Protein 2UX0 (pdb70)

CATH classification: 3.10.450.50

Solvent-accessible surface area: 41627 Å² total

Organism: Homo sapiens (NCBI:txid9606)

Foldseek 3Di:
DDDPVVVVVVVQVVVVVLVVQLVVCQQQLPLVSNPQQADQQEWEADVVCPRDIDSCNVVCVCCSVPPRNPDPWDKDKDWPDKDKDDDDDFWIKIKTKIWMWTADDVGHIDIWIKIKMWIWGDDPNHIHTRYMYIDGD/DVVVVVVVVVVQVVVVVLVVQLVVCQQQLPLVSNPVAADQQEWEADPVVPRDIDRCSVVCVCCSVPPSHVDPWDKDKDWPDKDKDDDDDFKIKIKTKIWMWTADPVRHIDIDIKIKMWIWGDDPNHIHTRYMYIDD/DVVVVVVVVVVQVVVVVLVVQLVVCQQQLPLVSNPQQADQQEWEADVVVPRDIDRPNVVCVCCSVPPNNVDPWDKDKDWPDKDKDDDDDFKIKIKTKIWMWTADDVGHIDIWIKIKMWIWGDDPNHIHTRYMYIDGD/DVVVVVVVVVQVVVVVLVVQLVVCQQCLPLVSNPQQADQQEWEADVVVPRDIDRCNVVVVCCSVPPRNPDPWDKDKDWPDKDKDDDDDFKIKIKTKIWMWTADPVGHIDIWIKIKMWIWGQDPNHIHTRYMYIDGD/DDVVVVVVVVQVVVVVLVVQLVVCQQQLPLVSNPVQADQQEWEADVVVPRDIDRCNVVCVCCSVPPRNPDPWDKDKDWPDKDKDDDDDFKIKIKTKIWMWTADPVGHIDIDIKIKMWIWGQDPNHIHTRYMYIGD/DVVVVVVVVQVVVVVLVVQLVVCQQQLPLVSNPVQADQQEWEADDVVPRDIDRCNVVCVCCSVPPNNVDPWDKDKDWPDKDKDDDDDFKIKIKTKIWMWTADDVGHIDIDIKIKMWIWGQDPNHIHTRYMYIGD

B-factor: mean 41.95, std 10.53, range [16.11, 105.01]

GO terms:
  GO:0005515 protein binding (F, IPI)
  GO:0014733 regulation of skeletal muscle adaptation (P, TAS)
  GO:0051924 regulation of calcium ion transport (P, TAS)
  GO:0010975 regulation of neuron projection development (P, IMP)
  GO:0005654 nucleoplasm (C, TAS)
  GO:0005789 endoplasmic reticulum membrane (C, TAS)
  GO:0005829 cytosol (C, TAS)
  GO:0030666 endocytic vesicle membrane (C, TAS)
  GO:0106310 protein serine kinase activity (F, TAS)
  GO:0042802 identical protein binding (F, IPI)
  GO:0005954 calcium- and calmodulin-dependent protein kinase complex (C, IDA)
  GO:0060291 long-term synaptic potentiation (P, TAS)
  GO:0042803 protein homodimerization activity (F, IPI)
  GO:0016020 membrane (C, HDA)

Radius of gyration: 37.62 Å; Cα contacts (8 Å, |Δi|>4): 1507; chains: 6; bounding box: 104×115×67 Å

InterPro domains:
  IPR000719 Protein kinase domain [PF00069] (14-272)
  IPR000719 Protein kinase domain [PS50011] (14-272)
  IPR000719 Protein kinase domain [SM00220] (14-272)
  IPR008271 Serine/threonine-protein kinase, active site [PS00108] (132-144)
  IPR011009 Protein kinase-like domain superfamily [SSF56112] (10-273)
  IPR013543 Calcium/calmodulin-dependent protein kinase II, association-domain [PF08332] (426-553)
  IPR017441 Protein kinase, ATP binding site [PS00107] (20-43)
  IPR032710 NTF2-like domain superfamily [SSF54427] (426-550)

Secondary structure (DSSP, 8-state):
---HHHHHHHHHHHHHHHHHHHHHHHHHT-HHHHHHHEEEEEEEE-GGGTT-EEEHHHHHHHHIIIIITT--S-EEEEEEEEEEEE-STTEEEEEEEEEEEEE-TTS-EEEEEEEEEEEEEEETTEEEEEEEEEE--/-HHHHHHHHHHHHHHHHHHHHHHHHHHHT-HHHHHHHEEEEEEEE-GGGTT-EEEHHHHHHHHIIIIITT--S-EEEEEEEEEEEE-STTEEEEEEEEEEEEE-TTS-EEEEEEEEEEEEEEETTEEEEEEEEEE-/-HHHHHHHHHHHHHHHHHHHHHHHHHHHT-HHHHHHHEEEEEEEE-GGGTT-EEEHHHHHHHHIIIIITT--S-EEEEEEEEEEEE-STTEEEEEEEEEEEEE-TTS-EEEEEEEEEEEEEEETTEEEEEEEEEE--/-HHHHHHHHHHHHHHHHHHHHHHHHHHT-HHHHHHHEEEEEEEE-GGGTT-EEEHHHHHHHHIIIIITT--S-EEEEEEEEEEEE-STTEEEEEEEEEEEEE-TTS-EEEEEEEEEEEEEEETTEEEEEEEEEE--/--HHHHHHHHHHHHHHHHHHHHHHHHHT-HHHHHHHEEEEEEEE-GGGTT-EEEHHHHHHHHIIIIITT--S-EEEEEEEEEEEE-STTEEEEEEEEEEEEE-TTS-EEEEEEEEEEEEEEETTEEEEEEEEEE-/--HHHHHHHHHHHHHHHHHHHHHHHHT-HHHHHHHEEEEEEEE-GGGTT-EEEHHHHHHHHIIIIISS----EEEEEEEEEEEE-STTEEEEEEEEEEEEE-TTS-EEEEEEEEEEEEEEETTEEEEEEEEEE-

Structure (mmCIF, N/CA/C/O backbone):
data_2UX0
#
_entry.id   2UX0
#
_cell.length_a   122.954
_cell.length_b   158.363
_cell.length_c   103.941
_cell.angle_alpha   90.00
_cell.angle_beta   90.00
_cell.angle_gamma   90.00
#
_symmetry.space_group_name_H-M   'C 2 2 21'
#
loop_
_entity.id
_entity.type
_entity.pdbx_description
1 polymer 'CALCIUM-CALMODULIN DEPENDENT PROTEIN KINASE (CAM KINASE) II GAMMA'
2 non-polymer GLYCINE
3 water water
#
loop_
_atom_site.group_PDB
_atom_site.id
_atom_site.type_symbol
_atom_site.label_atom_id
_atom_site.label_alt_id
_atom_site.label_comp_id
_atom_site.label_asym_id
_atom_site.label_entity_id
_atom_site.label_seq_id
_atom_site.pdbx_PDB_ins_code
_atom_site.Cartn_x
_atom_site.Cartn_y
_atom_site.Cartn_z
_atom_site.occupancy
_atom_site.B_iso_or_equiv
_atom_site.auth_seq_id
_atom_site.auth_comp_id
_atom_site.auth_asym_id
_atom_site.auth_atom_id
_atom_site.pdbx_PDB_model_num
ATOM 1 N N . SER A 1 1 ? -38.473 -88.230 2.756 1.00 45.20 385 SER A N 1
ATOM 2 C CA . SER A 1 1 ? -37.545 -87.166 2.284 1.00 45.58 385 SER A CA 1
ATOM 3 C C . SER A 1 1 ? -36.369 -87.023 3.254 1.00 48.60 385 SER A C 1
ATOM 4 O O . SER A 1 1 ? -36.183 -87.841 4.163 1.00 49.40 385 SER A O 1
ATOM 6 N N . MET A 1 2 ? -35.578 -85.978 3.038 1.00 47.05 386 MET A N 1
ATOM 7 C CA . MET A 1 2 ? -34.426 -85.656 3.868 1.00 50.46 386 MET A CA 1
ATOM 8 C C . MET A 1 2 ? -34.824 -85.393 5.340 1.00 49.28 386 MET A C 1
ATOM 9 O O . MET A 1 2 ? -35.953 -85.003 5.626 1.00 46.93 386 MET A O 1
ATOM 14 N N . THR A 1 3 ? -33.895 -85.617 6.266 1.00 48.43 387 THR A N 1
ATOM 15 C CA . THR A 1 3 ? -34.110 -85.338 7.696 1.00 45.92 387 THR A CA 1
ATOM 16 C C . THR A 1 3 ? -34.170 -83.839 7.983 1.00 50.65 387 THR A C 1
ATOM 17 O O . THR A 1 3 ? -33.294 -83.104 7.542 1.00 54.15 387 THR A O 1
ATOM 21 N N . GLU A 1 4 ? -35.184 -83.397 8.740 1.00 55.41 388 GLU A N 1
ATOM 22 C CA . GLU A 1 4 ? -35.367 -81.966 9.106 1.00 55.84 388 GLU A CA 1
ATOM 23 C C . GLU A 1 4 ? -34.029 -81.310 9.479 1.00 53.56 388 GLU A C 1
ATOM 24 O O . GLU A 1 4 ? -33.782 -80.128 9.213 1.00 50.93 388 GLU A O 1
ATOM 27 N N . ASP A 1 5 ? -33.180 -82.116 10.097 1.00 54.09 389 ASP A N 1
ATOM 28 C CA . ASP A 1 5 ? -31.836 -81.720 10.499 1.00 55.44 389 ASP A CA 1
ATOM 29 C C . ASP A 1 5 ? -30.871 -81.557 9.324 1.00 53.00 389 ASP A C 1
ATOM 30 O O . ASP A 1 5 ? -30.093 -80.609 9.273 1.00 53.28 389 ASP A O 1
ATOM 35 N N . GLU A 1 6 ? -30.904 -82.506 8.399 1.00 50.69 390 GLU A N 1
ATOM 36 C CA . GLU A 1 6 ? -30.046 -82.452 7.226 1.00 50.93 390 GLU A CA 1
ATOM 37 C C . GLU A 1 6 ? -30.468 -81.323 6.298 1.00 49.65 390 GLU A C 1
ATOM 38 O O . GLU A 1 6 ? -29.611 -80.669 5.704 1.00 50.79 390 GLU A O 1
ATOM 44 N N . ASP A 1 7 ? -31.777 -81.089 6.201 1.00 48.54 391 ASP A N 1
ATOM 45 C CA . ASP A 1 7 ? -32.340 -79.930 5.512 1.00 46.81 391 ASP A CA 1
ATOM 46 C C . ASP A 1 7 ? -31.781 -78.621 6.061 1.00 45.16 391 ASP A C 1
ATOM 47 O O . ASP A 1 7 ? -31.351 -77.754 5.304 1.00 47.06 391 ASP A O 1
ATOM 52 N N . LEU A 1 8 ? -31.786 -78.491 7.382 1.00 40.71 392 LEU A N 1
ATOM 53 C CA . LEU A 1 8 ? -31.301 -77.284 8.038 1.00 39.64 392 LEU A CA 1
ATOM 54 C C . LEU A 1 8 ? -29.811 -77.081 7.765 1.00 41.59 392 LEU A C 1
ATOM 55 O O . LEU A 1 8 ? -29.392 -75.972 7.437 1.00 43.38 392 LEU A O 1
ATOM 60 N N . LYS A 1 9 ? -29.034 -78.164 7.867 1.00 46.04 393 LYS A N 1
ATOM 61 C CA . LYS A 1 9 ? -27.590 -78.159 7.527 1.00 47.76 393 LYS A CA 1
ATOM 62 C C . LYS A 1 9 ? -27.324 -77.596 6.123 1.00 46.41 393 LYS A C 1
ATOM 63 O O . LYS A 1 9 ? -26.459 -76.730 5.955 1.00 47.81 393 LYS A O 1
ATOM 67 N N . VAL A 1 10 ? -28.081 -78.100 5.144 1.00 44.37 394 VAL A N 1
ATOM 68 C CA . VAL A 1 10 ? -28.008 -77.672 3.745 1.00 43.83 394 VAL A CA 1
ATOM 69 C C . VAL A 1 10 ? -28.191 -76.167 3.604 1.00 44.90 394 VAL A C 1
ATOM 70 O O . VAL A 1 10 ? -27.361 -75.489 2.992 1.00 46.83 394 VAL A O 1
ATOM 74 N N . ARG A 1 11 ? -29.286 -75.653 4.161 1.00 44.00 395 ARG A N 1
ATOM 75 C CA . ARG A 1 11 ? -29.604 -74.226 4.080 1.00 44.52 395 ARG A CA 1
ATOM 76 C C . ARG A 1 11 ? -28.510 -73.396 4.683 1.00 42.00 395 ARG A C 1
ATOM 77 O O . ARG A 1 11 ? -28.086 -72.405 4.106 1.00 42.70 395 ARG A O 1
ATOM 85 N N . LYS A 1 12 ? -28.072 -73.795 5.869 1.00 39.72 396 LYS A N 1
ATOM 86 C CA . LYS A 1 12 ? -26.986 -73.114 6.535 1.00 38.71 396 LYS A CA 1
ATOM 87 C C . LYS A 1 12 ? -25.749 -73.061 5.636 1.00 40.32 396 LYS A C 1
ATOM 88 O O . LYS A 1 12 ? -25.127 -72.007 5.505 1.00 44.94 396 LYS A O 1
ATOM 94 N N . GLN A 1 13 ? -25.414 -74.180 4.993 1.00 41.72 397 GLN A N 1
ATOM 95 C CA . GLN A 1 13 ? -24.262 -74.211 4.102 1.00 43.88 397 GLN A CA 1
ATOM 96 C C . GLN A 1 13 ? -24.469 -73.290 2.911 1.00 41.27 397 GLN A C 1
ATOM 97 O O . GLN A 1 13 ? -23.542 -72.648 2.421 1.00 43.87 397 GLN A O 1
ATOM 103 N N . GLU A 1 14 ? -25.701 -73.214 2.458 1.00 39.63 398 GLU A N 1
ATOM 104 C CA . GLU A 1 14 ? -26.051 -72.316 1.360 1.00 42.32 398 GLU A CA 1
ATOM 105 C C . GLU A 1 14 ? -25.659 -70.865 1.664 1.00 40.97 398 GLU A C 1
ATOM 106 O O . GLU A 1 14 ? -25.095 -70.164 0.821 1.00 41.98 398 GLU A O 1
ATOM 112 N N . ILE A 1 15 ? -25.943 -70.439 2.889 1.00 39.59 399 ILE A N 1
ATOM 113 C CA . ILE A 1 15 ? -25.651 -69.073 3.328 1.00 38.05 399 ILE A CA 1
ATOM 114 C C . ILE A 1 15 ? -24.154 -68.836 3.550 1.00 39.75 399 ILE A C 1
ATOM 115 O O . ILE A 1 15 ? -23.658 -67.737 3.330 1.00 41.19 399 ILE A O 1
ATOM 120 N N . ILE A 1 16 ? -23.430 -69.867 3.965 1.00 39.07 400 ILE A N 1
ATOM 121 C CA . ILE A 1 16 ? -21.976 -69.768 4.104 1.00 37.97 400 ILE A CA 1
ATOM 122 C C . ILE A 1 16 ? -21.343 -69.618 2.733 1.00 37.27 400 ILE A C 1
ATOM 123 O O . ILE A 1 16 ? -20.514 -68.732 2.521 1.00 40.20 400 ILE A O 1
ATOM 128 N N . LYS A 1 17 ? -21.753 -70.464 1.795 1.00 34.36 401 LYS A N 1
ATOM 129 C CA . LYS A 1 17 ? -21.188 -70.401 0.453 1.00 36.43 401 LYS A CA 1
ATOM 130 C C . LYS A 1 17 ? -21.344 -68.997 -0.136 1.00 36.11 401 LYS A C 1
ATOM 131 O O . LYS A 1 17 ? -20.380 -68.421 -0.635 1.00 38.56 401 LYS A O 1
ATOM 134 N N . ILE A 1 18 ? -22.545 -68.432 -0.044 1.00 34.33 402 ILE A N 1
ATOM 135 C CA . ILE A 1 18 ? -22.821 -67.130 -0.667 1.00 33.21 402 ILE A CA 1
ATOM 136 C C . ILE A 1 18 ? -22.084 -66.003 0.074 1.00 33.91 402 ILE A C 1
ATOM 137 O O . ILE A 1 18 ? -21.556 -65.080 -0.543 1.00 33.21 402 ILE A O 1
ATOM 142 N N . THR A 1 19 ? -22.004 -66.098 1.396 1.00 37.64 403 THR A N 1
ATOM 143 C CA . THR A 1 19 ? -21.229 -65.127 2.144 1.00 36.26 403 THR A CA 1
ATOM 144 C C . THR A 1 19 ? -19.758 -65.191 1.709 1.00 38.66 403 THR A C 1
ATOM 145 O O . THR A 1 19 ? -19.119 -64.160 1.471 1.00 39.88 403 THR A O 1
ATOM 149 N N . GLU A 1 20 ? -19.223 -66.395 1.580 1.00 38.33 404 GLU A N 1
ATOM 150 C CA . GLU A 1 20 ? -17.851 -66.549 1.127 1.00 40.74 404 GLU A CA 1
ATOM 151 C C . GLU A 1 20 ? -17.623 -65.955 -0.288 1.00 38.64 404 GLU A C 1
ATOM 152 O O . GLU A 1 20 ? -16.566 -65.357 -0.570 1.00 40.55 404 GLU A O 1
ATOM 158 N N . GLN A 1 21 ? -18.599 -66.127 -1.174 1.00 36.91 405 GLN A N 1
ATOM 159 C CA . GLN A 1 21 ? -18.492 -65.604 -2.532 1.00 37.84 405 GLN A CA 1
ATOM 160 C C . GLN A 1 21 ? -18.498 -64.087 -2.526 1.00 37.46 405 GLN A C 1
ATOM 161 O O . GLN A 1 21 ? -17.775 -63.461 -3.301 1.00 40.17 405 GLN A O 1
ATOM 167 N N . LEU A 1 22 ? -19.328 -63.502 -1.658 1.00 36.25 406 LEU A N 1
ATOM 168 C CA . LEU A 1 22 ? -19.383 -62.041 -1.476 1.00 36.43 406 LEU A CA 1
ATOM 169 C C . LEU A 1 22 ? -18.013 -61.525 -1.063 1.00 36.41 406 LEU A C 1
ATOM 170 O O . LEU A 1 22 ? -17.523 -60.560 -1.643 1.00 36.58 406 LEU A O 1
ATOM 175 N N . ILE A 1 23 ? -17.383 -62.203 -0.099 1.00 38.66 407 ILE A N 1
ATOM 176 C CA . ILE A 1 23 ? -16.058 -61.822 0.411 1.00 36.88 407 ILE A CA 1
ATOM 177 C C . ILE A 1 23 ? -14.989 -61.936 -0.687 1.00 35.78 407 ILE A C 1
ATOM 178 O O . ILE A 1 23 ? -14.121 -61.065 -0.822 1.00 38.18 407 ILE A O 1
ATOM 183 N N . GLU A 1 24 ? -15.073 -62.973 -1.514 1.00 35.84 408 GLU A N 1
ATOM 184 C CA . GLU A 1 24 ? -14.147 -63.081 -2.657 1.00 38.32 408 GLU A CA 1
ATOM 185 C C . GLU A 1 24 ? -14.285 -61.932 -3.651 1.00 37.60 408 GLU A C 1
ATOM 186 O O . GLU A 1 24 ? -13.283 -61.432 -4.162 1.00 38.01 408 GLU A O 1
ATOM 192 N N . ALA A 1 25 ? -15.530 -61.541 -3.934 1.00 37.36 409 ALA A N 1
ATOM 193 C CA . ALA A 1 25 ? -15.807 -60.439 -4.852 1.00 35.92 409 ALA A CA 1
ATOM 194 C C . ALA A 1 25 ? -15.248 -59.123 -4.316 1.00 35.60 409 ALA A C 1
ATOM 195 O O . ALA A 1 25 ? -14.698 -58.317 -5.086 1.00 35.56 409 ALA A O 1
ATOM 197 N N . ILE A 1 26 ? -15.378 -58.923 -3.002 1.00 34.91 410 ILE A N 1
ATOM 198 C CA . ILE A 1 26 ? -14.814 -57.749 -2.331 1.00 36.46 410 ILE A CA 1
ATOM 199 C C . ILE A 1 26 ? -13.280 -57.745 -2.416 1.00 38.18 410 ILE A C 1
ATOM 200 O O . ILE A 1 26 ? -12.689 -56.736 -2.797 1.00 40.02 410 ILE A O 1
ATOM 205 N N . ASN A 1 27 ? -12.655 -58.874 -2.082 1.00 35.71 411 ASN A N 1
ATOM 206 C CA . ASN A 1 27 ? -11.196 -58.986 -2.129 1.00 36.94 411 ASN A CA 1
ATOM 207 C C . ASN A 1 27 ? -10.623 -58.790 -3.526 1.00 38.16 411 ASN A C 1
ATOM 208 O O . ASN A 1 27 ? -9.570 -58.168 -3.682 1.00 42.34 411 ASN A O 1
ATOM 213 N N . ASN A 1 28 ? -11.312 -59.327 -4.532 1.00 38.78 412 ASN A N 1
ATOM 214 C CA . ASN A 1 28 ? -10.882 -59.196 -5.929 1.00 38.59 412 ASN A CA 1
ATOM 215 C C . ASN A 1 28 ? -11.244 -57.840 -6.533 1.00 37.29 412 ASN A C 1
ATOM 216 O O . ASN A 1 28 ? -10.771 -57.508 -7.604 1.00 39.02 412 ASN A O 1
ATOM 221 N N . GLY A 1 29 ? -12.076 -57.063 -5.845 1.00 37.18 413 GLY A N 1
ATOM 222 C CA . GLY A 1 29 ? -12.523 -55.776 -6.363 1.00 37.79 413 GLY A CA 1
ATOM 223 C C . GLY A 1 29 ? -13.479 -55.892 -7.537 1.00 37.62 413 GLY A C 1
ATOM 224 O O . GLY A 1 29 ? -13.485 -55.035 -8.432 1.00 37.43 413 GLY A O 1
ATOM 225 N N . ASP A 1 30 ? -14.289 -56.949 -7.516 1.00 38.78 414 ASP A N 1
ATOM 226 C CA . ASP A 1 30 ? -15.282 -57.221 -8.547 1.00 38.57 414 ASP A CA 1
ATOM 227 C C . ASP A 1 30 ? -16.616 -56.593 -8.159 1.00 38.08 414 ASP A C 1
ATOM 228 O O . ASP A 1 30 ? -17.403 -57.182 -7.427 1.00 40.90 414 ASP A O 1
ATOM 233 N N . PHE A 1 31 ? -16.860 -55.385 -8.651 1.00 37.70 415 PHE A N 1
ATOM 234 C CA . PHE A 1 31 ? -18.037 -54.614 -8.270 1.00 37.89 415 PHE A CA 1
ATOM 235 C C . PHE A 1 31 ? -19.313 -55.162 -8.896 1.00 38.21 415 PHE A C 1
ATOM 236 O O . PHE A 1 31 ? -20.408 -55.047 -8.344 1.00 41.62 415 PHE A O 1
ATOM 244 N N . GLU A 1 32 ? -19.161 -55.747 -10.069 1.00 38.14 416 GLU A N 1
ATOM 245 C CA . GLU A 1 32 ? -20.291 -56.289 -10.798 1.00 39.34 416 GLU A CA 1
ATOM 246 C C . GLU A 1 32 ? -20.810 -57.527 -10.080 1.00 37.66 416 GLU A C 1
ATOM 247 O O . GLU A 1 32 ? -22.022 -57.734 -9.960 1.00 38.83 416 GLU A O 1
ATOM 253 N N . ALA A 1 33 ? -19.873 -58.340 -9.596 1.00 35.61 417 ALA A N 1
ATOM 254 C CA . ALA A 1 33 ? -20.199 -59.498 -8.756 1.00 33.60 417 ALA A CA 1
ATOM 255 C C . ALA A 1 33 ? -20.837 -59.021 -7.462 1.00 37.94 417 ALA A C 1
ATOM 256 O O . ALA A 1 33 ? -21.857 -59.565 -7.006 1.00 42.10 417 ALA A O 1
ATOM 258 N N . TYR A 1 34 ? -20.231 -57.986 -6.885 1.00 39.18 418 TYR A N 1
ATOM 259 C CA . TYR A 1 34 ? -20.712 -57.394 -5.654 1.00 38.44 418 TYR A CA 1
ATOM 260 C C . TYR A 1 34 ? -22.168 -56.919 -5.787 1.00 39.59 418 TYR A C 1
ATOM 261 O O . TYR A 1 34 ? -23.015 -57.277 -4.971 1.00 40.69 418 TYR A O 1
ATOM 270 N N . THR A 1 35 ? -22.456 -56.136 -6.833 1.00 38.69 419 THR A N 1
ATOM 271 C CA . THR A 1 35 ? -23.797 -55.576 -7.036 1.00 39.41 419 THR A CA 1
ATOM 272 C C . THR A 1 35 ? -24.834 -56.673 -7.335 1.00 37.36 419 THR A C 1
ATOM 273 O O . THR A 1 35 ? -26.013 -56.533 -7.002 1.00 40.60 419 THR A O 1
ATOM 277 N N . LYS A 1 36 ? -24.379 -57.766 -7.936 1.00 33.15 420 LYS A N 1
ATOM 278 C CA . LYS A 1 36 ? -25.245 -58.908 -8.221 1.00 33.25 420 LYS A CA 1
ATOM 279 C C . LYS A 1 36 ? -25.678 -59.643 -6.924 1.00 34.94 420 LYS A C 1
ATOM 280 O O . LYS A 1 36 ? -26.788 -60.179 -6.846 1.00 40.39 420 LYS A O 1
ATOM 283 N N . ILE A 1 37 ? -24.802 -59.659 -5.923 1.00 34.51 421 ILE A N 1
ATOM 284 C CA . ILE A 1 37 ? -25.044 -60.369 -4.663 1.00 35.13 421 ILE A CA 1
ATOM 285 C C . ILE A 1 37 ? -25.725 -59.474 -3.600 1.00 36.27 421 ILE A C 1
ATOM 286 O O . ILE A 1 37 ? -26.325 -59.967 -2.645 1.00 36.82 421 ILE A O 1
ATOM 291 N N . CYS A 1 38 ? -25.612 -58.159 -3.761 1.00 37.60 422 CYS A N 1
ATOM 292 C CA . CYS A 1 38 ? -26.189 -57.208 -2.800 1.00 38.33 422 CYS A CA 1
ATOM 293 C C . CYS A 1 38 ? -27.507 -56.658 -3.289 1.00 38.90 422 CYS A C 1
ATOM 294 O O . CYS A 1 38 ? -27.660 -56.308 -4.470 1.00 41.73 422 CYS A O 1
ATOM 297 N N . ASP A 1 39 ? -28.448 -56.549 -2.367 1.00 38.96 423 ASP A N 1
ATOM 298 C CA . ASP A 1 39 ? -29.696 -55.882 -2.651 1.00 39.55 423 ASP A CA 1
ATOM 299 C C . ASP A 1 39 ? -29.378 -54.404 -2.925 1.00 37.18 423 ASP A C 1
ATOM 300 O O . ASP A 1 39 ? -28.533 -53.819 -2.273 1.00 38.88 423 ASP A O 1
ATOM 305 N N . PRO A 1 40 ? -30.030 -53.805 -3.913 1.00 35.62 424 PRO A N 1
ATOM 306 C CA . PRO A 1 40 ? -29.798 -52.380 -4.143 1.00 35.11 424 PRO A CA 1
ATOM 307 C C . PRO A 1 40 ? -30.123 -51.478 -2.939 1.00 34.66 424 PRO A C 1
ATOM 308 O O . PRO A 1 40 ? -29.571 -50.376 -2.827 1.00 37.29 424 PRO A O 1
ATOM 312 N N . GLY A 1 41 ? -31.005 -51.937 -2.052 1.00 33.86 425 GLY A N 1
ATOM 313 C CA . GLY A 1 41 ? -31.324 -51.204 -0.826 1.00 31.95 425 GLY A CA 1
ATOM 314 C C . GLY A 1 41 ? -30.497 -51.600 0.394 1.00 34.33 425 GLY A C 1
ATOM 315 O O . GLY A 1 41 ? -30.889 -51.300 1.528 1.00 34.45 425 GLY A O 1
ATOM 316 N N . LEU A 1 42 ? -29.353 -52.259 0.164 1.00 34.49 426 LEU A N 1
ATOM 317 C CA . LEU A 1 42 ? -28.457 -52.667 1.245 1.00 32.49 426 LEU A CA 1
ATOM 318 C C . LEU A 1 42 ? -28.128 -51.477 2.136 1.00 34.90 426 LEU A C 1
ATOM 319 O O . LEU A 1 42 ? -27.743 -50.410 1.639 1.00 38.63 426 LEU A O 1
ATOM 324 N N . THR A 1 43 ? -28.289 -51.677 3.445 1.00 35.61 427 THR A N 1
ATOM 325 C CA . THR A 1 43 ? -27.880 -50.715 4.472 1.00 32.49 427 THR A CA 1
ATOM 326 C C . THR A 1 43 ? -26.682 -51.273 5.229 1.00 33.98 427 THR A C 1
ATOM 327 O O . THR A 1 43 ? -26.508 -52.481 5.358 1.00 38.62 427 THR A O 1
ATOM 331 N N . SER A 1 44 ? -25.855 -50.393 5.754 1.00 36.75 428 SER A N 1
ATOM 332 C CA . SER A 1 44 ? -24.655 -50.837 6.389 1.00 36.03 428 SER A CA 1
ATOM 333 C C . SER A 1 44 ? -24.299 -50.005 7.610 1.00 34.60 428 SER A C 1
ATOM 334 O O . SER A 1 44 ? -24.284 -48.782 7.535 1.00 37.24 428 SER A O 1
ATOM 337 N N . PHE A 1 45 ? -23.996 -50.686 8.720 1.00 32.31 429 PHE A N 1
ATOM 338 C CA . PHE A 1 45 ? -23.184 -50.116 9.818 1.00 34.23 429 PHE A CA 1
ATOM 339 C C . PHE A 1 45 ? -21.747 -50.653 9.686 1.00 35.86 429 PHE A C 1
ATOM 340 O O . PHE A 1 45 ? -21.524 -51.875 9.652 1.00 34.02 429 PHE A O 1
ATOM 348 N N . GLU A 1 46 ? -20.772 -49.744 9.627 1.00 36.05 430 GLU A N 1
ATOM 349 C CA . GLU A 1 46 ? -19.378 -50.144 9.511 1.00 33.70 430 GLU A CA 1
ATOM 350 C C . GLU A 1 46 ? -18.412 -49.037 9.928 1.00 35.07 430 GLU A C 1
ATOM 351 O O . GLU A 1 46 ? -18.718 -47.851 9.798 1.00 40.29 430 GLU A O 1
ATOM 357 N N . PRO A 1 47 ? -17.215 -49.425 10.403 1.00 34.55 431 PRO A N 1
ATOM 358 C CA . PRO A 1 47 ? -16.262 -48.431 10.908 1.00 31.78 431 PRO A CA 1
ATOM 359 C C . PRO A 1 47 ? -16.054 -47.184 10.021 1.00 33.01 431 PRO A C 1
ATOM 360 O O . PRO A 1 47 ? -15.934 -46.060 10.533 1.00 38.40 431 PRO A O 1
ATOM 364 N N . GLU A 1 48 ? -16.014 -47.379 8.711 1.00 33.35 432 GLU A N 1
ATOM 365 C CA . GLU 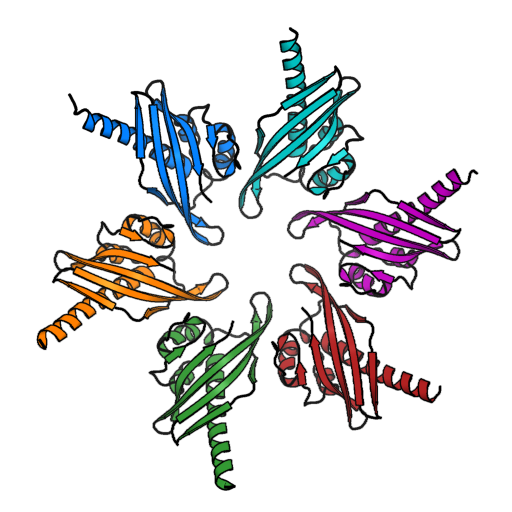A 1 48 ? -15.733 -46.272 7.798 1.00 34.08 432 GLU A CA 1
ATOM 366 C C . GLU A 1 48 ? -16.907 -45.306 7.669 1.00 33.72 432 GLU A C 1
ATOM 367 O O . GLU A 1 48 ? -16.729 -44.197 7.194 1.00 35.19 432 GLU A O 1
ATOM 373 N N . ALA A 1 49 ? -18.093 -45.743 8.099 1.00 35.14 433 ALA A N 1
ATOM 374 C CA . ALA A 1 49 ? -19.295 -44.918 8.090 1.00 33.17 433 ALA A CA 1
ATOM 375 C C . ALA A 1 49 ? -19.437 -44.108 9.393 1.00 34.40 433 ALA A C 1
ATOM 376 O O . ALA A 1 49 ? -20.391 -43.354 9.558 1.00 39.58 433 ALA A O 1
ATOM 378 N N . LEU A 1 50 ? -18.497 -44.261 10.319 1.00 30.75 434 LEU A N 1
ATOM 379 C CA . LEU A 1 50 ? -18.401 -43.374 11.480 1.00 30.98 434 LEU A CA 1
ATOM 380 C C . LEU A 1 50 ? -19.684 -43.310 12.331 1.00 32.35 434 LEU A C 1
ATOM 381 O O . LEU A 1 50 ? -20.090 -42.238 12.804 1.00 35.90 434 LEU A O 1
ATOM 386 N N . GLY A 1 51 ? -20.297 -44.464 12.564 1.00 33.02 435 GLY A N 1
ATOM 387 C CA . GLY A 1 51 ? -21.452 -44.550 13.459 1.00 34.21 435 GLY A CA 1
ATOM 388 C C . GLY A 1 51 ? -22.790 -44.283 12.796 1.00 36.22 435 GLY A C 1
ATOM 389 O O . GLY A 1 51 ? -23.829 -44.329 13.467 1.00 40.51 435 GLY A O 1
ATOM 390 N N . ASN A 1 52 ? -22.755 -43.998 11.488 1.00 34.08 436 ASN A N 1
ATOM 391 C CA . ASN A 1 52 ? -23.949 -43.778 10.686 1.00 31.60 436 ASN A CA 1
ATOM 392 C C . ASN A 1 52 ? -24.354 -45.023 9.908 1.00 33.46 436 ASN A C 1
ATOM 393 O O . ASN A 1 52 ? -23.521 -45.882 9.586 1.00 34.31 436 ASN A O 1
ATOM 398 N N . LEU A 1 53 ? -25.641 -45.098 9.598 1.00 35.07 437 LEU A N 1
ATOM 399 C CA . LEU A 1 53 ? -26.158 -46.109 8.708 1.00 32.11 437 LEU A CA 1
ATOM 400 C C . LEU A 1 53 ? -26.124 -45.526 7.293 1.00 33.20 437 LEU A C 1
ATOM 401 O O . LEU A 1 53 ? -26.678 -44.457 7.046 1.00 37.55 437 LEU A O 1
ATOM 406 N N . VAL A 1 54 ? -25.486 -46.233 6.369 1.00 34.00 438 VAL A N 1
ATOM 407 C CA . VAL A 1 54 ? -25.341 -45.763 5.003 1.00 34.22 438 VAL A CA 1
ATOM 408 C C . VAL A 1 54 ? -26.059 -46.684 4.025 1.00 36.29 438 VAL A C 1
ATOM 409 O O . VAL A 1 54 ? -26.234 -47.868 4.301 1.00 34.86 438 VAL A O 1
ATOM 413 N N . GLU A 1 55 ? -26.502 -46.143 2.892 1.00 43.50 439 GLU A N 1
ATOM 414 C CA . GLU A 1 55 ? -26.922 -47.010 1.790 1.00 49.85 439 GLU A CA 1
ATOM 415 C C . GLU A 1 55 ? -25.635 -47.573 1.165 1.00 50.36 439 GLU A C 1
ATOM 416 O O . GLU A 1 55 ? -24.901 -46.867 0.451 1.00 49.53 439 GLU A O 1
ATOM 422 N N . GLY A 1 56 ? -25.369 -48.844 1.464 1.00 48.02 440 GLY A N 1
ATOM 423 C CA . GLY A 1 56 ? -24.104 -49.492 1.126 1.00 45.69 440 GLY A CA 1
ATOM 424 C C . GLY A 1 56 ? -23.641 -49.490 -0.328 1.00 45.87 440 GLY A C 1
ATOM 425 O O . GLY A 1 56 ? -22.432 -49.570 -0.574 1.00 46.11 440 GLY A O 1
ATOM 426 N N . MET A 1 57 ? -24.563 -49.410 -1.298 1.00 42.10 441 MET A N 1
ATOM 427 C CA . MET A 1 57 ? -24.153 -49.482 -2.712 1.00 41.49 441 MET A CA 1
ATOM 428 C C . MET A 1 57 ? -23.431 -48.215 -3.206 1.00 41.11 441 MET A C 1
ATOM 429 O O . MET A 1 57 ? -22.455 -48.312 -3.966 1.00 44.50 441 MET A O 1
ATOM 434 N N . ASP A 1 58 ? -23.888 -47.043 -2.765 1.00 39.84 442 ASP A N 1
ATOM 435 C CA . ASP A 1 58 ? -23.222 -45.782 -3.106 1.00 40.58 442 ASP A CA 1
ATOM 436 C C . ASP A 1 58 ? -21.912 -45.621 -2.300 1.00 40.69 442 ASP A C 1
ATOM 437 O O . ASP A 1 58 ? -20.867 -45.238 -2.836 1.00 42.16 442 ASP A O 1
ATOM 442 N N . PHE A 1 59 ? -21.989 -45.938 -1.011 1.00 38.52 443 PHE A N 1
ATOM 443 C CA . PHE A 1 59 ? -20.881 -45.744 -0.083 1.00 39.74 443 PHE A CA 1
ATOM 444 C C . PHE A 1 59 ? -19.683 -46.673 -0.379 1.00 39.70 443 PHE A C 1
ATOM 445 O O . PHE A 1 59 ? -18.519 -46.295 -0.188 1.00 37.72 443 PHE A O 1
ATOM 453 N N . HIS A 1 60 ? -19.972 -47.870 -0.871 1.00 39.95 444 HIS A N 1
ATOM 454 C CA . HIS A 1 60 ? -18.925 -48.833 -1.181 1.00 38.97 444 HIS A CA 1
ATOM 455 C C . HIS A 1 60 ? -18.271 -48.603 -2.541 1.00 36.05 444 HIS A C 1
ATOM 456 O O . HIS A 1 60 ? -17.157 -49.068 -2.767 1.00 38.50 444 HIS A O 1
ATOM 463 N N . LYS A 1 61 ? -18.931 -47.878 -3.439 1.00 31.99 445 LYS A N 1
ATOM 464 C CA . LYS A 1 61 ? -18.349 -47.620 -4.758 1.00 32.92 445 LYS A CA 1
ATOM 465 C C . LYS A 1 61 ? -16.910 -47.112 -4.588 1.00 34.87 445 LYS A C 1
ATOM 466 O O . LYS A 1 61 ? -16.012 -47.495 -5.348 1.00 38.68 445 LYS A O 1
ATOM 470 N N . PHE A 1 62 ? -16.699 -46.259 -3.590 1.00 37.08 446 PHE A N 1
ATOM 471 C CA . PHE A 1 62 ? -15.440 -45.537 -3.448 1.00 36.72 446 PHE A CA 1
ATOM 472 C C . PHE A 1 62 ? -14.286 -46.477 -3.211 1.00 36.32 446 PHE A C 1
ATOM 473 O O . PHE A 1 62 ? -13.182 -46.235 -3.680 1.00 36.36 446 PHE A O 1
ATOM 481 N N . TYR A 1 63 ? -14.547 -47.554 -2.486 1.00 37.18 447 TYR A N 1
ATOM 482 C CA . TYR A 1 63 ? -13.490 -48.505 -2.129 1.00 39.61 447 TYR A CA 1
ATOM 483 C C . TYR A 1 63 ? -13.154 -49.432 -3.288 1.00 40.98 447 TYR A C 1
ATOM 484 O O . TYR A 1 63 ? -12.039 -49.938 -3.382 1.00 41.80 447 TYR A O 1
ATOM 493 N N . PHE A 1 64 ? -14.111 -49.633 -4.186 1.00 40.35 448 PHE A N 1
ATOM 494 C CA . PHE A 1 64 ? -13.853 -50.401 -5.399 1.00 39.18 448 PHE A CA 1
ATOM 495 C C . PHE A 1 64 ? -13.088 -49.555 -6.413 1.00 41.52 448 PHE A C 1
ATOM 496 O O . PHE A 1 64 ? -12.098 -50.007 -6.975 1.00 45.68 448 PHE A O 1
ATOM 504 N N . GLU A 1 65 ? -13.540 -48.324 -6.626 1.00 42.99 449 GLU A N 1
ATOM 505 C CA . GLU A 1 65 ? -12.884 -47.406 -7.561 1.00 45.52 449 GLU A CA 1
ATOM 506 C C . GLU A 1 65 ? -11.442 -47.110 -7.160 1.00 42.82 449 GLU A C 1
ATOM 507 O O . GLU A 1 65 ? -10.592 -46.943 -8.019 1.00 44.49 449 GLU A O 1
ATOM 513 N N . ASN A 1 66 ? -11.166 -47.034 -5.865 1.00 44.95 450 ASN A N 1
ATOM 514 C CA . ASN A 1 66 ? -9.909 -46.443 -5.398 1.00 45.93 450 ASN A CA 1
ATOM 515 C C . ASN A 1 66 ? -9.020 -47.343 -4.548 1.00 48.13 450 ASN A C 1
ATOM 516 O O . ASN A 1 66 ? -8.063 -46.872 -3.947 1.00 49.23 450 ASN A O 1
ATOM 521 N N . LEU A 1 67 ? -9.310 -48.630 -4.479 1.00 48.96 451 LEU A N 1
ATOM 522 C CA . LEU A 1 67 ? -8.527 -49.484 -3.590 1.00 48.48 451 LEU A CA 1
ATOM 523 C C . LEU A 1 67 ? -8.553 -50.963 -4.001 1.00 44.97 451 LEU A C 1
ATOM 524 O O . LEU A 1 67 ? -7.529 -51.501 -4.444 1.00 46.44 451 LEU A O 1
ATOM 529 N N . LEU A 1 68 ? -9.726 -51.592 -3.865 1.00 39.41 452 LEU A N 1
ATOM 530 C CA . LEU A 1 68 ? -9.875 -53.065 -3.922 1.00 37.27 452 LEU A CA 1
ATOM 531 C C . LEU A 1 68 ? -9.609 -53.621 -5.324 1.00 40.78 452 LEU A C 1
ATOM 532 O O . LEU A 1 68 ? -8.914 -54.662 -5.486 1.00 42.64 452 LEU A O 1
ATOM 537 N N . SER A 1 69 ? -10.169 -52.946 -6.331 1.00 51.50 453 SER A N 1
ATOM 538 C CA . SER A 1 69 ? -9.821 -53.258 -7.724 1.00 61.16 453 SER A CA 1
ATOM 539 C C . SER A 1 69 ? -8.282 -53.199 -7.920 1.00 64.75 453 SER A C 1
ATOM 540 O O . SER A 1 69 ? -7.636 -54.240 -8.155 1.00 64.84 453 SER A O 1
ATOM 543 N N . LYS A 1 70 ? -7.719 -51.993 -7.745 1.00 67.40 454 LYS A N 1
ATOM 544 C CA . LYS A 1 70 ? -6.331 -51.665 -8.106 1.00 66.96 454 LYS A CA 1
ATOM 545 C C . LYS A 1 70 ? -5.223 -52.391 -7.297 1.00 68.12 454 LYS A C 1
ATOM 546 O O . LYS A 1 70 ? -4.031 -52.163 -7.565 1.00 66.55 454 LYS A O 1
ATOM 548 N N . ASN A 1 71 ? -5.602 -53.266 -6.346 1.00 67.12 455 ASN A N 1
ATOM 549 C CA . ASN A 1 71 ? -4.624 -53.963 -5.458 1.00 66.66 455 ASN A CA 1
ATOM 550 C C . ASN A 1 71 ? -4.012 -55.294 -5.994 1.00 63.38 455 ASN A C 1
ATOM 551 O O . ASN A 1 71 ? -4.718 -56.231 -6.414 1.00 63.21 455 ASN A O 1
ATOM 556 N N . SER A 1 72 ? -2.680 -55.333 -5.965 1.00 58.04 456 SER A N 1
ATOM 557 C CA . SER A 1 72 ? -1.879 -56.516 -6.303 1.00 52.50 456 SER A CA 1
ATOM 558 C C . SER A 1 72 ? -1.475 -57.307 -5.016 1.00 50.30 456 SER A C 1
ATOM 559 O O . SER A 1 72 ? -1.110 -58.496 -5.091 1.00 52.48 456 SER A O 1
ATOM 562 N N . LYS A 1 73 ? -1.591 -56.641 -3.854 1.00 40.23 457 LYS A N 1
ATOM 563 C CA . LYS A 1 73 ? -1.013 -57.089 -2.563 1.00 38.01 457 LYS A CA 1
ATOM 564 C C . LYS A 1 73 ? -1.755 -58.286 -1.982 1.00 35.12 457 LYS A C 1
ATOM 565 O O . LYS A 1 73 ? -2.984 -58.264 -1.937 1.00 40.31 457 LYS A O 1
ATOM 571 N N . PRO A 1 74 ? -1.021 -59.300 -1.470 1.00 37.54 458 PRO A N 1
ATOM 572 C CA . PRO A 1 74 ? -1.710 -60.496 -0.977 1.00 37.33 458 PRO A CA 1
ATOM 573 C C . PRO A 1 74 ? -2.512 -60.245 0.291 1.00 39.42 458 PRO A C 1
ATOM 574 O O . PRO A 1 74 ? -2.132 -59.411 1.127 1.00 39.83 458 PRO A O 1
ATOM 578 N N . ILE A 1 75 ? -3.625 -60.954 0.408 1.00 38.50 459 ILE A N 1
ATOM 579 C CA . ILE A 1 75 ? -4.432 -60.925 1.608 1.00 42.47 459 ILE A CA 1
ATOM 580 C C . ILE A 1 75 ? -5.129 -62.260 1.781 1.00 43.41 459 ILE A C 1
ATOM 581 O O . ILE A 1 75 ? -5.781 -62.761 0.844 1.00 46.18 459 ILE A O 1
ATOM 586 N N . HIS A 1 76 ? -5.004 -62.818 2.987 1.00 41.73 460 HIS A N 1
ATOM 587 C CA . HIS A 1 76 ? -5.662 -64.062 3.352 1.00 38.67 460 HIS A CA 1
ATOM 588 C C . HIS A 1 76 ? -6.769 -63.765 4.358 1.00 37.17 460 HIS A C 1
ATOM 589 O O . HIS A 1 76 ? -6.510 -63.203 5.414 1.00 41.12 460 HIS A O 1
ATOM 596 N N . THR A 1 77 ? -8.001 -64.118 3.995 1.00 34.46 461 THR A N 1
ATOM 597 C CA . THR A 1 77 ? -9.150 -64.012 4.874 1.00 34.09 461 THR A CA 1
ATOM 598 C C . THR A 1 77 ? -9.435 -65.348 5.562 1.00 35.67 461 THR A C 1
ATOM 599 O O . THR A 1 77 ? -9.352 -66.414 4.959 1.00 42.22 461 THR A O 1
ATOM 603 N N . THR A 1 78 ? -9.721 -65.279 6.849 1.00 35.55 462 THR A N 1
ATOM 604 C CA . THR A 1 78 ? -10.119 -66.437 7.619 1.00 32.42 462 THR A CA 1
ATOM 605 C C . THR A 1 78 ? -11.480 -66.119 8.247 1.00 34.32 462 THR A C 1
ATOM 606 O O . THR A 1 78 ? -11.650 -65.069 8.893 1.00 34.88 462 THR A O 1
ATOM 610 N N . ILE A 1 79 ? -12.447 -67.010 8.052 1.00 36.60 463 ILE A N 1
ATOM 611 C CA . ILE A 1 79 ? -13.754 -66.841 8.656 1.00 37.84 463 ILE A CA 1
ATOM 612 C C . ILE A 1 79 ? -13.843 -67.793 9.829 1.00 35.19 463 ILE A C 1
ATOM 613 O O . ILE A 1 79 ? -13.682 -68.981 9.660 1.00 40.06 463 ILE A O 1
ATOM 618 N N . LEU A 1 80 ? -14.024 -67.265 11.027 1.00 34.62 464 LEU A N 1
ATOM 619 C CA . LEU A 1 80 ? -13.982 -68.092 12.238 1.00 33.79 464 LEU A CA 1
ATOM 620 C C . LEU A 1 80 ? -15.361 -68.215 12.836 1.00 35.69 464 LEU A C 1
ATOM 621 O O . LEU A 1 80 ? -16.084 -67.229 12.969 1.00 36.25 464 LEU A O 1
ATOM 626 N N . ASN A 1 81 ? -15.710 -69.441 13.202 1.00 41.11 465 ASN A N 1
ATOM 627 C CA . ASN A 1 81 ? -16.881 -69.722 14.024 1.00 41.82 465 ASN A CA 1
ATOM 628 C C . ASN A 1 81 ? -18.163 -69.097 13.507 1.00 38.34 465 ASN A C 1
ATOM 629 O O . ASN A 1 81 ? -18.860 -68.428 14.251 1.00 39.82 465 ASN A O 1
ATOM 634 N N . PRO A 1 82 ? -18.484 -69.328 12.222 1.00 37.11 466 PRO A N 1
ATOM 635 C CA . PRO A 1 82 ? -19.694 -68.725 11.698 1.00 37.00 466 PRO A CA 1
ATOM 636 C C . PRO A 1 82 ? -20.897 -69.358 12.344 1.00 38.53 466 PRO A C 1
ATOM 637 O O . PRO A 1 82 ? -20.818 -70.489 12.838 1.00 42.84 466 PRO A O 1
ATOM 641 N N . HIS A 1 83 ? -21.979 -68.594 12.409 1.00 38.50 467 HIS A N 1
ATOM 642 C CA . HIS A 1 83 ? -23.229 -69.059 12.974 1.00 36.84 467 HIS A CA 1
ATOM 643 C C . HIS A 1 83 ? -24.307 -68.550 12.019 1.00 34.54 467 HIS A C 1
ATOM 644 O O . HIS A 1 83 ? -24.280 -67.372 11.642 1.00 33.32 467 HIS A O 1
ATOM 651 N N . VAL A 1 84 ? -25.194 -69.456 11.593 1.00 34.46 468 VAL A N 1
ATOM 652 C CA . VAL A 1 84 ? -26.315 -69.117 10.719 1.00 32.86 468 VAL A CA 1
ATOM 653 C C . VAL A 1 84 ? -27.667 -69.392 11.393 1.00 34.23 468 VAL A C 1
ATOM 654 O O . VAL A 1 84 ? -27.930 -70.488 11.930 1.00 33.66 468 VAL A O 1
ATOM 658 N N . HIS A 1 85 ? -28.520 -68.374 11.342 1.00 34.58 469 HIS A N 1
ATOM 659 C CA . HIS A 1 85 ? -29.903 -68.486 11.751 1.00 34.33 469 HIS A CA 1
ATOM 660 C C . HIS A 1 85 ? -30.753 -68.550 10.494 1.00 33.49 469 HIS A C 1
ATOM 661 O O . HIS A 1 85 ? -30.762 -67.591 9.712 1.00 34.32 469 HIS A O 1
ATOM 668 N N . VAL A 1 86 ? -31.458 -69.670 10.298 1.00 32.75 470 VAL A N 1
ATOM 669 C CA . VAL A 1 86 ? -32.397 -69.797 9.200 1.00 31.48 470 VAL A CA 1
ATOM 670 C C . VAL A 1 86 ? -33.755 -69.289 9.664 1.00 34.21 470 VAL A C 1
ATOM 671 O O . VAL A 1 86 ? -34.348 -69.851 10.571 1.00 36.29 470 VAL A O 1
ATOM 675 N N . ILE A 1 87 ? -34.246 -68.225 9.033 1.00 36.60 471 ILE A N 1
ATOM 676 C CA . ILE A 1 87 ? -35.432 -67.511 9.496 1.00 37.99 471 ILE A CA 1
ATOM 677 C C . ILE A 1 87 ? -36.588 -67.687 8.501 1.00 39.24 471 ILE A C 1
ATOM 678 O O . ILE A 1 87 ? -37.237 -66.712 8.082 1.00 43.32 471 ILE A O 1
ATOM 683 N N . GLY A 1 88 ? -36.859 -68.935 8.141 1.00 41.92 472 GLY A N 1
ATOM 684 C CA . GLY A 1 88 ? -37.871 -69.236 7.138 1.00 40.77 472 GLY A CA 1
ATOM 685 C C . GLY A 1 88 ? -37.259 -69.534 5.785 1.00 38.97 472 GLY A C 1
ATOM 686 O O . GLY A 1 88 ? -36.049 -69.389 5.583 1.00 44.56 472 GLY A O 1
ATOM 687 N N . GLU A 1 89 ? -38.120 -69.946 4.856 1.00 32.66 473 GLU A N 1
ATOM 688 C CA . GLU A 1 89 ? -37.684 -70.435 3.541 1.00 31.45 473 GLU A CA 1
ATOM 689 C C . GLU A 1 89 ? -36.772 -69.425 2.818 1.00 30.25 473 GLU A C 1
ATOM 690 O O . GLU A 1 89 ? -35.840 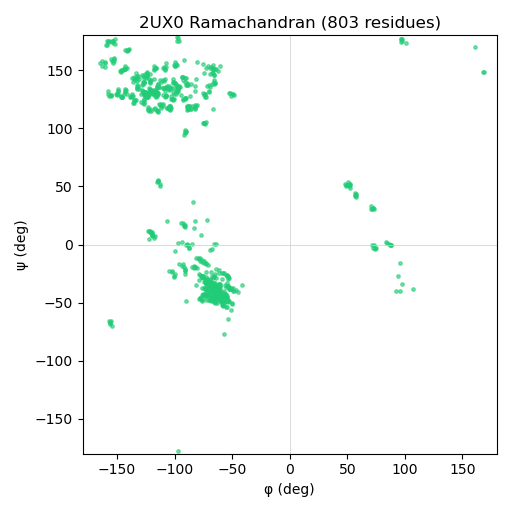-69.832 2.144 1.00 36.02 473 GLU A O 1
ATOM 692 N N . ASP A 1 90 ? -37.024 -68.124 2.983 1.00 32.55 474 ASP A N 1
ATOM 693 C CA . ASP A 1 90 ? -36.386 -67.113 2.126 1.00 35.52 474 ASP A CA 1
ATOM 694 C C . ASP A 1 90 ? -35.547 -66.080 2.889 1.00 34.69 474 ASP A C 1
ATOM 695 O O . ASP A 1 90 ? -35.111 -65.083 2.309 1.00 36.81 474 ASP A O 1
ATOM 700 N N . ALA A 1 91 ? -35.310 -66.324 4.176 1.00 35.16 475 ALA A N 1
ATOM 701 C CA . ALA A 1 91 ? -34.603 -65.383 5.018 1.00 32.61 475 ALA A CA 1
ATOM 702 C C . ALA A 1 91 ? -33.524 -66.114 5.824 1.00 33.59 475 ALA A C 1
ATOM 703 O O . ALA A 1 91 ? -33.712 -67.260 6.267 1.00 38.16 475 ALA A O 1
ATOM 705 N N . ALA A 1 92 ? -32.377 -65.474 5.980 1.00 32.79 476 ALA A N 1
ATOM 706 C CA . ALA A 1 92 ? -31.331 -66.032 6.816 1.00 33.95 476 ALA A CA 1
ATOM 707 C C . ALA A 1 92 ? -30.453 -64.921 7.342 1.00 35.45 476 ALA A C 1
ATOM 708 O O . ALA A 1 92 ? -30.582 -63.741 6.971 1.00 34.87 476 ALA A O 1
ATOM 710 N N . CYS A 1 93 ? -29.528 -65.310 8.202 1.00 41.38 477 CYS A N 1
ATOM 711 C CA . CYS A 1 93 ? -28.684 -64.337 8.843 1.00 40.89 477 CYS A CA 1
ATOM 712 C C . CYS A 1 93 ? -27.425 -65.041 9.295 1.00 38.62 477 CYS A C 1
ATOM 713 O O . CYS A 1 93 ? -27.507 -66.120 9.863 1.00 39.44 477 CYS A O 1
ATOM 716 N N . ILE A 1 94 ? -26.273 -64.451 8.998 1.00 36.35 478 ILE A N 1
ATOM 717 C CA . ILE A 1 94 ? -24.986 -65.029 9.356 1.00 33.58 478 ILE A CA 1
ATOM 718 C C . ILE A 1 94 ? -24.181 -64.068 10.221 1.00 35.73 478 ILE A C 1
ATOM 719 O O . ILE A 1 94 ? -24.119 -62.864 9.946 1.00 37.92 478 ILE A O 1
ATOM 724 N N . ALA A 1 95 ? -23.594 -64.601 11.292 1.00 36.52 479 ALA A N 1
ATOM 725 C CA . ALA A 1 95 ? -22.660 -63.866 12.149 1.00 33.05 479 ALA A CA 1
ATOM 726 C C . ALA A 1 95 ? -21.338 -64.629 12.134 1.00 33.91 479 ALA A C 1
ATOM 727 O O . ALA A 1 95 ? -21.330 -65.843 12.332 1.00 35.72 479 ALA A O 1
ATOM 729 N N . TYR A 1 96 ? -20.233 -63.913 11.918 1.00 36.93 480 TYR A N 1
ATOM 730 C CA . TYR A 1 96 ? -18.904 -64.522 11.802 1.00 35.43 480 TYR A CA 1
ATOM 731 C C . TYR A 1 96 ? -17.802 -63.544 12.191 1.00 34.39 480 TYR A C 1
ATOM 732 O O . TYR A 1 96 ? -18.025 -62.334 12.163 1.00 33.92 480 TYR A O 1
ATOM 741 N N . ILE A 1 97 ? -16.646 -64.095 12.598 1.00 33.76 481 ILE A N 1
ATOM 742 C CA . ILE A 1 97 ? -15.422 -63.311 12.836 1.00 31.49 481 ILE A CA 1
ATOM 743 C C . ILE A 1 97 ? -14.543 -63.433 11.599 1.00 33.47 481 ILE A C 1
ATOM 744 O O . ILE A 1 97 ? -14.325 -64.539 11.080 1.00 34.72 481 ILE A O 1
ATOM 749 N N . ARG A 1 98 ? -14.035 -62.288 11.138 1.00 33.65 482 ARG A N 1
ATOM 750 C CA . ARG A 1 98 ? -13.169 -62.237 9.969 1.00 33.12 482 ARG A CA 1
ATOM 751 C C . ARG A 1 98 ? -11.788 -61.780 10.379 1.00 32.25 482 ARG A C 1
ATOM 752 O O . ARG A 1 98 ? -11.601 -60.666 10.842 1.00 37.06 482 ARG A O 1
ATOM 760 N N . LEU A 1 99 ? -10.827 -62.667 10.225 1.00 30.02 483 LEU A N 1
ATOM 761 C CA . LEU A 1 99 ? -9.438 -62.329 10.395 1.00 31.08 483 LEU A CA 1
ATOM 762 C C . LEU A 1 99 ? -8.866 -62.135 9.005 1.00 32.97 483 LEU A C 1
ATOM 763 O O . LEU A 1 99 ? -9.016 -63.005 8.149 1.00 33.29 483 LEU A O 1
ATOM 768 N N . THR A 1 100 ? -8.185 -61.009 8.804 1.00 33.30 484 THR A N 1
ATOM 769 C CA . THR A 1 100 ? -7.545 -60.678 7.534 1.00 31.36 484 THR A CA 1
ATOM 770 C C . THR A 1 100 ? -6.054 -60.488 7.730 1.00 32.53 484 THR A C 1
ATOM 771 O O . THR A 1 100 ? -5.609 -59.570 8.426 1.00 34.36 484 THR A O 1
ATOM 775 N N . GLN A 1 101 ? -5.282 -61.370 7.124 1.00 31.76 485 GLN A N 1
ATOM 776 C CA . GLN A 1 101 ? -3.856 -61.180 7.079 1.00 34.74 485 GLN A CA 1
ATOM 777 C C . GLN A 1 101 ? -3.572 -60.359 5.825 1.00 36.56 485 GLN A C 1
ATOM 778 O O . GLN A 1 101 ? -4.182 -60.584 4.766 1.00 39.28 485 GLN A O 1
ATOM 784 N N . TYR A 1 102 ? -2.663 -59.399 5.952 1.00 35.79 486 TYR A N 1
ATOM 785 C CA . TYR A 1 102 ? -2.378 -58.462 4.873 1.00 35.34 486 TYR A CA 1
ATOM 786 C C . TYR A 1 102 ? -1.003 -57.868 5.079 1.00 34.62 486 TYR A C 1
ATOM 787 O O . TYR A 1 102 ? -0.396 -58.104 6.118 1.00 35.41 486 TYR A O 1
ATOM 796 N N . ILE A 1 103 ? -0.526 -57.113 4.085 1.00 34.74 487 ILE A N 1
ATOM 797 C CA . ILE A 1 103 ? 0.792 -56.478 4.147 1.00 36.34 487 ILE A CA 1
ATOM 798 C C . ILE A 1 103 ? 0.627 -54.959 4.199 1.00 38.17 487 ILE A C 1
ATOM 799 O O . ILE A 1 103 ? -0.185 -54.391 3.461 1.00 40.00 487 ILE A O 1
ATOM 804 N N . ASP A 1 104 ? 1.386 -54.311 5.080 1.00 40.90 488 ASP A N 1
ATOM 805 C CA . ASP A 1 104 ? 1.183 -52.885 5.353 1.00 43.70 488 ASP A CA 1
ATOM 806 C C . ASP A 1 104 ? 2.139 -51.976 4.576 1.00 46.10 488 ASP A C 1
ATOM 807 O O . ASP A 1 104 ? 3.061 -52.444 3.885 1.00 47.62 488 ASP A O 1
ATOM 812 N N . GLY A 1 105 ? 1.908 -50.671 4.717 1.00 48.90 489 GLY A N 1
ATOM 813 C CA . GLY A 1 105 ? 2.697 -49.638 4.043 1.00 49.71 489 GLY A CA 1
ATOM 814 C C . GLY A 1 105 ? 4.173 -49.757 4.327 1.00 49.73 489 GLY A C 1
ATOM 815 O O . GLY A 1 105 ? 4.972 -49.852 3.395 1.00 50.27 489 GLY A O 1
ATOM 816 N N . GLN A 1 106 ? 4.544 -49.793 5.607 1.00 50.23 490 GLN A N 1
ATOM 817 C CA . GLN A 1 106 ? 5.959 -49.958 5.984 1.00 49.17 490 GLN A CA 1
ATOM 818 C C . GLN A 1 106 ? 6.471 -51.403 5.716 1.00 49.80 490 GLN A C 1
ATOM 819 O O . GLN A 1 106 ? 7.469 -51.830 6.314 1.00 47.72 490 GLN A O 1
ATOM 822 N N . GLY A 1 107 ? 5.787 -52.144 4.826 1.00 49.58 491 GLY A N 1
ATOM 823 C CA . GLY A 1 107 ? 6.252 -53.457 4.335 1.00 47.51 491 GLY A CA 1
ATOM 824 C C . GLY A 1 107 ? 5.670 -54.661 5.071 1.00 47.51 491 GLY A C 1
ATOM 825 O O . GLY A 1 107 ? 5.309 -55.667 4.444 1.00 46.04 491 GLY A O 1
ATOM 826 N N . ARG A 1 108 ? 5.558 -54.526 6.398 1.00 40.23 492 ARG A N 1
ATOM 827 C CA . ARG A 1 108 ? 5.297 -55.626 7.338 1.00 38.30 492 ARG A CA 1
ATOM 828 C C . ARG A 1 108 ? 3.897 -56.270 7.188 1.00 37.03 492 ARG A C 1
ATOM 829 O O . ARG A 1 108 ? 2.953 -55.630 6.697 1.00 40.09 492 ARG A O 1
ATOM 831 N N . PRO A 1 109 ? 3.766 -57.548 7.597 1.00 41.70 493 PRO A N 1
ATOM 832 C CA . PRO A 1 109 ? 2.475 -58.211 7.539 1.00 42.04 493 PRO A CA 1
ATOM 833 C C . PRO A 1 109 ? 1.737 -58.051 8.859 1.00 40.39 493 PRO A C 1
ATOM 834 O O . PRO A 1 109 ? 2.367 -58.055 9.922 1.00 40.18 493 PRO A O 1
ATOM 838 N N . ARG A 1 110 ? 0.415 -57.906 8.784 1.00 38.44 494 ARG A N 1
ATOM 839 C CA . ARG A 1 110 ? -0.416 -57.622 9.949 1.00 37.09 494 ARG A CA 1
ATOM 840 C C . ARG A 1 110 ? -1.723 -58.399 9.865 1.00 33.50 494 ARG A C 1
ATOM 841 O O . ARG A 1 110 ? -2.054 -58.956 8.823 1.00 33.28 494 ARG A O 1
ATOM 846 N N . THR A 1 111 ? -2.450 -58.437 10.979 1.00 30.69 495 THR A N 1
ATOM 847 C CA . THR A 1 111 ? -3.750 -59.070 11.036 1.00 26.78 495 THR A CA 1
ATOM 848 C C . THR A 1 111 ? -4.757 -58.058 11.537 1.00 28.02 495 THR A C 1
ATOM 849 O O . THR A 1 111 ? -4.423 -57.208 12.342 1.00 27.21 495 THR A O 1
ATOM 853 N N . SER A 1 112 ? -5.987 -58.138 11.061 1.00 30.12 496 SER A N 1
ATOM 854 C CA . SER A 1 112 ? -7.061 -57.353 11.649 1.00 33.52 496 SER A CA 1
ATOM 855 C C . SER A 1 112 ? -8.254 -58.256 11.866 1.00 31.51 496 SER A C 1
ATOM 856 O O . SER A 1 112 ? -8.494 -59.159 11.071 1.00 34.11 496 SER A O 1
ATOM 859 N N . GLN A 1 113 ? -8.965 -58.027 12.969 1.00 29.83 497 GLN A N 1
ATOM 860 C CA . GLN A 1 113 ? -10.168 -58.784 13.290 1.00 29.92 497 GLN A CA 1
ATOM 861 C C . GLN A 1 113 ? -11.329 -57.878 13.127 1.00 29.09 497 GLN A C 1
ATOM 862 O O . GLN A 1 113 ? -11.258 -56.703 13.471 1.00 31.27 497 GLN A O 1
ATOM 868 N N . SER A 1 114 ? -12.408 -58.405 12.587 1.00 33.44 498 SER A N 1
ATOM 869 C CA . SER A 1 114 ? -13.662 -57.677 12.626 1.00 36.63 498 SER A CA 1
ATOM 870 C C . SER A 1 114 ? -14.795 -58.695 12.814 1.00 34.32 498 SER A C 1
ATOM 871 O O . SER A 1 114 ? -14.638 -59.876 12.467 1.00 36.14 498 SER A O 1
ATOM 874 N N . GLU A 1 115 ? -15.874 -58.250 13.456 1.00 34.17 499 GLU A N 1
ATOM 875 C CA . GLU A 1 115 ? -17.033 -59.092 13.747 1.00 35.14 499 GLU A CA 1
ATOM 876 C C . GLU A 1 115 ? -18.152 -58.637 12.829 1.00 35.37 499 GLU A C 1
ATOM 877 O O . GLU A 1 115 ? -18.465 -57.450 12.765 1.00 34.36 499 GLU A O 1
ATOM 883 N N . GLU A 1 116 ? -18.738 -59.574 12.094 1.00 35.94 500 GLU A N 1
ATOM 884 C CA . GLU A 1 116 ? -19.611 -59.212 10.993 1.00 36.68 500 GLU A CA 1
ATOM 885 C C . GLU A 1 116 ? -20.920 -59.941 10.959 1.00 35.55 500 GLU A C 1
ATOM 886 O O . GLU A 1 116 ? -20.970 -61.128 11.165 1.00 37.00 500 GLU A O 1
ATOM 892 N N . THR A 1 117 ? -21.981 -59.188 10.705 1.00 34.95 501 THR A N 1
ATOM 893 C CA . THR A 1 117 ? -23.326 -59.721 10.532 1.00 35.21 501 THR A CA 1
ATOM 894 C C . THR A 1 117 ? -23.771 -59.385 9.125 1.00 35.87 501 THR A C 1
ATOM 895 O O . THR A 1 117 ? -23.651 -58.230 8.690 1.00 36.63 501 THR A O 1
ATOM 899 N N . ARG A 1 118 ? -24.299 -60.386 8.423 1.00 34.91 502 ARG A N 1
ATOM 900 C CA . ARG A 1 118 ? -24.965 -60.172 7.130 1.00 33.61 502 ARG A CA 1
ATOM 901 C C . ARG A 1 118 ? -26.348 -60.787 7.178 1.00 32.39 502 ARG A C 1
ATOM 902 O O . ARG A 1 118 ? -26.491 -61.943 7.554 1.00 33.64 502 ARG A O 1
ATOM 910 N N . VAL A 1 119 ? -27.348 -60.011 6.772 1.00 32.95 503 VAL A N 1
ATOM 911 C CA . VAL A 1 119 ? -28.721 -60.482 6.689 1.00 32.77 503 VAL A CA 1
ATOM 912 C C . VAL A 1 119 ? -29.060 -60.725 5.232 1.00 34.51 503 VAL A C 1
ATOM 913 O O . VAL A 1 119 ? -28.760 -59.875 4.388 1.00 32.87 503 VAL A O 1
ATOM 917 N N . TRP A 1 120 ? -29.697 -61.872 4.959 1.00 34.91 504 TRP A N 1
ATOM 918 C CA . TRP A 1 120 ? -29.908 -62.362 3.592 1.00 34.37 504 TRP A CA 1
ATOM 919 C C . TRP A 1 120 ? -31.376 -62.580 3.268 1.00 33.05 504 TRP A C 1
ATOM 920 O O . TRP A 1 120 ? -32.135 -63.065 4.111 1.00 34.53 504 TRP A O 1
ATOM 931 N N . HIS A 1 121 ? -31.752 -62.253 2.032 1.00 33.39 505 HIS A N 1
ATOM 932 C CA . HIS A 1 121 ? -33.120 -62.367 1.553 1.00 34.23 505 HIS A CA 1
ATOM 933 C C . HIS A 1 121 ? -33.095 -62.976 0.167 1.00 35.55 505 HIS A C 1
ATOM 934 O O . HIS A 1 121 ? -32.461 -62.426 -0.720 1.00 38.17 505 HIS A O 1
ATOM 941 N N . ARG A 1 122 ? -33.772 -64.110 -0.026 1.00 38.04 506 ARG A N 1
ATOM 942 C CA . ARG A 1 122 ? -33.847 -64.720 -1.348 1.00 38.33 506 ARG A CA 1
ATOM 943 C C . ARG A 1 122 ? -35.033 -64.142 -2.086 1.00 40.22 506 ARG A C 1
ATOM 944 O O . ARG A 1 122 ? -36.174 -64.274 -1.632 1.00 41.61 506 ARG A O 1
ATOM 952 N N . ARG A 1 123 ? -34.753 -63.492 -3.216 1.00 43.31 507 ARG A N 1
ATOM 953 C CA . ARG A 1 123 ? -35.798 -62.962 -4.108 1.00 44.09 507 ARG A CA 1
ATOM 954 C C . ARG A 1 123 ? -35.581 -63.503 -5.513 1.00 41.16 507 ARG A C 1
ATOM 955 O O . ARG A 1 123 ? -34.489 -63.392 -6.061 1.00 43.87 507 ARG A O 1
ATOM 963 N N . ASP A 1 124 ? -36.620 -64.087 -6.092 1.00 39.74 508 ASP A N 1
ATOM 964 C CA . ASP A 1 124 ? -36.523 -64.694 -7.411 1.00 40.62 508 ASP A CA 1
ATOM 965 C C . ASP A 1 124 ? -35.364 -65.686 -7.485 1.00 40.35 508 ASP A C 1
ATOM 966 O O . ASP A 1 124 ? -34.541 -65.627 -8.402 1.00 43.85 508 ASP A O 1
ATOM 971 N N . GLY A 1 125 ? -35.286 -66.579 -6.503 1.00 39.01 509 GLY A N 1
ATOM 972 C CA . GLY A 1 125 ? -34.291 -67.655 -6.519 1.00 37.31 509 GLY A CA 1
ATOM 973 C C . GLY A 1 125 ? -32.850 -67.269 -6.224 1.00 38.10 509 GLY A C 1
ATOM 974 O O . GLY A 1 125 ? -31.985 -68.149 -6.142 1.00 40.49 509 GLY A O 1
ATOM 975 N N . LYS A 1 126 ? -32.582 -65.975 -6.045 1.00 36.34 510 LYS A N 1
ATOM 976 C CA . LYS A 1 126 ? -31.226 -65.501 -5.782 1.00 36.59 510 LYS A CA 1
ATOM 977 C C . LYS A 1 126 ? -31.091 -64.859 -4.385 1.00 35.80 510 LYS A C 1
ATOM 978 O O . LYS A 1 126 ? -31.879 -63.977 -4.041 1.00 39.91 510 LYS A O 1
ATOM 981 N N . TRP A 1 127 ? -30.114 -65.314 -3.584 1.00 34.43 511 TRP A N 1
ATOM 982 C CA . TRP A 1 127 ? -29.836 -64.729 -2.265 1.00 34.26 511 TRP A CA 1
ATOM 983 C C . TRP A 1 127 ? -29.182 -63.367 -2.390 1.00 35.02 511 TRP A C 1
ATOM 984 O O . TRP A 1 127 ? -28.161 -63.233 -3.034 1.00 37.64 511 TRP A O 1
ATOM 995 N N . LEU A 1 128 ? -29.750 -62.371 -1.728 1.00 35.40 512 LEU A N 1
ATOM 996 C CA . LEU A 1 128 ? -29.224 -61.003 -1.751 1.00 33.88 512 LEU A CA 1
ATOM 997 C C . LEU A 1 128 ? -29.006 -60.484 -0.337 1.00 32.27 512 LEU A C 1
ATOM 998 O O . LEU A 1 128 ? -29.832 -60.710 0.553 1.00 33.69 512 LEU A O 1
ATOM 1003 N N . ASN A 1 129 ? -27.894 -59.787 -0.139 1.00 31.61 513 ASN A N 1
ATOM 1004 C CA . ASN A 1 129 ? -27.532 -59.208 1.153 1.00 30.72 513 ASN A CA 1
ATOM 1005 C C . ASN A 1 129 ? -28.260 -57.873 1.345 1.00 32.28 513 ASN A C 1
ATOM 1006 O O . ASN A 1 129 ? -28.039 -56.922 0.596 1.00 34.68 513 ASN A O 1
ATOM 1011 N N . VAL A 1 130 ? -29.127 -57.800 2.351 1.00 31.09 514 VAL A N 1
ATOM 1012 C CA . VAL A 1 130 ? -29.913 -56.592 2.598 1.00 30.80 514 VAL A CA 1
ATOM 1013 C C . VAL A 1 130 ? -29.360 -55.702 3.698 1.00 32.35 514 VAL A C 1
ATOM 1014 O O . VAL A 1 130 ? -29.639 -54.505 3.729 1.00 35.92 514 VAL A O 1
ATOM 1018 N N . HIS A 1 131 ? -28.611 -56.286 4.628 1.00 34.32 515 HIS A N 1
ATOM 1019 C CA . HIS A 1 131 ? -28.023 -55.511 5.734 1.00 34.47 515 HIS A CA 1
ATOM 1020 C C . HIS A 1 131 ? -26.686 -56.085 6.127 1.00 34.32 515 HIS A C 1
ATOM 1021 O O . HIS A 1 131 ? -26.464 -57.291 6.027 1.00 36.98 515 HIS A O 1
ATOM 1028 N N . TYR A 1 132 ? -25.813 -55.199 6.586 1.00 35.55 516 TYR A N 1
ATOM 1029 C CA . TYR A 1 132 ? -24.462 -55.550 6.958 1.00 34.66 516 TYR A CA 1
ATOM 1030 C C . TYR A 1 132 ? -24.052 -54.714 8.155 1.00 37.74 516 TYR A C 1
ATOM 1031 O O . TYR A 1 132 ? -24.224 -53.488 8.155 1.00 39.50 516 TYR A O 1
ATOM 1040 N N . HIS A 1 133 ? -23.544 -55.387 9.182 1.00 36.34 517 HIS A N 1
ATOM 1041 C CA . HIS A 1 133 ? -23.031 -54.726 10.364 1.00 32.66 517 HIS A CA 1
ATOM 1042 C C . HIS A 1 133 ? -21.619 -55.224 10.589 1.00 33.57 517 HIS A C 1
ATOM 1043 O O . HIS A 1 133 ? -21.377 -56.426 10.695 1.00 35.19 517 HIS A O 1
ATOM 1050 N N . CYS A 1 134 ? -20.683 -54.299 10.666 1.00 35.32 518 CYS A N 1
ATOM 1051 C CA . CYS A 1 134 ? -19.291 -54.646 10.860 1.00 35.41 518 CYS A CA 1
ATOM 1052 C C . CYS A 1 134 ? -18.751 -53.881 12.044 1.00 32.84 518 CYS A C 1
ATOM 1053 O O . CYS A 1 134 ? -18.913 -52.673 12.109 1.00 38.94 518 CYS A O 1
ATOM 1056 N N . SER A 1 135 ? -18.109 -54.568 12.978 1.00 31.27 519 SER A N 1
ATOM 1057 C CA . SER A 1 135 ? -17.441 -53.878 14.076 1.00 34.49 519 SER A CA 1
ATOM 1058 C C . SER A 1 135 ? -15.996 -54.307 14.125 1.00 35.09 519 SER A C 1
ATOM 1059 O O . SER A 1 135 ? -15.697 -55.444 13.810 1.00 37.62 519 SER A O 1
ATOM 1062 N N . GLY A 1 136 ? -15.108 -53.379 14.457 1.00 39.92 520 GLY A N 1
ATOM 1063 C CA . GLY A 1 136 ? -13.686 -53.683 14.603 1.00 47.25 520 GLY A CA 1
ATOM 1064 C C . GLY A 1 136 ? -12.871 -52.399 14.708 1.00 54.96 520 GLY A C 1
ATOM 1065 O O . GLY A 1 136 ? -13.261 -51.366 14.147 1.00 56.63 520 GLY A O 1
ATOM 1066 N N . ALA A 1 137 ? -11.764 -52.433 15.450 1.00 71.88 521 ALA A N 1
ATOM 1067 C CA . ALA A 1 137 ? -10.851 -51.269 15.521 1.00 77.74 521 ALA A CA 1
ATOM 1068 C C . ALA A 1 137 ? -11.557 -49.998 16.051 1.00 80.17 521 ALA A C 1
ATOM 1069 O O . ALA A 1 137 ? -11.075 -49.313 16.969 1.00 75.54 521 ALA A O 1
ATOM 1071 N N . SER B 1 1 ? 13.378 -95.370 39.472 1.00 49.18 385 SER B N 1
ATOM 1072 C CA . SER B 1 1 ? 14.587 -96.243 39.429 1.00 53.44 385 SER B CA 1
ATOM 1073 C C . SER B 1 1 ? 15.665 -95.553 38.601 1.00 54.51 385 SER B C 1
ATOM 1074 O O . SER B 1 1 ? 15.369 -94.570 37.922 1.00 50.06 385 SER B O 1
ATOM 1077 N N . MET B 1 2 ? 16.899 -96.066 38.644 1.00 55.09 386 MET B N 1
ATOM 1078 C CA . MET B 1 2 ? 18.046 -95.368 38.016 1.00 59.96 386 MET B CA 1
ATOM 1079 C C . MET B 1 2 ? 17.949 -95.334 36.489 1.00 61.46 386 MET B C 1
ATOM 1080 O O . MET B 1 2 ? 18.194 -94.293 35.871 1.00 64.13 386 MET B O 1
ATOM 1085 N N . THR B 1 3 ? 17.597 -96.470 35.891 1.00 60.67 387 THR B N 1
ATOM 1086 C CA . THR B 1 3 ? 17.484 -96.576 34.435 1.00 60.64 387 THR B CA 1
ATOM 1087 C C . THR B 1 3 ? 16.111 -96.116 33.908 1.00 57.92 387 THR B C 1
ATOM 1088 O O . THR B 1 3 ? 15.872 -96.164 32.704 1.00 57.85 387 THR B O 1
ATOM 1092 N N . GLU B 1 4 ? 15.224 -95.676 34.805 1.00 53.91 388 GLU B N 1
ATOM 1093 C CA . GLU B 1 4 ? 14.040 -94.880 34.427 1.00 50.27 388 GLU B CA 1
ATOM 1094 C C . GLU B 1 4 ? 14.324 -93.351 34.450 1.00 49.84 388 GLU B C 1
ATOM 1095 O O . GLU B 1 4 ? 13.648 -92.596 33.765 1.00 43.53 388 GLU B O 1
ATOM 1098 N N . ASP B 1 5 ? 15.301 -92.902 35.248 1.00 54.19 389 ASP B N 1
ATOM 1099 C CA . ASP B 1 5 ? 15.694 -91.499 35.271 1.00 55.39 389 ASP B CA 1
ATOM 1100 C C . ASP B 1 5 ? 16.455 -91.139 33.991 1.00 53.01 389 ASP B C 1
ATOM 1101 O O . ASP B 1 5 ? 16.210 -90.086 33.390 1.00 53.21 389 ASP B O 1
ATOM 1106 N N . GLU B 1 6 ? 17.363 -92.019 33.569 1.00 50.83 390 GLU B N 1
ATOM 1107 C CA . GLU B 1 6 ? 18.107 -91.812 32.324 1.00 51.14 390 GLU B CA 1
ATOM 1108 C C . GLU B 1 6 ? 17.175 -91.898 31.114 1.00 49.67 390 GLU B C 1
ATOM 1109 O O . GLU B 1 6 ? 17.320 -91.129 30.154 1.00 50.52 390 GLU B O 1
ATOM 1115 N N . ASP B 1 7 ? 16.226 -92.833 31.178 1.00 48.56 391 ASP B N 1
ATOM 1116 C CA . ASP B 1 7 ? 15.171 -92.949 30.155 1.00 46.79 391 ASP B CA 1
ATOM 1117 C C . ASP B 1 7 ? 14.370 -91.645 30.033 1.00 45.38 391 ASP B C 1
ATOM 1118 O O . ASP B 1 7 ? 14.075 -91.172 28.923 1.00 47.13 391 ASP B O 1
ATOM 1123 N N . LEU B 1 8 ? 14.031 -91.056 31.173 1.00 40.71 392 LEU B N 1
ATOM 1124 C CA . LEU B 1 8 ? 13.272 -89.823 31.170 1.00 39.63 392 LEU B CA 1
ATOM 1125 C C . LEU B 1 8 ? 14.083 -88.681 30.550 1.00 41.60 392 LEU B C 1
ATOM 1126 O O . LEU B 1 8 ? 13.565 -87.929 29.740 1.00 43.37 392 LEU B O 1
ATOM 1131 N N . LYS B 1 9 ? 15.350 -88.568 30.943 1.00 45.98 393 LYS B N 1
ATOM 1132 C CA . LYS B 1 9 ? 16.277 -87.591 30.353 1.00 47.68 393 LYS B CA 1
ATOM 1133 C C . LYS B 1 9 ? 16.271 -87.670 28.830 1.00 46.47 393 LYS B C 1
ATOM 1134 O O . LYS B 1 9 ? 16.136 -86.651 28.150 1.00 47.92 393 LYS B O 1
ATOM 1140 N N . VAL B 1 10 ? 16.445 -88.881 28.303 1.00 44.43 394 VAL B N 1
ATOM 1141 C CA . VAL B 1 10 ? 16.529 -89.077 26.850 1.00 43.95 394 VAL B CA 1
ATOM 1142 C C . VAL B 1 10 ? 15.280 -88.577 26.136 1.00 44.86 394 VAL B C 1
ATOM 1143 O O . VAL B 1 10 ? 15.383 -87.875 25.131 1.00 46.52 394 VAL B O 1
ATOM 1147 N N . ARG B 1 11 ? 14.113 -88.959 26.648 1.00 44.06 395 ARG B N 1
ATOM 1148 C CA . ARG B 1 11 ? 12.858 -88.547 26.042 1.00 44.61 395 ARG B CA 1
ATOM 1149 C C . ARG B 1 11 ? 12.736 -87.024 26.058 1.00 42.08 395 ARG B C 1
ATOM 1150 O O . ARG B 1 11 ? 12.358 -86.397 25.060 1.00 42.33 395 ARG B O 1
ATOM 1158 N N . LYS B 1 12 ? 13.059 -86.427 27.200 1.00 39.95 396 LYS B N 1
ATOM 1159 C CA . LYS B 1 12 ? 13.028 -84.965 27.315 1.00 38.75 396 LYS B CA 1
ATOM 1160 C C . LYS B 1 12 ? 13.949 -84.321 26.289 1.00 40.14 396 LYS B C 1
ATOM 1161 O O . LYS B 1 12 ? 13.587 -83.338 25.666 1.00 45.01 396 LYS B O 1
ATOM 1167 N N . GLN B 1 13 ? 15.126 -84.893 26.094 1.00 41.55 397 GLN B N 1
ATOM 1168 C CA . GLN B 1 13 ? 16.047 -84.401 25.086 1.00 43.81 397 GLN B CA 1
ATOM 1169 C C . GLN B 1 13 ? 15.484 -84.563 23.666 1.00 41.45 397 GLN B C 1
ATOM 1170 O O . GLN B 1 13 ? 15.688 -83.715 22.800 1.00 43.61 397 GLN B O 1
ATOM 1176 N N . GLU B 1 14 ? 14.777 -85.666 23.444 1.00 39.88 398 GLU B N 1
ATOM 1177 C CA . GLU B 1 14 ? 14.151 -85.950 22.164 1.00 42.20 398 GLU B CA 1
ATOM 1178 C C . GLU B 1 14 ? 13.219 -84.810 21.801 1.00 40.77 398 GLU B C 1
ATOM 1179 O O . GLU B 1 14 ? 13.210 -84.347 20.663 1.00 41.97 398 GLU B O 1
ATOM 1185 N N . ILE B 1 15 ? 12.456 -84.344 22.782 1.00 39.48 399 ILE B N 1
ATOM 1186 C CA . ILE B 1 15 ? 11.467 -83.283 22.571 1.00 38.03 399 ILE B CA 1
ATOM 1187 C C . ILE B 1 15 ? 12.115 -81.913 22.370 1.00 39.89 399 ILE B C 1
ATOM 1188 O O . ILE B 1 15 ? 11.595 -81.079 21.610 1.00 41.24 399 ILE B O 1
ATOM 1193 N N . ILE B 1 16 ? 13.249 -81.675 23.026 1.00 38.98 400 ILE B N 1
ATOM 1194 C CA . ILE B 1 16 ? 13.969 -80.420 22.794 1.00 37.83 400 ILE B CA 1
ATOM 1195 C C . ILE B 1 16 ? 14.554 -80.434 21.383 1.00 37.17 400 ILE B C 1
ATOM 1196 O O . ILE B 1 16 ? 14.396 -79.470 20.650 1.00 40.09 400 ILE B O 1
ATOM 1201 N N . LYS B 1 17 ? 15.194 -81.528 20.974 1.00 34.42 401 LYS B N 1
ATOM 1202 C CA . LYS B 1 17 ? 15.782 -81.549 19.640 1.00 36.29 401 LYS B CA 1
ATOM 1203 C C . LYS B 1 17 ? 14.697 -81.233 18.601 1.00 36.15 401 LYS B C 1
ATOM 1204 O O . LYS B 1 17 ? 14.909 -80.366 17.753 1.00 38.72 401 LYS B O 1
ATOM 1208 N N . ILE B 1 18 ? 13.532 -81.883 18.677 1.00 34.20 402 ILE B N 1
ATOM 1209 C CA . ILE B 1 18 ? 12.500 -81.685 17.636 1.00 33.30 402 ILE B CA 1
ATOM 1210 C C . ILE B 1 18 ? 11.933 -80.269 17.684 1.00 33.74 402 ILE B C 1
ATOM 1211 O O . ILE B 1 18 ? 11.707 -79.661 16.640 1.00 33.21 402 ILE B O 1
ATOM 1216 N N . THR B 1 19 ? 11.733 -79.731 18.889 1.00 37.73 403 THR B N 1
ATOM 1217 C CA . THR B 1 19 ? 11.289 -78.327 19.020 1.00 36.41 403 THR B CA 1
ATOM 1218 C C . THR B 1 19 ? 12.312 -77.394 18.368 1.00 38.54 403 THR B C 1
ATOM 1219 O O . THR B 1 19 ? 11.940 -76.500 17.632 1.00 39.67 403 THR B O 1
ATOM 1223 N N . GLU B 1 20 ? 13.597 -77.635 18.611 1.00 38.46 404 GLU B N 1
ATOM 1224 C CA . GLU B 1 20 ? 14.654 -76.831 17.996 1.00 40.88 404 GLU B CA 1
ATOM 1225 C C . GLU B 1 20 ? 14.672 -76.926 16.474 1.00 38.54 404 GLU B C 1
ATOM 1226 O O . GLU B 1 20 ? 14.929 -75.943 15.784 1.00 40.19 404 GLU B O 1
ATOM 1232 N N . GLN B 1 21 ? 14.406 -78.113 15.956 1.00 37.03 405 GLN B N 1
ATOM 1233 C CA . GLN B 1 21 ? 14.352 -78.307 14.512 1.00 37.95 405 GLN B CA 1
ATOM 1234 C C . GLN B 1 21 ? 13.151 -77.580 13.906 1.00 37.44 405 GLN B C 1
ATOM 1235 O O . GLN B 1 21 ? 13.257 -77.009 12.821 1.00 40.12 405 GLN B O 1
ATOM 1241 N N . LEU B 1 22 ? 12.028 -77.578 14.614 1.00 35.98 406 LEU B N 1
ATOM 1242 C CA . LEU B 1 22 ? 10.849 -76.840 14.165 1.00 36.45 406 LEU B CA 1
ATOM 1243 C C . LEU B 1 22 ? 11.163 -75.352 14.036 1.00 36.34 406 LEU B C 1
ATOM 1244 O O . LEU B 1 22 ? 10.765 -74.701 13.079 1.00 36.14 406 LEU B O 1
ATOM 1249 N N . ILE B 1 23 ? 11.880 -74.819 15.015 1.00 38.74 407 ILE B N 1
ATOM 1250 C CA . ILE B 1 23 ? 12.219 -73.391 15.035 1.00 37.10 407 ILE B CA 1
ATOM 1251 C C . ILE B 1 23 ? 13.197 -73.058 13.907 1.00 35.82 407 ILE B C 1
ATOM 1252 O O . ILE B 1 23 ? 13.101 -72.007 13.284 1.00 38.08 407 ILE B O 1
ATOM 1257 N N . GLU B 1 24 ? 14.116 -73.972 13.628 1.00 35.85 408 GLU B N 1
ATOM 1258 C CA . GLU B 1 24 ? 15.036 -73.791 12.522 1.00 38.21 408 GLU B CA 1
ATOM 1259 C C . GLU B 1 24 ? 14.266 -73.712 11.210 1.00 37.58 408 GLU B C 1
ATOM 1260 O O . GLU B 1 24 ? 14.556 -72.852 10.379 1.00 38.23 408 GLU B O 1
ATOM 1266 N N . ALA B 1 25 ? 13.279 -74.597 11.036 1.00 37.48 409 ALA B N 1
ATOM 1267 C CA . ALA B 1 25 ? 12.432 -74.614 9.828 1.00 35.91 409 ALA B CA 1
ATOM 1268 C C . ALA B 1 25 ? 11.671 -73.293 9.674 1.00 35.79 409 ALA B C 1
ATOM 1269 O O . ALA B 1 25 ? 11.552 -72.753 8.568 1.00 36.21 409 ALA B O 1
ATOM 1271 N N . ILE B 1 26 ? 11.160 -72.769 10.783 1.00 35.21 410 ILE B N 1
ATOM 1272 C CA . ILE B 1 26 ? 10.472 -71.484 10.767 1.00 36.33 410 ILE B CA 1
ATOM 1273 C C . ILE B 1 26 ? 11.416 -70.340 10.390 1.00 38.17 410 ILE B C 1
ATOM 1274 O O . ILE B 1 26 ? 11.073 -69.520 9.541 1.00 40.13 410 ILE B O 1
ATOM 1279 N N . ASN B 1 27 ? 12.594 -70.289 11.007 1.00 35.80 411 ASN B N 1
ATOM 1280 C CA . ASN B 1 27 ? 13.565 -69.228 10.719 1.00 36.79 411 ASN B CA 1
ATOM 1281 C C . ASN B 1 27 ? 14.079 -69.262 9.278 1.00 38.22 411 ASN B C 1
ATOM 1282 O O . ASN B 1 27 ? 14.270 -68.207 8.662 1.00 42.23 411 ASN B O 1
ATOM 1287 N N . ASN B 1 28 ? 14.288 -70.466 8.735 1.00 38.92 412 ASN B N 1
ATOM 1288 C CA . ASN B 1 28 ? 14.722 -70.624 7.329 1.00 38.69 412 ASN B CA 1
ATOM 1289 C C . ASN B 1 28 ? 13.599 -70.400 6.307 1.00 37.27 412 ASN B C 1
ATOM 1290 O O . ASN B 1 28 ? 13.870 -70.234 5.124 1.00 38.95 412 ASN B O 1
ATOM 1295 N N . GLY B 1 29 ? 12.349 -70.410 6.767 1.00 37.10 413 GLY B N 1
ATOM 1296 C CA . GLY B 1 29 ? 11.193 -70.331 5.883 1.00 37.57 413 GLY B CA 1
ATOM 1297 C C . GLY B 1 29 ? 10.922 -71.608 5.103 1.00 37.50 413 GLY B C 1
ATOM 1298 O O . GLY B 1 29 ? 10.416 -71.550 3.995 1.00 37.44 413 GLY B O 1
ATOM 1299 N N . ASP B 1 30 ? 11.262 -72.758 5.685 1.00 38.77 414 ASP B N 1
ATOM 1300 C CA . ASP B 1 30 ? 11.091 -74.064 5.052 1.00 38.60 414 ASP B CA 1
ATOM 1301 C C . ASP B 1 30 ? 9.717 -74.622 5.418 1.00 38.20 414 ASP B C 1
ATOM 1302 O O . ASP B 1 30 ? 9.545 -75.215 6.485 1.00 41.25 414 ASP B O 1
ATOM 1307 N N . PHE B 1 31 ? 8.735 -74.414 4.550 1.00 37.53 415 PHE B N 1
ATOM 1308 C CA . PHE B 1 31 ? 7.348 -74.790 4.852 1.00 37.83 415 PHE B CA 1
ATOM 1309 C C . PHE B 1 31 ? 7.148 -76.295 4.738 1.00 38.21 415 PHE B C 1
ATOM 1310 O O . PHE B 1 31 ? 6.286 -76.858 5.409 1.00 41.73 415 PHE B O 1
ATOM 1318 N N . GLU B 1 32 ? 7.943 -76.938 3.885 1.00 38.23 416 GLU B N 1
ATOM 1319 C CA . GLU B 1 32 ? 7.849 -78.387 3.674 1.00 39.28 416 GLU B CA 1
ATOM 1320 C C . GLU B 1 32 ? 8.312 -79.086 4.942 1.00 37.79 416 GLU B C 1
ATOM 1321 O O . GLU B 1 32 ? 7.650 -80.017 5.423 1.00 39.12 416 GLU B O 1
ATOM 1323 N N . ALA B 1 33 ? 9.435 -78.615 5.493 1.00 35.61 417 ALA B N 1
ATOM 1324 C CA . ALA B 1 33 ? 9.920 -79.099 6.782 1.00 33.66 417 ALA B CA 1
ATOM 1325 C C . ALA B 1 33 ? 8.869 -78.827 7.856 1.00 37.79 417 ALA B C 1
ATOM 1326 O O . ALA B 1 33 ? 8.564 -79.684 8.685 1.00 42.03 417 ALA B O 1
ATOM 1328 N N . TYR B 1 34 ? 8.316 -77.621 7.822 1.00 38.99 418 TYR B N 1
ATOM 1329 C CA . TYR B 1 34 ? 7.322 -77.213 8.792 1.00 38.60 418 TYR B CA 1
ATOM 1330 C C . TYR B 1 34 ? 6.138 -78.163 8.769 1.00 39.65 418 TYR B C 1
ATOM 1331 O O . TYR B 1 34 ? 5.759 -78.680 9.827 1.00 40.82 418 TYR B O 1
ATOM 1340 N N . THR B 1 35 ? 5.565 -78.410 7.585 1.00 38.50 419 THR B N 1
ATOM 1341 C CA . THR B 1 35 ? 4.350 -79.247 7.508 1.00 39.41 419 THR B CA 1
ATOM 1342 C C . THR B 1 35 ? 4.646 -80.728 7.863 1.00 37.49 419 THR B C 1
ATOM 1343 O O . THR B 1 35 ? 3.738 -81.468 8.286 1.00 40.53 419 THR B O 1
ATOM 1347 N N . LYS B 1 36 ? 5.904 -81.147 7.705 1.00 33.08 420 LYS B N 1
ATOM 1348 C CA . LYS B 1 36 ? 6.306 -82.516 8.054 1.00 33.03 420 LYS B CA 1
ATOM 1349 C C . LYS B 1 36 ? 6.354 -82.696 9.570 1.00 34.87 420 LYS B C 1
ATOM 1350 O O . LYS B 1 36 ? 6.115 -83.790 10.070 1.00 40.26 420 LYS B O 1
ATOM 1353 N N . ILE B 1 37 ? 6.672 -81.619 10.288 1.00 34.66 421 ILE B N 1
ATOM 1354 C CA . ILE B 1 37 ? 6.823 -81.627 11.748 1.00 35.14 421 ILE B CA 1
ATOM 1355 C C . ILE B 1 37 ? 5.504 -81.295 12.479 1.00 36.26 421 ILE B C 1
ATOM 1356 O O . ILE B 1 37 ? 5.331 -81.653 13.643 1.00 37.18 421 ILE B O 1
ATOM 1361 N N . CYS B 1 38 ? 4.577 -80.623 11.805 1.00 37.46 422 CYS B N 1
ATOM 1362 C CA . CYS B 1 38 ? 3.313 -80.227 12.431 1.00 38.28 422 CYS B CA 1
ATOM 1363 C C . CYS B 1 38 ? 2.192 -81.150 12.017 1.00 38.86 422 CYS B C 1
ATOM 1364 O O . CYS B 1 38 ? 2.130 -81.596 10.872 1.00 41.71 422 CYS B O 1
ATOM 1367 N N . ASP B 1 39 ? 1.314 -81.435 12.968 1.00 39.05 423 ASP B N 1
ATOM 1368 C CA . ASP B 1 39 ? 0.099 -82.190 12.703 1.00 39.57 423 ASP B CA 1
ATOM 1369 C C . ASP B 1 39 ? -0.791 -81.325 11.820 1.00 37.34 423 ASP B C 1
ATOM 1370 O O . ASP B 1 39 ? -0.917 -80.124 12.072 1.00 39.02 423 ASP B O 1
ATOM 1375 N N . PRO B 1 40 ? -1.425 -81.924 10.799 1.00 35.73 424 PRO B N 1
ATOM 1376 C CA . PRO B 1 40 ? -2.327 -81.128 9.959 1.00 35.26 424 PRO B CA 1
ATOM 1377 C C . PRO B 1 40 ? -3.454 -80.463 10.752 1.00 34.56 424 PRO B C 1
ATOM 1378 O O . PRO B 1 40 ? -3.991 -79.453 10.322 1.00 37.38 424 PRO B O 1
ATOM 1382 N N . GLY B 1 41 ? -3.811 -81.024 11.901 1.00 33.86 425 GLY B N 1
ATOM 1383 C CA . GLY B 1 41 ? -4.825 -80.422 12.756 1.00 31.93 425 GLY B CA 1
ATOM 1384 C C . GLY B 1 41 ? -4.285 -79.461 13.801 1.00 34.45 425 GLY B C 1
ATOM 1385 O O . GLY B 1 41 ? -5.003 -79.103 14.743 1.00 34.90 425 GLY B O 1
ATOM 1386 N N . LEU B 1 42 ? -3.034 -79.023 13.645 1.00 34.68 426 LEU B N 1
ATOM 1387 C CA . LEU B 1 42 ? -2.418 -78.088 14.595 1.00 32.53 426 LEU B CA 1
ATOM 1388 C C . LEU B 1 42 ? -3.333 -76.919 14.854 1.00 34.67 426 LEU B C 1
ATOM 1389 O O . LEU B 1 42 ? -3.813 -76.299 13.922 1.00 38.20 426 LEU B O 1
ATOM 1394 N N . THR B 1 43 ? -3.560 -76.632 16.131 1.00 35.47 427 THR B N 1
ATOM 1395 C CA . THR B 1 43 ? -4.248 -75.422 16.561 1.00 32.47 427 THR B CA 1
ATOM 1396 C C . THR B 1 43 ? -3.231 -74.467 17.182 1.00 34.12 427 THR B C 1
ATOM 1397 O O . THR B 1 43 ? -2.177 -74.890 17.663 1.00 38.62 427 THR B O 1
ATOM 1401 N N . SER B 1 44 ? -3.540 -73.178 17.185 1.00 36.95 428 SER B N 1
ATOM 1402 C CA . SER B 1 44 ? -2.598 -72.218 17.695 1.00 35.77 428 SER B CA 1
ATOM 1403 C C . SER B 1 44 ? -3.270 -71.009 18.314 1.00 34.65 428 SER B C 1
ATOM 1404 O O . SER B 1 44 ? -4.182 -70.442 17.720 1.00 37.11 428 SER B O 1
ATOM 1407 N N . PHE B 1 45 ? -2.811 -70.654 19.521 1.00 32.42 429 PHE B N 1
ATOM 1408 C CA . PHE B 1 45 ? -3.027 -69.343 20.123 1.00 34.32 429 PHE B CA 1
ATOM 1409 C C . PHE B 1 45 ? -1.733 -68.575 19.931 1.00 35.73 429 PHE B C 1
ATOM 1410 O O . PHE B 1 45 ? -0.695 -69.026 20.352 1.00 34.09 429 PHE B O 1
ATOM 1418 N N . GLU B 1 46 ? -1.807 -67.394 19.321 1.00 36.11 430 GLU B N 1
ATOM 1419 C CA . GLU B 1 46 ? -0.632 -66.555 19.130 1.00 33.80 430 GLU B CA 1
ATOM 1420 C C . GLU B 1 46 ? -0.998 -65.084 18.867 1.00 35.10 430 GLU B C 1
ATOM 1421 O O . GLU B 1 46 ? -2.088 -64.783 18.389 1.00 40.25 430 GLU B O 1
ATOM 1427 N N . PRO B 1 47 ? -0.062 -64.164 19.144 1.00 34.49 431 PRO B N 1
ATOM 1428 C CA . PRO B 1 47 ? -0.365 -62.736 19.073 1.00 31.66 431 PRO B CA 1
ATOM 1429 C C . PRO B 1 47 ? -0.942 -62.256 17.748 1.00 32.89 431 PRO B C 1
ATOM 1430 O O . PRO B 1 47 ? -1.769 -61.335 17.734 1.00 38.46 431 PRO B O 1
ATOM 1434 N N . GLU B 1 48 ? -0.526 -62.876 16.653 1.00 33.49 432 GLU B N 1
ATOM 1435 C CA . GLU B 1 48 ? -1.014 -62.510 15.322 1.00 33.99 432 GLU B CA 1
ATOM 1436 C C . GLU B 1 48 ? -2.413 -63.018 15.031 1.00 33.71 432 GLU B C 1
ATOM 1437 O O . GLU B 1 48 ? -3.036 -62.591 14.071 1.00 35.47 432 GLU B O 1
ATOM 1443 N N . ALA B 1 49 ? -2.909 -63.932 15.859 1.00 35.47 433 ALA B N 1
ATOM 1444 C CA . ALA B 1 49 ? -4.282 -64.433 15.722 1.00 33.33 433 ALA B CA 1
ATOM 1445 C C . ALA B 1 49 ? -5.281 -63.639 16.599 1.00 34.44 433 ALA B C 1
ATOM 1446 O O . ALA B 1 49 ? -6.483 -63.940 16.630 1.00 39.53 433 ALA B O 1
ATOM 1448 N N . LEU B 1 50 ? -4.800 -62.621 17.304 1.00 30.78 434 LEU B N 1
ATOM 1449 C CA . LEU B 1 50 ? -5.705 -61.648 17.976 1.00 31.18 434 LEU B CA 1
ATOM 1450 C C . LEU B 1 50 ? -6.707 -62.273 18.976 1.00 32.19 434 LEU B C 1
ATOM 1451 O O . LEU B 1 50 ? -7.916 -61.939 18.992 1.00 35.67 434 LEU B O 1
ATOM 1456 N N . GLY B 1 51 ? -6.215 -63.209 19.775 1.00 32.64 435 GLY B N 1
ATOM 1457 C CA . GLY B 1 51 ? -7.022 -63.829 20.818 1.00 34.21 435 GLY B CA 1
ATOM 1458 C C . GLY B 1 51 ? -7.903 -64.977 20.370 1.00 36.22 435 GLY B C 1
ATOM 1459 O O . GLY B 1 51 ? -8.647 -65.536 21.162 1.00 40.83 435 GLY B O 1
ATOM 1460 N N . ASN B 1 52 ? -7.822 -65.322 19.091 1.00 34.39 436 ASN B N 1
ATOM 1461 C CA . ASN B 1 52 ? -8.561 -66.425 18.527 1.00 31.54 436 ASN B CA 1
ATOM 1462 C C . ASN B 1 52 ? -7.662 -67.665 18.429 1.00 33.52 436 ASN B C 1
ATOM 1463 O O . ASN B 1 52 ? -6.432 -67.563 18.365 1.00 34.01 436 ASN B O 1
ATOM 1468 N N . LEU B 1 53 ? -8.304 -68.836 18.432 1.00 35.31 437 LEU B N 1
ATOM 1469 C CA . LEU B 1 53 ? -7.641 -70.112 18.127 1.00 32.18 437 LEU B CA 1
ATOM 1470 C C . LEU B 1 53 ? -7.774 -70.357 16.625 1.00 33.42 437 LEU B C 1
ATOM 1471 O O . LEU B 1 53 ? -8.878 -70.339 16.077 1.00 37.56 437 LEU B O 1
ATOM 1476 N N . VAL B 1 54 ? -6.648 -70.573 15.960 1.00 34.28 438 VAL B N 1
ATOM 1477 C CA . VAL B 1 54 ? -6.635 -70.758 14.516 1.00 34.41 438 VAL B CA 1
ATOM 1478 C C . VAL B 1 54 ? -6.113 -72.149 14.174 1.00 36.27 438 VAL B C 1
ATOM 1479 O O . VAL B 1 54 ? -5.312 -72.713 14.921 1.00 34.67 438 VAL B O 1
ATOM 1483 N N . GLU B 1 55 ? -6.570 -72.704 13.050 1.00 43.66 439 GLU B N 1
ATOM 1484 C CA . GLU B 1 55 ? -5.921 -73.905 12.492 1.00 50.04 439 GLU B CA 1
ATOM 1485 C C . GLU B 1 55 ? -4.592 -73.417 11.920 1.00 50.47 439 GLU B C 1
ATOM 1486 O O . GLU B 1 55 ? -4.566 -72.758 10.852 1.00 49.41 439 GLU B O 1
ATOM 1492 N N . GLY B 1 56 ? -3.510 -73.746 12.645 1.00 48.28 440 GLY B N 1
ATOM 1493 C CA . GLY B 1 56 ? -2.153 -73.257 12.371 1.00 45.62 440 GLY B CA 1
ATOM 1494 C C . GLY B 1 56 ? -1.586 -73.433 10.968 1.00 45.86 440 GLY B C 1
ATOM 1495 O O . GLY B 1 56 ? -0.748 -72.627 10.552 1.00 45.96 440 GLY B O 1
ATOM 1496 N N . MET B 1 57 ? -2.016 -74.463 10.229 1.00 42.02 441 MET B N 1
ATOM 1497 C CA . MET B 1 57 ? -1.391 -74.735 8.927 1.00 41.35 441 MET B CA 1
ATOM 1498 C C . MET B 1 57 ? -1.852 -73.764 7.839 1.00 40.99 441 MET B C 1
ATOM 1499 O O . MET B 1 57 ? -1.048 -73.363 6.997 1.00 44.51 441 MET B O 1
ATOM 1504 N N . ASP B 1 58 ? -3.124 -73.377 7.855 1.00 39.77 442 ASP B N 1
ATOM 1505 C CA . ASP B 1 58 ? -3.622 -72.376 6.905 1.00 40.47 442 ASP B CA 1
ATOM 1506 C C . ASP B 1 58 ? -3.139 -70.971 7.300 1.00 40.68 442 ASP B C 1
ATOM 1507 O O . ASP B 1 58 ? -2.723 -70.174 6.455 1.00 42.27 442 ASP B O 1
ATOM 1512 N N . PHE B 1 59 ? -3.190 -70.678 8.595 1.00 38.36 443 PHE B N 1
ATOM 1513 C CA . PHE B 1 59 ? -2.872 -69.353 9.084 1.00 39.66 443 PHE B CA 1
ATOM 1514 C C . PHE B 1 59 ? -1.378 -69.012 8.949 1.00 39.63 443 PHE B C 1
ATOM 1515 O O . PHE B 1 59 ? -1.007 -67.849 8.773 1.00 37.69 443 PHE B O 1
ATOM 1523 N N . HIS B 1 60 ? -0.524 -70.023 9.042 1.00 40.01 444 HIS B N 1
ATOM 1524 C CA . HIS B 1 60 ? 0.914 -69.802 8.984 1.00 38.94 444 HIS B CA 1
ATOM 1525 C C . HIS B 1 60 ? 1.429 -69.715 7.554 1.00 36.00 444 HIS B C 1
ATOM 1526 O O . HIS B 1 60 ? 2.488 -69.137 7.309 1.00 38.30 444 HIS B O 1
ATOM 1533 N N . LYS B 1 61 ? 0.665 -70.237 6.601 1.00 32.17 445 LYS B N 1
ATOM 1534 C CA . LYS B 1 61 ? 1.063 -70.166 5.189 1.00 32.84 445 LYS B CA 1
ATOM 1535 C C . LYS B 1 61 ? 1.491 -68.740 4.821 1.00 34.75 445 LYS B C 1
ATOM 1536 O O . LYS B 1 61 ? 2.482 -68.538 4.107 1.00 38.56 445 LYS B O 1
ATOM 1540 N N . PHE B 1 62 ? 0.756 -67.755 5.338 1.00 37.05 446 PHE B N 1
ATOM 1541 C CA . PHE B 1 62 ? 0.951 -66.353 4.948 1.00 36.77 446 PHE B CA 1
ATOM 1542 C C . PHE B 1 62 ? 2.334 -65.839 5.304 1.00 36.48 446 PHE B C 1
ATOM 1543 O O . PHE B 1 62 ? 2.937 -65.084 4.544 1.00 36.41 446 PHE B O 1
ATOM 1551 N N . TYR B 1 63 ? 2.833 -66.271 6.452 1.00 37.10 447 TYR B N 1
ATOM 1552 C CA . TYR B 1 63 ? 4.117 -65.813 6.941 1.00 39.57 447 TYR B CA 1
ATOM 1553 C C . TYR B 1 63 ? 5.273 -66.484 6.180 1.00 40.96 447 TYR B C 1
ATOM 1554 O O . TYR B 1 63 ? 6.365 -65.921 6.066 1.00 41.92 447 TYR B O 1
ATOM 1563 N N . PHE B 1 64 ? 5.036 -67.676 5.653 1.00 40.05 448 PHE B N 1
ATOM 1564 C CA . PHE B 1 64 ? 6.047 -68.341 4.851 1.00 39.11 448 PHE B CA 1
ATOM 1565 C C . PHE B 1 64 ? 6.085 -67.749 3.459 1.00 41.59 448 PHE B C 1
ATOM 1566 O O . PHE B 1 64 ? 7.163 -67.443 2.952 1.00 45.77 448 PHE B O 1
ATOM 1574 N N . GLU B 1 65 ? 4.916 -67.565 2.852 1.00 42.88 449 GLU B N 1
ATOM 1575 C CA . GLU B 1 65 ? 4.827 -66.957 1.527 1.00 45.45 449 GLU B CA 1
ATOM 1576 C C . GLU B 1 65 ? 5.381 -65.530 1.462 1.00 42.72 449 GLU B C 1
ATOM 1577 O O . GLU B 1 65 ? 5.959 -65.133 0.467 1.00 44.35 449 GLU B O 1
ATOM 1583 N N . ASN B 1 66 ? 5.203 -64.763 2.525 1.00 45.00 450 ASN B N 1
ATOM 1584 C CA . ASN B 1 66 ? 5.381 -63.319 2.455 1.00 45.81 450 ASN B CA 1
ATOM 1585 C C . ASN B 1 66 ? 6.456 -62.750 3.381 1.00 48.17 450 ASN B C 1
ATOM 1586 O O . ASN B 1 66 ? 6.570 -61.534 3.505 1.00 49.24 450 ASN B O 1
ATOM 1591 N N . LEU B 1 67 ? 7.251 -63.590 4.036 1.00 49.05 451 LEU B N 1
ATOM 1592 C CA . LEU B 1 67 ? 8.198 -63.057 5.004 1.00 48.40 451 LEU B CA 1
ATOM 1593 C C . LEU B 1 67 ? 9.414 -63.958 5.279 1.00 45.00 451 LEU B C 1
ATOM 1594 O O . LEU B 1 67 ? 10.545 -63.602 4.922 1.00 46.38 451 LEU B O 1
ATOM 1599 N N . LEU B 1 68 ? 9.166 -65.120 5.889 1.00 39.27 452 LEU B N 1
ATOM 1600 C CA . LEU B 1 68 ? 10.225 -65.967 6.451 1.00 37.17 452 LEU B CA 1
ATOM 1601 C C . LEU B 1 68 ? 11.130 -66.530 5.346 1.00 40.67 452 LEU B C 1
ATOM 1602 O O . LEU B 1 68 ? 12.370 -66.616 5.496 1.00 42.41 452 LEU B O 1
ATOM 1607 N N . SER B 1 69 ? 10.504 -66.869 4.222 1.00 52.09 453 SER B N 1
ATOM 1608 C CA . SER B 1 69 ? 11.230 -67.251 3.016 1.00 60.33 453 SER B CA 1
ATOM 1609 C C . SER B 1 69 ? 12.210 -66.147 2.553 1.00 64.18 453 SER B C 1
ATOM 1610 O O . SER B 1 69 ? 13.425 -66.244 2.816 1.00 64.64 453 SER B O 1
ATOM 1613 N N . LYS B 1 70 ? 11.670 -65.093 1.921 1.00 66.93 454 LYS B N 1
ATOM 1614 C CA . LYS B 1 70 ? 12.474 -64.070 1.212 1.00 66.95 454 LYS B CA 1
ATOM 1615 C C . LYS B 1 70 ? 13.416 -63.257 2.122 1.00 67.78 454 LYS B C 1
ATOM 1616 O O . LYS B 1 70 ? 14.121 -62.369 1.637 1.00 67.16 454 LYS B O 1
ATOM 1618 N N . ASN B 1 71 ? 13.408 -63.558 3.426 1.00 66.14 455 ASN B N 1
ATOM 1619 C CA . ASN B 1 71 ? 14.388 -63.038 4.390 1.00 65.29 455 ASN B CA 1
ATOM 1620 C C . ASN B 1 71 ? 15.804 -63.616 4.223 1.00 62.47 455 ASN B C 1
ATOM 1621 O O . ASN B 1 71 ? 15.999 -64.841 4.130 1.00 62.14 455 ASN B O 1
ATOM 1626 N N . SER B 1 72 ? 16.780 -62.708 4.191 1.00 57.55 456 SER B N 1
ATOM 1627 C CA . SER B 1 72 ? 18.187 -63.039 4.454 1.00 52.18 456 SER B CA 1
ATOM 1628 C C . SER B 1 72 ? 18.795 -62.229 5.630 1.00 48.98 456 SER B C 1
ATOM 1629 O O . SER B 1 72 ? 19.994 -62.360 5.904 1.00 51.52 456 SER B O 1
ATOM 1632 N N . LYS B 1 73 ? 17.973 -61.417 6.318 1.00 40.10 457 LYS B N 1
ATOM 1633 C CA . LYS B 1 73 ? 18.405 -60.613 7.483 1.00 37.86 457 LYS B CA 1
ATOM 1634 C C . LYS B 1 73 ? 18.694 -61.551 8.654 1.00 35.15 457 LYS B C 1
ATOM 1635 O O . LYS B 1 73 ? 17.920 -62.476 8.918 1.00 40.36 457 LYS B O 1
ATOM 1638 N N . PRO B 1 74 ? 19.809 -61.324 9.356 1.00 37.48 458 PRO B N 1
ATOM 1639 C CA . PRO B 1 74 ? 20.188 -62.256 10.403 1.00 37.27 458 PRO B CA 1
ATOM 1640 C C . PRO B 1 74 ? 19.225 -62.258 11.594 1.00 39.29 458 PRO B C 1
ATOM 1641 O O . PRO B 1 74 ? 18.603 -61.244 11.918 1.00 39.72 458 PRO B O 1
ATOM 1645 N N . ILE B 1 75 ? 19.085 -63.422 12.210 1.00 38.55 459 ILE B N 1
ATOM 1646 C CA . ILE B 1 75 ? 18.310 -63.558 13.431 1.00 42.72 459 ILE B CA 1
ATOM 1647 C C . ILE B 1 75 ? 18.881 -64.712 14.303 1.00 43.22 459 ILE B C 1
ATOM 1648 O O . ILE B 1 75 ? 19.097 -65.825 13.808 1.00 45.90 459 ILE B O 1
ATOM 1653 N N . HIS B 1 76 ? 19.148 -64.421 15.581 1.00 41.52 460 HIS B N 1
ATOM 1654 C CA . HIS B 1 76 ? 19.649 -65.418 16.535 1.00 38.69 460 HIS B CA 1
ATOM 1655 C C . HIS B 1 76 ? 18.570 -65.701 17.572 1.00 37.15 460 HIS B C 1
ATOM 1656 O O . HIS B 1 76 ? 18.132 -64.807 18.286 1.00 41.23 460 HIS B O 1
ATOM 1663 N N . THR B 1 77 ? 18.116 -66.948 17.604 1.00 34.30 461 THR B N 1
ATOM 1664 C CA . THR B 1 77 ? 17.109 -67.401 18.553 1.00 34.08 461 THR B CA 1
ATOM 1665 C C . THR B 1 77 ? 17.789 -68.069 19.750 1.00 35.53 461 THR B C 1
ATOM 1666 O O . THR B 1 77 ? 18.700 -68.857 19.581 1.00 42.15 461 THR B O 1
ATOM 1670 N N . THR B 1 78 ? 17.361 -67.714 20.957 1.00 35.55 462 THR B N 1
ATOM 1671 C CA . THR B 1 78 ? 17.859 -68.318 22.182 1.00 32.23 462 THR B CA 1
ATOM 1672 C C . THR B 1 78 ? 16.648 -68.937 22.888 1.00 34.33 462 THR B C 1
ATOM 1673 O O . THR B 1 78 ? 15.592 -68.312 23.022 1.00 35.06 462 THR B O 1
ATOM 1677 N N . ILE B 1 79 ? 16.779 -70.186 23.303 1.00 36.84 463 ILE B N 1
ATOM 1678 C CA . ILE B 1 79 ? 15.699 -70.849 24.037 1.00 37.83 463 ILE B CA 1
ATOM 1679 C C . ILE B 1 79 ? 16.126 -70.943 25.491 1.00 35.37 463 ILE B C 1
ATOM 1680 O O . ILE B 1 79 ? 17.127 -71.576 25.809 1.00 40.04 463 ILE B O 1
ATOM 1685 N N . LEU B 1 80 ? 15.380 -70.306 26.376 1.00 34.74 464 LEU B N 1
ATOM 1686 C CA . LEU B 1 80 ? 15.794 -70.232 27.773 1.00 33.87 464 LEU B CA 1
ATOM 1687 C C . LEU B 1 80 ? 14.926 -71.149 28.634 1.00 35.85 464 LEU B C 1
ATOM 1688 O O . LEU B 1 80 ? 13.708 -71.215 28.465 1.00 36.08 464 LEU B O 1
ATOM 1693 N N . ASN B 1 81 ? 15.584 -71.867 29.541 1.00 41.24 465 ASN B N 1
ATOM 1694 C CA . ASN B 1 81 ? 14.921 -72.570 30.632 1.00 41.80 465 ASN B CA 1
ATOM 1695 C C . ASN B 1 81 ? 13.781 -73.455 30.179 1.00 38.55 465 ASN B C 1
ATOM 1696 O O . ASN B 1 81 ? 12.674 -73.372 30.708 1.00 40.21 465 ASN B O 1
ATOM 1701 N N . PRO B 1 82 ? 14.051 -74.320 29.193 1.00 37.28 466 PRO B N 1
ATOM 1702 C CA . PRO B 1 82 ? 12.988 -75.186 28.712 1.00 37.12 466 PRO B CA 1
ATOM 1703 C C . PRO B 1 82 ? 12.587 -76.150 29.792 1.00 38.45 466 PRO B C 1
ATOM 1704 O O . PRO B 1 82 ? 13.403 -76.488 30.645 1.00 42.81 466 PRO B O 1
ATOM 1708 N N . HIS B 1 83 ? 11.327 -76.563 29.766 1.00 38.31 467 HIS B N 1
ATOM 1709 C CA . HIS B 1 83 ? 10.813 -77.555 30.681 1.00 36.81 467 HIS B CA 1
ATOM 1710 C C . HIS B 1 83 ? 9.926 -78.516 29.884 1.00 34.55 467 HIS B C 1
ATOM 1711 O O . HIS B 1 83 ? 9.037 -78.083 29.146 1.00 33.57 467 HIS B O 1
ATOM 1718 N N . VAL B 1 84 ? 10.200 -79.808 30.019 1.00 34.44 468 VAL B N 1
ATOM 1719 C CA . VAL B 1 84 ? 9.474 -80.830 29.311 1.00 32.77 468 VAL B CA 1
ATOM 1720 C C . VAL B 1 84 ? 8.716 -81.751 30.287 1.00 34.25 468 VAL B C 1
ATOM 1721 O O . VAL B 1 84 ? 9.270 -82.224 31.303 1.00 33.68 468 VAL B O 1
ATOM 1725 N N . HIS B 1 85 ? 7.436 -81.962 29.977 1.00 34.46 469 HIS B N 1
ATOM 1726 C CA . HIS B 1 85 ? 6.598 -82.916 30.674 1.00 34.20 469 HIS B CA 1
ATOM 1727 C C . HIS B 1 85 ? 6.411 -84.095 29.744 1.00 33.42 469 HIS B C 1
ATOM 1728 O O . HIS B 1 85 ? 5.830 -83.943 28.668 1.00 34.49 469 HIS B O 1
ATOM 1735 N N . VAL B 1 86 ? 6.884 -85.265 30.158 1.00 32.70 470 VAL B N 1
ATOM 1736 C CA . VAL B 1 86 ? 6.643 -86.487 29.429 1.00 31.39 470 VAL B CA 1
ATOM 1737 C C . VAL B 1 86 ? 5.321 -87.052 29.920 1.00 34.16 470 VAL B C 1
ATOM 1738 O O . VAL B 1 86 ? 5.185 -87.345 31.094 1.00 36.05 470 VAL B O 1
ATOM 1742 N N . ILE B 1 87 ? 4.345 -87.194 29.018 1.00 36.74 471 ILE B N 1
ATOM 1743 C CA . ILE B 1 87 ? 2.978 -87.604 29.378 1.00 38.11 471 ILE B CA 1
ATOM 1744 C C . ILE B 1 87 ? 2.656 -88.976 28.767 1.00 39.05 471 ILE B C 1
ATOM 1745 O O . ILE B 1 87 ? 1.673 -89.154 28.052 1.00 43.25 471 ILE B O 1
ATOM 1750 N N . GLY B 1 88 ? 3.503 -89.952 29.052 1.00 41.99 472 GLY B N 1
ATOM 1751 C CA . GLY B 1 88 ? 3.337 -91.292 28.493 1.00 40.71 472 GLY B CA 1
ATOM 1752 C C . GLY B 1 88 ? 4.212 -91.477 27.274 1.00 38.86 472 GLY B C 1
ATOM 1753 O O . GLY B 1 88 ? 4.889 -90.541 26.820 1.00 44.68 472 GLY B O 1
ATOM 1754 N N . GLU B 1 89 ? 4.181 -92.691 26.742 1.00 32.12 473 GLU B N 1
ATOM 1755 C CA . GLU B 1 89 ? 5.069 -93.103 25.661 1.00 31.13 473 GLU B CA 1
ATOM 1756 C C . GLU B 1 89 ? 4.984 -92.201 24.440 1.00 30.37 473 GLU B C 1
ATOM 1757 O O . GLU B 1 89 ? 5.995 -91.969 23.783 1.00 36.35 473 GLU B O 1
ATOM 1763 N N . ASP B 1 90 ? 3.790 -91.683 24.149 1.00 32.63 474 ASP B N 1
ATOM 1764 C CA . ASP B 1 90 ? 3.518 -91.062 22.862 1.00 35.49 474 ASP B CA 1
ATOM 1765 C C . ASP B 1 90 ? 3.136 -89.599 22.949 1.00 34.59 474 ASP B C 1
ATOM 1766 O O . ASP B 1 90 ? 2.769 -88.988 21.950 1.00 36.61 474 ASP B O 1
ATOM 1771 N N . ALA B 1 91 ? 3.228 -89.018 24.133 1.00 35.37 475 ALA B N 1
ATOM 1772 C CA . ALA B 1 91 ? 2.816 -87.631 24.309 1.00 32.66 475 ALA B CA 1
ATOM 1773 C C . ALA B 1 91 ? 3.863 -86.900 25.132 1.00 33.45 475 ALA B C 1
ATOM 1774 O O . ALA B 1 91 ? 4.464 -87.474 26.042 1.00 37.92 475 ALA B O 1
ATOM 1776 N N . ALA B 1 92 ? 4.081 -85.636 24.796 1.00 32.99 476 ALA B N 1
ATOM 1777 C CA . ALA B 1 92 ? 4.940 -84.764 25.597 1.00 33.96 476 ALA B CA 1
ATOM 1778 C C . ALA B 1 92 ? 4.527 -83.321 25.419 1.00 35.18 476 ALA B C 1
ATOM 1779 O O . ALA B 1 92 ? 3.666 -82.980 24.609 1.00 34.65 476 ALA B O 1
ATOM 1781 N N . CYS B 1 93 ? 5.179 -82.463 26.175 1.00 41.17 477 CYS B N 1
ATOM 1782 C CA . CYS B 1 93 ? 4.791 -81.076 26.231 1.00 40.89 477 CYS B CA 1
ATOM 1783 C C . CYS B 1 93 ? 5.984 -80.249 26.643 1.00 38.80 477 CYS B C 1
ATOM 1784 O O . CYS B 1 93 ? 6.631 -80.579 27.650 1.00 39.31 477 CYS B O 1
ATOM 1787 N N . ILE B 1 94 ? 6.293 -79.203 25.873 1.00 36.46 478 ILE B N 1
ATOM 1788 C CA . ILE B 1 94 ? 7.435 -78.338 26.186 1.00 33.63 478 ILE B CA 1
ATOM 1789 C C . ILE B 1 94 ? 6.999 -76.886 26.382 1.00 35.69 478 ILE B C 1
ATOM 1790 O O . ILE B 1 94 ? 6.212 -76.346 25.587 1.00 37.63 478 ILE B O 1
ATOM 1795 N N . ALA B 1 95 ? 7.510 -76.272 27.453 1.00 36.38 479 ALA B N 1
ATOM 1796 C CA . ALA B 1 95 ? 7.314 -74.840 27.750 1.00 32.89 479 ALA B CA 1
ATOM 1797 C C . ALA B 1 95 ? 8.684 -74.187 27.770 1.00 33.66 479 ALA B C 1
ATOM 1798 O O . ALA B 1 95 ? 9.619 -74.705 28.383 1.00 35.78 479 ALA B O 1
ATOM 1800 N N . TYR B 1 96 ? 8.831 -73.068 27.083 1.00 36.79 480 TYR B N 1
ATOM 1801 C CA . TYR B 1 96 ? 10.137 -72.398 26.975 1.00 35.26 480 TYR B CA 1
ATOM 1802 C C . TYR B 1 96 ? 9.987 -70.907 26.710 1.00 34.34 480 TYR B C 1
ATOM 1803 O O . TYR B 1 96 ? 8.929 -70.449 26.243 1.00 34.41 480 TYR B O 1
ATOM 1812 N N . ILE B 1 97 ? 11.029 -70.153 27.039 1.00 33.65 481 ILE B N 1
ATOM 1813 C CA . ILE B 1 97 ? 11.132 -68.744 26.662 1.00 31.44 481 ILE B CA 1
ATOM 1814 C C . ILE B 1 97 ? 12.001 -68.637 25.410 1.00 33.25 481 ILE B C 1
ATOM 1815 O O . ILE B 1 97 ? 13.057 -69.277 25.303 1.00 35.01 481 ILE B O 1
ATOM 1820 N N . ARG B 1 98 ? 11.543 -67.831 24.462 1.00 33.48 482 ARG B N 1
ATOM 1821 C CA . ARG B 1 98 ? 12.260 -67.589 23.238 1.00 32.94 482 ARG B CA 1
ATOM 1822 C C . ARG B 1 98 ? 12.671 -66.142 23.174 1.00 32.39 482 ARG B C 1
ATOM 1823 O O . ARG B 1 98 ? 11.816 -65.256 23.137 1.00 36.88 482 ARG B O 1
ATOM 1831 N N . LEU B 1 99 ? 13.985 -65.909 23.190 1.00 30.24 483 LEU B N 1
ATOM 1832 C CA . LEU B 1 99 ? 14.546 -64.604 22.891 1.00 31.32 483 LEU B CA 1
ATOM 1833 C C . LEU B 1 99 ? 14.984 -64.618 21.455 1.00 33.11 483 LEU B C 1
ATOM 1834 O O . LEU B 1 99 ? 15.688 -65.551 21.038 1.00 33.44 483 LEU B O 1
ATOM 1839 N N . THR B 1 100 ? 14.609 -63.575 20.716 1.00 33.07 484 THR B N 1
ATOM 1840 C CA . THR B 1 100 ? 14.997 -63.444 19.319 1.00 31.23 484 THR B CA 1
ATOM 1841 C C . THR B 1 100 ? 15.721 -62.139 19.112 1.00 32.65 484 THR B C 1
ATOM 1842 O O . THR B 1 100 ? 15.145 -61.062 19.292 1.00 34.49 484 THR B O 1
ATOM 1846 N N . GLN B 1 101 ? 16.989 -62.234 18.734 1.00 31.88 485 GLN B N 1
ATOM 1847 C CA . GLN B 1 101 ? 17.733 -61.067 18.310 1.00 34.70 485 GLN B CA 1
ATOM 1848 C C . GLN B 1 101 ? 17.526 -60.927 16.815 1.00 36.51 485 GLN B C 1
ATOM 1849 O O . GLN B 1 101 ? 17.542 -61.918 16.093 1.00 39.20 485 GLN B O 1
ATOM 1855 N N . TYR B 1 102 ? 17.317 -59.699 16.357 1.00 35.76 486 TYR B N 1
ATOM 1856 C CA . TYR B 1 102 ? 17.036 -59.439 14.951 1.00 35.18 486 TYR B CA 1
ATOM 1857 C C . TYR B 1 102 ? 17.395 -58.004 14.638 1.00 34.70 486 TYR B C 1
ATOM 1858 O O . TYR B 1 102 ? 17.746 -57.244 15.543 1.00 35.56 486 TYR B O 1
ATOM 1867 N N . ILE B 1 103 ? 17.295 -57.645 13.358 1.00 34.79 487 ILE B N 1
ATOM 1868 C CA . ILE B 1 103 ? 17.604 -56.294 12.885 1.00 36.29 487 ILE B CA 1
ATOM 1869 C C . ILE B 1 103 ? 16.325 -55.646 12.348 1.00 38.18 487 ILE B C 1
ATOM 1870 O O . ILE B 1 103 ? 15.555 -56.290 11.627 1.00 40.01 487 ILE B O 1
ATOM 1875 N N . ASP B 1 104 ? 16.099 -54.383 12.723 1.00 41.03 488 ASP B N 1
ATOM 1876 C CA . ASP B 1 104 ? 14.822 -53.697 12.479 1.00 43.78 488 ASP B CA 1
ATOM 1877 C C . ASP B 1 104 ? 14.856 -52.826 11.219 1.00 46.20 488 ASP B C 1
ATOM 1878 O O . ASP B 1 104 ? 15.912 -52.703 10.566 1.00 47.50 488 ASP B O 1
ATOM 1883 N N . GLY B 1 105 ? 13.699 -52.216 10.917 1.00 49.14 489 GLY B N 1
ATOM 1884 C CA . GLY B 1 105 ? 13.533 -51.303 9.779 1.00 51.10 489 GLY B CA 1
ATOM 1885 C C . GLY B 1 105 ? 14.482 -50.111 9.769 1.00 50.55 489 GLY B C 1
ATOM 1886 O O . GLY B 1 105 ? 15.047 -49.769 8.727 1.00 48.85 489 GLY B O 1
ATOM 1887 N N . GLN B 1 106 ? 14.667 -49.491 10.935 1.00 50.55 490 GLN B N 1
ATOM 1888 C CA . GLN B 1 106 ? 15.609 -48.379 11.082 1.00 49.67 490 GLN B CA 1
ATOM 1889 C C . GLN B 1 106 ? 17.081 -48.826 10.950 1.00 49.19 490 GLN B C 1
ATOM 1890 O O . GLN B 1 106 ? 17.981 -47.981 10.963 1.00 48.69 490 GLN B O 1
ATOM 1892 N N . GLY B 1 107 ? 17.317 -50.140 10.831 1.00 48.22 491 GLY B N 1
ATOM 1893 C CA . GLY B 1 107 ? 18.671 -50.709 10.749 1.00 46.92 491 GLY B CA 1
ATOM 1894 C C . GLY B 1 107 ? 19.215 -51.189 12.097 1.00 46.59 491 GLY B C 1
ATOM 1895 O O . GLY B 1 107 ? 20.207 -51.939 12.150 1.00 44.30 491 GLY B O 1
ATOM 1896 N N . ARG B 1 108 ? 18.570 -50.751 13.186 1.00 40.16 492 ARG B N 1
ATOM 1897 C CA . ARG B 1 108 ? 18.996 -51.104 14.555 1.00 38.35 492 ARG B CA 1
ATOM 1898 C C . ARG B 1 108 ? 18.685 -52.569 14.942 1.00 36.85 492 ARG B C 1
ATOM 1899 O O . ARG B 1 108 ? 17.745 -53.162 14.409 1.00 39.94 492 ARG B O 1
ATOM 1902 N N . PRO B 1 109 ? 19.491 -53.161 15.862 1.00 41.77 493 PRO B N 1
ATOM 1903 C CA . PRO B 1 109 ? 19.225 -54.521 16.354 1.00 42.15 493 PRO B CA 1
ATOM 1904 C C . PRO B 1 109 ? 18.376 -54.513 17.634 1.00 40.41 493 PRO B C 1
ATOM 1905 O O . PRO B 1 109 ? 18.542 -53.648 18.501 1.00 40.00 493 PRO B O 1
ATOM 1909 N N . ARG B 1 110 ? 17.464 -55.469 17.741 1.00 38.34 494 ARG B N 1
ATOM 1910 C CA . ARG B 1 110 ? 16.500 -55.478 18.824 1.00 37.09 494 ARG B CA 1
ATOM 1911 C C . ARG B 1 110 ? 16.303 -56.895 19.316 1.00 33.53 494 ARG B C 1
ATOM 1912 O O . ARG B 1 110 ? 16.747 -57.847 18.678 1.00 33.38 494 ARG B O 1
ATOM 1917 N N . THR B 1 111 ? 15.658 -57.025 20.464 1.00 30.55 495 THR B N 1
ATOM 1918 C CA . THR B 1 111 ? 15.353 -58.325 21.018 1.00 26.80 495 THR B CA 1
ATOM 1919 C C . THR B 1 111 ? 13.842 -58.412 21.247 1.00 28.18 495 THR B C 1
ATOM 1920 O O . THR B 1 111 ? 13.186 -57.411 21.534 1.00 27.26 495 THR B O 1
ATOM 1924 N N . SER B 1 112 ? 13.275 -59.600 21.125 1.00 30.07 496 SER B N 1
ATOM 1925 C CA . SER B 1 112 ? 11.901 -59.796 21.567 1.00 33.49 496 SER B CA 1
ATOM 1926 C C . SER B 1 112 ? 11.846 -61.058 22.372 1.00 31.61 496 SER B C 1
ATOM 1927 O O . SER B 1 112 ? 12.601 -62.005 22.099 1.00 34.24 496 SER B O 1
ATOM 1930 N N . GLN B 1 113 ? 10.953 -61.069 23.368 1.00 30.01 497 GLN B N 1
ATOM 1931 C CA . GLN B 1 113 ? 10.759 -62.243 24.224 1.00 30.00 497 GLN B CA 1
ATOM 1932 C C . GLN B 1 113 ? 9.396 -62.761 23.981 1.00 29.08 497 GLN B C 1
ATOM 1933 O O . GLN B 1 113 ? 8.449 -61.981 23.837 1.00 30.92 497 GLN B O 1
ATOM 1939 N N . SER B 1 114 ? 9.277 -64.083 23.905 1.00 33.57 498 SER B N 1
ATOM 1940 C CA . SER B 1 114 ? 7.953 -64.704 23.897 1.00 36.47 498 SER B CA 1
ATOM 1941 C C . SER B 1 114 ? 8.019 -66.007 24.680 1.00 34.18 498 SER B C 1
ATOM 1942 O O . SER B 1 114 ? 9.062 -66.627 24.797 1.00 35.89 498 SER B O 1
ATOM 1945 N N . GLU B 1 115 ? 6.883 -66.354 25.267 1.00 34.37 499 GLU B N 1
ATOM 1946 C CA . GLU B 1 115 ? 6.743 -67.515 26.079 1.00 34.96 499 GLU B CA 1
ATOM 1947 C C . GLU B 1 115 ? 5.936 -68.492 25.273 1.00 35.45 499 GLU B C 1
ATOM 1948 O O . GLU B 1 115 ? 4.873 -68.157 24.777 1.00 34.59 499 GLU B O 1
ATOM 1954 N N . GLU B 1 116 ? 6.441 -69.710 25.131 1.00 36.16 500 GLU B N 1
ATOM 1955 C CA . GLU B 1 116 ? 5.861 -70.649 24.178 1.00 36.80 500 GLU B CA 1
ATOM 1956 C C . GLU B 1 116 ? 5.635 -72.027 24.738 1.00 35.72 500 GLU B C 1
ATOM 1957 O O . GLU B 1 116 ? 6.474 -72.555 25.461 1.00 37.14 500 GLU B O 1
ATOM 1963 N N . THR B 1 117 ? 4.469 -72.580 24.405 1.00 35.04 501 THR B N 1
ATOM 1964 C CA . THR B 1 117 ? 4.084 -73.948 24.756 1.00 35.13 501 THR B CA 1
ATOM 1965 C C . THR B 1 117 ? 3.889 -74.713 23.440 1.00 35.94 501 THR B C 1
ATOM 1966 O O . THR B 1 117 ? 3.197 -74.232 22.529 1.00 36.78 501 THR B O 1
ATOM 1970 N N . ARG B 1 118 ? 4.500 -75.890 23.337 1.00 34.54 502 ARG B N 1
ATOM 1971 C CA . ARG B 1 118 ? 4.204 -76.790 22.238 1.00 33.72 502 ARG B CA 1
ATOM 1972 C C . ARG B 1 118 ? 3.857 -78.162 22.779 1.00 32.54 502 ARG B C 1
ATOM 1973 O O . ARG B 1 118 ? 4.573 -78.689 23.628 1.00 33.64 502 ARG B O 1
ATOM 1981 N N . VAL B 1 119 ? 2.740 -78.712 22.294 1.00 33.01 503 VAL B N 1
ATOM 1982 C CA . VAL B 1 119 ? 2.283 -80.037 22.682 1.00 32.60 503 VAL B CA 1
ATOM 1983 C C . VAL B 1 119 ? 2.571 -81.004 21.538 1.00 34.35 503 VAL B C 1
ATOM 1984 O O . VAL B 1 119 ? 2.293 -80.714 20.363 1.00 32.76 503 VAL B O 1
ATOM 1988 N N . TRP B 1 120 ? 3.126 -82.157 21.903 1.00 34.70 504 TRP B N 1
ATOM 1989 C CA . TRP B 1 120 ? 3.667 -83.128 20.942 1.00 34.47 504 TRP B CA 1
ATOM 1990 C C . TRP B 1 120 ? 3.015 -84.497 21.038 1.00 32.83 504 TRP B C 1
ATOM 1991 O O . TRP B 1 120 ? 2.772 -85.006 22.125 1.00 34.15 504 TRP B O 1
ATOM 2002 N N . HIS B 1 121 ? 2.783 -85.100 19.880 1.00 33.41 505 HIS B N 1
ATOM 2003 C CA . HIS B 1 121 ? 2.166 -86.415 19.771 1.00 34.34 505 HIS B CA 1
ATOM 2004 C C . HIS B 1 121 ? 2.952 -87.238 18.765 1.00 35.44 505 HIS B C 1
ATOM 2005 O O . HIS B 1 121 ? 3.151 -86.806 17.632 1.00 38.16 505 HIS B O 1
ATOM 2012 N N . ARG B 1 122 ? 3.419 -88.409 19.182 1.00 37.83 506 ARG B N 1
ATOM 2013 C CA . ARG B 1 122 ? 4.107 -89.320 18.267 1.00 38.39 506 ARG B CA 1
ATOM 2014 C C . ARG B 1 122 ? 3.108 -90.229 17.582 1.00 40.21 506 ARG B C 1
ATOM 2015 O O . ARG B 1 122 ? 2.440 -91.024 18.238 1.00 41.64 506 ARG B O 1
ATOM 2023 N N . ARG B 1 123 ? 3.014 -90.111 16.263 1.00 43.33 507 ARG B N 1
ATOM 2024 C CA . ARG B 1 123 ? 2.141 -90.958 15.464 1.00 43.73 507 ARG B CA 1
ATOM 2025 C C . ARG B 1 123 ? 3.009 -91.622 14.410 1.00 41.13 507 ARG B C 1
ATOM 2026 O O . ARG B 1 123 ? 3.735 -90.950 13.687 1.00 43.81 507 ARG B O 1
ATOM 2028 N N . ASP B 1 124 ? 2.946 -92.947 14.335 1.00 39.94 508 ASP B N 1
ATOM 2029 C CA . ASP B 1 124 ? 3.771 -93.718 13.401 1.00 40.82 508 ASP B CA 1
ATOM 2030 C C . ASP B 1 124 ? 5.256 -93.337 13.529 1.00 40.51 508 ASP B C 1
ATOM 2031 O O . ASP B 1 124 ? 5.908 -92.999 12.540 1.00 44.08 508 ASP B O 1
ATOM 2036 N N . GLY B 1 125 ? 5.779 -93.356 14.753 1.00 38.96 509 GLY B N 1
ATOM 2037 C CA . GLY B 1 125 ? 7.207 -93.153 14.977 1.00 37.14 509 GLY B CA 1
ATOM 2038 C C . GLY B 1 125 ? 7.731 -91.739 14.748 1.00 38.19 509 GLY B C 1
ATOM 2039 O O . GLY B 1 125 ? 8.928 -91.496 14.946 1.00 40.64 509 GLY B O 1
ATOM 2040 N N . LYS B 1 126 ? 6.866 -90.800 14.353 1.00 36.53 510 LYS B N 1
ATOM 2041 C CA . LYS B 1 126 ? 7.286 -89.409 14.156 1.00 36.71 510 LYS B CA 1
ATOM 2042 C C . LYS B 1 126 ? 6.547 -88.464 15.122 1.00 35.82 510 LYS B C 1
ATOM 2043 O O . LYS B 1 126 ? 5.320 -88.535 15.252 1.00 39.74 510 LYS B O 1
ATOM 2046 N N . TRP B 1 127 ? 7.310 -87.603 15.807 1.00 34.49 511 TRP B N 1
ATOM 2047 C CA . TRP B 1 127 ? 6.747 -86.584 16.698 1.00 34.36 511 TRP B CA 1
ATOM 2048 C C . TRP B 1 127 ? 6.136 -85.445 15.882 1.00 35.23 511 TRP B C 1
ATOM 2049 O O . TRP B 1 127 ? 6.806 -84.868 15.014 1.00 37.85 511 TRP B O 1
ATOM 2060 N N . LEU B 1 128 ? 4.883 -85.108 16.185 1.00 35.29 512 LEU B N 1
ATOM 2061 C CA . LEU B 1 128 ? 4.169 -84.026 15.496 1.00 33.99 512 LEU B CA 1
ATOM 2062 C C . LEU B 1 128 ? 3.606 -83.015 16.507 1.00 32.40 512 LEU B C 1
ATOM 2063 O O . LEU B 1 128 ? 3.093 -83.404 17.557 1.00 33.65 512 LEU B O 1
ATOM 2068 N N . ASN B 1 129 ? 3.698 -81.728 16.168 1.00 31.62 513 ASN B N 1
ATOM 2069 C CA . ASN B 1 129 ? 3.188 -80.639 17.012 1.00 31.01 513 ASN B CA 1
ATOM 2070 C C . ASN B 1 129 ? 1.679 -80.502 16.774 1.00 32.47 513 ASN B C 1
ATOM 2071 O O . ASN B 1 129 ? 1.232 -80.270 15.643 1.00 34.70 513 ASN B O 1
ATOM 2076 N N . VAL B 1 130 ? 0.896 -80.695 17.829 1.00 31.08 514 VAL B N 1
ATOM 2077 C CA . VAL B 1 130 ? -0.554 -80.641 17.704 1.00 30.75 514 VAL B CA 1
ATOM 2078 C C . VAL B 1 130 ? -1.124 -79.318 18.181 1.00 32.44 514 VAL B C 1
ATOM 2079 O O . VAL B 1 130 ? -2.160 -78.863 17.685 1.00 36.44 514 VAL B O 1
ATOM 2083 N N . HIS B 1 131 ? -0.436 -78.679 19.117 1.00 33.95 515 HIS B N 1
ATOM 2084 C CA . HIS B 1 131 ? -0.889 -77.418 19.655 1.00 34.36 515 HIS B CA 1
ATOM 2085 C C . HIS B 1 131 ? 0.291 -76.483 19.934 1.00 34.27 515 HIS B C 1
ATOM 2086 O O . HIS B 1 131 ? 1.398 -76.911 20.224 1.00 36.47 515 HIS B O 1
ATOM 2093 N N . TYR B 1 132 ? 0.004 -75.189 19.857 1.00 35.75 516 TYR B N 1
ATOM 2094 C CA . TYR B 1 132 ? 0.992 -74.144 20.044 1.00 34.69 516 TYR B CA 1
ATOM 2095 C C . TYR B 1 132 ? 0.338 -72.921 20.703 1.00 37.62 516 TYR B C 1
ATOM 2096 O O . TYR B 1 132 ? -0.701 -72.446 20.266 1.00 39.48 516 TYR B O 1
ATOM 2105 N N . HIS B 1 133 ? 0.928 -72.460 21.792 1.00 36.11 517 HIS B N 1
ATOM 2106 C CA . HIS B 1 133 ? 0.453 -71.319 22.468 1.00 32.30 517 HIS B CA 1
ATOM 2107 C C . HIS B 1 133 ? 1.650 -70.411 22.649 1.00 33.71 517 HIS B C 1
ATOM 2108 O O . HIS B 1 133 ? 2.662 -70.803 23.239 1.00 35.34 517 HIS B O 1
ATOM 2115 N N . CYS B 1 134 ? 1.526 -69.197 22.142 1.00 35.14 518 CYS B N 1
ATOM 2116 C CA . CYS B 1 134 ? 2.586 -68.213 22.221 1.00 35.43 518 CYS B CA 1
ATOM 2117 C C . CYS B 1 134 ? 2.054 -66.897 22.789 1.00 32.86 518 CYS B C 1
ATOM 2118 O O . CYS B 1 134 ? 1.002 -66.418 22.403 1.00 38.77 518 CYS B O 1
ATOM 2121 N N . SER B 1 135 ? 2.781 -66.339 23.738 1.00 31.38 519 SER B N 1
ATOM 2122 C CA . SER B 1 135 ? 2.434 -65.055 24.292 1.00 34.35 519 SER B CA 1
ATOM 2123 C C . SER B 1 135 ? 3.643 -64.156 24.247 1.00 35.08 519 SER B C 1
ATOM 2124 O O . SER B 1 135 ? 4.769 -64.632 24.350 1.00 37.48 519 SER B O 1
ATOM 2127 N N . GLY B 1 136 ? 3.396 -62.865 24.034 1.00 40.12 520 GLY B N 1
ATOM 2128 C CA . GLY B 1 136 ? 4.452 -61.852 24.011 1.00 47.10 520 GLY B CA 1
ATOM 2129 C C . GLY B 1 136 ? 4.036 -60.539 23.367 1.00 54.55 520 GLY B C 1
ATOM 2130 O O . GLY B 1 136 ? 3.089 -60.481 22.578 1.00 56.50 520 GLY B O 1
ATOM 2131 N N . SER C 1 1 ? 49.079 -51.232 56.592 1.00 70.83 385 SER C N 1
ATOM 2132 C CA . SER C 1 1 ? 50.462 -50.659 56.547 1.00 73.45 385 SER C CA 1
ATOM 2133 C C . SER C 1 1 ? 50.640 -49.730 55.340 1.00 70.95 385 SER C C 1
ATOM 2134 O O . SER C 1 1 ? 49.700 -49.521 54.573 1.00 66.97 385 SER C O 1
ATOM 2137 N N . MET C 1 2 ? 51.838 -49.158 55.195 1.00 70.60 386 MET C N 1
ATOM 2138 C CA . MET C 1 2 ? 52.178 -48.375 54.005 1.00 68.20 386 MET C CA 1
ATOM 2139 C C . MET C 1 2 ? 52.210 -49.293 52.771 1.00 67.13 386 MET C C 1
ATOM 2140 O O . MET C 1 2 ? 51.586 -48.988 51.751 1.00 64.31 386 MET C O 1
ATOM 2142 N N . THR C 1 3 ? 52.912 -50.423 52.888 1.00 67.97 387 THR C N 1
ATOM 2143 C CA . THR C 1 3 ? 53.048 -51.398 51.793 1.00 65.77 387 THR C CA 1
ATOM 2144 C C . THR C 1 3 ? 51.720 -52.057 51.402 1.00 65.46 387 THR C C 1
ATOM 2145 O O . THR C 1 3 ? 51.492 -52.352 50.228 1.00 67.25 387 THR C O 1
ATOM 2149 N N . GLU C 1 4 ? 50.839 -52.258 52.377 1.00 64.54 388 GLU C N 1
ATOM 2150 C CA . GLU C 1 4 ? 49.550 -52.927 52.147 1.00 63.53 388 GLU C CA 1
ATOM 2151 C C . GLU C 1 4 ? 48.522 -52.085 51.381 1.00 58.08 388 GLU C C 1
ATOM 2152 O O . GLU C 1 4 ? 47.849 -52.575 50.463 1.00 51.45 388 GLU C O 1
ATOM 2158 N N . ASP C 1 5 ? 48.365 -50.840 51.815 1.00 54.18 389 ASP C N 1
ATOM 2159 C CA . ASP C 1 5 ? 47.483 -49.873 51.158 1.00 55.44 389 ASP C CA 1
ATOM 2160 C C . ASP C 1 5 ? 47.867 -49.736 49.702 1.00 52.99 389 ASP C C 1
ATOM 2161 O O . ASP C 1 5 ? 47.009 -49.644 48.813 1.00 53.09 389 ASP C O 1
ATOM 2166 N N . GLU C 1 6 ? 49.179 -49.674 49.482 1.00 50.77 390 GLU C N 1
ATOM 2167 C CA . GLU C 1 6 ? 49.744 -49.524 48.143 1.00 50.98 390 GLU C CA 1
ATOM 2168 C C . GLU C 1 6 ? 49.475 -50.770 47.298 1.00 49.77 390 GLU C C 1
ATOM 2169 O O . GLU C 1 6 ? 49.169 -50.683 46.103 1.00 50.78 390 GLU C O 1
ATOM 2175 N N . ASP C 1 7 ? 49.591 -51.927 47.934 1.00 48.62 391 ASP C N 1
ATOM 2176 C CA . ASP C 1 7 ? 49.239 -53.191 47.299 1.00 46.76 391 ASP C CA 1
ATOM 2177 C C . ASP C 1 7 ? 47.792 -53.202 46.827 1.00 45.18 391 ASP C C 1
ATOM 2178 O O . ASP C 1 7 ? 47.502 -53.624 45.716 1.00 47.08 391 ASP C O 1
ATOM 2183 N N . LEU C 1 8 ? 46.893 -52.726 47.679 1.00 40.76 392 LEU C N 1
ATOM 2184 C CA . LEU C 1 8 ? 45.468 -52.705 47.375 1.00 39.61 392 LEU C CA 1
ATOM 2185 C C . LEU C 1 8 ? 45.187 -51.760 46.204 1.00 41.61 392 LEU C C 1
ATOM 2186 O O . LEU C 1 8 ? 44.426 -52.105 45.299 1.00 43.40 392 LEU C O 1
ATOM 2191 N N . LYS C 1 9 ? 45.819 -50.582 46.231 1.00 45.96 393 LYS C N 1
ATOM 2192 C CA . LYS C 1 9 ? 45.753 -49.599 45.141 1.00 47.54 393 LYS C CA 1
ATOM 2193 C C . LYS C 1 9 ? 46.140 -50.221 43.802 1.00 46.37 393 LYS C C 1
ATOM 2194 O O . LYS C 1 9 ? 45.434 -50.040 42.813 1.00 47.98 393 LYS C O 1
ATOM 2198 N N . VAL C 1 10 ? 47.250 -50.954 43.776 1.00 44.17 394 VAL C N 1
ATOM 2199 C CA . VAL C 1 10 ? 47.724 -51.600 42.550 1.00 43.67 394 VAL C CA 1
ATOM 2200 C C . VAL C 1 10 ? 46.728 -52.622 42.001 1.00 44.90 394 VAL C C 1
ATOM 2201 O O . VAL C 1 10 ? 46.441 -52.615 40.805 1.00 46.70 394 VAL C O 1
ATOM 2205 N N . ARG C 1 11 ? 46.195 -53.495 42.858 1.00 44.10 395 ARG C N 1
ATOM 2206 C CA . ARG C 1 11 ? 45.223 -54.489 42.396 1.00 44.59 395 ARG C CA 1
ATOM 2207 C C . ARG C 1 11 ? 43.966 -53.807 41.868 1.00 42.05 395 ARG C C 1
ATOM 2208 O O . ARG C 1 11 ? 43.439 -54.182 40.828 1.00 42.40 395 ARG C O 1
ATOM 2216 N N . LYS C 1 12 ? 43.488 -52.802 42.587 1.00 39.75 396 LYS C N 1
ATOM 2217 C CA . LYS C 1 12 ? 42.351 -52.043 42.120 1.00 38.73 396 LYS C CA 1
ATOM 2218 C C . LYS C 1 12 ? 42.613 -51.486 40.729 1.00 40.14 396 LYS C C 1
ATOM 2219 O O . LYS C 1 12 ? 41.757 -51.594 39.859 1.00 45.04 396 LYS C O 1
ATOM 2225 N N . GLN C 1 13 ? 43.797 -50.922 40.504 1.00 41.56 397 GLN C N 1
ATOM 2226 C CA . GLN C 1 13 ? 44.128 -50.364 39.182 1.00 43.86 397 GLN C CA 1
ATOM 2227 C C . GLN C 1 13 ? 44.223 -51.463 38.107 1.00 41.46 397 GLN C C 1
ATOM 2228 O O . GLN C 1 13 ? 43.861 -51.256 36.943 1.00 43.68 397 GLN C O 1
ATOM 2234 N N . GLU C 1 14 ? 44.676 -52.639 38.515 1.00 39.74 398 GLU C N 1
ATOM 2235 C CA . GLU C 1 14 ? 44.717 -53.806 37.628 1.00 42.21 398 GLU C CA 1
ATOM 2236 C C . GLU C 1 14 ? 43.332 -54.103 37.048 1.00 40.75 398 GLU C C 1
ATOM 2237 O O . GLU C 1 14 ? 43.190 -54.397 35.864 1.00 41.67 398 GLU C O 1
ATOM 2243 N N . ILE C 1 15 ? 42.320 -54.018 37.907 1.00 39.50 399 ILE C N 1
ATOM 2244 C CA . ILE C 1 15 ? 40.937 -54.330 37.541 1.00 38.08 399 ILE C CA 1
ATOM 2245 C C . ILE C 1 15 ? 40.324 -53.230 36.679 1.00 39.99 399 ILE C C 1
ATOM 2246 O O . ILE C 1 15 ? 39.463 -53.508 35.831 1.00 41.20 399 ILE C O 1
ATOM 2251 N N . ILE C 1 16 ? 40.736 -51.981 36.910 1.00 39.20 400 ILE C N 1
ATOM 2252 C CA . ILE C 1 16 ? 40.255 -50.879 36.077 1.00 38.06 400 ILE C CA 1
ATOM 2253 C C . ILE C 1 16 ? 40.865 -51.023 34.683 1.00 37.25 400 ILE C C 1
ATOM 2254 O O . ILE C 1 16 ? 40.146 -50.961 33.687 1.00 40.21 400 ILE C O 1
ATOM 2259 N N . LYS C 1 17 ? 42.171 -51.248 34.605 1.00 34.39 401 LYS C N 1
ATOM 2260 C CA . LYS C 1 17 ? 42.805 -51.382 33.299 1.00 36.29 401 LYS C CA 1
ATOM 2261 C C . LYS C 1 17 ? 42.099 -52.453 32.470 1.00 36.14 401 LYS C C 1
ATOM 2262 O O . LYS C 1 17 ? 41.735 -52.184 31.329 1.00 38.87 401 LYS C O 1
ATOM 2265 N N . ILE C 1 18 ? 41.856 -53.638 33.034 1.00 34.09 402 ILE C N 1
ATOM 2266 C CA . ILE C 1 18 ? 41.301 -54.727 32.226 1.00 33.15 402 ILE C CA 1
ATOM 2267 C C . ILE C 1 18 ? 39.835 -54.478 31.854 1.00 33.86 402 ILE C C 1
ATOM 2268 O O . ILE C 1 18 ? 39.402 -54.832 30.758 1.00 33.35 402 ILE C O 1
ATOM 2273 N N . THR C 1 19 ? 39.078 -53.871 32.757 1.00 37.59 403 THR C N 1
ATOM 2274 C CA . THR C 1 19 ? 37.719 -53.451 32.451 1.00 36.18 403 THR C CA 1
ATOM 2275 C C . THR C 1 19 ? 37.748 -52.475 31.268 1.00 38.55 403 THR C C 1
ATOM 2276 O O . THR C 1 19 ? 36.951 -52.611 30.345 1.00 39.60 403 THR C O 1
ATOM 2280 N N . GLU C 1 20 ? 38.686 -51.516 31.291 1.00 38.62 404 GLU C N 1
ATOM 2281 C CA . GLU C 1 20 ? 38.838 -50.530 30.206 1.00 40.71 404 GLU C CA 1
ATOM 2282 C C . GLU C 1 20 ? 39.201 -51.191 28.876 1.00 38.56 404 GLU C C 1
ATOM 2283 O O . GLU C 1 20 ? 38.730 -50.781 27.816 1.00 40.25 404 GLU C O 1
ATOM 2289 N N . GLN C 1 21 ? 40.043 -52.213 28.934 1.00 37.16 405 GLN C N 1
ATOM 2290 C CA . GLN C 1 21 ? 40.421 -52.944 27.734 1.00 37.67 405 GLN C CA 1
ATOM 2291 C C . GLN C 1 21 ? 39.235 -53.697 27.179 1.00 37.31 405 GLN C C 1
ATOM 2292 O O . GLN C 1 21 ? 39.062 -53.745 25.970 1.00 40.08 405 GLN C O 1
ATOM 2298 N N . LEU C 1 22 ? 38.426 -54.290 28.060 1.00 36.04 406 LEU C N 1
ATOM 2299 C CA . LEU C 1 22 ? 37.219 -55.022 27.637 1.00 36.52 406 LEU C CA 1
ATOM 2300 C C . LEU C 1 22 ? 36.285 -54.095 26.880 1.00 36.38 406 LEU C C 1
ATOM 2301 O O . LEU C 1 22 ? 35.747 -54.457 25.841 1.00 36.22 406 LEU C O 1
ATOM 2306 N N . ILE C 1 23 ? 36.137 -52.883 27.404 1.00 38.77 407 ILE C N 1
ATOM 2307 C CA . ILE C 1 23 ? 35.290 -51.864 26.805 1.00 37.18 407 ILE C CA 1
ATOM 2308 C C . ILE C 1 23 ? 35.843 -51.422 25.444 1.00 35.86 407 ILE C C 1
ATOM 2309 O O . ILE C 1 23 ? 35.057 -51.186 24.521 1.00 38.38 407 ILE C O 1
ATOM 2314 N N . GLU C 1 24 ? 37.164 -51.315 25.316 1.00 35.51 408 GLU C N 1
ATOM 2315 C CA . GLU C 1 24 ? 37.778 -50.993 24.018 1.00 38.31 408 GLU C CA 1
ATOM 2316 C C . GLU C 1 24 ? 37.451 -52.064 22.985 1.00 37.65 408 GLU C C 1
ATOM 2317 O O . GLU C 1 24 ? 37.113 -51.756 21.835 1.00 38.05 408 GLU C O 1
ATOM 2323 N N . ALA C 1 25 ? 37.572 -53.326 23.404 1.00 37.50 409 ALA C N 1
ATOM 2324 C CA . ALA C 1 25 ? 37.309 -54.476 22.528 1.00 35.97 409 ALA C CA 1
ATOM 2325 C C . ALA C 1 25 ? 35.874 -54.479 22.018 1.00 35.59 409 ALA C C 1
ATOM 2326 O O . ALA C 1 25 ? 35.606 -54.785 20.863 1.00 35.66 409 ALA C O 1
ATOM 2328 N N . ILE C 1 26 ? 34.951 -54.144 22.905 1.00 35.11 410 ILE C N 1
ATOM 2329 C CA . ILE C 1 26 ? 33.552 -54.038 22.546 1.00 36.37 410 ILE C CA 1
ATOM 2330 C C . ILE C 1 26 ? 33.340 -52.886 21.524 1.00 38.22 410 ILE C C 1
ATOM 2331 O O . ILE C 1 26 ? 32.742 -53.089 20.466 1.00 40.17 410 ILE C O 1
ATOM 2336 N N . ASN C 1 27 ? 33.867 -51.702 21.828 1.00 35.85 411 ASN C N 1
ATOM 2337 C CA . ASN C 1 27 ? 33.740 -50.535 20.956 1.00 36.92 411 ASN C CA 1
ATOM 2338 C C . ASN C 1 27 ? 34.311 -50.764 19.563 1.00 38.21 411 ASN C C 1
ATOM 2339 O O . ASN C 1 27 ? 33.733 -50.333 18.555 1.00 42.22 411 ASN C O 1
ATOM 2344 N N . ASN C 1 28 ? 35.462 -51.424 19.516 1.00 38.72 412 ASN C N 1
ATOM 2345 C CA . ASN C 1 28 ? 36.115 -51.747 18.254 1.00 38.54 412 ASN C CA 1
ATOM 2346 C C . ASN C 1 28 ? 35.500 -52.942 17.527 1.00 37.17 412 ASN C C 1
ATOM 2347 O O . ASN C 1 28 ? 35.818 -53.185 16.374 1.00 39.05 412 ASN C O 1
ATOM 2352 N N . GLY C 1 29 ? 34.627 -53.686 18.197 1.00 37.24 413 GLY C N 1
ATOM 2353 C CA . GLY C 1 29 ? 34.037 -54.897 17.622 1.00 37.64 413 GLY C CA 1
ATOM 2354 C C . GLY C 1 29 ? 35.020 -56.053 17.477 1.00 37.56 413 GLY C C 1
ATOM 2355 O O . GLY C 1 29 ? 34.878 -56.880 16.586 1.00 37.50 413 GLY C O 1
ATOM 2356 N N . ASP C 1 30 ? 36.009 -56.117 18.367 1.00 38.81 414 ASP C N 1
ATOM 2357 C CA . ASP C 1 30 ? 37.011 -57.178 18.353 1.00 38.63 414 ASP C CA 1
ATOM 2358 C C . ASP C 1 30 ? 36.520 -58.331 19.212 1.00 38.15 414 ASP C C 1
ATOM 2359 O O . ASP C 1 30 ? 36.654 -58.314 20.436 1.00 40.72 414 ASP C O 1
ATOM 2364 N N . PHE C 1 31 ? 35.939 -59.329 18.556 1.00 37.66 415 PHE C N 1
ATOM 2365 C CA . PHE C 1 31 ? 35.324 -60.447 19.261 1.00 37.84 415 PHE C CA 1
ATOM 2366 C C . PHE C 1 31 ? 36.365 -61.413 19.797 1.00 38.24 415 PHE C C 1
ATOM 2367 O O . PHE C 1 31 ? 36.146 -62.078 20.806 1.00 41.69 415 PHE C O 1
ATOM 2375 N N . GLU C 1 32 ? 37.507 -61.485 19.133 1.00 38.22 416 GLU C N 1
ATOM 2376 C CA . GLU C 1 32 ? 38.559 -62.386 19.587 1.00 39.35 416 GLU C CA 1
ATOM 2377 C C . GLU C 1 32 ? 39.160 -61.859 20.874 1.00 37.59 416 GLU C C 1
ATOM 2378 O O . GLU C 1 32 ? 39.403 -62.624 21.806 1.00 38.77 416 GLU C O 1
ATOM 2384 N N . ALA C 1 33 ? 39.387 -60.547 20.917 1.00 35.58 417 ALA C N 1
ATOM 2385 C CA . ALA C 1 33 ? 39.843 -59.885 22.127 1.00 33.54 417 ALA C CA 1
ATOM 2386 C C . ALA C 1 33 ? 38.792 -60.095 23.211 1.00 37.75 417 ALA C C 1
ATOM 2387 O O . ALA C 1 33 ? 39.125 -60.425 24.346 1.00 41.93 417 ALA C O 1
ATOM 2389 N N . TYR C 1 34 ? 37.525 -59.925 22.842 1.00 38.96 418 TYR C N 1
ATOM 2390 C CA . TYR C 1 34 ? 36.423 -60.087 23.782 1.00 38.44 418 TYR C CA 1
ATOM 2391 C C . TYR C 1 34 ? 36.409 -61.480 24.383 1.00 39.52 418 TYR C C 1
ATOM 2392 O O . TYR C 1 34 ? 36.298 -61.629 25.598 1.00 40.62 418 TYR C O 1
ATOM 2401 N N . THR C 1 35 ? 36.506 -62.504 23.538 1.00 38.49 419 THR C N 1
ATOM 2402 C CA . THR C 1 35 ? 36.435 -63.889 24.031 1.00 39.40 419 THR C CA 1
ATOM 2403 C C . THR C 1 35 ? 37.657 -64.251 24.895 1.00 37.43 419 THR C C 1
ATOM 2404 O O . THR C 1 35 ? 37.571 -65.119 25.781 1.00 40.58 419 THR C O 1
ATOM 2408 N N . LYS C 1 36 ? 38.784 -63.582 24.644 1.00 33.31 420 LYS C N 1
ATOM 2409 C CA . LYS C 1 36 ? 40.000 -63.817 25.426 1.00 33.20 420 LYS C CA 1
ATOM 2410 C C . LYS C 1 36 ? 39.874 -63.238 26.843 1.00 35.02 420 LYS C C 1
ATOM 2411 O O . LYS C 1 36 ? 40.473 -63.771 27.792 1.00 40.45 420 LYS C O 1
ATOM 2414 N N . ILE C 1 37 ? 39.095 -62.165 26.989 1.00 34.52 421 ILE C N 1
ATOM 2415 C CA . ILE C 1 37 ? 38.923 -61.516 28.297 1.00 35.08 421 ILE C CA 1
ATOM 2416 C C . ILE C 1 37 ? 37.708 -62.032 29.080 1.00 36.24 421 ILE C C 1
ATOM 2417 O O . ILE C 1 37 ? 37.590 -61.797 30.273 1.00 37.01 421 ILE C O 1
ATOM 2422 N N . CYS C 1 38 ? 36.787 -62.700 28.404 1.00 37.49 422 CYS C N 1
ATOM 2423 C CA . CYS C 1 38 ? 35.598 -63.221 29.054 1.00 38.10 422 CYS C CA 1
ATOM 2424 C C . CYS C 1 38 ? 35.724 -64.684 29.317 1.00 38.82 422 CYS C C 1
ATOM 2425 O O . CYS C 1 38 ? 36.218 -65.439 28.474 1.00 41.64 422 CYS C O 1
ATOM 2428 N N . ASP C 1 39 ? 35.244 -65.094 30.481 1.00 38.97 423 ASP C N 1
ATOM 2429 C CA . ASP C 1 39 ? 35.140 -66.503 30.777 1.00 39.39 423 ASP C CA 1
ATOM 2430 C C . ASP C 1 39 ? 34.104 -67.110 29.836 1.00 37.20 423 ASP C C 1
ATOM 2431 O O . ASP C 1 39 ? 33.080 -66.497 29.584 1.00 39.03 423 ASP C O 1
ATOM 2436 N N . PRO C 1 40 ? 34.354 -68.319 29.313 1.00 35.84 424 PRO C N 1
ATOM 2437 C CA . PRO C 1 40 ? 33.361 -68.923 28.428 1.00 35.10 424 PRO C CA 1
ATOM 2438 C C . PRO C 1 40 ? 32.039 -69.160 29.107 1.00 34.44 424 PRO C C 1
ATOM 2439 O O . PRO C 1 40 ? 31.032 -69.264 28.427 1.00 37.39 424 PRO C O 1
ATOM 2443 N N . GLY C 1 41 ? 32.025 -69.243 30.434 1.00 33.95 425 GLY C N 1
ATOM 2444 C CA . GLY C 1 41 ? 30.764 -69.368 31.187 1.00 32.06 425 GLY C CA 1
ATOM 2445 C C . GLY C 1 41 ? 30.146 -68.052 31.644 1.00 34.31 425 GLY C C 1
ATOM 2446 O O . GLY C 1 41 ? 29.272 -68.058 32.519 1.00 34.42 425 GLY C O 1
ATOM 2447 N N . LEU C 1 42 ? 30.596 -66.933 31.059 1.00 34.59 426 LEU C N 1
ATOM 2448 C CA . LEU C 1 42 ? 30.069 -65.602 31.391 1.00 32.46 426 LEU C CA 1
ATOM 2449 C C . LEU C 1 42 ? 28.561 -65.626 31.376 1.00 34.81 426 LEU C C 1
ATOM 2450 O O . LEU C 1 42 ? 27.974 -66.089 30.389 1.00 38.49 426 LEU C O 1
ATOM 2455 N N . THR C 1 43 ? 27.947 -65.141 32.464 1.00 35.40 427 THR C N 1
ATOM 2456 C CA . THR C 1 43 ? 26.500 -64.886 32.515 1.00 32.63 427 THR C CA 1
ATOM 2457 C C . THR C 1 43 ? 26.246 -63.372 32.498 1.00 34.02 427 THR C C 1
ATOM 2458 O O . THR C 1 43 ? 27.089 -62.588 32.934 1.00 38.50 427 THR C O 1
ATOM 2462 N N . SER C 1 44 ? 25.087 -62.964 31.995 1.00 36.90 428 SER C N 1
ATOM 2463 C CA . SER C 1 44 ? 24.791 -61.543 31.856 1.00 36.03 428 SER C CA 1
ATOM 2464 C C . SER C 1 44 ? 23.337 -61.194 32.141 1.00 34.62 428 SER C C 1
ATOM 2465 O O . SER C 1 44 ? 22.436 -61.870 31.649 1.00 37.11 428 SER C O 1
ATOM 2468 N N . PHE C 1 45 ? 23.132 -60.165 32.966 1.00 32.06 429 PHE C N 1
ATOM 2469 C CA . PHE C 1 45 ? 21.873 -59.424 33.011 1.00 34.11 429 PHE C CA 1
ATOM 2470 C C . PHE C 1 45 ? 22.104 -58.099 32.265 1.00 35.85 429 PHE C C 1
ATOM 2471 O O . PHE C 1 45 ? 23.006 -57.333 32.597 1.00 34.07 429 PHE C O 1
ATOM 2479 N N . GLU C 1 46 ? 21.268 -57.816 31.274 1.00 35.98 430 GLU C N 1
ATOM 2480 C CA . GLU C 1 46 ? 21.393 -56.589 30.524 1.00 33.69 430 GLU C CA 1
ATOM 2481 C C . GLU C 1 46 ? 20.077 -56.256 29.798 1.00 35.32 430 GLU C C 1
ATOM 2482 O O . GLU C 1 46 ? 19.266 -57.160 29.522 1.00 40.44 430 GLU C O 1
ATOM 2488 N N . PRO C 1 47 ? 19.857 -54.958 29.485 1.00 34.29 431 PRO C N 1
ATOM 2489 C CA . PRO C 1 47 ? 18.595 -54.531 28.885 1.00 31.62 431 PRO C CA 1
ATOM 2490 C C . PRO C 1 47 ? 18.157 -55.343 27.654 1.00 33.12 431 PRO C C 1
ATOM 2491 O O . PRO C 1 47 ? 16.956 -55.600 27.477 1.00 38.50 431 PRO C O 1
ATOM 2495 N N . GLU C 1 48 ? 19.104 -55.747 26.814 1.00 33.44 432 GLU C N 1
ATOM 2496 C CA . GLU C 1 48 ? 18.751 -56.463 25.579 1.00 34.14 432 GLU C CA 1
ATOM 2497 C C . GLU C 1 48 ? 18.328 -57.896 25.833 1.00 33.87 432 GLU C C 1
ATOM 2498 O O . GLU C 1 48 ? 17.718 -58.513 24.958 1.00 35.46 432 GLU C O 1
ATOM 2504 N N . ALA C 1 49 ? 18.635 -58.412 27.029 1.00 35.31 433 ALA C N 1
ATOM 2505 C CA . ALA C 1 49 ? 18.200 -59.755 27.448 1.00 33.22 433 ALA C CA 1
ATOM 2506 C C . ALA C 1 49 ? 16.805 -59.736 28.095 1.00 34.30 433 ALA C C 1
ATOM 2507 O O . ALA C 1 49 ? 16.274 -60.785 28.433 1.00 39.86 433 ALA C O 1
ATOM 2509 N N . LEU C 1 50 ? 16.200 -58.558 28.246 1.00 30.62 434 LEU C N 1
ATOM 2510 C CA . LEU C 1 50 ? 14.767 -58.447 28.633 1.00 31.13 434 LEU C CA 1
ATOM 2511 C C . LEU C 1 50 ? 14.396 -59.129 29.973 1.00 32.15 434 LEU C C 1
ATOM 2512 O O . LEU C 1 50 ? 13.378 -59.816 30.085 1.00 35.93 434 LEU C O 1
ATOM 2517 N N . GLY C 1 51 ? 15.248 -58.939 30.972 1.00 33.19 435 GLY C N 1
ATOM 2518 C CA . GLY C 1 51 ? 15.016 -59.464 32.320 1.00 34.44 435 GLY C CA 1
ATOM 2519 C C . GLY C 1 51 ? 15.519 -60.878 32.562 1.00 36.25 435 GLY C C 1
ATOM 2520 O O . GLY C 1 51 ? 15.352 -61.418 33.659 1.00 40.90 435 GLY C O 1
ATOM 2521 N N . ASN C 1 52 ? 16.103 -61.486 31.536 1.00 34.04 436 ASN C N 1
ATOM 2522 C CA . ASN C 1 52 ? 16.625 -62.837 31.621 1.00 31.90 436 ASN C CA 1
ATOM 2523 C C . ASN C 1 52 ? 18.117 -62.844 31.834 1.00 33.45 436 ASN C C 1
ATOM 2524 O O . ASN C 1 52 ? 18.807 -61.909 31.441 1.00 34.17 436 ASN C O 1
ATOM 2529 N N . LEU C 1 53 ? 18.601 -63.918 32.452 1.00 35.35 437 LEU C N 1
ATOM 2530 C CA . LEU C 1 53 ? 20.038 -64.179 32.566 1.00 32.31 437 LEU C CA 1
ATOM 2531 C C . LEU C 1 53 ? 20.403 -64.997 31.346 1.00 33.20 437 LEU C C 1
ATOM 2532 O O . LEU C 1 53 ? 19.792 -66.023 31.091 1.00 37.46 437 LEU C O 1
ATOM 2537 N N . VAL C 1 54 ? 21.392 -64.533 30.597 1.00 34.10 438 VAL C N 1
ATOM 2538 C CA . VAL C 1 54 ? 21.832 -65.208 29.393 1.00 34.17 438 VAL C CA 1
ATOM 2539 C C . VAL C 1 54 ? 23.283 -65.649 29.537 1.00 36.36 438 VAL C C 1
ATOM 2540 O O . VAL C 1 54 ? 24.058 -65.050 30.302 1.00 34.90 438 VAL C O 1
ATOM 2544 N N . GLU C 1 55 ? 23.647 -66.707 28.813 1.00 43.50 439 GLU C N 1
ATOM 2545 C CA . GLU C 1 55 ? 25.054 -67.042 28.621 1.00 49.81 439 GLU C CA 1
ATOM 2546 C C . GLU C 1 55 ? 25.627 -66.022 27.623 1.00 50.30 439 GLU C C 1
ATOM 2547 O O . GLU C 1 55 ? 25.360 -66.093 26.410 1.00 49.47 439 GLU C O 1
ATOM 2553 N N . GLY C 1 56 ? 26.401 -65.076 28.159 1.00 48.08 440 GLY C N 1
ATOM 2554 C CA . GLY C 1 56 ? 26.914 -63.926 27.404 1.00 45.64 440 GLY C CA 1
ATOM 2555 C C . GLY C 1 56 ? 27.689 -64.172 26.110 1.00 45.77 440 GLY C C 1
ATOM 2556 O O . GLY C 1 56 ? 27.660 -63.324 25.207 1.00 45.90 440 GLY C O 1
ATOM 2557 N N . MET C 1 57 ? 28.381 -65.307 25.989 1.00 41.92 441 MET C N 1
ATOM 2558 C CA . MET C 1 57 ? 29.208 -65.511 24.790 1.00 41.31 441 MET C CA 1
ATOM 2559 C C . MET C 1 57 ? 28.384 -65.767 23.555 1.00 40.83 441 MET C C 1
ATOM 2560 O O . MET C 1 57 ? 28.724 -65.266 22.510 1.00 44.53 441 MET C O 1
ATOM 2565 N N . ASP C 1 58 ? 27.306 -66.536 23.674 1.00 39.91 442 ASP C N 1
ATOM 2566 C CA . ASP C 1 58 ? 26.405 -66.796 22.551 1.00 40.47 442 ASP C CA 1
ATOM 2567 C C . ASP C 1 58 ? 25.555 -65.554 22.237 1.00 40.62 442 ASP C C 1
ATOM 2568 O O . ASP C 1 58 ? 25.347 -65.184 21.076 1.00 42.33 442 ASP C O 1
ATOM 2573 N N . PHE C 1 59 ? 25.050 -64.921 23.287 1.00 38.50 443 PHE C N 1
ATOM 2574 C CA . PHE C 1 59 ? 24.118 -63.802 23.146 1.00 39.70 443 PHE C CA 1
ATOM 2575 C C . PHE C 1 59 ? 24.801 -62.576 22.546 1.00 39.54 443 PHE C C 1
ATOM 2576 O O . PHE C 1 59 ? 24.181 -61.797 21.820 1.00 37.78 443 PHE C O 1
ATOM 2584 N N . HIS C 1 60 ? 26.078 -62.403 22.854 1.00 39.79 444 HIS C N 1
ATOM 2585 C CA . HIS C 1 60 ? 26.812 -61.227 22.389 1.00 39.00 444 HIS C CA 1
ATOM 2586 C C . HIS C 1 60 ? 27.357 -61.361 20.977 1.00 36.12 444 HIS C C 1
ATOM 2587 O O . HIS C 1 60 ? 27.650 -60.356 20.336 1.00 38.31 444 HIS C O 1
ATOM 2594 N N . LYS C 1 61 ? 27.455 -62.589 20.473 1.00 32.09 445 LYS C N 1
ATOM 2595 C CA . LYS C 1 61 ? 27.934 -62.805 19.103 1.00 32.82 445 LYS C CA 1
ATOM 2596 C C . LYS C 1 61 ? 27.148 -61.940 18.111 1.00 34.80 445 LYS C C 1
ATOM 2597 O O . LYS C 1 61 ? 27.720 -61.387 17.172 1.00 38.53 445 LYS C O 1
ATOM 2601 N N . PHE C 1 62 ? 25.845 -61.798 18.349 1.00 37.00 446 PHE C N 1
ATOM 2602 C CA . PHE C 1 62 ? 24.966 -61.110 17.424 1.00 36.67 446 PHE C CA 1
ATOM 2603 C C . PHE C 1 62 ? 25.346 -59.663 17.247 1.00 36.37 446 PHE C C 1
ATOM 2604 O O . PHE C 1 62 ? 25.284 -59.130 16.144 1.00 36.48 446 PHE C O 1
ATOM 2612 N N . TYR C 1 63 ? 25.747 -59.029 18.337 1.00 37.04 447 TYR C N 1
ATOM 2613 C CA . TYR C 1 63 ? 26.057 -57.602 18.312 1.00 39.75 447 TYR C CA 1
ATOM 2614 C C . TYR C 1 63 ? 27.405 -57.353 17.639 1.00 40.98 447 TYR C C 1
ATOM 2615 O O . TYR C 1 63 ? 27.624 -56.296 17.049 1.00 41.86 447 TYR C O 1
ATOM 2624 N N . PHE C 1 64 ? 28.287 -58.343 17.698 1.00 40.28 448 PHE C N 1
ATOM 2625 C CA . PHE C 1 64 ? 29.574 -58.251 17.028 1.00 39.27 448 PHE C CA 1
ATOM 2626 C C . PHE C 1 64 ? 29.431 -58.502 15.534 1.00 41.54 448 PHE C C 1
ATOM 2627 O O . PHE C 1 64 ? 29.971 -57.753 14.734 1.00 45.73 448 PHE C O 1
ATOM 2635 N N . GLU C 1 65 ? 28.692 -59.541 15.162 1.00 42.93 449 GLU C N 1
ATOM 2636 C CA . GLU C 1 65 ? 28.450 -59.845 13.750 1.00 45.35 449 GLU C CA 1
ATOM 2637 C C . GLU C 1 65 ? 27.684 -58.735 13.015 1.00 42.81 449 GLU C C 1
ATOM 2638 O O . GLU C 1 65 ? 27.963 -58.467 11.855 1.00 44.48 449 GLU C O 1
ATOM 2644 N N . ASN C 1 66 ? 26.761 -58.063 13.699 1.00 45.17 450 ASN C N 1
ATOM 2645 C CA . ASN C 1 66 ? 25.771 -57.219 13.035 1.00 45.84 450 ASN C CA 1
ATOM 2646 C C . ASN C 1 66 ? 25.783 -55.740 13.421 1.00 48.11 450 ASN C C 1
ATOM 2647 O O . ASN C 1 66 ? 24.867 -55.007 13.045 1.00 49.22 450 ASN C O 1
ATOM 2652 N N . LEU C 1 67 ? 26.796 -55.276 14.147 1.00 48.93 451 LEU C N 1
ATOM 2653 C CA . LEU C 1 67 ? 26.781 -53.878 14.591 1.00 48.40 451 LEU C CA 1
ATOM 2654 C C . LEU C 1 67 ? 28.159 -53.312 14.918 1.00 44.89 451 LEU C C 1
ATOM 2655 O O . LEU C 1 67 ? 28.636 -52.393 14.251 1.00 46.31 451 LEU C O 1
ATOM 2660 N N . LEU C 1 68 ? 28.776 -53.854 15.967 1.00 39.33 452 LEU C N 1
ATOM 2661 C CA . LEU C 1 68 ? 29.984 -53.261 16.561 1.00 37.29 452 LEU C CA 1
ATOM 2662 C C . LEU C 1 68 ? 31.162 -53.253 15.590 1.00 40.66 452 LEU C C 1
ATOM 2663 O O . LEU C 1 68 ? 31.909 -52.269 15.528 1.00 42.51 452 LEU C O 1
ATOM 2668 N N . SER C 1 69 ? 31.331 -54.337 14.832 1.00 51.29 453 SER C N 1
ATOM 2669 C CA . SER C 1 69 ? 32.401 -54.411 13.814 1.00 61.03 453 SER C CA 1
ATOM 2670 C C . SER C 1 69 ? 32.128 -53.541 12.5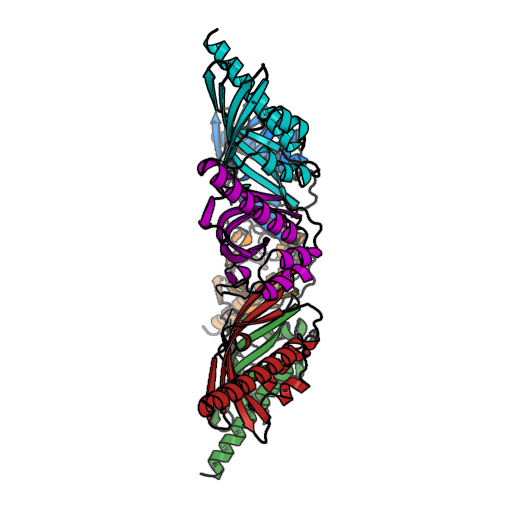61 1.00 63.82 453 SER C C 1
ATOM 2671 O O . SER C 1 69 ? 33.044 -52.883 12.056 1.00 63.52 453 SER C O 1
ATOM 2674 N N . LYS C 1 70 ? 30.870 -53.543 12.092 1.00 67.37 454 LYS C N 1
ATOM 2675 C CA . LYS C 1 70 ? 30.400 -52.727 10.942 1.00 66.89 454 LYS C CA 1
ATOM 2676 C C . LYS C 1 70 ? 30.581 -51.190 11.125 1.00 67.85 454 LYS C C 1
ATOM 2677 O O . LYS C 1 70 ? 30.786 -50.440 10.147 1.00 67.16 454 LYS C O 1
ATOM 2679 N N . ASN C 1 71 ? 30.528 -50.762 12.389 1.00 66.61 455 ASN C N 1
ATOM 2680 C CA . ASN C 1 71 ? 30.471 -49.349 12.815 1.00 65.89 455 ASN C CA 1
ATOM 2681 C C . ASN C 1 71 ? 31.743 -48.486 12.528 1.00 62.68 455 ASN C C 1
ATOM 2682 O O . ASN C 1 71 ? 32.841 -48.760 13.045 1.00 62.39 455 ASN C O 1
ATOM 2687 N N . SER C 1 72 ? 31.565 -47.463 11.678 1.00 57.99 456 SER C N 1
ATOM 2688 C CA . SER C 1 72 ? 32.561 -46.394 11.454 1.00 52.39 456 SER C CA 1
ATOM 2689 C C . SER C 1 72 ? 32.236 -45.089 12.239 1.00 49.77 456 SER C C 1
ATOM 2690 O O . SER C 1 72 ? 33.030 -44.144 12.221 1.00 53.03 456 SER C O 1
ATOM 2692 N N . LYS C 1 73 ? 31.080 -45.046 12.914 1.00 40.15 457 LYS C N 1
ATOM 2693 C CA . LYS C 1 73 ? 30.564 -43.822 13.582 1.00 37.87 457 LYS C CA 1
ATOM 2694 C C . LYS C 1 73 ? 31.214 -43.608 14.955 1.00 35.20 457 LYS C C 1
ATOM 2695 O O . LYS C 1 73 ? 31.449 -44.573 15.687 1.00 40.28 457 LYS C O 1
ATOM 2698 N N . PRO C 1 74 ? 31.484 -42.338 15.318 1.00 37.59 458 PRO C N 1
ATOM 2699 C CA . PRO C 1 74 ? 32.299 -42.069 16.504 1.00 37.37 458 PRO C CA 1
ATOM 2700 C C . PRO C 1 74 ? 31.511 -42.323 17.773 1.00 39.45 458 PRO C C 1
ATOM 2701 O O . PRO C 1 74 ? 30.278 -42.148 17.793 1.00 39.65 458 PRO C O 1
ATOM 2705 N N . ILE C 1 75 ? 32.221 -42.759 18.810 1.00 38.59 459 ILE C N 1
ATOM 2706 C CA . ILE C 1 75 ? 31.626 -42.916 20.121 1.00 42.63 459 ILE C CA 1
ATOM 2707 C C . ILE C 1 75 ? 32.694 -42.677 21.181 1.00 43.33 459 ILE C C 1
ATOM 2708 O O . ILE C 1 75 ? 33.812 -43.211 21.083 1.00 46.16 459 ILE C O 1
ATOM 2713 N N . HIS C 1 76 ? 32.351 -41.853 22.172 1.00 41.55 460 HIS C N 1
ATOM 2714 C CA . HIS C 1 76 ? 33.226 -41.585 23.300 1.00 38.67 460 HIS C CA 1
ATOM 2715 C C . HIS C 1 76 ? 32.589 -42.149 24.553 1.00 37.42 460 HIS C C 1
ATOM 2716 O O . HIS C 1 76 ? 31.470 -41.758 24.905 1.00 41.22 460 HIS C O 1
ATOM 2723 N N . THR C 1 77 ? 33.300 -43.072 25.205 1.00 34.55 461 THR C N 1
ATOM 2724 C CA . THR C 1 77 ? 32.873 -43.641 26.462 1.00 33.96 461 THR C CA 1
ATOM 2725 C C . THR C 1 77 ? 33.570 -42.952 27.615 1.00 35.48 461 THR C C 1
ATOM 2726 O O . THR C 1 77 ? 34.764 -42.690 27.549 1.00 42.14 461 THR C O 1
ATOM 2730 N N . THR C 1 78 ? 32.805 -42.663 28.665 1.00 35.59 462 THR C N 1
ATOM 2731 C CA . THR C 1 78 ? 33.311 -42.063 29.891 1.00 32.22 462 THR C CA 1
ATOM 2732 C C . THR C 1 78 ? 32.931 -42.995 31.026 1.00 34.11 462 THR C C 1
ATOM 2733 O O . THR C 1 78 ? 31.783 -43.385 31.139 1.00 34.98 462 THR C O 1
ATOM 2737 N N . ILE C 1 79 ? 33.900 -43.360 31.854 1.00 36.65 463 ILE C N 1
ATOM 2738 C CA . ILE C 1 79 ? 33.647 -44.214 32.999 1.00 37.87 463 ILE C CA 1
ATOM 2739 C C . ILE C 1 79 ? 33.683 -43.336 34.225 1.00 35.20 463 ILE C C 1
ATOM 2740 O O . ILE C 1 79 ? 34.710 -42.729 34.507 1.00 39.94 463 ILE C O 1
ATOM 2745 N N . LEU C 1 80 ? 32.566 -43.262 34.948 1.00 34.63 464 LEU C N 1
ATOM 2746 C CA . LEU C 1 80 ? 32.456 -42.359 36.088 1.00 33.52 464 LEU C CA 1
ATOM 2747 C C . LEU C 1 80 ? 32.460 -43.121 37.387 1.00 35.73 464 LEU C C 1
ATOM 2748 O O . LEU C 1 80 ? 31.755 -44.127 37.529 1.00 36.11 464 LEU C O 1
ATOM 2753 N N . ASN C 1 81 ? 33.252 -42.624 38.340 1.00 41.18 465 ASN C N 1
ATOM 2754 C CA . ASN C 1 81 ? 33.183 -43.060 39.736 1.00 41.88 465 ASN C CA 1
ATOM 2755 C C . ASN C 1 81 ? 33.274 -44.569 39.894 1.00 38.54 465 ASN C C 1
ATOM 2756 O O . ASN C 1 81 ? 32.409 -45.184 40.537 1.00 39.85 465 ASN C O 1
ATOM 2761 N N . PRO C 1 82 ? 34.309 -45.179 39.299 1.00 37.24 466 PRO C N 1
ATOM 2762 C CA . PRO C 1 82 ? 34.457 -46.616 39.466 1.00 37.08 466 PRO C CA 1
ATOM 2763 C C . PRO C 1 82 ? 34.771 -46.957 40.911 1.00 38.47 466 PRO C C 1
ATOM 2764 O O . PRO C 1 82 ? 35.344 -46.131 41.628 1.00 42.55 466 PRO C O 1
ATOM 2768 N N . HIS C 1 83 ? 34.336 -48.146 41.328 1.00 38.36 467 HIS C N 1
ATOM 2769 C CA . HIS C 1 83 ? 34.586 -48.656 42.655 1.00 36.62 467 HIS C CA 1
ATOM 2770 C C . HIS C 1 83 ? 34.938 -50.115 42.468 1.00 34.31 467 HIS C C 1
ATOM 2771 O O . HIS C 1 83 ? 34.200 -50.848 41.811 1.00 33.12 467 HIS C O 1
ATOM 2778 N N . VAL C 1 84 ? 36.081 -50.512 43.040 1.00 34.71 468 VAL C N 1
ATOM 2779 C CA . VAL C 1 84 ? 36.575 -51.894 42.993 1.00 32.95 468 VAL C CA 1
ATOM 2780 C C . VAL C 1 84 ? 36.604 -52.527 44.397 1.00 34.11 468 VAL C C 1
ATOM 2781 O O . VAL C 1 84 ? 37.119 -51.936 45.351 1.00 33.99 468 VAL C O 1
ATOM 2785 N N . HIS C 1 85 ? 36.020 -53.717 44.500 1.00 34.40 469 HIS C N 1
ATOM 2786 C CA . HIS C 1 85 ? 36.109 -54.546 45.679 1.00 34.22 469 HIS C CA 1
ATOM 2787 C C . HIS C 1 85 ? 37.096 -55.650 45.335 1.00 33.30 469 HIS C C 1
ATOM 2788 O O . HIS C 1 85 ? 36.880 -56.415 44.389 1.00 34.14 469 HIS C O 1
ATOM 2795 N N . VAL C 1 86 ? 38.186 -55.708 46.094 1.00 32.73 470 VAL C N 1
ATOM 2796 C CA . VAL C 1 86 ? 39.166 -56.781 45.979 1.00 31.77 470 VAL C CA 1
ATOM 2797 C C . VAL C 1 86 ? 38.715 -57.882 46.920 1.00 34.08 470 VAL C C 1
ATOM 2798 O O . VAL C 1 86 ? 38.607 -57.653 48.114 1.00 36.13 470 VAL C O 1
ATOM 2802 N N . ILE C 1 87 ? 38.420 -59.057 46.372 1.00 36.50 471 ILE C N 1
ATOM 2803 C CA . ILE C 1 87 ? 37.805 -60.152 47.131 1.00 38.20 471 ILE C CA 1
ATOM 2804 C C . ILE C 1 87 ? 38.772 -61.345 47.221 1.00 39.30 471 ILE C C 1
ATOM 2805 O O . ILE C 1 87 ? 38.418 -62.479 46.878 1.00 43.54 471 ILE C O 1
ATOM 2810 N N . GLY C 1 88 ? 39.990 -61.080 47.691 1.00 41.89 472 GLY C N 1
ATOM 2811 C CA . GLY C 1 88 ? 41.043 -62.090 47.748 1.00 40.87 472 GLY C CA 1
ATOM 2812 C C . GLY C 1 88 ? 41.973 -62.021 46.544 1.00 39.00 472 GLY C C 1
ATOM 2813 O O . GLY C 1 88 ? 41.746 -61.239 45.599 1.00 44.63 472 GLY C O 1
ATOM 2814 N N . GLU C 1 89 ? 42.996 -62.870 46.574 1.00 32.07 473 GLU C N 1
ATOM 2815 C CA . GLU C 1 89 ? 44.047 -62.869 45.561 1.00 31.26 473 GLU C CA 1
ATOM 2816 C C . GLU C 1 89 ? 43.527 -62.962 44.125 1.00 30.38 473 GLU C C 1
ATOM 2817 O O . GLU C 1 89 ? 44.069 -62.299 43.225 1.00 36.35 473 GLU C O 1
ATOM 2823 N N . ASP C 1 90 ? 42.470 -63.753 43.921 1.00 32.68 474 ASP C N 1
ATOM 2824 C CA . ASP C 1 90 ? 42.042 -64.165 42.570 1.00 35.58 474 ASP C CA 1
ATOM 2825 C C . ASP C 1 90 ? 40.661 -63.691 42.170 1.00 34.54 474 ASP C C 1
ATOM 2826 O O . ASP C 1 90 ? 40.139 -64.095 41.133 1.00 36.71 474 ASP C O 1
ATOM 2831 N N . ALA C 1 91 ? 40.043 -62.852 42.979 1.00 35.35 475 ALA C N 1
ATOM 2832 C CA . ALA C 1 91 ? 38.677 -62.408 42.676 1.00 32.61 475 ALA C CA 1
ATOM 2833 C C . ALA C 1 91 ? 38.552 -60.917 42.937 1.00 33.36 475 ALA C C 1
ATOM 2834 O O . ALA C 1 91 ? 39.172 -60.371 43.854 1.00 38.13 475 ALA C O 1
ATOM 2836 N N . ALA C 1 92 ? 37.785 -60.256 42.090 1.00 32.98 476 ALA C N 1
ATOM 2837 C CA . ALA C 1 92 ? 37.522 -58.828 42.242 1.00 34.07 476 ALA C CA 1
ATOM 2838 C C . ALA C 1 92 ? 36.195 -58.501 41.614 1.00 35.15 476 ALA C C 1
ATOM 2839 O O . ALA C 1 92 ? 35.589 -59.324 40.934 1.00 34.47 476 ALA C O 1
ATOM 2841 N N . CYS C 1 93 ? 35.784 -57.265 41.805 1.00 41.06 477 CYS C N 1
ATOM 2842 C CA . CYS C 1 93 ? 34.480 -56.834 41.372 1.00 40.77 477 CYS C CA 1
ATOM 2843 C C . CYS C 1 93 ? 34.494 -55.329 41.140 1.00 38.65 477 CYS C C 1
ATOM 2844 O O . CYS C 1 93 ? 34.938 -54.568 42.004 1.00 39.22 477 CYS C O 1
ATOM 2847 N N . ILE C 1 94 ? 34.025 -54.897 39.972 1.00 36.56 478 ILE C N 1
ATOM 2848 C CA . ILE C 1 94 ? 33.980 -53.470 39.648 1.00 33.66 478 ILE C CA 1
ATOM 2849 C C . ILE C 1 94 ? 32.552 -53.001 39.335 1.00 35.94 478 ILE C C 1
ATOM 2850 O O . ILE C 1 94 ? 31.811 -53.662 38.584 1.00 37.70 478 ILE C O 1
ATOM 2855 N N . ALA C 1 95 ? 32.177 -51.871 39.947 1.00 36.64 479 ALA C N 1
ATOM 2856 C CA . ALA C 1 95 ? 30.917 -51.172 39.660 1.00 32.96 479 ALA C CA 1
ATOM 2857 C C . ALA C 1 95 ? 31.275 -49.781 39.143 1.00 33.80 479 ALA C C 1
ATOM 2858 O O . ALA C 1 95 ? 32.088 -49.085 39.740 1.00 35.52 479 ALA C O 1
ATOM 2860 N N . TYR C 1 96 ? 30.650 -49.376 38.044 1.00 36.84 480 TYR C N 1
ATOM 2861 C CA . TYR C 1 96 ? 30.924 -48.090 37.436 1.00 35.22 480 TYR C CA 1
ATOM 2862 C C . TYR C 1 96 ? 29.717 -47.586 36.676 1.00 34.43 480 TYR C C 1
ATOM 2863 O O . TYR C 1 96 ? 28.825 -48.354 36.368 1.00 34.18 480 TYR C O 1
ATOM 2872 N N . ILE C 1 97 ? 29.691 -46.279 36.415 1.00 33.90 481 ILE C N 1
ATOM 2873 C CA . ILE C 1 97 ? 28.713 -45.671 35.526 1.00 31.35 481 ILE C CA 1
ATOM 2874 C C . ILE C 1 97 ? 29.395 -45.415 34.195 1.00 33.23 481 ILE C C 1
ATOM 2875 O O . ILE C 1 97 ? 30.522 -44.903 34.154 1.00 34.92 481 ILE C O 1
ATOM 2880 N N . ARG C 1 98 ? 28.699 -45.775 33.115 1.00 33.42 482 ARG C N 1
ATOM 2881 C CA . ARG C 1 98 ? 29.174 -45.574 31.759 1.00 33.23 482 ARG C CA 1
ATOM 2882 C C . ARG C 1 98 ? 28.299 -44.570 31.022 1.00 32.36 482 ARG C C 1
ATOM 2883 O O . ARG C 1 98 ? 27.127 -44.831 30.746 1.00 37.01 482 ARG C O 1
ATOM 2891 N N . LEU C 1 99 ? 28.890 -43.435 30.686 1.00 29.94 483 LEU C N 1
ATOM 2892 C CA . LEU C 1 99 ? 28.278 -42.501 29.764 1.00 31.17 483 LEU C CA 1
ATOM 2893 C C . LEU C 1 99 ? 28.863 -42.756 28.381 1.00 33.09 483 LEU C C 1
ATOM 2894 O O . LEU C 1 99 ? 30.095 -42.843 28.215 1.00 33.62 483 LEU C O 1
ATOM 2899 N N . THR C 1 100 ? 27.982 -42.847 27.395 1.00 32.84 484 THR C N 1
ATOM 2900 C CA . THR C 1 100 ? 28.377 -43.064 26.026 1.00 31.29 484 THR C CA 1
ATOM 2901 C C . THR C 1 100 ? 27.840 -41.932 25.150 1.00 32.81 484 THR C C 1
ATOM 2902 O O . THR C 1 100 ? 26.621 -41.769 24.995 1.00 34.43 484 THR C O 1
ATOM 2906 N N . GLN C 1 101 ? 28.747 -41.140 24.588 1.00 31.93 485 GLN C N 1
ATOM 2907 C CA . GLN C 1 101 ? 28.345 -40.156 23.619 1.00 34.62 485 GLN C CA 1
ATOM 2908 C C . GLN C 1 101 ? 28.436 -40.836 22.283 1.00 36.46 485 GLN C C 1
ATOM 2909 O O . GLN C 1 101 ? 29.371 -41.609 22.050 1.00 39.53 485 GLN C O 1
ATOM 2915 N N . TYR C 1 102 ? 27.461 -40.571 21.422 1.00 35.59 486 TYR C N 1
ATOM 2916 C CA . TYR C 1 102 ? 27.346 -41.244 20.132 1.00 35.19 486 TYR C CA 1
ATOM 2917 C C . TYR C 1 102 ? 26.488 -40.422 19.193 1.00 34.72 486 TYR C C 1
ATOM 2918 O O . TYR C 1 102 ? 25.886 -39.437 19.618 1.00 35.48 486 TYR C O 1
ATOM 2927 N N . ILE C 1 103 ? 26.428 -40.823 17.925 1.00 34.69 487 ILE C N 1
ATOM 2928 C CA . ILE C 1 103 ? 25.621 -40.096 16.951 1.00 36.13 487 ILE C CA 1
ATOM 2929 C C . ILE C 1 103 ? 24.485 -40.974 16.482 1.00 38.09 487 ILE C C 1
ATOM 2930 O O . ILE C 1 103 ? 24.665 -42.174 16.252 1.00 40.04 487 ILE C O 1
ATOM 2935 N N . ASP C 1 104 ? 23.313 -40.361 16.359 1.00 40.85 488 ASP C N 1
ATOM 2936 C CA . ASP C 1 104 ? 22.063 -41.078 16.137 1.00 43.69 488 ASP C CA 1
ATOM 2937 C C . ASP C 1 104 ? 21.650 -41.140 14.659 1.00 46.11 488 ASP C C 1
ATOM 2938 O O . ASP C 1 104 ? 22.340 -40.602 13.772 1.00 47.50 488 ASP C O 1
ATOM 2943 N N . GLY C 1 105 ? 20.481 -41.750 14.438 1.00 48.66 489 GLY C N 1
ATOM 2944 C CA . GLY C 1 105 ? 19.926 -41.994 13.110 1.00 50.28 489 GLY C CA 1
ATOM 2945 C C . GLY C 1 105 ? 19.527 -40.746 12.346 1.00 50.67 489 GLY C C 1
ATOM 2946 O O . GLY C 1 105 ? 19.798 -40.648 11.149 1.00 49.77 489 GLY C O 1
ATOM 2947 N N . GLN C 1 106 ? 18.881 -39.798 13.026 1.00 50.45 490 GLN C N 1
ATOM 2948 C CA . GLN C 1 106 ? 18.551 -38.509 12.415 1.00 48.82 490 GLN C CA 1
ATOM 2949 C C . GLN C 1 106 ? 19.748 -37.537 12.468 1.00 48.97 490 GLN C C 1
ATOM 2950 O O . GLN C 1 106 ? 19.561 -36.321 12.369 1.00 48.21 490 GLN C O 1
ATOM 2952 N N . GLY C 1 107 ? 20.965 -38.073 12.643 1.00 47.97 491 GLY C N 1
ATOM 2953 C CA . GLY C 1 107 ? 22.204 -37.294 12.516 1.00 46.42 491 GLY C CA 1
ATOM 2954 C C . GLY C 1 107 ? 22.752 -36.716 13.811 1.00 46.32 491 GLY C C 1
ATOM 2955 O O . GLY C 1 107 ? 23.959 -36.512 13.945 1.00 47.27 491 GLY C O 1
ATOM 2956 N N . ARG C 1 108 ? 21.868 -36.478 14.773 1.00 40.05 492 ARG C N 1
ATOM 2957 C CA . ARG C 1 108 ? 22.207 -35.760 16.015 1.00 38.21 492 ARG C CA 1
ATOM 2958 C C . ARG C 1 108 ? 23.026 -36.597 17.045 1.00 36.95 492 ARG C C 1
ATOM 2959 O O . ARG C 1 108 ? 22.975 -37.842 17.038 1.00 40.03 492 ARG C O 1
ATOM 2962 N N . PRO C 1 109 ? 23.797 -35.913 17.924 1.00 41.65 493 PRO C N 1
ATOM 2963 C CA . PRO C 1 109 ? 24.601 -36.589 18.931 1.00 42.09 493 PRO C CA 1
ATOM 2964 C C . PRO C 1 109 ? 23.826 -36.701 20.232 1.00 40.37 493 PRO C C 1
ATOM 2965 O O . PRO C 1 109 ? 23.056 -35.804 20.582 1.00 39.91 493 PRO C O 1
ATOM 2969 N N . ARG C 1 110 ? 24.024 -37.807 20.933 1.00 38.39 494 ARG C N 1
ATOM 2970 C CA . ARG C 1 110 ? 23.254 -38.100 22.132 1.00 37.12 494 ARG C CA 1
ATOM 2971 C C . ARG C 1 110 ? 24.139 -38.782 23.157 1.00 33.50 494 ARG C C 1
ATOM 2972 O O . ARG C 1 110 ? 25.252 -39.196 22.836 1.00 33.50 494 ARG C O 1
ATOM 2980 N N . THR C 1 111 ? 23.636 -38.875 24.389 1.00 30.65 495 THR C N 1
ATOM 2981 C CA . THR C 1 111 ? 24.331 -39.527 25.499 1.00 26.64 495 THR C CA 1
ATOM 2982 C C . THR C 1 111 ? 23.436 -40.645 26.019 1.00 28.18 495 THR C C 1
ATOM 2983 O O . THR C 1 111 ? 22.212 -40.526 25.994 1.00 27.02 495 THR C O 1
ATOM 2987 N N . SER C 1 112 ? 24.034 -41.731 26.498 1.00 30.20 496 SER C N 1
ATOM 2988 C CA . SER C 1 112 ? 23.270 -42.713 27.243 1.00 33.33 496 SER C CA 1
ATOM 2989 C C . SER C 1 112 ? 24.040 -43.090 28.493 1.00 31.52 496 SER C C 1
ATOM 2990 O O . SER C 1 112 ? 25.271 -43.169 28.486 1.00 34.47 496 SER C O 1
ATOM 2993 N N . GLN C 1 113 ? 23.315 -43.310 29.573 1.00 29.56 497 GLN C N 1
ATOM 2994 C CA . GLN C 1 113 ? 23.934 -43.712 30.812 1.00 30.13 497 GLN C CA 1
ATOM 2995 C C . GLN C 1 113 ? 23.589 -45.150 31.041 1.00 29.39 497 GLN C C 1
ATOM 2996 O O . GLN C 1 113 ? 22.462 -45.581 30.744 1.00 30.74 497 GLN C O 1
ATOM 3002 N N . SER C 1 114 ? 24.551 -45.899 31.572 1.00 33.25 498 SER C N 1
ATOM 3003 C CA . SER C 1 114 ? 24.224 -47.203 32.102 1.00 36.38 498 SER C CA 1
ATOM 3004 C C . SER C 1 114 ? 25.084 -47.462 33.324 1.00 34.31 498 SER C C 1
ATOM 3005 O O . SER C 1 114 ? 26.165 -46.891 33.452 1.00 36.19 498 SER C O 1
ATOM 3008 N N . GLU C 1 115 ? 24.557 -48.264 34.242 1.00 34.08 499 GLU C N 1
ATOM 3009 C CA . GLU C 1 115 ? 25.251 -48.633 35.459 1.00 35.10 499 GLU C CA 1
ATOM 3010 C C . GLU C 1 115 ? 25.676 -50.092 35.324 1.00 35.65 499 GLU C C 1
ATOM 3011 O O . GLU C 1 115 ? 24.844 -50.974 35.011 1.00 34.47 499 GLU C O 1
ATOM 3017 N N . GLU C 1 116 ? 26.957 -50.347 35.565 1.00 35.58 500 GLU C N 1
ATOM 3018 C CA . GLU C 1 116 ? 27.542 -51.627 35.208 1.00 36.74 500 GLU C CA 1
ATOM 3019 C C . GLU C 1 116 ? 28.341 -52.288 36.323 1.00 35.63 500 GLU C C 1
ATOM 3020 O O . GLU C 1 116 ? 29.142 -51.647 36.992 1.00 37.20 500 GLU C O 1
ATOM 3026 N N . THR C 1 117 ? 28.094 -53.577 36.514 1.00 34.71 501 THR C N 1
ATOM 3027 C CA . THR C 1 117 ? 28.861 -54.408 37.419 1.00 34.95 501 THR C CA 1
ATOM 3028 C C . THR C 1 117 ? 29.575 -55.487 36.606 1.00 35.83 501 THR C C 1
ATOM 3029 O O . THR C 1 117 ? 28.944 -56.150 35.774 1.00 37.04 501 THR C O 1
ATOM 3033 N N . ARG C 1 118 ? 30.874 -55.673 36.831 1.00 34.61 502 ARG C N 1
ATOM 3034 C CA . ARG C 1 118 ? 31.586 -56.807 36.252 1.00 33.24 502 ARG C CA 1
ATOM 3035 C C . ARG C 1 118 ? 32.310 -57.541 37.356 1.00 32.51 502 ARG C C 1
ATOM 3036 O O . ARG C 1 118 ? 32.988 -56.925 38.189 1.00 33.85 502 ARG C O 1
ATOM 3044 N N . VAL C 1 119 ? 32.167 -58.860 37.377 1.00 32.92 503 VAL C N 1
ATOM 3045 C CA . VAL C 1 119 ? 32.862 -59.689 38.359 1.00 32.56 503 VAL C CA 1
ATOM 3046 C C . VAL C 1 119 ? 34.019 -60.407 37.654 1.00 34.46 503 VAL C C 1
ATOM 3047 O O . VAL C 1 119 ? 33.871 -60.927 36.537 1.00 32.89 503 VAL C O 1
ATOM 3051 N N . TRP C 1 120 ? 35.164 -60.430 38.325 1.00 34.77 504 TRP C N 1
ATOM 3052 C CA . TRP C 1 120 ? 36.420 -60.903 37.743 1.00 34.51 504 TRP C CA 1
ATOM 3053 C C . TRP C 1 120 ? 37.039 -62.070 38.515 1.00 33.02 504 TRP C C 1
ATOM 3054 O O . TRP C 1 120 ? 37.041 -62.102 39.745 1.00 34.08 504 TRP C O 1
ATOM 3065 N N . HIS C 1 121 ? 37.593 -63.006 37.760 1.00 33.36 505 HIS C N 1
ATOM 3066 C CA . HIS C 1 121 ? 38.239 -64.178 38.312 1.00 34.37 505 HIS C CA 1
ATOM 3067 C C . HIS C 1 121 ? 39.553 -64.408 37.581 1.00 35.32 505 HIS C C 1
ATOM 3068 O O . HIS C 1 121 ? 39.584 -64.548 36.366 1.00 38.09 505 HIS C O 1
ATOM 3075 N N . ARG C 1 122 ? 40.647 -64.427 38.318 1.00 37.80 506 ARG C N 1
ATOM 3076 C CA . ARG C 1 122 ? 41.935 -64.730 37.721 1.00 38.39 506 ARG C CA 1
ATOM 3077 C C . ARG C 1 122 ? 42.127 -66.230 37.673 1.00 40.17 506 ARG C C 1
ATOM 3078 O O . ARG C 1 122 ? 42.141 -66.884 38.710 1.00 41.48 506 ARG C O 1
ATOM 3086 N N . ARG C 1 123 ? 42.280 -66.761 36.463 1.00 43.34 507 ARG C N 1
ATOM 3087 C CA . ARG C 1 123 ? 42.601 -68.164 36.251 1.00 43.86 507 ARG C CA 1
ATOM 3088 C C . ARG C 1 123 ? 43.862 -68.263 35.399 1.00 41.14 507 ARG C C 1
ATOM 3089 O O . ARG C 1 123 ? 43.941 -67.658 34.330 1.00 43.71 507 ARG C O 1
ATOM 3097 N N . ASP C 1 124 ? 44.843 -69.027 35.874 1.00 39.84 508 ASP C N 1
ATOM 3098 C CA . ASP C 1 124 ? 46.113 -69.186 35.172 1.00 40.69 508 ASP C CA 1
ATOM 3099 C C . ASP C 1 124 ? 46.695 -67.835 34.758 1.00 40.40 508 ASP C C 1
ATOM 3100 O O . ASP C 1 124 ? 47.041 -67.625 33.594 1.00 43.86 508 ASP C O 1
ATOM 3105 N N . GLY C 1 125 ? 46.770 -66.919 35.728 1.00 39.07 509 GLY C N 1
ATOM 3106 C CA . GLY C 1 125 ? 47.424 -65.624 35.544 1.00 37.22 509 GLY C CA 1
ATOM 3107 C C . GLY C 1 125 ? 46.671 -64.593 34.730 1.00 38.14 509 GLY C C 1
ATOM 3108 O O . GLY C 1 125 ? 47.153 -63.464 34.593 1.00 40.45 509 GLY C O 1
ATOM 3109 N N . LYS C 1 126 ? 45.498 -64.964 34.201 1.00 36.52 510 LYS C N 1
ATOM 3110 C CA . LYS C 1 126 ? 44.707 -64.064 33.367 1.00 36.65 510 LYS C CA 1
ATOM 3111 C C . LYS C 1 126 ? 43.370 -63.721 34.024 1.00 35.64 510 LYS C C 1
ATOM 3112 O O . LYS C 1 126 ? 42.626 -64.612 34.405 1.00 39.62 510 LYS C O 1
ATOM 3115 N N . TRP C 1 127 ? 43.057 -62.431 34.139 1.00 34.48 511 TRP C N 1
ATOM 3116 C CA . TRP C 1 127 ? 41.736 -62.007 34.636 1.00 34.36 511 TRP C CA 1
ATOM 3117 C C . TRP C 1 127 ? 40.645 -62.225 33.584 1.00 35.20 511 TRP C C 1
ATOM 3118 O O . TRP C 1 127 ? 40.774 -61.801 32.422 1.00 37.65 511 TRP C O 1
ATOM 3129 N N . LEU C 1 128 ? 39.569 -62.878 34.003 1.00 35.15 512 LEU C N 1
ATOM 3130 C CA . LEU C 1 128 ? 38.441 -63.170 33.121 1.00 33.80 512 LEU C CA 1
ATOM 3131 C C . LEU C 1 128 ? 37.131 -62.670 33.732 1.00 32.23 512 LEU C C 1
ATOM 3132 O O . LEU C 1 128 ? 36.905 -62.793 34.927 1.00 33.45 512 LEU C O 1
ATOM 3137 N N . ASN C 1 129 ? 36.268 -62.109 32.895 1.00 31.55 513 ASN C N 1
ATOM 3138 C CA . ASN C 1 129 ? 34.976 -61.629 33.331 1.00 30.85 513 ASN C CA 1
ATOM 3139 C C . ASN C 1 129 ? 34.020 -62.800 33.374 1.00 32.43 513 ASN C C 1
ATOM 3140 O O . ASN C 1 129 ? 33.790 -63.448 32.341 1.00 34.74 513 ASN C O 1
ATOM 3145 N N . VAL C 1 130 ? 33.477 -63.071 34.565 1.00 31.12 514 VAL C N 1
ATOM 3146 C CA . VAL C 1 130 ? 32.565 -64.207 34.758 1.00 30.92 514 VAL C CA 1
ATOM 3147 C C . VAL C 1 130 ? 31.099 -63.804 34.877 1.00 32.46 514 VAL C C 1
ATOM 3148 O O . VAL C 1 130 ? 30.224 -64.623 34.621 1.00 36.30 514 VAL C O 1
ATOM 3152 N N . HIS C 1 131 ? 30.832 -62.556 35.262 1.00 34.24 515 HIS C N 1
ATOM 3153 C CA . HIS C 1 131 ? 29.467 -62.043 35.348 1.00 34.29 515 HIS C CA 1
ATOM 3154 C C . HIS C 1 131 ? 29.414 -60.575 34.987 1.00 34.31 515 HIS C C 1
ATOM 3155 O O . HIS C 1 131 ? 30.368 -59.838 35.219 1.00 36.99 515 HIS C O 1
ATOM 3162 N N . TYR C 1 132 ? 28.272 -60.166 34.449 1.00 35.76 516 TYR C N 1
ATOM 3163 C CA . TYR C 1 132 ? 28.033 -58.802 34.003 1.00 34.77 516 TYR C CA 1
ATOM 3164 C C . TYR C 1 132 ? 26.571 -58.427 34.240 1.00 37.59 516 TYR C C 1
ATOM 3165 O O . TYR C 1 132 ? 25.667 -59.142 33.825 1.00 39.30 516 TYR C O 1
ATOM 3174 N N . HIS C 1 133 ? 26.357 -57.310 34.925 1.00 36.28 517 HIS C N 1
ATOM 3175 C CA . HIS C 1 133 ? 25.021 -56.788 35.169 1.00 32.49 517 HIS C CA 1
ATOM 3176 C C . HIS C 1 133 ? 25.045 -55.355 34.677 1.00 33.75 517 HIS C C 1
ATOM 3177 O O . HIS C 1 133 ? 25.845 -54.541 35.129 1.00 34.88 517 HIS C O 1
ATOM 3184 N N . CYS C 1 134 ? 24.147 -55.063 33.748 1.00 35.47 518 CYS C N 1
ATOM 3185 C CA . CYS C 1 134 ? 24.029 -53.751 33.173 1.00 35.32 518 CYS C CA 1
ATOM 3186 C C . CYS C 1 134 ? 22.609 -53.261 33.328 1.00 32.58 518 CYS C C 1
ATOM 3187 O O . CYS C 1 134 ? 21.703 -53.971 32.958 1.00 39.06 518 CYS C O 1
ATOM 3190 N N . SER C 1 135 ? 22.409 -52.063 33.870 1.00 30.94 519 SER C N 1
ATOM 3191 C CA . SER C 1 135 ? 21.076 -51.479 33.925 1.00 34.20 519 SER C CA 1
ATOM 3192 C C . SER C 1 135 ? 21.104 -50.118 33.246 1.00 35.25 519 SER C C 1
ATOM 3193 O O . SER C 1 135 ? 22.133 -49.454 33.272 1.00 37.98 519 SER C O 1
ATOM 3196 N N . GLY C 1 136 ? 20.014 -49.744 32.573 1.00 40.01 520 GLY C N 1
ATOM 3197 C CA . GLY C 1 136 ? 19.907 -48.441 31.919 1.00 47.09 520 GLY C CA 1
ATOM 3198 C C . GLY C 1 136 ? 18.709 -48.396 30.991 1.00 54.95 520 GLY C C 1
ATOM 3199 O O . GLY C 1 136 ? 18.306 -49.436 30.442 1.00 56.57 520 GLY C O 1
ATOM 3200 N N . ALA C 1 137 ? 18.118 -47.203 30.848 1.00 73.35 521 ALA C N 1
ATOM 3201 C CA . ALA C 1 137 ? 16.936 -46.975 29.985 1.00 80.09 521 ALA C CA 1
ATOM 3202 C C . ALA C 1 137 ? 16.760 -48.014 28.847 1.00 84.91 521 ALA C C 1
ATOM 3203 O O . ALA C 1 137 ? 15.865 -48.877 28.886 1.00 86.20 521 ALA C O 1
ATOM 3205 N N . MET D 1 2 ? 31.279 5.053 44.977 1.00 63.12 386 MET D N 1
ATOM 3206 C CA . MET D 1 2 ? 31.093 5.754 43.666 1.00 64.61 386 MET D CA 1
ATOM 3207 C C . MET D 1 2 ? 32.216 5.358 42.720 1.00 63.83 386 MET D C 1
ATOM 3208 O O . MET D 1 2 ? 31.967 4.828 41.635 1.00 64.67 386 MET D O 1
ATOM 3210 N N . THR D 1 3 ? 33.451 5.619 43.132 1.00 61.20 387 THR D N 1
ATOM 3211 C CA . THR D 1 3 ? 34.596 5.020 42.469 1.00 60.06 387 THR D CA 1
ATOM 3212 C C . THR D 1 3 ? 34.723 3.572 42.967 1.00 59.76 387 THR D C 1
ATOM 3213 O O . THR D 1 3 ? 35.172 2.700 42.225 1.00 60.10 387 THR D O 1
ATOM 3217 N N . GLU D 1 4 ? 34.314 3.331 44.218 1.00 57.30 388 GLU D N 1
ATOM 3218 C CA . GLU D 1 4 ? 34.115 1.971 44.753 1.00 53.70 388 GLU D CA 1
ATOM 3219 C C . GLU D 1 4 ? 33.115 1.213 43.871 1.00 54.06 388 GLU D C 1
ATOM 3220 O O . GLU D 1 4 ? 33.269 0.033 43.568 1.00 52.04 388 GLU D O 1
ATOM 3223 N N . ASP D 1 5 ? 32.097 1.949 43.464 1.00 54.16 389 ASP D N 1
ATOM 3224 C CA . ASP D 1 5 ? 31.002 1.482 42.618 1.00 55.42 389 ASP D CA 1
ATOM 3225 C C . ASP D 1 5 ? 31.411 1.318 41.145 1.00 52.98 389 ASP D C 1
ATOM 3226 O O . ASP D 1 5 ? 31.025 0.355 40.488 1.00 53.22 389 ASP D O 1
ATOM 3231 N N . GLU D 1 6 ? 32.171 2.275 40.628 1.00 50.71 390 GLU D N 1
ATOM 3232 C CA . GLU D 1 6 ? 32.629 2.235 39.244 1.00 50.80 390 GLU D CA 1
ATOM 3233 C C . GLU D 1 6 ? 33.592 1.080 39.038 1.00 49.65 390 GLU D C 1
ATOM 3234 O O . GLU D 1 6 ? 33.559 0.420 38.006 1.00 50.72 390 GLU D O 1
ATOM 3236 N N . ASP D 1 7 ? 34.447 0.849 40.032 1.00 48.58 391 ASP D N 1
ATOM 3237 C CA . ASP D 1 7 ? 35.335 -0.317 40.086 1.00 46.78 391 ASP D CA 1
ATOM 3238 C C . ASP D 1 7 ? 34.543 -1.616 39.921 1.00 45.29 391 ASP D C 1
ATOM 3239 O O . ASP D 1 7 ? 34.893 -2.496 39.124 1.00 47.05 391 ASP D O 1
ATOM 3244 N N . LEU D 1 8 ? 33.472 -1.734 40.696 1.00 40.70 392 LEU D N 1
ATOM 3245 C CA . LEU D 1 8 ? 32.675 -2.946 40.689 1.00 39.66 392 LEU D CA 1
ATOM 3246 C C . LEU D 1 8 ? 32.024 -3.137 39.318 1.00 41.72 392 LEU D C 1
ATOM 3247 O O . LEU D 1 8 ? 32.028 -4.245 38.772 1.00 43.40 392 LEU D O 1
ATOM 3252 N N . LYS D 1 9 ? 31.478 -2.051 38.768 1.00 45.91 393 LYS D N 1
ATOM 3253 C CA . LYS D 1 9 ? 30.869 -2.077 37.438 1.00 47.54 393 LYS D CA 1
ATOM 3254 C C . LYS D 1 9 ? 31.855 -2.615 36.390 1.00 46.46 393 LYS D C 1
ATOM 3255 O O . LYS D 1 9 ? 31.496 -3.492 35.603 1.00 47.92 393 LYS D O 1
ATOM 3258 N N . VAL D 1 10 ? 33.096 -2.118 36.417 1.00 44.36 394 VAL D N 1
ATOM 3259 C CA . VAL D 1 10 ? 34.150 -2.541 35.481 1.00 43.80 394 VAL D CA 1
ATOM 3260 C C . VAL D 1 10 ? 34.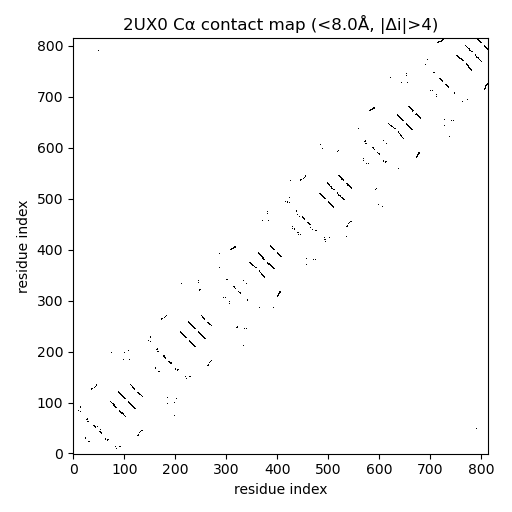446 -4.038 35.570 1.00 44.90 394 VAL D C 1
ATOM 3261 O O . VAL D 1 10 ? 34.507 -4.711 34.537 1.00 46.75 394 VAL D O 1
ATOM 3265 N N . ARG D 1 11 ? 34.633 -4.554 36.790 1.00 44.17 395 ARG D N 1
ATOM 3266 C CA . ARG D 1 11 ? 34.909 -5.985 36.991 1.00 44.62 395 ARG D CA 1
ATOM 3267 C C . ARG D 1 11 ? 33.772 -6.791 36.460 1.00 41.84 395 ARG D C 1
ATOM 3268 O O . ARG D 1 11 ? 33.985 -7.762 35.771 1.00 42.38 395 ARG D O 1
ATOM 3276 N N . LYS D 1 12 ? 32.558 -6.384 36.795 1.00 39.67 396 LYS D N 1
ATOM 3277 C CA . LYS D 1 12 ? 31.374 -7.086 36.321 1.00 38.85 396 LYS D CA 1
ATOM 3278 C C . LYS D 1 12 ? 31.328 -7.128 34.798 1.00 40.14 396 LYS D C 1
ATOM 3279 O O . LYS D 1 12 ? 31.017 -8.156 34.212 1.00 44.88 396 LYS D O 1
ATOM 3285 N N . GLN D 1 13 ? 31.659 -6.025 34.149 1.00 41.53 397 GLN D N 1
ATOM 3286 C CA . GLN D 1 13 ? 31.701 -6.032 32.683 1.00 43.87 397 GLN D CA 1
ATOM 3287 C C . GLN D 1 13 ? 32.809 -6.956 32.161 1.00 41.32 397 GLN D C 1
ATOM 3288 O O . GLN D 1 13 ? 32.663 -7.596 31.122 1.00 43.59 397 GLN D O 1
ATOM 3294 N N . GLU D 1 14 ? 33.909 -7.021 32.892 1.00 39.58 398 GLU D N 1
ATOM 3295 C CA . GLU D 1 14 ? 35.023 -7.894 32.536 1.00 42.14 398 GLU D CA 1
ATOM 3296 C C . GLU D 1 14 ? 34.536 -9.337 32.374 1.00 40.86 398 GLU D C 1
ATOM 3297 O O . GLU D 1 14 ? 34.870 -10.009 31.399 1.00 41.84 398 GLU D O 1
ATOM 3303 N N . ILE D 1 15 ? 33.718 -9.783 33.329 1.00 39.53 399 ILE D N 1
ATOM 3304 C CA . ILE D 1 15 ? 33.211 -11.149 33.376 1.00 37.97 399 ILE D CA 1
ATOM 3305 C C . ILE D 1 15 ? 32.132 -11.411 32.318 1.00 39.91 399 ILE D C 1
ATOM 3306 O O . ILE D 1 15 ? 31.994 -12.534 31.823 1.00 41.19 399 ILE D O 1
ATOM 3311 N N . ILE D 1 16 ? 31.354 -10.386 31.987 1.00 39.14 400 ILE D N 1
ATOM 3312 C CA . ILE D 1 16 ? 30.378 -10.511 30.922 1.00 37.90 400 ILE D CA 1
ATOM 3313 C C . ILE D 1 16 ? 31.125 -10.644 29.605 1.00 37.16 400 ILE D C 1
ATOM 3314 O O . ILE D 1 16 ? 30.849 -11.552 28.841 1.00 40.28 400 ILE D O 1
ATOM 3319 N N . LYS D 1 17 ? 32.099 -9.780 29.347 1.00 34.41 401 LYS D N 1
ATOM 3320 C CA . LYS D 1 17 ? 32.822 -9.871 28.069 1.00 36.43 401 LYS D CA 1
ATOM 3321 C C . LYS D 1 17 ? 33.400 -11.273 27.873 1.00 36.25 401 LYS D C 1
ATOM 3322 O O . LYS D 1 17 ? 33.226 -11.853 26.799 1.00 38.67 401 LYS D O 1
ATOM 3325 N N . ILE D 1 18 ? 34.047 -11.827 28.904 1.00 34.26 402 ILE D N 1
ATOM 3326 C CA . ILE D 1 18 ? 34.720 -13.117 28.754 1.00 33.25 402 ILE D CA 1
ATOM 3327 C C . ILE D 1 18 ? 33.714 -14.255 28.598 1.00 33.87 402 ILE D C 1
ATOM 3328 O O . ILE D 1 18 ? 33.927 -15.177 27.806 1.00 33.37 402 ILE D O 1
ATOM 3333 N N . THR D 1 19 ? 32.608 -14.182 29.328 1.00 37.63 403 THR D N 1
ATOM 3334 C CA . THR D 1 19 ? 31.536 -15.161 29.164 1.00 36.25 403 THR D CA 1
ATOM 3335 C C . THR D 1 19 ? 31.008 -15.132 27.726 1.00 38.53 403 THR D C 1
ATOM 3336 O O . THR D 1 19 ? 30.823 -16.176 27.111 1.00 39.60 403 THR D O 1
ATOM 3340 N N . GLU D 1 20 ? 30.804 -13.932 27.186 1.00 38.61 404 GLU D N 1
ATOM 3341 C CA . GLU D 1 20 ? 30.335 -13.778 25.804 1.00 40.84 404 GLU D CA 1
ATOM 3342 C C . GLU D 1 20 ? 31.331 -14.341 24.802 1.00 38.45 404 GLU D C 1
ATOM 3343 O O . GLU D 1 20 ? 30.942 -14.930 23.800 1.00 40.09 404 GLU D O 1
ATOM 3349 N N . GLN D 1 21 ? 32.615 -14.143 25.072 1.00 37.01 405 GLN D N 1
ATOM 3350 C CA . GLN D 1 21 ? 33.657 -14.658 24.198 1.00 37.86 405 GLN D CA 1
ATOM 3351 C C . GLN D 1 21 ? 33.659 -16.175 24.216 1.00 37.42 405 GLN D C 1
ATOM 3352 O O . GLN D 1 21 ? 33.835 -16.800 23.167 1.00 39.99 405 GLN D O 1
ATOM 3358 N N . LEU D 1 22 ? 33.462 -16.756 25.402 1.00 35.96 406 LEU D N 1
ATOM 3359 C CA . LEU D 1 22 ? 33.386 -18.203 25.533 1.00 36.34 406 LEU D CA 1
ATOM 3360 C C . LEU D 1 22 ? 32.255 -18.759 24.670 1.00 36.45 406 LEU D C 1
ATOM 3361 O O . LEU D 1 22 ? 32.441 -19.739 23.945 1.00 36.23 406 LEU D O 1
ATOM 3366 N N . ILE D 1 23 ? 31.096 -18.106 24.735 1.00 38.86 407 ILE D N 1
ATOM 3367 C CA . ILE D 1 23 ? 29.917 -18.520 23.979 1.00 36.90 407 ILE D CA 1
ATOM 3368 C C . ILE D 1 23 ? 30.162 -18.395 22.468 1.00 35.75 407 ILE D C 1
ATOM 3369 O O . ILE D 1 23 ? 29.753 -19.261 21.711 1.00 38.06 407 ILE D O 1
ATOM 3374 N N . GLU D 1 24 ? 30.855 -17.341 22.039 1.00 35.92 408 GLU D N 1
ATOM 3375 C CA . GLU D 1 24 ? 31.224 -17.192 20.624 1.00 38.19 408 GLU D CA 1
ATOM 3376 C C . GLU D 1 24 ? 32.104 -18.365 20.188 1.00 37.49 408 GLU D C 1
ATOM 3377 O O . GLU D 1 24 ? 31.894 -18.920 19.110 1.00 38.05 408 GLU D O 1
ATOM 3379 N N . ALA D 1 25 ? 33.071 -18.743 21.032 1.00 37.36 409 ALA D N 1
ATOM 3380 C CA . ALA D 1 25 ? 33.982 -19.868 20.747 1.00 35.97 409 ALA D CA 1
ATOM 3381 C C . ALA D 1 25 ? 33.213 -21.191 20.595 1.00 35.77 409 ALA D C 1
ATOM 3382 O O . ALA D 1 25 ? 33.531 -22.010 19.727 1.00 36.08 409 ALA D O 1
ATOM 3384 N N . ILE D 1 26 ? 32.213 -21.400 21.444 1.00 35.07 410 ILE D N 1
ATOM 3385 C CA . ILE D 1 26 ? 31.372 -22.589 21.351 1.00 36.28 410 ILE D CA 1
ATOM 3386 C C . ILE D 1 26 ? 30.540 -22.595 20.063 1.00 38.24 410 ILE D C 1
ATOM 3387 O O . ILE D 1 26 ? 30.489 -23.609 19.365 1.00 40.08 410 ILE D O 1
ATOM 3392 N N . ASN D 1 27 ? 29.895 -21.469 19.749 1.00 36.01 411 ASN D N 1
ATOM 3393 C CA . ASN D 1 27 ? 29.076 -21.363 18.530 1.00 36.90 411 ASN D CA 1
ATOM 3394 C C . ASN D 1 27 ? 29.869 -21.556 17.242 1.00 38.29 411 ASN D C 1
ATOM 3395 O O . ASN D 1 27 ? 29.369 -22.191 16.301 1.00 42.30 411 ASN D O 1
ATOM 3400 N N . ASN D 1 28 ? 31.089 -21.003 17.201 1.00 38.88 412 ASN D N 1
ATOM 3401 C CA . ASN D 1 28 ? 31.973 -21.140 16.029 1.00 38.74 412 ASN D CA 1
ATOM 3402 C C . ASN D 1 28 ? 32.664 -22.512 15.954 1.00 37.34 412 ASN D C 1
ATOM 3403 O O . ASN D 1 28 ? 33.239 -22.874 14.918 1.00 39.05 412 ASN D O 1
ATOM 3408 N N . GLY D 1 29 ? 32.616 -23.263 17.049 1.00 37.12 413 GLY D N 1
ATOM 3409 C CA . GLY D 1 29 ? 33.312 -24.539 17.131 1.00 37.70 413 GLY D CA 1
ATOM 3410 C C . GLY D 1 29 ? 34.823 -24.411 17.234 1.00 37.52 413 GLY D C 1
ATOM 3411 O O . GLY D 1 29 ? 35.548 -25.286 16.759 1.00 37.44 413 GLY D O 1
ATOM 3412 N N . ASP D 1 30 ? 35.296 -23.336 17.870 1.00 38.69 414 ASP D N 1
ATOM 3413 C CA . ASP D 1 30 ? 36.737 -23.117 18.069 1.00 38.64 414 ASP D CA 1
ATOM 3414 C C . ASP D 1 30 ? 37.160 -23.733 19.397 1.00 38.14 414 ASP D C 1
ATOM 3415 O O . ASP D 1 30 ? 36.976 -23.131 20.464 1.00 40.92 414 ASP D O 1
ATOM 3420 N N . PHE D 1 31 ? 37.721 -24.935 19.326 1.00 37.54 415 PHE D N 1
ATOM 3421 C CA . PHE D 1 31 ? 38.092 -25.688 20.523 1.00 37.84 415 PHE D CA 1
ATOM 3422 C C . PHE D 1 31 ? 39.361 -25.147 21.171 1.00 38.23 415 PHE D C 1
ATOM 3423 O O . PHE D 1 31 ? 39.581 -25.272 22.377 1.00 41.54 415 PHE D O 1
ATOM 3431 N N . GLU D 1 32 ? 40.204 -24.563 20.338 1.00 38.19 416 GLU D N 1
ATOM 3432 C CA . GLU D 1 32 ? 41.466 -23.991 20.764 1.00 39.28 416 GLU D CA 1
ATOM 3433 C C . GLU D 1 32 ? 41.175 -22.788 21.654 1.00 37.61 416 GLU D C 1
ATOM 3434 O O . GLU D 1 32 ? 41.750 -22.642 22.738 1.00 38.83 416 GLU D O 1
ATOM 3440 N N . ALA D 1 33 ? 40.269 -21.936 21.176 1.00 35.52 417 ALA D N 1
ATOM 3441 C CA . ALA D 1 33 ? 39.791 -20.781 21.927 1.00 33.54 417 ALA D CA 1
ATOM 3442 C C . ALA D 1 33 ? 39.083 -21.250 23.203 1.00 37.89 417 ALA D C 1
ATOM 3443 O O . ALA D 1 33 ? 39.275 -20.675 24.286 1.00 42.00 417 ALA D O 1
ATOM 3445 N N . TYR D 1 34 ? 38.277 -22.305 23.064 1.00 39.04 418 TYR D N 1
ATOM 3446 C CA . TYR D 1 34 ? 37.570 -22.888 24.190 1.00 38.59 418 TYR D CA 1
ATOM 3447 C C . TYR D 1 34 ? 38.542 -23.344 25.279 1.00 39.65 418 TYR D C 1
ATOM 3448 O O . TYR D 1 34 ? 38.390 -22.964 26.444 1.00 40.93 418 TYR D O 1
ATOM 3457 N N . THR D 1 35 ? 39.548 -24.131 24.899 1.00 38.56 419 THR D N 1
ATOM 3458 C CA . THR D 1 35 ? 40.496 -24.677 25.872 1.00 39.39 419 THR D CA 1
ATOM 3459 C C . THR D 1 35 ? 41.339 -23.582 26.534 1.00 37.39 419 THR D C 1
ATOM 3460 O O . THR D 1 35 ? 41.800 -23.751 27.672 1.00 40.61 419 THR D O 1
ATOM 3464 N N . LYS D 1 36 ? 41.537 -22.472 25.819 1.00 33.22 420 LYS D N 1
ATOM 3465 C CA . LYS D 1 36 ? 42.274 -21.309 26.350 1.00 33.20 420 LYS D CA 1
ATOM 3466 C C . LYS D 1 36 ? 41.472 -20.575 27.443 1.00 35.07 420 LYS D C 1
ATOM 3467 O O . LYS D 1 36 ? 42.069 -19.983 28.351 1.00 40.50 420 LYS D O 1
ATOM 3473 N N . ILE D 1 37 ? 40.141 -20.592 27.331 1.00 34.46 421 ILE D N 1
ATOM 3474 C CA . ILE D 1 37 ? 39.252 -19.888 28.268 1.00 35.06 421 ILE D CA 1
ATOM 3475 C C . ILE D 1 37 ? 38.804 -20.763 29.429 1.00 36.29 421 ILE D C 1
ATOM 3476 O O . ILE D 1 37 ? 38.332 -20.257 30.448 1.00 36.96 421 ILE D O 1
ATOM 3481 N N . CYS D 1 38 ? 38.906 -22.076 29.261 1.00 37.50 422 CYS D N 1
ATOM 3482 C CA . CYS D 1 38 ? 38.478 -23.005 30.290 1.00 38.19 422 CYS D CA 1
ATOM 3483 C C . CYS D 1 38 ? 39.653 -23.537 31.064 1.00 38.85 422 CYS D C 1
ATOM 3484 O O . CYS D 1 38 ? 40.685 -23.896 30.490 1.00 41.58 422 CYS D O 1
ATOM 3487 N N . ASP D 1 39 ? 39.467 -23.640 32.371 1.00 39.02 423 ASP D N 1
ATOM 3488 C CA . ASP D 1 39 ? 40.429 -24.309 33.209 1.00 39.54 423 ASP D CA 1
ATOM 3489 C C . ASP D 1 39 ? 40.450 -25.777 32.794 1.00 37.32 423 ASP D C 1
ATOM 3490 O O . ASP D 1 39 ? 39.402 -26.351 32.523 1.00 38.90 423 ASP D O 1
ATOM 3495 N N . PRO D 1 40 ? 41.642 -26.386 32.725 1.00 35.81 424 PRO D N 1
ATOM 3496 C CA . PRO D 1 40 ? 41.732 -27.827 32.456 1.00 35.41 424 PRO D CA 1
ATOM 3497 C C . PRO D 1 40 ? 40.931 -28.722 33.402 1.00 34.59 424 PRO D C 1
ATOM 3498 O O . PRO D 1 40 ? 40.545 -29.818 32.998 1.00 37.08 424 PRO D O 1
ATOM 3502 N N . GLY D 1 41 ? 40.715 -28.256 34.637 1.00 33.93 425 GLY D N 1
ATOM 3503 C CA . GLY D 1 41 ? 39.914 -28.973 35.632 1.00 32.06 425 GLY D CA 1
ATOM 3504 C C . GLY D 1 41 ? 38.435 -28.622 35.659 1.00 34.34 425 GLY D C 1
ATOM 3505 O O . GLY D 1 41 ? 37.740 -28.932 36.630 1.00 34.65 425 GLY D O 1
ATOM 3506 N N . LEU D 1 42 ? 37.952 -27.983 34.595 1.00 34.57 426 LEU D N 1
ATOM 3507 C CA . LEU D 1 42 ? 36.559 -27.593 34.484 1.00 32.32 426 LEU D CA 1
ATOM 3508 C C . LEU D 1 42 ? 35.649 -28.772 34.792 1.00 34.74 426 LEU D C 1
ATOM 3509 O O . LEU D 1 42 ? 35.824 -29.848 34.243 1.00 38.29 426 LEU D O 1
ATOM 3514 N N . THR D 1 43 ? 34.694 -28.550 35.686 1.00 35.49 427 THR D N 1
ATOM 3515 C CA . THR D 1 43 ? 33.618 -29.493 35.959 1.00 32.65 427 THR D CA 1
ATOM 3516 C C . THR D 1 43 ? 32.296 -28.953 35.412 1.00 33.90 427 THR D C 1
ATOM 3517 O O . THR D 1 43 ? 32.086 -27.750 35.343 1.00 38.38 427 THR D O 1
ATOM 3521 N N . SER D 1 44 ? 31.393 -29.851 35.043 1.00 36.84 428 SER D N 1
ATOM 3522 C CA . SER D 1 44 ? 30.128 -29.444 34.426 1.00 36.30 428 SER D CA 1
ATOM 3523 C C . SER D 1 44 ? 28.917 -30.278 34.867 1.00 34.61 428 SER D C 1
ATOM 3524 O O . SER D 1 44 ? 28.954 -31.507 34.821 1.00 37.03 428 SER D O 1
ATOM 3527 N N . PHE D 1 45 ? 27.860 -29.587 35.279 1.00 32.19 429 PHE D N 1
ATOM 3528 C CA . PHE D 1 45 ? 26.524 -30.154 35.325 1.00 34.18 429 PHE D CA 1
ATOM 3529 C C . PHE D 1 45 ? 25.774 -29.627 34.095 1.00 35.77 429 PHE D C 1
ATOM 3530 O O . PHE D 1 45 ? 25.680 -28.409 33.902 1.00 34.31 429 PHE D O 1
ATOM 3538 N N . GLU D 1 46 ? 25.233 -30.521 33.273 1.00 35.65 430 GLU D N 1
ATOM 3539 C CA . GLU D 1 46 ? 24.507 -30.097 32.090 1.00 33.78 430 GLU D CA 1
ATOM 3540 C C . GLU D 1 46 ? 23.632 -31.222 31.542 1.00 35.24 430 GLU D C 1
ATOM 3541 O O . GLU D 1 46 ? 23.901 -32.407 31.785 1.00 40.27 430 GLU D O 1
ATOM 3547 N N . PRO D 1 47 ? 22.598 -30.860 30.768 1.00 34.34 431 PRO D N 1
ATOM 3548 C CA . PRO D 1 47 ? 21.570 -31.838 30.350 1.00 31.62 431 PRO D CA 1
ATOM 3549 C C . PRO D 1 47 ? 22.115 -33.068 29.644 1.00 33.06 431 PRO D C 1
ATOM 3550 O O . PRO D 1 47 ? 21.609 -34.176 29.841 1.00 38.46 431 PRO D O 1
ATOM 3554 N N . GLU D 1 48 ? 23.150 -32.869 28.842 1.00 33.56 432 GLU D N 1
ATOM 3555 C CA . GLU D 1 48 ? 23.778 -33.960 28.108 1.00 34.15 432 GLU D CA 1
ATOM 3556 C C . GLU D 1 48 ? 24.582 -34.927 28.997 1.00 33.76 432 GLU D C 1
ATOM 3557 O O . GLU D 1 48 ? 24.881 -36.053 28.579 1.00 35.55 432 GLU D O 1
ATOM 3563 N N . ALA D 1 49 ? 24.927 -34.492 30.211 1.00 35.20 433 ALA D N 1
ATOM 3564 C CA . ALA D 1 49 ? 25.652 -35.336 31.177 1.00 33.26 433 ALA D CA 1
ATOM 3565 C C . ALA D 1 49 ? 24.694 -36.142 32.050 1.00 34.33 433 ALA D C 1
ATOM 3566 O O . ALA D 1 49 ? 25.134 -36.910 32.902 1.00 39.71 433 ALA D O 1
ATOM 3568 N N . LEU D 1 50 ? 23.393 -35.994 31.833 1.00 30.53 434 LEU D N 1
ATOM 3569 C CA . LEU D 1 50 ? 22.411 -36.906 32.441 1.00 31.17 434 LEU D CA 1
ATOM 3570 C C . LEU D 1 50 ? 22.470 -36.984 33.982 1.00 32.30 434 LEU D C 1
ATOM 3571 O O . LEU D 1 50 ? 22.353 -38.066 34.582 1.00 35.54 434 LEU D O 1
ATOM 3576 N N . GLY D 1 51 ? 22.632 -35.824 34.613 1.00 33.07 435 GLY D N 1
ATOM 3577 C CA . GLY D 1 51 ? 22.600 -35.731 36.075 1.00 34.41 435 GLY D CA 1
ATOM 3578 C C . GLY D 1 51 ? 23.935 -35.992 36.749 1.00 36.24 435 GLY D C 1
ATOM 3579 O O . GLY D 1 51 ? 24.041 -35.964 37.984 1.00 40.84 435 GLY D O 1
ATOM 3580 N N . ASN D 1 52 ? 24.950 -36.259 35.942 1.00 33.83 436 ASN D N 1
ATOM 3581 C CA . ASN D 1 52 ? 26.292 -36.484 36.445 1.00 31.64 436 ASN D CA 1
ATOM 3582 C C . ASN D 1 52 ? 27.168 -35.247 36.294 1.00 33.36 436 ASN D C 1
ATOM 3583 O O . ASN D 1 52 ? 26.932 -34.394 35.432 1.00 34.25 436 ASN D O 1
ATOM 3588 N N . LEU D 1 53 ? 28.173 -35.154 37.156 1.00 35.28 437 LEU D N 1
ATOM 3589 C CA . LEU D 1 53 ? 29.201 -34.123 37.063 1.00 32.07 437 LEU D CA 1
ATOM 3590 C C . LEU D 1 53 ? 30.298 -34.716 36.227 1.00 33.15 437 LEU D C 1
ATOM 3591 O O . LEU D 1 53 ? 30.805 -35.791 36.535 1.00 37.37 437 LEU D O 1
ATOM 3596 N N . VAL D 1 54 ? 30.669 -34.011 35.170 1.00 34.32 438 VAL D N 1
ATOM 3597 C CA . VAL D 1 54 ? 31.687 -34.489 34.239 1.00 34.32 438 VAL D CA 1
ATOM 3598 C C . VAL D 1 54 ? 32.882 -33.550 34.252 1.00 36.32 438 VAL D C 1
ATOM 3599 O O . VAL D 1 54 ? 32.731 -32.369 34.549 1.00 34.79 438 VAL D O 1
ATOM 3603 N N . GLU D 1 55 ? 34.072 -34.074 33.950 1.00 43.71 439 GLU D N 1
ATOM 3604 C CA . GLU D 1 55 ? 35.204 -33.196 33.631 1.00 49.89 439 GLU D CA 1
ATOM 3605 C C . GLU D 1 55 ? 34.957 -32.671 32.217 1.00 50.24 439 GLU D C 1
ATOM 3606 O O . GLU D 1 55 ? 35.109 -33.403 31.229 1.00 49.42 439 GLU D O 1
ATOM 3612 N N . GLY D 1 56 ? 34.546 -31.400 32.158 1.00 48.15 440 GLY D N 1
ATOM 3613 C CA . GLY D 1 56 ? 34.079 -30.740 30.934 1.00 45.60 440 GLY D CA 1
ATOM 3614 C C . GLY D 1 56 ? 34.985 -30.746 29.700 1.00 45.88 440 GLY D C 1
ATOM 3615 O O . GLY D 1 56 ? 34.468 -30.645 28.582 1.00 46.11 440 GLY D O 1
ATOM 3616 N N . MET D 1 57 ? 36.314 -30.851 29.871 1.00 42.10 441 MET D N 1
ATOM 3617 C CA . MET D 1 57 ? 37.236 -30.785 28.726 1.00 41.40 441 MET D CA 1
ATOM 3618 C C . MET D 1 57 ? 37.230 -32.050 27.871 1.00 40.79 441 MET D C 1
ATOM 3619 O O . MET D 1 57 ? 37.360 -31.977 26.651 1.00 44.37 441 MET D O 1
ATOM 3624 N N . ASP D 1 58 ? 37.107 -33.203 28.507 1.00 39.64 442 ASP D N 1
ATOM 3625 C CA . ASP D 1 58 ? 36.982 -34.471 27.781 1.00 40.58 442 ASP D CA 1
ATOM 3626 C C . ASP D 1 58 ? 35.568 -34.650 27.197 1.00 40.61 442 ASP D C 1
ATOM 3627 O O . ASP D 1 58 ? 35.379 -35.077 26.058 1.00 42.28 442 ASP D O 1
ATOM 3632 N N . PHE D 1 59 ? 34.573 -34.322 27.999 1.00 38.40 443 PHE D N 1
ATOM 3633 C CA . PHE D 1 59 ? 33.178 -34.530 27.616 1.00 39.93 443 PHE D CA 1
ATOM 3634 C C . PHE D 1 59 ? 32.731 -33.598 26.467 1.00 39.66 443 PHE D C 1
ATOM 3635 O O . PHE D 1 59 ? 31.891 -33.965 25.635 1.00 37.70 443 PHE D O 1
ATOM 3643 N N . HIS D 1 60 ? 33.299 -32.400 26.426 1.00 39.77 444 HIS D N 1
ATOM 3644 C CA . HIS D 1 60 ? 32.918 -31.429 25.426 1.00 38.89 444 HIS D CA 1
ATOM 3645 C C . HIS D 1 60 ? 33.630 -31.652 24.088 1.00 36.02 444 HIS D C 1
ATOM 3646 O O . HIS D 1 60 ? 33.145 -31.192 23.062 1.00 38.33 444 HIS D O 1
ATOM 3653 N N . LYS D 1 61 ? 34.748 -32.381 24.080 1.00 32.10 445 LYS D N 1
ATOM 3654 C CA . LYS D 1 61 ? 35.473 -32.646 22.824 1.00 32.81 445 LYS D CA 1
ATOM 3655 C C . LYS D 1 61 ? 34.513 -33.196 21.762 1.00 34.72 445 LYS D C 1
ATOM 3656 O O . LYS D 1 61 ? 34.601 -32.830 20.597 1.00 38.61 445 LYS D O 1
ATOM 3658 N N . PHE D 1 62 ? 33.580 -34.047 22.177 1.00 37.01 446 PHE D N 1
ATOM 3659 C CA . PHE D 1 62 ? 32.708 -34.754 21.247 1.00 36.67 446 PHE D CA 1
ATOM 3660 C C . PHE D 1 62 ? 31.834 -33.806 20.433 1.00 36.37 446 PHE D C 1
ATOM 3661 O O . PHE D 1 62 ? 31.580 -34.036 19.256 1.00 36.28 446 PHE D O 1
ATOM 3669 N N . TYR D 1 63 ? 31.382 -32.736 21.069 1.00 37.11 447 TYR D N 1
ATOM 3670 C CA . TYR D 1 63 ? 30.461 -31.799 20.437 1.00 39.52 447 TYR D CA 1
ATOM 3671 C C . TYR D 1 63 ? 31.191 -30.885 19.477 1.00 41.00 447 TYR D C 1
ATOM 3672 O O . TYR D 1 63 ? 30.609 -30.392 18.514 1.00 41.97 447 TYR D O 1
ATOM 3681 N N . PHE D 1 64 ? 32.477 -30.673 19.729 1.00 40.40 448 PHE D N 1
ATOM 3682 C CA . PHE D 1 64 ? 33.308 -29.902 18.824 1.00 39.15 448 PHE D CA 1
ATOM 3683 C C . PHE D 1 64 ? 33.668 -30.750 17.611 1.00 41.53 448 PHE D C 1
ATOM 3684 O O . PHE D 1 64 ? 33.525 -30.299 16.481 1.00 45.88 448 PHE D O 1
ATOM 3692 N N . GLU D 1 65 ? 34.127 -31.977 17.844 1.00 42.91 449 GLU D N 1
ATOM 3693 C CA . GLU D 1 65 ? 34.507 -32.889 16.755 1.00 45.51 449 GLU D CA 1
ATOM 3694 C C . GLU D 1 65 ? 33.350 -33.205 15.812 1.00 42.84 449 GLU D C 1
ATOM 3695 O O . GLU D 1 65 ? 33.552 -33.373 14.616 1.00 44.33 449 GLU D O 1
ATOM 3701 N N . ASN D 1 66 ? 32.138 -33.280 16.350 1.00 45.12 450 ASN D N 1
ATOM 3702 C CA . ASN D 1 66 ? 31.031 -33.889 15.617 1.00 45.93 450 ASN D CA 1
ATOM 3703 C C . ASN D 1 66 ? 29.799 -32.993 15.421 1.00 48.08 450 ASN D C 1
ATOM 3704 O O . ASN D 1 66 ? 28.753 -33.474 14.987 1.00 49.13 450 ASN D O 1
ATOM 3709 N N . LEU D 1 67 ? 29.904 -31.700 15.709 1.00 49.00 451 LEU D N 1
ATOM 3710 C CA . LEU D 1 67 ? 28.718 -30.840 15.623 1.00 48.44 451 LEU D CA 1
ATOM 3711 C C . LEU D 1 67 ? 29.048 -29.369 15.368 1.00 45.02 451 LEU D C 1
ATOM 3712 O O . LEU D 1 67 ? 28.807 -28.856 14.264 1.00 46.50 451 LEU D O 1
ATOM 3717 N N . LEU D 1 68 ? 29.619 -28.716 16.380 1.00 39.32 452 LEU D N 1
ATOM 3718 C CA . LEU D 1 68 ? 29.776 -27.254 16.405 1.00 37.13 452 LEU D CA 1
ATOM 3719 C C . LEU D 1 68 ? 30.712 -26.736 15.309 1.00 40.64 452 LEU D C 1
ATOM 3720 O O . LEU D 1 68 ? 30.426 -25.708 14.675 1.00 42.54 452 LEU D O 1
ATOM 3725 N N . SER D 1 69 ? 31.817 -27.453 15.085 1.00 51.45 453 SER D N 1
ATOM 3726 C CA . SER D 1 69 ? 32.757 -27.136 13.996 1.00 60.34 453 SER D CA 1
ATOM 3727 C C . SER D 1 69 ? 32.181 -27.500 12.615 1.00 64.12 453 SER D C 1
ATOM 3728 O O . SER D 1 69 ? 32.595 -26.930 11.597 1.00 64.48 453 SER D O 1
ATOM 3731 N N . LYS D 1 70 ? 31.233 -28.443 12.594 1.00 67.40 454 LYS D N 1
ATOM 3732 C CA . LYS D 1 70 ? 30.615 -28.935 11.352 1.00 67.57 454 LYS D CA 1
ATOM 3733 C C . LYS D 1 70 ? 29.635 -27.930 10.692 1.00 67.81 454 LYS D C 1
ATOM 3734 O O . LYS D 1 70 ? 29.482 -27.929 9.457 1.00 66.12 454 LYS D O 1
ATOM 3736 N N . ASN D 1 71 ? 29.016 -27.057 11.500 1.00 67.15 455 ASN D N 1
ATOM 3737 C CA . ASN D 1 71 ? 27.797 -26.321 11.078 1.00 66.48 455 ASN D CA 1
ATOM 3738 C C . ASN D 1 71 ? 27.972 -24.889 10.471 1.00 63.03 455 ASN D C 1
ATOM 3739 O O . ASN D 1 71 ? 28.658 -24.006 11.026 1.00 62.56 455 ASN D O 1
ATOM 3744 N N . SER D 1 72 ? 27.358 -24.712 9.299 1.00 57.14 456 SER D N 1
ATOM 3745 C CA . SER D 1 72 ? 27.112 -23.405 8.715 1.00 51.38 456 SER D CA 1
ATOM 3746 C C . SER D 1 72 ? 25.612 -23.028 8.813 1.00 49.22 456 SER D C 1
ATOM 3747 O O . SER D 1 72 ? 25.153 -22.175 8.038 1.00 52.27 456 SER D O 1
ATOM 3749 N N . LYS D 1 73 ? 24.850 -23.673 9.724 1.00 40.14 457 LYS D N 1
ATOM 3750 C CA . LYS D 1 73 ? 23.441 -23.294 10.008 1.00 37.83 457 LYS D CA 1
ATOM 3751 C C . LYS D 1 73 ? 23.380 -22.123 10.990 1.00 35.17 457 LYS D C 1
ATOM 3752 O O . LYS D 1 73 ? 24.039 -22.170 12.026 1.00 40.40 457 LYS D O 1
ATOM 3756 N N . PRO D 1 74 ? 22.577 -21.081 10.687 1.00 37.49 458 PRO D N 1
ATOM 3757 C CA . PRO D 1 74 ? 22.587 -19.884 11.540 1.00 37.32 458 PRO D CA 1
ATOM 3758 C C . PRO D 1 74 ? 22.038 -20.120 12.943 1.00 39.28 458 PRO D C 1
ATOM 3759 O O . PRO D 1 74 ? 21.168 -20.981 13.141 1.00 39.64 458 PRO D O 1
ATOM 3763 N N . ILE D 1 75 ? 22.591 -19.382 13.903 1.00 38.49 459 ILE D N 1
ATOM 3764 C CA . ILE D 1 75 ? 22.116 -19.397 15.274 1.00 42.51 459 ILE D CA 1
ATOM 3765 C C . ILE D 1 75 ? 22.382 -18.044 15.942 1.00 43.14 459 ILE D C 1
ATOM 3766 O O . ILE D 1 75 ? 23.499 -17.523 15.881 1.00 45.92 459 ILE D O 1
ATOM 3771 N N . HIS D 1 76 ? 21.345 -17.478 16.563 1.00 41.47 460 HIS D N 1
ATOM 3772 C CA . HIS D 1 76 ? 21.462 -16.230 17.319 1.00 38.57 460 HIS D CA 1
ATOM 3773 C C . HIS D 1 76 ? 21.272 -16.517 18.797 1.00 37.19 460 HIS D C 1
ATOM 3774 O O . HIS D 1 76 ? 20.224 -17.006 19.217 1.00 41.22 460 HIS D O 1
ATOM 3781 N N . THR D 1 77 ? 22.298 -16.211 19.582 1.00 34.37 461 THR D N 1
ATOM 3782 C CA . THR D 1 77 ? 22.247 -16.349 21.026 1.00 33.97 461 THR D CA 1
ATOM 3783 C C . THR D 1 77 ? 21.906 -15.003 21.665 1.00 35.52 461 THR D C 1
ATOM 3784 O O . THR D 1 77 ? 22.449 -13.972 21.277 1.00 42.11 461 THR D O 1
ATOM 3788 N N . THR D 1 78 ? 20.989 -15.022 22.633 1.00 35.56 462 THR D N 1
ATOM 3789 C CA . THR D 1 78 ? 20.652 -13.841 23.409 1.00 32.26 462 THR D CA 1
ATOM 3790 C C . THR D 1 78 ? 20.882 -14.148 24.879 1.00 34.17 462 THR D C 1
ATOM 3791 O O . THR D 1 78 ? 20.452 -15.176 25.383 1.00 35.03 462 THR D O 1
ATOM 3795 N N . ILE D 1 79 ? 21.594 -13.261 25.556 1.00 36.61 463 ILE D N 1
ATOM 3796 C CA . ILE D 1 79 ? 21.875 -13.426 26.971 1.00 37.75 463 ILE D CA 1
ATOM 3797 C C . ILE D 1 79 ? 20.981 -12.468 27.716 1.00 35.22 463 ILE D C 1
ATOM 3798 O O . ILE D 1 79 ? 21.092 -11.262 27.525 1.00 39.93 463 ILE D O 1
ATOM 3803 N N . LEU D 1 80 ? 20.090 -13.003 28.549 1.00 34.54 464 LEU D N 1
ATOM 3804 C CA . LEU D 1 80 ? 19.099 -12.189 29.228 1.00 33.61 464 LEU D CA 1
ATOM 3805 C C . LEU D 1 80 ? 19.423 -12.080 30.696 1.00 35.75 464 LEU D C 1
ATOM 3806 O O . LEU D 1 80 ? 19.752 -13.074 31.353 1.00 36.31 464 LEU D O 1
ATOM 3811 N N . ASN D 1 81 ? 19.321 -10.855 31.197 1.00 41.07 465 ASN D N 1
ATOM 3812 C CA . ASN D 1 81 ? 19.330 -10.581 32.640 1.00 42.06 465 ASN D CA 1
ATOM 3813 C C . ASN D 1 81 ? 20.515 -11.206 33.372 1.00 38.49 465 ASN D C 1
ATOM 3814 O O . ASN D 1 81 ? 20.349 -11.879 34.391 1.00 39.63 465 ASN D O 1
ATOM 3819 N N . PRO D 1 82 ? 21.727 -10.962 32.855 1.00 37.24 466 PRO D N 1
ATOM 3820 C CA . PRO D 1 82 ? 22.879 -11.522 33.539 1.00 37.22 466 PRO D CA 1
ATOM 3821 C C . PRO D 1 82 ? 23.020 -10.896 34.909 1.00 38.43 466 PRO D C 1
ATOM 3822 O O . PRO D 1 82 ? 22.605 -9.744 35.116 1.00 42.62 466 PRO D O 1
ATOM 3826 N N . HIS D 1 83 ? 23.586 -11.664 35.832 1.00 38.33 467 HIS D N 1
ATOM 3827 C CA . HIS D 1 83 ? 23.914 -11.178 37.169 1.00 36.82 467 HIS D CA 1
ATOM 3828 C C . HIS D 1 83 ? 25.314 -11.692 37.518 1.00 34.44 467 HIS D C 1
ATOM 3829 O O . HIS D 1 83 ? 25.595 -12.888 37.365 1.00 33.50 467 HIS D O 1
ATOM 3836 N N . VAL D 1 84 ? 26.195 -10.777 37.923 1.00 34.45 468 VAL D N 1
ATOM 3837 C CA . VAL D 1 84 ? 27.562 -11.118 38.278 1.00 32.75 468 VAL D CA 1
ATOM 3838 C C . VAL D 1 84 ? 27.816 -10.858 39.761 1.00 34.02 468 VAL D C 1
ATOM 3839 O O . VAL D 1 84 ? 27.491 -9.783 40.288 1.00 33.85 468 VAL D O 1
ATOM 3843 N N . HIS D 1 85 ? 28.379 -11.860 40.425 1.00 34.36 469 HIS D N 1
ATOM 3844 C CA . HIS D 1 85 ? 28.877 -11.734 41.790 1.00 34.49 469 HIS D CA 1
ATOM 3845 C C . HIS D 1 85 ? 30.395 -11.621 41.729 1.00 33.36 469 HIS D C 1
ATOM 3846 O O . HIS D 1 85 ? 31.059 -12.560 41.284 1.00 34.26 469 HIS D O 1
ATOM 3853 N N . VAL D 1 86 ? 30.942 -10.499 42.181 1.00 32.48 470 VAL D N 1
ATOM 3854 C CA . VAL D 1 86 ? 32.386 -10.380 42.316 1.00 31.64 470 VAL D CA 1
ATOM 3855 C C . VAL D 1 86 ? 32.781 -10.900 43.697 1.00 34.12 470 VAL D C 1
ATOM 3856 O O . VAL D 1 86 ? 32.352 -10.358 44.708 1.00 35.99 470 VAL D O 1
ATOM 3860 N N . ILE D 1 87 ? 33.602 -11.946 43.725 1.00 36.51 471 ILE D N 1
ATOM 3861 C CA . ILE D 1 87 ? 33.948 -12.639 44.961 1.00 38.10 471 ILE D CA 1
ATOM 3862 C C . ILE D 1 87 ? 35.428 -12.471 45.268 1.00 39.03 471 ILE D C 1
ATOM 3863 O O . ILE D 1 87 ? 36.151 -13.445 45.461 1.00 43.21 471 ILE D O 1
ATOM 3868 N N . GLY D 1 88 ? 35.872 -11.225 45.319 1.00 41.82 472 GLY D N 1
ATOM 3869 C CA . GLY D 1 88 ? 37.275 -10.916 45.567 1.00 40.68 472 GLY D CA 1
ATOM 3870 C C . GLY D 1 88 ? 38.018 -10.675 44.274 1.00 38.85 472 GLY D C 1
ATOM 3871 O O . GLY D 1 88 ? 37.467 -10.882 43.182 1.00 44.51 472 GLY D O 1
ATOM 3872 N N . GLU D 1 89 ? 39.282 -10.263 44.412 1.00 32.36 473 GLU D N 1
ATOM 3873 C CA . GLU D 1 89 ? 40.099 -9.803 43.284 1.00 31.29 473 GLU D CA 1
ATOM 3874 C C . GLU D 1 89 ? 40.150 -10.824 42.138 1.00 30.41 473 GLU D C 1
ATOM 3875 O O . GLU D 1 89 ? 40.138 -10.437 40.969 1.00 36.26 473 GLU D O 1
ATOM 3877 N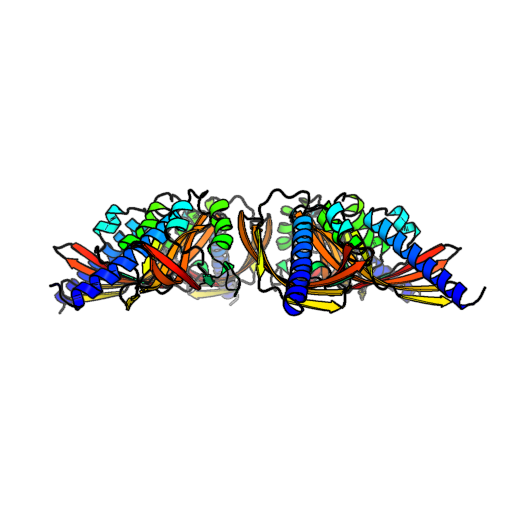 N . ASP D 1 90 ? 40.154 -12.115 42.467 1.00 32.65 474 ASP D N 1
ATOM 3878 C CA . ASP D 1 90 ? 40.490 -13.155 41.486 1.00 35.59 474 ASP D CA 1
ATOM 3879 C C . ASP D 1 90 ? 39.372 -14.173 41.227 1.00 34.56 474 ASP D C 1
ATOM 3880 O O . ASP D 1 90 ? 39.576 -15.162 40.519 1.00 36.56 474 ASP D O 1
ATOM 3885 N N . ALA D 1 91 ? 38.186 -13.921 41.772 1.00 35.31 475 ALA D N 1
ATOM 3886 C CA . ALA D 1 91 ? 37.070 -14.858 41.638 1.00 32.49 475 ALA D CA 1
ATOM 3887 C C . ALA D 1 91 ? 35.811 -14.101 41.284 1.00 33.51 475 ALA D C 1
ATOM 3888 O O . ALA D 1 91 ? 35.592 -12.986 41.773 1.00 38.14 475 ALA D O 1
ATOM 3890 N N . ALA D 1 92 ? 34.992 -14.704 40.429 1.00 32.99 476 ALA D N 1
ATOM 3891 C CA . ALA D 1 92 ? 33.702 -14.134 40.078 1.00 33.85 476 ALA D CA 1
ATOM 3892 C C . ALA D 1 92 ? 32.776 -15.233 39.666 1.00 35.29 476 ALA D C 1
ATOM 3893 O O . ALA D 1 92 ? 33.170 -16.391 39.553 1.00 34.81 476 ALA D O 1
ATOM 3895 N N . CYS D 1 93 ? 31.535 -14.851 39.420 1.00 41.27 477 CYS D N 1
ATOM 3896 C CA . CYS D 1 93 ? 30.486 -15.806 39.164 1.00 40.94 477 CYS D CA 1
ATOM 3897 C C . CYS D 1 93 ? 29.355 -15.141 38.377 1.00 38.69 477 CYS D C 1
ATOM 3898 O O . CYS D 1 93 ? 28.859 -14.092 38.786 1.00 39.16 477 CYS D O 1
ATOM 3901 N N . ILE D 1 94 ? 28.955 -15.748 37.255 1.00 36.53 478 ILE D N 1
ATOM 3902 C CA . ILE D 1 94 ? 27.897 -15.176 36.417 1.00 33.75 478 ILE D CA 1
ATOM 3903 C C . ILE D 1 94 ? 26.749 -16.160 36.269 1.00 35.74 478 ILE D C 1
ATOM 3904 O O . ILE D 1 94 ? 26.967 -17.349 36.033 1.00 37.58 478 ILE D O 1
ATOM 3909 N N . ALA D 1 95 ? 25.534 -15.643 36.456 1.00 36.33 479 ALA D N 1
ATOM 3910 C CA . ALA D 1 95 ? 24.301 -16.383 36.217 1.00 33.07 479 ALA D CA 1
ATOM 3911 C C . ALA D 1 95 ? 23.510 -15.629 35.158 1.00 33.79 479 ALA D C 1
ATOM 3912 O O . ALA D 1 95 ? 23.375 -14.408 35.247 1.00 35.40 479 ALA D O 1
ATOM 3914 N N . TYR D 1 96 ? 23.026 -16.350 34.142 1.00 36.93 480 TYR D N 1
ATOM 3915 C CA . TYR D 1 96 ? 22.303 -15.736 33.011 1.00 35.34 480 TYR D CA 1
ATOM 3916 C C . TYR D 1 96 ? 21.363 -16.735 32.355 1.00 34.47 480 TYR D C 1
ATOM 3917 O O . TYR D 1 96 ? 21.511 -17.950 32.532 1.00 33.98 480 TYR D O 1
ATOM 3926 N N . ILE D 1 97 ? 20.382 -16.197 31.631 1.00 33.81 481 ILE D N 1
ATOM 3927 C CA . ILE D 1 97 ? 19.506 -16.999 30.780 1.00 31.55 481 ILE D CA 1
ATOM 3928 C C . ILE D 1 97 ? 20.022 -16.901 29.365 1.00 33.28 481 ILE D C 1
ATOM 3929 O O . ILE D 1 97 ? 20.402 -15.825 28.921 1.00 34.97 481 ILE D O 1
ATOM 3934 N N . ARG D 1 98 ? 20.044 -18.026 28.669 1.00 33.27 482 ARG D N 1
ATOM 3935 C CA . ARG D 1 98 ? 20.473 -18.064 27.292 1.00 33.11 482 ARG D CA 1
ATOM 3936 C C . ARG D 1 98 ? 19.311 -18.498 26.426 1.00 32.35 482 ARG D C 1
ATOM 3937 O O . ARG D 1 98 ? 18.774 -19.600 26.588 1.00 37.13 482 ARG D O 1
ATOM 3945 N N . LEU D 1 99 ? 18.896 -17.615 25.531 1.00 30.03 483 LEU D N 1
ATOM 3946 C CA . LEU D 1 99 ? 17.946 -17.965 24.489 1.00 31.15 483 LEU D CA 1
ATOM 3947 C C . LEU D 1 99 ? 18.734 -18.177 23.220 1.00 32.95 483 LEU D C 1
ATOM 3948 O O . LEU D 1 99 ? 19.544 -17.327 22.856 1.00 33.18 483 LEU D O 1
ATOM 3953 N N . THR D 1 100 ? 18.478 -19.297 22.543 1.00 33.22 484 THR D N 1
ATOM 3954 C CA . THR D 1 100 ? 19.137 -19.601 21.283 1.00 31.27 484 THR D CA 1
ATOM 3955 C C . THR D 1 100 ? 18.105 -19.821 20.212 1.00 32.62 484 THR D C 1
ATOM 3956 O O . THR D 1 100 ? 17.286 -20.739 20.298 1.00 34.56 484 THR D O 1
ATOM 3960 N N . GLN D 1 101 ? 18.158 -18.966 19.200 1.00 31.92 485 GLN D N 1
ATOM 3961 C CA . GLN D 1 101 ? 17.353 -19.117 18.021 1.00 34.51 485 GLN D CA 1
ATOM 3962 C C . GLN D 1 101 ? 18.189 -19.948 17.076 1.00 36.32 485 GLN D C 1
ATOM 3963 O O . GLN D 1 101 ? 19.388 -19.753 17.000 1.00 39.15 485 GLN D O 1
ATOM 3969 N N . TYR D 1 102 ? 17.569 -20.910 16.404 1.00 35.64 486 TYR D N 1
ATOM 3970 C CA . TYR D 1 102 ? 18.291 -21.834 15.533 1.00 35.19 486 TYR D CA 1
ATOM 3971 C C . TYR D 1 102 ? 17.312 -22.432 14.533 1.00 34.71 486 TYR D C 1
ATOM 3972 O O . TYR D 1 102 ? 16.109 -22.157 14.608 1.00 35.61 486 TYR D O 1
ATOM 3981 N N . ILE D 1 103 ? 17.831 -23.222 13.594 1.00 34.67 487 ILE D N 1
ATOM 3982 C CA . ILE D 1 103 ? 17.018 -23.865 12.559 1.00 36.30 487 ILE D CA 1
ATOM 3983 C C . ILE D 1 103 ? 17.064 -25.382 12.725 1.00 38.12 487 ILE D C 1
ATOM 3984 O O . ILE D 1 103 ? 18.141 -25.954 12.931 1.00 39.94 487 ILE D O 1
ATOM 3989 N N . ASP D 1 104 ? 15.900 -26.024 12.632 1.00 40.94 488 ASP D N 1
ATOM 3990 C CA . ASP D 1 104 ? 15.771 -27.447 12.965 1.00 43.80 488 ASP D CA 1
ATOM 3991 C C . ASP D 1 104 ? 15.864 -28.324 11.705 1.00 46.19 488 ASP D C 1
ATOM 3992 O O . ASP D 1 104 ? 15.921 -27.814 10.578 1.00 47.47 488 ASP D O 1
ATOM 3997 N N . GLY D 1 105 ? 15.868 -29.640 11.913 1.00 50.39 489 GLY D N 1
ATOM 3998 C CA . GLY D 1 105 ? 15.912 -30.617 10.818 1.00 50.60 489 GLY D CA 1
ATOM 3999 C C . GLY D 1 105 ? 14.726 -30.554 9.876 1.00 50.21 489 GLY D C 1
ATOM 4000 O O . GLY D 1 105 ? 14.888 -30.683 8.666 1.00 50.07 489 GLY D O 1
ATOM 4001 N N . GLN D 1 106 ? 13.532 -30.333 10.422 1.00 50.17 490 GLN D N 1
ATOM 4002 C CA . GLN D 1 106 ? 12.321 -30.244 9.604 1.00 48.68 490 GLN D CA 1
ATOM 4003 C C . GLN D 1 106 ? 12.350 -28.976 8.719 1.00 48.04 490 GLN D C 1
ATOM 4004 O O . GLN D 1 106 ? 11.450 -28.776 7.915 1.00 47.41 490 GLN D O 1
ATOM 4007 N N . GLY D 1 107 ? 13.388 -28.140 8.876 1.00 47.85 491 GLY D N 1
ATOM 4008 C CA . GLY D 1 107 ? 13.526 -26.852 8.170 1.00 46.14 491 GLY D CA 1
ATOM 4009 C C . GLY D 1 107 ? 13.293 -25.648 9.085 1.00 45.93 491 GLY D C 1
ATOM 4010 O O . GLY D 1 107 ? 13.997 -24.637 8.994 1.00 44.54 491 GLY D O 1
ATOM 4011 N N . ARG D 1 108 ? 12.326 -25.792 9.998 1.00 40.10 492 ARG D N 1
ATOM 4012 C CA . ARG D 1 108 ? 11.721 -24.668 10.754 1.00 38.28 492 ARG D CA 1
ATOM 4013 C C . ARG D 1 108 ? 12.671 -24.049 11.811 1.00 36.95 492 ARG D C 1
ATOM 4014 O O . ARG D 1 108 ? 13.604 -24.716 12.280 1.00 40.06 492 ARG D O 1
ATOM 4018 N N . PRO D 1 109 ? 12.470 -22.749 12.147 1.00 41.81 493 PRO D N 1
ATOM 4019 C CA . PRO D 1 109 ? 13.249 -22.102 13.221 1.00 42.13 493 PRO D CA 1
ATOM 4020 C C . PRO D 1 109 ? 12.590 -22.228 14.602 1.00 40.37 493 PRO D C 1
ATOM 4021 O O . PRO D 1 109 ? 11.363 -22.168 14.731 1.00 39.92 493 PRO D O 1
ATOM 4025 N N . ARG D 1 110 ? 13.418 -22.405 15.620 1.00 38.27 494 ARG D N 1
ATOM 4026 C CA . ARG D 1 110 ? 12.935 -22.691 16.949 1.00 36.98 494 ARG D CA 1
ATOM 4027 C C . ARG D 1 110 ? 13.767 -21.927 17.954 1.00 33.38 494 ARG D C 1
ATOM 4028 O O . ARG D 1 110 ? 14.791 -21.360 17.596 1.00 33.43 494 ARG D O 1
ATOM 4036 N N . THR D 1 111 ? 13.304 -21.879 19.200 1.00 30.67 495 THR D N 1
ATOM 4037 C CA . THR D 1 111 ? 14.032 -21.215 20.297 1.00 26.80 495 THR D CA 1
ATOM 4038 C C . THR D 1 111 ? 14.258 -22.214 21.426 1.00 28.05 495 THR D C 1
ATOM 4039 O O . THR D 1 111 ? 13.423 -23.084 21.651 1.00 27.25 495 THR D O 1
ATOM 4043 N N . SER D 1 112 ? 15.387 -22.116 22.119 1.00 30.00 496 SER D N 1
ATOM 4044 C CA . SER D 1 112 ? 15.595 -22.916 23.320 1.00 33.62 496 SER D CA 1
ATOM 4045 C C . SER D 1 112 ? 16.080 -21.995 24.439 1.00 31.58 496 SER D C 1
ATOM 4046 O O . SER D 1 112 ? 16.815 -21.049 24.190 1.00 34.02 496 SER D O 1
ATOM 4049 N N . GLN D 1 113 ? 15.628 -22.255 25.659 1.00 29.87 497 GLN D N 1
ATOM 4050 C CA . GLN D 1 113 ? 16.086 -21.494 26.813 1.00 29.96 497 GLN D CA 1
ATOM 4051 C C . GLN D 1 113 ? 16.877 -22.408 27.667 1.00 29.06 497 GLN D C 1
ATOM 4052 O O . GLN D 1 113 ? 16.529 -23.574 27.854 1.00 30.70 497 GLN D O 1
ATOM 4058 N N . SER D 1 114 ? 17.940 -21.864 28.227 1.00 33.51 498 SER D N 1
ATOM 4059 C CA . SER D 1 114 ? 18.655 -22.554 29.289 1.00 36.46 498 SER D CA 1
ATOM 4060 C C . SER D 1 114 ? 19.121 -21.536 30.290 1.00 34.07 498 SER D C 1
ATOM 4061 O O . SER D 1 114 ? 19.294 -20.375 29.961 1.00 36.17 498 SER D O 1
ATOM 4064 N N . GLU D 1 115 ? 19.278 -21.988 31.522 1.00 34.26 499 GLU D N 1
ATOM 4065 C CA . GLU D 1 115 ? 19.717 -21.160 32.627 1.00 34.93 499 GLU D CA 1
ATOM 4066 C C . GLU D 1 115 ? 21.125 -21.624 32.970 1.00 35.61 499 GLU D C 1
ATOM 4067 O O . GLU D 1 115 ? 21.381 -22.826 33.170 1.00 34.46 499 GLU D O 1
ATOM 4073 N N . GLU D 1 116 ? 22.045 -20.673 33.039 1.00 35.91 500 GLU D N 1
ATOM 4074 C CA . GLU D 1 116 ? 23.442 -21.016 33.072 1.00 36.89 500 GLU D CA 1
ATOM 4075 C C . GLU D 1 116 ? 24.219 -20.292 34.149 1.00 35.64 500 GLU D C 1
ATOM 4076 O O . GLU D 1 116 ? 24.072 -19.094 34.324 1.00 37.09 500 GLU D O 1
ATOM 4082 N N . THR D 1 117 ? 25.040 -21.055 34.862 1.00 34.80 501 THR D N 1
ATOM 4083 C CA . THR D 1 117 ? 25.983 -20.520 35.842 1.00 35.26 501 THR D CA 1
ATOM 4084 C C . THR D 1 117 ? 27.399 -20.841 35.393 1.00 35.73 501 THR D C 1
ATOM 4085 O O . THR D 1 117 ? 27.686 -21.977 35.045 1.00 36.95 501 THR D O 1
ATOM 4089 N N . ARG D 1 118 ? 28.268 -19.841 35.372 1.00 34.69 502 ARG D N 1
ATOM 4090 C CA . ARG D 1 118 ? 29.691 -20.055 35.135 1.00 33.56 502 ARG D CA 1
ATOM 4091 C C . ARG D 1 118 ? 30.471 -19.423 36.282 1.00 32.42 502 ARG D C 1
ATOM 4092 O O . ARG D 1 118 ? 30.217 -18.278 36.650 1.00 33.49 502 ARG D O 1
ATOM 4100 N N . VAL D 1 119 ? 31.407 -20.184 36.840 1.00 32.97 503 VAL D N 1
ATOM 4101 C CA . VAL D 1 119 ? 32.285 -19.708 37.897 1.00 32.61 503 VAL D CA 1
ATOM 4102 C C . VAL D 1 119 ? 33.683 -19.462 37.318 1.00 34.36 503 VAL D C 1
ATOM 4103 O O . VAL D 1 119 ? 34.220 -20.294 36.570 1.00 32.68 503 VAL D O 1
ATOM 4107 N N . TRP D 1 120 ? 34.256 -18.316 37.675 1.00 34.69 504 TRP D N 1
ATOM 4108 C CA . TRP D 1 120 ? 35.484 -17.819 37.052 1.00 34.49 504 TRP D CA 1
ATOM 4109 C C . TRP D 1 120 ? 36.611 -17.639 38.061 1.00 32.89 504 TRP D C 1
ATOM 4110 O O . TRP D 1 120 ? 36.396 -17.184 39.182 1.00 34.21 504 TRP D O 1
ATOM 4121 N N . HIS D 1 121 ? 37.819 -17.974 37.635 1.00 33.39 505 HIS D N 1
ATOM 4122 C CA . HIS D 1 121 ? 39.014 -17.818 38.457 1.00 34.36 505 HIS D CA 1
ATOM 4123 C C . HIS D 1 121 ? 40.097 -17.197 37.595 1.00 35.49 505 HIS D C 1
ATOM 4124 O O . HIS D 1 121 ? 40.412 -17.731 36.532 1.00 38.18 505 HIS D O 1
ATOM 4131 N N . ARG D 1 122 ? 40.650 -16.068 38.036 1.00 37.87 506 ARG D N 1
ATOM 4132 C CA . ARG D 1 122 ? 41.776 -15.441 37.341 1.00 38.33 506 ARG D CA 1
ATOM 4133 C C . ARG D 1 122 ? 43.088 -16.055 37.831 1.00 40.18 506 ARG D C 1
ATOM 4134 O O . ARG D 1 122 ? 43.417 -15.942 39.015 1.00 41.58 506 ARG D O 1
ATOM 4142 N N . ARG D 1 123 ? 43.819 -16.710 36.923 1.00 43.26 507 ARG D N 1
ATOM 4143 C CA . ARG D 1 123 ? 45.148 -17.280 37.221 1.00 43.97 507 ARG D CA 1
ATOM 4144 C C . ARG D 1 123 ? 46.156 -16.698 36.239 1.00 41.11 507 ARG D C 1
ATOM 4145 O O . ARG D 1 123 ? 45.938 -16.754 35.028 1.00 43.64 507 ARG D O 1
ATOM 4148 N N . ASP D 1 124 ? 47.241 -16.129 36.759 1.00 39.79 508 ASP D N 1
ATOM 4149 C CA . ASP D 1 124 ? 48.261 -15.458 35.921 1.00 40.75 508 ASP D CA 1
ATOM 4150 C C . ASP D 1 124 ? 47.625 -14.475 34.918 1.00 40.46 508 ASP D C 1
ATOM 4151 O O . ASP D 1 124 ? 47.882 -14.533 33.712 1.00 43.92 508 ASP D O 1
ATOM 4156 N N . GLY D 1 125 ? 46.769 -13.591 35.428 1.00 38.99 509 GLY D N 1
ATOM 4157 C CA . GLY D 1 125 ? 46.180 -12.522 34.619 1.00 37.17 509 GLY D CA 1
ATOM 4158 C C . GLY D 1 125 ? 45.115 -12.929 33.608 1.00 38.14 509 GLY D C 1
ATOM 4159 O O . GLY D 1 125 ? 44.571 -12.073 32.909 1.00 40.45 509 GLY D O 1
ATOM 4160 N N . LYS D 1 126 ? 44.799 -14.220 33.524 1.00 36.58 510 LYS D N 1
ATOM 4161 C CA . LYS D 1 126 ? 43.787 -14.693 32.587 1.00 36.66 510 LYS D CA 1
ATOM 4162 C C . LYS D 1 126 ? 42.585 -15.320 33.328 1.00 35.81 510 LYS D C 1
ATOM 4163 O O . LYS D 1 126 ? 42.763 -16.187 34.190 1.00 39.83 510 LYS D O 1
ATOM 4166 N N . TRP D 1 127 ? 41.368 -14.867 33.005 1.00 34.42 511 TRP D N 1
ATOM 4167 C CA . TRP D 1 127 ? 40.141 -15.453 33.574 1.00 34.42 511 TRP D CA 1
ATOM 4168 C C . TRP D 1 127 ? 39.847 -16.824 32.954 1.00 35.26 511 TRP D C 1
ATOM 4169 O O . TRP D 1 127 ? 39.819 -16.969 31.724 1.00 37.81 511 TRP D O 1
ATOM 4180 N N . LEU D 1 128 ? 39.612 -17.817 33.808 1.00 35.28 512 LEU D N 1
ATOM 4181 C CA . LEU D 1 128 ? 39.341 -19.178 33.365 1.00 33.88 512 LEU D CA 1
ATOM 4182 C C . LEU D 1 128 ? 38.058 -19.678 33.998 1.00 32.40 512 LEU D C 1
ATOM 4183 O O . LEU D 1 128 ? 37.789 -19.419 35.172 1.00 33.74 512 LEU D O 1
ATOM 4188 N N . ASN D 1 129 ? 37.268 -20.398 33.211 1.00 31.70 513 ASN D N 1
ATOM 4189 C CA . ASN D 1 129 ? 36.025 -20.998 33.689 1.00 30.98 513 ASN D CA 1
ATOM 4190 C C . ASN D 1 129 ? 36.326 -22.341 34.379 1.00 32.29 513 ASN D C 1
ATOM 4191 O O . ASN D 1 129 ? 36.860 -23.269 33.766 1.00 34.57 513 ASN D O 1
ATOM 4196 N N . VAL D 1 130 ? 36.007 -22.424 35.666 1.00 31.16 514 VAL D N 1
ATOM 4197 C CA . VAL D 1 130 ? 36.318 -23.626 36.454 1.00 31.07 514 VAL D CA 1
ATOM 4198 C C . VAL D 1 130 ? 35.099 -24.535 36.689 1.00 32.42 514 VAL D C 1
ATOM 4199 O O . VAL D 1 130 ? 35.252 -25.738 36.939 1.00 35.82 514 VAL D O 1
ATOM 4203 N N . HIS D 1 131 ? 33.903 -23.956 36.618 1.00 34.10 515 HIS D N 1
ATOM 4204 C CA . HIS D 1 131 ? 32.680 -24.722 36.792 1.00 34.18 515 HIS D CA 1
ATOM 4205 C C . HIS D 1 131 ? 31.549 -24.150 35.948 1.00 34.38 515 HIS D C 1
ATOM 4206 O O . HIS D 1 131 ? 31.506 -22.944 35.671 1.00 36.90 515 HIS D O 1
ATOM 4213 N N . TYR D 1 132 ? 30.653 -25.037 35.527 1.00 35.55 516 TYR D N 1
ATOM 4214 C CA . TYR D 1 132 ? 29.556 -24.695 34.639 1.00 34.53 516 TYR D CA 1
ATOM 4215 C C . TYR D 1 132 ? 28.351 -25.534 35.000 1.00 37.60 516 TYR D C 1
ATOM 4216 O O . TYR D 1 132 ? 28.444 -26.764 35.077 1.00 39.51 516 TYR D O 1
ATOM 4225 N N . HIS D 1 133 ? 27.229 -24.867 35.225 1.00 36.16 517 HIS D N 1
ATOM 4226 C CA . HIS D 1 133 ? 25.986 -25.535 35.524 1.00 32.45 517 HIS D CA 1
ATOM 4227 C C . HIS D 1 133 ? 24.960 -25.002 34.548 1.00 33.62 517 HIS D C 1
ATOM 4228 O O . HIS D 1 133 ? 24.706 -23.795 34.486 1.00 34.89 517 HIS D O 1
ATOM 4235 N N . CYS D 1 134 ? 24.376 -25.917 33.787 1.00 35.42 518 CYS D N 1
ATOM 4236 C CA . CYS D 1 134 ? 23.381 -25.583 32.791 1.00 35.45 518 CYS D CA 1
ATOM 4237 C C . CYS D 1 134 ? 22.126 -26.377 33.055 1.00 32.61 518 CYS D C 1
ATOM 4238 O O . CYS D 1 134 ? 22.209 -27.580 33.259 1.00 38.76 518 CYS D O 1
ATOM 4241 N N . SER D 1 135 ? 20.975 -25.709 33.070 1.00 31.18 519 SER D N 1
ATOM 4242 C CA . SER D 1 135 ? 19.697 -26.416 33.183 1.00 34.42 519 SER D CA 1
ATOM 4243 C C . SER D 1 135 ? 18.791 -25.976 32.040 1.00 34.95 519 SER D C 1
ATOM 4244 O O . SER D 1 135 ? 18.859 -24.841 31.616 1.00 37.24 519 SER D O 1
ATOM 4247 N N . GLY D 1 136 ? 17.997 -26.907 31.511 1.00 40.13 520 GLY D N 1
ATOM 4248 C CA . GLY D 1 136 ? 17.012 -26.603 30.453 1.00 47.26 520 GLY D CA 1
ATOM 4249 C C . GLY D 1 136 ? 16.544 -27.835 29.686 1.00 54.86 520 GLY D C 1
ATOM 4250 O O . GLY D 1 136 ? 17.137 -28.903 29.809 1.00 56.45 520 GLY D O 1
ATOM 4251 N N . ALA D 1 137 ? 15.505 -27.667 28.856 1.00 74.54 521 ALA D N 1
ATOM 4252 C CA . ALA D 1 137 ? 14.892 -28.765 28.057 1.00 77.47 521 ALA D CA 1
ATOM 4253 C C . ALA D 1 137 ? 14.201 -29.818 28.941 1.00 78.45 521 ALA D C 1
ATOM 4254 O O . ALA D 1 137 ? 13.441 -29.486 29.860 1.00 76.92 521 ALA D O 1
ATOM 4256 N N . MET E 1 2 ? -15.531 19.707 14.008 1.00 66.70 386 MET E N 1
ATOM 4257 C CA . MET E 1 2 ? -15.320 18.240 14.222 1.00 67.75 386 MET E CA 1
ATOM 4258 C C . MET E 1 2 ? -15.741 17.809 15.630 1.00 65.20 386 MET E C 1
ATOM 4259 O O . MET E 1 2 ? -15.167 18.273 16.613 1.00 67.07 386 MET E O 1
ATOM 4264 N N . THR E 1 3 ? -16.725 16.915 15.734 1.00 61.54 387 THR E N 1
ATOM 4265 C CA . THR E 1 3 ? -17.096 16.366 17.038 1.00 56.13 387 THR E CA 1
ATOM 4266 C C . THR E 1 3 ? -15.968 15.487 17.503 1.00 55.69 387 THR E C 1
ATOM 4267 O O . THR E 1 3 ? -15.240 14.923 16.686 1.00 52.42 387 THR E O 1
ATOM 4271 N N . GLU E 1 4 ? -15.835 15.382 18.822 1.00 58.12 388 GLU E N 1
ATOM 4272 C CA . GLU E 1 4 ? -14.881 14.467 19.448 1.00 58.47 388 GLU E CA 1
ATOM 4273 C C . GLU E 1 4 ? -15.195 13.007 19.152 1.00 52.38 388 GLU E C 1
ATOM 4274 O O . GLU E 1 4 ? -14.313 12.166 19.259 1.00 45.91 388 GLU E O 1
ATOM 4280 N N . ASP E 1 5 ? -16.442 12.698 18.785 1.00 54.23 389 ASP E N 1
ATOM 4281 C CA . ASP E 1 5 ? -16.765 11.333 18.401 1.00 55.46 389 ASP E CA 1
ATOM 4282 C C . ASP E 1 5 ? -16.109 10.979 17.061 1.00 53.02 389 ASP E C 1
ATOM 4283 O O . ASP E 1 5 ? -15.476 9.929 16.941 1.00 53.17 389 ASP E O 1
ATOM 4288 N N . GLU E 1 6 ? -16.251 11.871 16.074 1.00 50.76 390 GLU E N 1
ATOM 4289 C CA . GLU E 1 6 ? -15.632 11.701 14.742 1.00 50.99 390 GLU E CA 1
ATOM 4290 C C . GLU E 1 6 ? -14.104 11.782 14.832 1.00 49.79 390 GLU E C 1
ATOM 4291 O O . GLU E 1 6 ? -13.384 11.018 14.173 1.00 50.61 390 GLU E O 1
ATOM 4297 N N . ASP E 1 7 ? -13.624 12.724 15.645 1.00 48.66 391 ASP E N 1
ATOM 4298 C CA . ASP E 1 7 ? -12.200 12.848 15.959 1.00 46.75 391 ASP E CA 1
ATOM 4299 C C . ASP E 1 7 ? -11.652 11.528 16.501 1.00 45.31 391 ASP E C 1
ATOM 4300 O O . ASP E 1 7 ? -10.585 11.061 16.076 1.00 47.16 391 ASP E O 1
ATOM 4305 N N . LEU E 1 8 ? -12.372 10.934 17.454 1.00 40.87 392 LEU E N 1
ATOM 4306 C CA . LEU E 1 8 ? -11.902 9.702 18.096 1.00 39.66 392 LEU E CA 1
ATOM 4307 C C . LEU E 1 8 ? -11.869 8.564 17.066 1.00 41.65 392 LEU E C 1
ATOM 4308 O O . LEU E 1 8 ? -10.896 7.820 17.017 1.00 43.45 392 LEU E O 1
ATOM 4313 N N . LYS E 1 9 ? -12.917 8.461 16.240 1.00 45.96 393 LYS E N 1
ATOM 4314 C CA . LYS E 1 9 ? -12.990 7.463 15.162 1.00 47.66 393 LYS E CA 1
ATOM 4315 C C . LYS E 1 9 ? -11.769 7.564 14.232 1.00 46.51 393 LYS E C 1
ATOM 4316 O O . LYS E 1 9 ? -11.169 6.541 13.902 1.00 47.99 393 LYS E O 1
ATOM 4319 N N . VAL E 1 10 ? -11.408 8.788 13.823 1.00 44.46 394 VAL E N 1
ATOM 4320 C CA . VAL E 1 10 ? -10.246 9.024 12.940 1.00 43.81 394 VAL E CA 1
ATOM 4321 C C . VAL E 1 10 ? -8.940 8.541 13.542 1.00 44.90 394 VAL E C 1
ATOM 4322 O O . VAL E 1 10 ? -8.162 7.865 12.872 1.00 46.67 394 VAL E O 1
ATOM 4326 N N . ARG E 1 11 ? -8.690 8.913 14.795 1.00 44.18 395 ARG E N 1
ATOM 4327 C CA . ARG E 1 11 ? -7.477 8.483 15.484 1.00 44.77 395 ARG E CA 1
ATOM 4328 C C . ARG E 1 11 ? -7.448 6.967 15.554 1.00 42.03 395 ARG E C 1
ATOM 4329 O O . ARG E 1 11 ? -6.429 6.349 15.272 1.00 42.51 395 ARG E O 1
ATOM 4337 N N . LYS E 1 12 ? -8.570 6.373 15.939 1.00 39.72 396 LYS E N 1
ATOM 4338 C CA . LYS E 1 12 ? -8.659 4.927 16.028 1.00 38.76 396 LYS E CA 1
ATOM 4339 C C . LYS E 1 12 ? -8.304 4.302 14.687 1.00 40.19 396 LYS E C 1
ATOM 4340 O O . LYS E 1 12 ? -7.534 3.345 14.644 1.00 45.11 396 LYS E O 1
ATOM 4346 N N . GLN E 1 13 ? -8.826 4.853 13.597 1.00 41.53 397 GLN E N 1
ATOM 4347 C CA . GLN E 1 13 ? -8.509 4.332 12.268 1.00 43.79 397 GLN E CA 1
ATOM 4348 C C . GLN E 1 13 ? -7.021 4.506 11.926 1.00 41.42 397 GLN E C 1
ATOM 43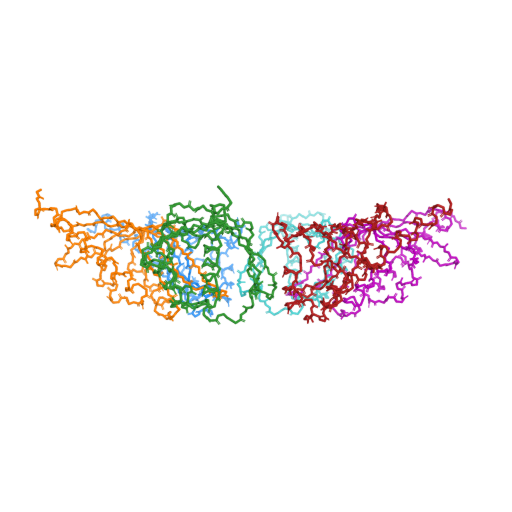49 O O . GLN E 1 13 ? -6.409 3.652 11.268 1.00 43.65 397 GLN E O 1
ATOM 4355 N N . GLU E 1 14 ? -6.447 5.610 12.389 1.00 39.76 398 GLU E N 1
ATOM 4356 C CA . GLU E 1 14 ? -5.024 5.901 12.198 1.00 42.17 398 GLU E CA 1
ATOM 4357 C C . GLU E 1 14 ? -4.160 4.746 12.722 1.00 40.86 398 GLU E C 1
ATOM 4358 O O . GLU E 1 14 ? -3.209 4.319 12.058 1.00 41.62 398 GLU E O 1
ATOM 4364 N N . ILE E 1 15 ? -4.525 4.243 13.910 1.00 39.71 399 ILE E N 1
ATOM 4365 C CA . ILE E 1 15 ? -3.798 3.151 14.587 1.00 38.07 399 ILE E CA 1
ATOM 4366 C C . ILE E 1 15 ? -4.019 1.809 13.902 1.00 39.81 399 ILE E C 1
ATOM 4367 O O . ILE E 1 15 ? -3.120 0.958 13.886 1.00 41.16 399 ILE E O 1
ATOM 4372 N N . ILE E 1 16 ? -5.221 1.600 13.374 1.00 38.89 400 ILE E N 1
ATOM 4373 C CA . ILE E 1 16 ? -5.507 0.380 12.644 1.00 37.94 400 ILE E CA 1
ATOM 4374 C C . ILE E 1 16 ? -4.667 0.359 11.377 1.00 37.15 400 ILE E C 1
ATOM 4375 O O . ILE E 1 16 ? -4.005 -0.634 11.087 1.00 40.09 400 ILE E O 1
ATOM 4380 N N . LYS E 1 17 ? -4.665 1.456 10.633 1.00 34.35 401 LYS E N 1
ATOM 4381 C CA . LYS E 1 17 ? -3.903 1.472 9.383 1.00 36.31 401 LYS E CA 1
ATOM 4382 C C . LYS E 1 17 ? -2.423 1.146 9.655 1.00 36.16 401 LYS E C 1
ATOM 4383 O O . LYS E 1 17 ? -1.852 0.278 8.994 1.00 38.48 401 LYS E O 1
ATOM 4386 N N . ILE E 1 18 ? -1.812 1.791 10.654 1.00 34.37 402 ILE E N 1
ATOM 4387 C CA . ILE E 1 18 ? -0.381 1.577 10.881 1.00 33.19 402 ILE E CA 1
ATOM 4388 C C . ILE E 1 18 ? -0.089 0.178 11.416 1.00 33.86 402 ILE E C 1
ATOM 4389 O O . ILE E 1 18 ? 0.924 -0.420 11.041 1.00 33.43 402 ILE E O 1
ATOM 4394 N N . THR E 1 19 ? -0.971 -0.354 12.263 1.00 37.61 403 THR E N 1
ATOM 4395 C CA . THR E 1 19 ? -0.851 -1.750 12.709 1.00 36.23 403 THR E CA 1
ATOM 4396 C C . THR E 1 19 ? -0.902 -2.696 11.496 1.00 38.50 403 THR E C 1
ATOM 4397 O O . THR E 1 19 ? -0.074 -3.591 11.368 1.00 39.61 403 THR E O 1
ATOM 4401 N N . GLU E 1 20 ? -1.835 -2.455 10.578 1.00 38.54 404 GLU E N 1
ATOM 4402 C CA . GLU E 1 20 ? -1.935 -3.263 9.360 1.00 40.76 404 GLU E CA 1
ATOM 4403 C C . GLU E 1 20 ? -0.682 -3.164 8.491 1.00 38.51 404 GLU E C 1
ATOM 4404 O O . GLU E 1 20 ? -0.239 -4.161 7.920 1.00 40.34 404 GLU E O 1
ATOM 4410 N N . GLN E 1 21 ? -0.105 -1.973 8.393 1.00 36.95 405 GLN E N 1
ATOM 4411 C CA . GLN E 1 21 ? 1.113 -1.799 7.596 1.00 37.81 405 GLN E CA 1
ATOM 4412 C C . GLN E 1 21 ? 2.265 -2.539 8.223 1.00 37.36 405 GLN E C 1
ATOM 4413 O O . GLN E 1 21 ? 3.072 -3.130 7.521 1.00 39.98 405 GLN E O 1
ATOM 4419 N N . LEU E 1 22 ? 2.338 -2.504 9.548 1.00 35.98 406 LEU E N 1
ATOM 4420 C CA . LEU E 1 22 ? 3.374 -3.233 10.252 1.00 36.46 406 LEU E CA 1
ATOM 4421 C C . LEU E 1 22 ? 3.298 -4.713 9.898 1.00 36.48 406 LEU E C 1
ATOM 4422 O O . LEU E 1 22 ? 4.319 -5.334 9.616 1.00 36.12 406 LEU E O 1
ATOM 4427 N N . ILE E 1 23 ? 2.076 -5.254 9.904 1.00 38.68 407 ILE E N 1
ATOM 4428 C CA . ILE E 1 23 ? 1.843 -6.674 9.648 1.00 36.84 407 ILE E CA 1
ATOM 4429 C C . ILE E 1 23 ? 2.211 -7.005 8.203 1.00 35.87 407 ILE E C 1
ATOM 4430 O O . ILE E 1 23 ? 2.762 -8.072 7.924 1.00 38.08 407 ILE E O 1
ATOM 4435 N N . GLU E 1 24 ? 1.938 -6.081 7.289 1.00 35.90 408 GLU E N 1
ATOM 4436 C CA . GLU E 1 24 ? 2.342 -6.257 5.897 1.00 38.25 408 GLU E CA 1
ATOM 4437 C C . GLU E 1 24 ? 3.856 -6.350 5.780 1.00 37.56 408 GLU E C 1
ATOM 4438 O O . GLU E 1 24 ? 4.367 -7.215 5.062 1.00 38.27 408 GLU E O 1
ATOM 4444 N N . ALA E 1 25 ? 4.566 -5.467 6.482 1.00 37.32 409 ALA E N 1
ATOM 4445 C CA . ALA E 1 25 ? 6.039 -5.452 6.452 1.00 35.90 409 ALA E CA 1
ATOM 4446 C C . ALA E 1 25 ? 6.626 -6.758 6.988 1.00 35.58 409 ALA E C 1
ATOM 4447 O O . ALA E 1 25 ? 7.623 -7.251 6.464 1.00 35.79 409 ALA E O 1
ATOM 4449 N N . ILE E 1 26 ? 6.004 -7.305 8.036 1.00 35.25 410 ILE E N 1
ATOM 4450 C CA . ILE E 1 26 ? 6.394 -8.612 8.604 1.00 36.31 410 ILE E CA 1
ATOM 4451 C C . ILE E 1 26 ? 6.183 -9.748 7.574 1.00 38.29 410 ILE E C 1
ATOM 4452 O O . ILE E 1 26 ? 7.095 -10.550 7.317 1.00 40.04 410 ILE E O 1
ATOM 4457 N N . ASN E 1 27 ? 4.984 -9.798 6.984 1.00 36.02 411 ASN E N 1
ATOM 4458 C CA . ASN E 1 27 ? 4.632 -10.834 6.011 1.00 36.82 411 ASN E CA 1
ATOM 4459 C C . ASN E 1 27 ? 5.543 -10.801 4.787 1.00 38.29 411 ASN E C 1
ATOM 4460 O O . ASN E 1 27 ? 5.933 -11.857 4.272 1.00 42.30 411 ASN E O 1
ATOM 4465 N N . ASN E 1 28 ? 5.873 -9.599 4.311 1.00 38.73 412 ASN E N 1
ATOM 4466 C CA . ASN E 1 28 ? 6.756 -9.464 3.141 1.00 38.60 412 ASN E CA 1
ATOM 4467 C C . ASN E 1 28 ? 8.224 -9.644 3.478 1.00 37.29 412 ASN E C 1
ATOM 4468 O O . ASN E 1 28 ? 9.036 -9.785 2.576 1.00 38.93 412 ASN E O 1
ATOM 4473 N N . GLY E 1 29 ? 8.558 -9.636 4.769 1.00 37.16 413 GLY E N 1
ATOM 4474 C CA . GLY E 1 29 ? 9.941 -9.713 5.213 1.00 37.65 413 GLY E CA 1
ATOM 4475 C C . GLY E 1 29 ? 10.733 -8.433 4.968 1.00 37.61 413 GLY E C 1
ATOM 4476 O O . GLY E 1 29 ? 11.944 -8.488 4.751 1.00 37.62 413 GLY E O 1
ATOM 4477 N N . ASP E 1 30 ? 10.057 -7.286 5.023 1.00 38.70 414 ASP E N 1
ATOM 4478 C CA . ASP E 1 30 ? 10.689 -5.990 4.818 1.00 38.57 414 ASP E CA 1
ATOM 4479 C C . ASP E 1 30 ? 11.160 -5.450 6.157 1.00 38.17 414 ASP E C 1
ATOM 4480 O O . ASP E 1 30 ? 10.374 -4.866 6.916 1.00 41.05 414 ASP E O 1
ATOM 4485 N N . PHE E 1 31 ? 12.439 -5.656 6.450 1.00 37.65 415 PHE E N 1
ATOM 4486 C CA . PHE E 1 31 ? 12.994 -5.288 7.749 1.00 37.91 415 PHE E CA 1
ATOM 4487 C C . PHE E 1 31 ? 13.227 -3.780 7.860 1.00 38.30 415 PHE E C 1
ATOM 4488 O O . PHE E 1 31 ? 13.180 -3.217 8.961 1.00 41.65 415 PHE E O 1
ATOM 4496 N N . GLU E 1 32 ? 13.469 -3.133 6.721 1.00 38.20 416 GLU E N 1
ATOM 4497 C CA . GLU E 1 32 ? 13.697 -1.696 6.692 1.00 39.21 416 GLU E CA 1
ATOM 4498 C C . GLU E 1 32 ? 12.394 -0.970 7.013 1.00 37.63 416 GLU E C 1
ATOM 4499 O O . GLU E 1 32 ? 12.391 -0.001 7.776 1.00 38.88 416 GLU E O 1
ATOM 4502 N N . ALA E 1 33 ? 11.295 -1.462 6.440 1.00 35.54 417 ALA E N 1
ATOM 4503 C CA . ALA E 1 33 ? 9.950 -0.977 6.749 1.00 33.63 417 ALA E CA 1
ATOM 4504 C C . ALA E 1 33 ? 9.632 -1.244 8.209 1.00 37.80 417 ALA E C 1
ATOM 4505 O O . ALA E 1 33 ? 9.074 -0.387 8.905 1.00 41.91 417 ALA E O 1
ATOM 4507 N N . TYR E 1 34 ? 10.001 -2.441 8.659 1.00 39.11 418 TYR E N 1
ATOM 4508 C CA . TYR E 1 34 ? 9.815 -2.852 10.042 1.00 38.56 418 TYR E CA 1
ATOM 4509 C C . TYR E 1 34 ? 10.515 -1.915 11.013 1.00 39.48 418 TYR E C 1
ATOM 4510 O O . TYR E 1 34 ? 9.880 -1.401 11.932 1.00 40.83 418 TYR E O 1
ATOM 4519 N N . THR E 1 35 ? 11.805 -1.673 10.798 1.00 38.42 419 THR E N 1
ATOM 4520 C CA . THR E 1 35 ? 12.581 -0.816 11.707 1.00 39.38 419 THR E CA 1
ATOM 4521 C C . THR E 1 35 ? 12.074 0.637 11.716 1.00 37.33 419 THR E C 1
ATOM 4522 O O . THR E 1 35 ? 12.218 1.353 12.718 1.00 40.45 419 THR E O 1
ATOM 4526 N N . LYS E 1 36 ? 11.498 1.063 10.592 1.00 33.22 420 LYS E N 1
ATOM 4527 C CA . LYS E 1 36 ? 10.947 2.422 10.427 1.00 33.17 420 LYS E CA 1
ATOM 4528 C C . LYS E 1 36 ? 9.690 2.613 11.305 1.00 35.12 420 LYS E C 1
ATOM 4529 O O . LYS E 1 36 ? 9.430 3.717 11.815 1.00 40.38 420 LYS E O 1
ATOM 4532 N N . ILE E 1 37 ? 8.919 1.529 11.470 1.00 34.83 421 ILE E N 1
ATOM 4533 C CA . ILE E 1 37 ? 7.638 1.547 12.218 1.00 35.22 421 ILE E CA 1
ATOM 4534 C C . ILE E 1 37 ? 7.827 1.226 13.701 1.00 36.29 421 ILE E C 1
ATOM 4535 O O . ILE E 1 37 ? 6.975 1.570 14.523 1.00 37.07 421 ILE E O 1
ATOM 4540 N N . CYS E 1 38 ? 8.925 0.560 14.036 1.00 37.22 422 CYS E N 1
ATOM 4541 C CA . CYS E 1 38 ? 9.162 0.151 15.408 1.00 38.28 422 CYS E CA 1
ATOM 4542 C C . CYS E 1 38 ? 10.129 1.085 16.091 1.00 38.80 422 CYS E C 1
ATOM 4543 O O . CYS E 1 38 ? 11.119 1.508 15.507 1.00 41.65 422 CYS E O 1
ATOM 4546 N N . ASP E 1 39 ? 9.839 1.390 17.343 1.00 39.02 423 ASP E N 1
ATOM 4547 C CA . ASP E 1 39 ? 10.758 2.141 18.167 1.00 39.48 423 ASP E CA 1
ATOM 4548 C C . ASP E 1 39 ? 11.992 1.277 18.388 1.00 37.17 423 ASP E C 1
ATOM 4549 O O . ASP E 1 39 ? 11.863 0.076 18.557 1.00 38.93 423 ASP E O 1
ATOM 4554 N N . PRO E 1 40 ? 13.191 1.878 18.394 1.00 35.75 424 PRO E N 1
ATOM 4555 C CA . PRO E 1 40 ? 14.401 1.080 18.618 1.00 35.14 424 PRO E CA 1
ATOM 4556 C C . PRO E 1 40 ? 14.416 0.399 19.984 1.00 34.61 424 PRO E C 1
ATOM 4557 O O . PRO E 1 40 ? 15.095 -0.609 20.148 1.00 37.36 424 PRO E O 1
ATOM 4561 N N . GLY E 1 41 ? 13.676 0.951 20.950 1.00 33.94 425 GLY E N 1
ATOM 4562 C CA . GLY E 1 41 ? 13.532 0.354 22.279 1.00 32.01 425 GLY E CA 1
ATOM 4563 C C . GLY E 1 41 ? 12.362 -0.604 22.454 1.00 34.31 425 GLY E C 1
ATOM 4564 O O . GLY E 1 41 ? 11.993 -0.931 23.590 1.00 34.66 425 GLY E O 1
ATOM 4565 N N . LEU E 1 42 ? 11.798 -1.077 21.337 1.00 34.63 426 LEU E N 1
ATOM 4566 C CA . LEU E 1 42 ? 10.666 -2.022 21.354 1.00 32.49 426 LEU E CA 1
ATOM 4567 C C . LEU E 1 42 ? 10.974 -3.201 22.257 1.00 34.82 426 LEU E C 1
ATOM 4568 O O . LEU E 1 42 ? 12.026 -3.827 22.125 1.00 38.21 426 LEU E O 1
ATOM 4573 N N . THR E 1 43 ? 10.051 -3.472 23.181 1.00 35.57 427 THR E N 1
ATOM 4574 C CA . THR E 1 43 ? 10.102 -4.654 24.022 1.00 32.55 427 THR E CA 1
ATOM 4575 C C . THR E 1 43 ? 9.004 -5.611 23.572 1.00 33.99 427 THR E C 1
ATOM 4576 O O . THR E 1 43 ? 7.971 -5.172 23.083 1.00 38.51 427 THR E O 1
ATOM 4580 N N . SER E 1 44 ? 9.221 -6.915 23.740 1.00 36.87 428 SER E N 1
ATOM 4581 C CA . SER E 1 44 ? 8.240 -7.905 23.306 1.00 35.90 428 SER E CA 1
ATOM 4582 C C . SER E 1 44 ? 8.110 -9.092 24.237 1.00 34.61 428 SER E C 1
ATOM 4583 O O . SER E 1 44 ? 9.112 -9.682 24.647 1.00 37.16 428 SER E O 1
ATOM 4586 N N . PHE E 1 45 ? 6.855 -9.439 24.537 1.00 32.54 429 PHE E N 1
ATOM 4587 C CA . PHE E 1 45 ? 6.477 -10.761 25.039 1.00 34.22 429 PHE E CA 1
ATOM 4588 C C . PHE E 1 45 ? 5.873 -11.536 23.869 1.00 35.67 429 PHE E C 1
ATOM 4589 O O . PHE E 1 45 ? 4.935 -11.065 23.233 1.00 34.20 429 PHE E O 1
ATOM 4597 N N . GLU E 1 46 ? 6.403 -12.720 23.587 1.00 35.78 430 GLU E N 1
ATOM 4598 C CA . GLU E 1 46 ? 5.883 -13.538 22.509 1.00 33.52 430 GLU E CA 1
ATOM 4599 C C . GLU E 1 46 ? 6.362 -14.984 22.646 1.00 35.24 430 GLU E C 1
ATOM 4600 O O . GLU E 1 46 ? 7.430 -15.224 23.252 1.00 40.50 430 GLU E O 1
ATOM 4606 N N . PRO E 1 47 ? 5.582 -15.954 22.104 1.00 34.34 431 PRO E N 1
ATOM 4607 C CA . PRO E 1 47 ? 5.849 -17.386 22.265 1.00 31.54 431 PRO E CA 1
ATOM 4608 C C . PRO E 1 47 ? 7.263 -17.831 21.979 1.00 32.88 431 PRO E C 1
ATOM 4609 O O . PRO E 1 47 ? 7.787 -18.698 22.678 1.00 38.29 431 PRO E O 1
ATOM 4613 N N . GLU E 1 48 ? 7.883 -17.228 20.972 1.00 33.40 432 GLU E N 1
ATOM 4614 C CA . GLU E 1 48 ? 9.247 -17.583 20.604 1.00 34.25 432 GLU E CA 1
ATOM 4615 C C . GLU E 1 48 ? 10.297 -17.087 21.612 1.00 33.93 432 GLU E C 1
ATOM 4616 O O . GLU E 1 48 ? 11.438 -17.583 21.615 1.00 35.69 432 GLU E O 1
ATOM 4622 N N . ALA E 1 49 ? 9.905 -16.144 22.472 1.00 35.02 433 ALA E N 1
ATOM 4623 C CA . ALA E 1 49 ? 10.792 -15.624 23.498 1.00 33.15 433 ALA E CA 1
ATOM 4624 C C . ALA E 1 49 ? 10.669 -16.436 24.806 1.00 34.37 433 ALA E C 1
ATOM 4625 O O . ALA E 1 49 ? 11.363 -16.135 25.785 1.00 39.67 433 ALA E O 1
ATOM 4627 N N . LEU E 1 50 ? 9.804 -17.461 24.821 1.00 30.72 434 LEU E N 1
ATOM 4628 C CA . LEU E 1 50 ? 9.754 -18.462 25.917 1.00 31.09 434 LEU E CA 1
ATOM 4629 C C . LEU E 1 50 ? 9.514 -17.881 27.331 1.00 32.24 434 LEU E C 1
ATOM 4630 O O . LEU E 1 50 ? 10.133 -18.307 28.337 1.00 35.50 434 LEU E O 1
ATOM 4635 N N . GLY E 1 51 ? 8.617 -16.904 27.404 1.00 33.00 435 GLY E N 1
ATOM 4636 C CA . GLY E 1 51 ? 8.246 -16.303 28.688 1.00 34.27 435 GLY E CA 1
ATOM 4637 C C . GLY E 1 51 ? 9.107 -15.144 29.144 1.00 36.14 435 GLY E C 1
ATOM 4638 O O . GLY E 1 51 ? 8.857 -14.574 30.208 1.00 40.83 435 GLY E O 1
ATOM 4639 N N . ASN E 1 52 ? 10.108 -14.792 28.347 1.00 33.84 436 ASN E N 1
ATOM 4640 C CA . ASN E 1 52 ? 10.974 -13.683 28.649 1.00 31.50 436 ASN E CA 1
ATOM 4641 C C . ASN E 1 52 ? 10.562 -12.450 27.849 1.00 33.53 436 ASN E C 1
ATOM 4642 O O . ASN E 1 52 ? 9.904 -12.561 26.809 1.00 34.18 436 ASN E O 1
ATOM 4647 N N . LEU E 1 53 ? 10.941 -11.281 28.366 1.00 35.16 437 LEU E N 1
ATOM 4648 C CA . LEU E 1 53 ? 10.800 -10.001 27.667 1.00 32.08 437 LEU E CA 1
ATOM 4649 C C . LEU E 1 53 ? 12.094 -9.742 26.930 1.00 33.27 437 LEU E C 1
ATOM 4650 O O . LEU E 1 53 ? 13.171 -9.734 27.542 1.00 37.67 437 LEU E O 1
ATOM 4655 N N . VAL E 1 54 ? 11.989 -9.528 25.625 1.00 34.18 438 VAL E N 1
ATOM 4656 C CA . VAL E 1 54 ? 13.151 -9.338 24.770 1.00 34.27 438 VAL E CA 1
ATOM 4657 C C . VAL E 1 54 ? 13.151 -7.945 24.160 1.00 36.26 438 VAL E C 1
ATOM 4658 O O . VAL E 1 54 ? 12.098 -7.335 24.004 1.00 34.76 438 VAL E O 1
ATOM 4662 N N . GLU E 1 55 ? 14.339 -7.424 23.866 1.00 43.60 439 GLU E N 1
ATOM 4663 C CA . GLU E 1 55 ? 14.450 -6.225 23.038 1.00 49.94 439 GLU E CA 1
ATOM 4664 C C . GLU E 1 55 ? 14.142 -6.684 21.596 1.00 50.41 439 GLU E C 1
ATOM 4665 O O . GLU E 1 55 ? 14.995 -7.307 20.943 1.00 49.56 439 GLU E O 1
ATOM 4671 N N . GLY E 1 56 ? 12.918 -6.371 21.133 1.00 48.15 440 GLY E N 1
ATOM 4672 C CA . GLY E 1 56 ? 12.358 -6.865 19.864 1.00 45.61 440 GLY E CA 1
ATOM 4673 C C . GLY E 1 56 ? 13.170 -6.663 18.588 1.00 45.91 440 GLY E C 1
ATOM 4674 O O . GLY E 1 56 ? 13.029 -7.470 17.658 1.00 46.14 440 GLY E O 1
ATOM 4675 N N . MET E 1 57 ? 14.009 -5.617 18.521 1.00 41.89 441 MET E N 1
ATOM 4676 C CA . MET E 1 57 ? 14.757 -5.312 17.281 1.00 41.42 441 MET E CA 1
ATOM 4677 C C . MET E 1 57 ? 15.903 -6.284 17.005 1.00 40.81 441 MET E C 1
ATOM 4678 O O . MET E 1 57 ? 16.147 -6.632 15.858 1.00 44.25 441 MET E O 1
ATOM 4683 N N . ASP E 1 58 ? 16.604 -6.704 18.055 1.00 39.82 442 ASP E N 1
ATOM 4684 C CA . ASP E 1 58 ? 17.662 -7.723 17.940 1.00 40.63 442 ASP E CA 1
ATOM 4685 C C . ASP E 1 58 ? 17.040 -9.128 17.730 1.00 40.63 442 ASP E C 1
ATOM 4686 O O . ASP E 1 58 ? 17.462 -9.907 16.858 1.00 42.11 442 ASP E O 1
ATOM 4691 N N . PHE E 1 59 ? 16.020 -9.428 18.525 1.00 38.43 443 PHE E N 1
ATOM 4692 C CA . PHE E 1 59 ? 15.421 -10.765 18.548 1.00 39.81 443 PHE E CA 1
ATOM 4693 C C . PHE E 1 59 ? 14.659 -11.098 17.257 1.00 39.80 443 PHE E C 1
ATOM 4694 O O . PHE E 1 59 ? 14.553 -12.274 16.873 1.00 37.78 443 PHE E O 1
ATOM 4702 N N . HIS E 1 60 ? 14.116 -10.067 16.609 1.00 39.79 444 HIS E N 1
ATOM 4703 C CA . HIS E 1 60 ? 13.352 -10.255 15.402 1.00 38.73 444 HIS E CA 1
ATOM 4704 C C . HIS E 1 60 ? 14.232 -10.327 14.152 1.00 36.24 444 HIS E C 1
ATOM 4705 O O . HIS E 1 60 ? 13.791 -10.852 13.124 1.00 38.68 444 HIS E O 1
ATOM 4712 N N . LYS E 1 61 ? 15.473 -9.833 14.220 1.00 32.12 445 LYS E N 1
ATOM 4713 C CA . LYS E 1 61 ? 16.357 -9.881 13.048 1.00 32.88 445 LYS E CA 1
ATOM 4714 C C . LYS E 1 61 ? 16.436 -11.316 12.508 1.00 34.82 445 LYS E C 1
ATOM 4715 O O . LYS E 1 61 ? 16.478 -11.521 11.299 1.00 38.47 445 LYS E O 1
ATOM 4717 N N . PHE E 1 62 ? 16.418 -12.301 13.408 1.00 37.05 446 PHE E N 1
ATOM 4718 C CA . PHE E 1 62 ? 16.610 -13.702 13.026 1.00 36.74 446 PHE E CA 1
ATOM 4719 C C . PHE E 1 62 ? 15.527 -14.211 12.091 1.00 36.34 446 PHE E C 1
ATOM 4720 O O . PHE E 1 62 ? 15.793 -14.970 11.174 1.00 36.38 446 PHE E O 1
ATOM 4728 N N . TYR E 1 63 ? 14.303 -13.779 12.341 1.00 37.14 447 TYR E N 1
ATOM 4729 C CA . TYR E 1 63 ? 13.134 -14.243 11.587 1.00 39.75 447 TYR E CA 1
ATOM 4730 C C . TYR E 1 63 ? 13.069 -13.612 10.205 1.00 40.93 447 TYR E C 1
ATOM 4731 O O . TYR E 1 63 ? 12.533 -14.206 9.273 1.00 41.78 447 TYR E O 1
ATOM 4740 N N . PHE E 1 64 ? 13.631 -12.414 10.079 1.00 40.36 448 PHE E N 1
ATOM 4741 C CA . PHE E 1 64 ? 13.712 -11.750 8.787 1.00 39.21 448 PHE E CA 1
ATOM 4742 C C . PHE E 1 64 ? 14.855 -12.336 7.950 1.00 41.54 448 PHE E C 1
ATOM 4743 O O . PHE E 1 64 ? 14.643 -12.659 6.788 1.00 45.65 448 PHE E O 1
ATOM 4751 N N . GLU E 1 65 ? 16.042 -12.497 8.544 1.00 42.99 449 GLU E N 1
ATOM 4752 C CA . GLU E 1 65 ? 17.204 -13.075 7.838 1.00 45.49 449 GLU E CA 1
ATOM 4753 C C . GLU E 1 65 ? 16.943 -14.511 7.374 1.00 42.84 449 GLU E C 1
ATOM 4754 O O . GLU E 1 65 ? 17.415 -14.901 6.314 1.00 44.29 449 GLU E O 1
ATOM 4760 N N . ASN E 1 66 ? 16.175 -15.280 8.149 1.00 45.03 450 ASN E N 1
ATOM 4761 C CA . ASN E 1 66 ? 16.095 -16.727 7.955 1.00 45.81 450 ASN E CA 1
ATOM 4762 C C . ASN E 1 66 ? 14.728 -17.307 7.632 1.00 48.05 450 ASN E C 1
ATOM 4763 O O . ASN E 1 66 ? 14.564 -18.525 7.619 1.00 49.06 450 ASN E O 1
ATOM 4768 N N . LEU E 1 67 ? 13.741 -16.470 7.357 1.00 48.84 451 LEU E N 1
ATOM 4769 C CA . LEU E 1 67 ? 12.413 -17.008 7.140 1.00 48.37 451 LEU E CA 1
ATOM 4770 C C . LEU E 1 67 ? 11.521 -16.097 6.300 1.00 45.01 451 LEU E C 1
ATOM 4771 O O . LEU E 1 67 ? 11.184 -16.442 5.155 1.00 46.46 451 LEU E O 1
ATOM 4776 N N . LEU E 1 68 ? 11.166 -14.936 6.859 1.00 39.28 452 LEU E N 1
ATOM 4777 C CA . LEU E 1 68 ? 10.121 -14.076 6.289 1.00 37.28 452 LEU E CA 1
ATOM 4778 C C . LEU E 1 68 ? 10.478 -13.487 4.906 1.00 40.64 452 LEU E C 1
ATOM 4779 O O . LEU E 1 68 ? 9.618 -13.460 4.020 1.00 42.56 452 LEU E O 1
ATOM 4784 N N . SER E 1 69 ? 11.705 -13.008 4.702 1.00 50.54 453 SER E N 1
ATOM 4785 C CA . SER E 1 69 ? 12.088 -12.556 3.355 1.00 59.56 453 SER E CA 1
ATOM 4786 C C . SER E 1 69 ? 12.227 -13.756 2.406 1.00 63.58 453 SER E C 1
ATOM 4787 O O . SER E 1 69 ? 11.853 -13.661 1.237 1.00 63.66 453 SER E O 1
ATOM 4790 N N . LYS E 1 70 ? 12.715 -14.885 2.933 1.00 66.62 454 LYS E N 1
ATOM 4791 C CA . LYS E 1 70 ? 12.977 -16.100 2.142 1.00 67.18 454 LYS E CA 1
ATOM 4792 C C . LYS E 1 70 ? 11.709 -16.749 1.542 1.00 67.22 454 LYS E C 1
ATOM 4793 O O . LYS E 1 70 ? 11.788 -17.433 0.512 1.00 66.73 454 LYS E O 1
ATOM 4795 N N . ASN E 1 71 ? 10.550 -16.522 2.162 1.00 65.67 455 ASN E N 1
ATOM 4796 C CA . ASN E 1 71 ? 9.319 -17.216 1.756 1.00 65.38 455 ASN E CA 1
ATOM 4797 C C . ASN E 1 71 ? 8.570 -16.533 0.607 1.00 62.58 455 ASN E C 1
ATOM 4798 O O . ASN E 1 71 ? 8.468 -15.301 0.542 1.00 62.18 455 ASN E O 1
ATOM 4803 N N . SER E 1 72 ? 8.088 -17.363 -0.315 1.00 58.16 456 SER E N 1
ATOM 4804 C CA . SER E 1 72 ? 7.073 -16.966 -1.291 1.00 53.22 456 SER E CA 1
ATOM 4805 C C . SER E 1 72 ? 5.790 -17.825 -1.155 1.00 49.36 456 SER E C 1
ATOM 4806 O O . SER E 1 72 ? 4.890 -17.733 -2.004 1.00 51.83 456 SER E O 1
ATOM 4809 N N . LYS E 1 73 ? 5.711 -18.653 -0.100 1.00 40.02 457 LYS E N 1
ATOM 4810 C CA . LYS E 1 73 ? 4.510 -19.463 0.170 1.00 37.67 457 LYS E CA 1
ATOM 4811 C C . LYS E 1 73 ? 3.377 -18.529 0.616 1.00 35.27 457 LYS E C 1
ATOM 4812 O O . LYS E 1 73 ? 3.612 -17.598 1.409 1.00 40.33 457 LYS E O 1
ATOM 4818 N N . PRO E 1 74 ? 2.148 -18.758 0.102 1.00 37.53 458 PRO E N 1
ATOM 4819 C CA . PRO E 1 74 ? 1.047 -17.840 0.428 1.00 37.29 458 PRO E CA 1
ATOM 4820 C C . PRO E 1 74 ? 0.641 -17.834 1.903 1.00 39.28 458 PRO E C 1
ATOM 4821 O O . PRO E 1 74 ? 0.713 -18.860 2.594 1.00 39.67 458 PRO E O 1
ATOM 4825 N N . ILE E 1 75 ? 0.239 -16.662 2.375 1.00 38.39 459 ILE E N 1
ATOM 4826 C CA . ILE E 1 75 ? -0.316 -16.527 3.702 1.00 42.64 459 ILE E CA 1
ATOM 4827 C C . ILE E 1 75 ? -1.341 -15.369 3.725 1.00 43.29 459 ILE E C 1
ATOM 4828 O O . ILE E 1 75 ? -1.050 -14.264 3.243 1.00 45.92 459 ILE E O 1
ATOM 4833 N N . HIS E 1 76 ? -2.538 -15.646 4.262 1.00 41.59 460 HIS E N 1
ATOM 4834 C CA . HIS E 1 76 ? -3.580 -14.635 4.432 1.00 38.67 460 HIS E CA 1
ATOM 4835 C C . HIS E 1 76 ? -3.777 -14.370 5.909 1.00 37.21 460 HIS E C 1
ATOM 4836 O O . HIS E 1 76 ? -4.090 -15.282 6.671 1.00 41.04 460 HIS E O 1
ATOM 4843 N N . THR E 1 77 ? -3.571 -13.116 6.298 1.00 34.34 461 THR E N 1
ATOM 4844 C CA . THR E 1 77 ? -3.809 -12.665 7.662 1.00 34.03 461 THR E CA 1
ATOM 4845 C C . THR E 1 77 ? -5.184 -12.020 7.792 1.00 35.69 461 THR E C 1
ATOM 4846 O O . THR E 1 77 ? -5.587 -11.231 6.935 1.00 42.17 461 THR E O 1
ATOM 4850 N N . THR E 1 78 ? -5.904 -12.376 8.852 1.00 35.49 462 THR E N 1
ATOM 4851 C CA . THR E 1 78 ? -7.191 -11.780 9.160 1.00 32.14 462 THR E CA 1
ATOM 4852 C C . THR E 1 78 ? -7.083 -11.157 10.540 1.00 34.27 462 THR E C 1
ATOM 4853 O O . THR E 1 78 ? -6.619 -11.789 11.480 1.00 34.97 462 THR E O 1
ATOM 4857 N N . ILE E 1 79 ? -7.511 -9.913 10.667 1.00 36.80 463 ILE E N 1
ATOM 4858 C CA . ILE E 1 79 ? -7.517 -9.249 11.953 1.00 37.79 463 ILE E CA 1
ATOM 4859 C C . ILE E 1 79 ? -8.946 -9.194 12.431 1.00 35.10 463 ILE E C 1
ATOM 4860 O O . ILE E 1 79 ? -9.781 -8.615 11.785 1.00 39.97 463 ILE E O 1
ATOM 4865 N N . LEU E 1 80 ? -9.229 -9.801 13.565 1.00 34.57 464 LEU E N 1
ATOM 4866 C CA . LEU E 1 80 ? -10.590 -9.893 14.047 1.00 33.59 464 LEU E CA 1
ATOM 4867 C C . LEU E 1 80 ? -10.791 -9.028 15.259 1.00 35.67 464 LEU E C 1
ATOM 4868 O O . LEU E 1 80 ? -9.968 -9.020 16.184 1.00 36.03 464 LEU E O 1
ATOM 4873 N N . ASN E 1 81 ? -11.905 -8.299 15.241 1.00 41.10 465 ASN E N 1
ATOM 4874 C CA . ASN E 1 81 ? -12.421 -7.579 16.409 1.00 41.94 465 ASN E CA 1
ATOM 4875 C C . ASN E 1 81 ? -11.379 -6.704 17.113 1.00 38.42 465 ASN E C 1
ATOM 4876 O O . ASN E 1 81 ? -11.176 -6.798 18.325 1.00 39.54 465 ASN E O 1
ATOM 4881 N N . PRO E 1 82 ? -10.732 -5.824 16.331 1.00 37.28 466 PRO E N 1
ATOM 4882 C CA . PRO E 1 82 ? -9.725 -4.958 16.921 1.00 37.18 466 PRO E CA 1
ATOM 4883 C C . PRO E 1 82 ? -10.386 -3.970 17.888 1.00 38.38 466 PRO E C 1
ATOM 4884 O O . PRO E 1 82 ? -11.570 -3.646 17.753 1.00 42.52 466 PRO E O 1
ATOM 4888 N N . HIS E 1 83 ? -9.627 -3.542 18.878 1.00 38.08 467 HIS E N 1
ATOM 4889 C CA . HIS E 1 83 ? -10.092 -2.560 19.821 1.00 36.73 467 HIS E CA 1
ATOM 4890 C C . HIS E 1 83 ? -8.930 -1.607 20.046 1.00 34.31 467 HIS E C 1
ATOM 4891 O O . HIS E 1 83 ? -7.844 -2.046 20.358 1.00 33.27 467 HIS E O 1
ATOM 4898 N N . VAL E 1 84 ? -9.177 -0.307 19.868 1.00 34.53 468 VAL E N 1
ATOM 4899 C CA . VAL E 1 84 ? -8.161 0.732 20.058 1.00 32.86 468 VAL E CA 1
ATOM 4900 C C . VAL E 1 84 ? -8.534 1.661 21.231 1.00 34.14 468 VAL E C 1
ATOM 4901 O O . VAL E 1 84 ? -9.682 2.140 21.349 1.00 33.89 468 VAL E O 1
ATOM 4905 N N . HIS E 1 85 ? -7.559 1.844 22.120 1.00 34.52 469 HIS E N 1
ATOM 4906 C CA . HIS E 1 85 ? -7.636 2.765 23.241 1.00 34.35 469 HIS E CA 1
ATOM 4907 C C . HIS E 1 85 ? -6.786 3.968 22.854 1.00 33.42 469 HIS E C 1
ATOM 4908 O O . HIS E 1 85 ? -5.571 3.830 22.668 1.00 34.05 469 HIS E O 1
ATOM 4915 N N . VAL E 1 86 ? -7.412 5.135 22.719 1.00 32.64 470 VAL E N 1
ATOM 4916 C CA . VAL E 1 86 ? -6.656 6.362 22.500 1.00 31.61 470 VAL E CA 1
ATOM 4917 C C . VAL E 1 86 ? -6.309 6.972 23.852 1.00 34.20 470 VAL E C 1
ATOM 4918 O O . VAL E 1 86 ? -7.203 7.325 24.613 1.00 36.27 470 VAL E O 1
ATOM 4922 N N . ILE E 1 87 ? -5.016 7.102 24.138 1.00 36.54 471 ILE E N 1
ATOM 4923 C CA . ILE E 1 87 ? -4.545 7.513 25.464 1.00 38.03 471 ILE E CA 1
ATOM 4924 C C . ILE E 1 87 ? -3.857 8.879 25.395 1.00 38.96 471 ILE E C 1
ATOM 4925 O O . ILE E 1 87 ? -2.713 9.052 25.793 1.00 43.12 471 ILE E O 1
ATOM 4930 N N . GLY E 1 88 ? -4.578 9.856 24.877 1.00 41.84 472 GLY E N 1
ATOM 4931 C CA . GLY E 1 88 ? -4.038 11.203 24.699 1.00 40.70 472 GLY E CA 1
ATOM 4932 C C . GLY E 1 88 ? -3.520 11.407 23.287 1.00 38.99 472 GLY E C 1
ATOM 4933 O O . GLY E 1 88 ? -3.511 10.473 22.467 1.00 44.76 472 GLY E O 1
ATOM 4934 N N . GLU E 1 89 ? -3.063 12.627 23.015 1.00 32.25 473 GLU E N 1
ATOM 4935 C CA . GLU E 1 89 ? -2.668 13.052 21.660 1.00 31.28 473 GLU E CA 1
ATOM 4936 C C . GLU E 1 89 ? -1.652 12.117 20.989 1.00 30.22 473 GLU E C 1
ATOM 4937 O O . GLU E 1 89 ? -1.740 11.850 19.787 1.00 36.07 473 GLU E O 1
ATOM 4943 N N . ASP E 1 90 ? -0.708 11.606 21.778 1.00 32.69 474 ASP E N 1
ATOM 4944 C CA . ASP E 1 90 ? 0.501 10.961 21.237 1.00 35.58 474 ASP E CA 1
ATOM 4945 C C . ASP E 1 90 ? 0.676 9.491 21.651 1.00 34.56 474 ASP E C 1
ATOM 4946 O O . ASP E 1 90 ? 1.723 8.893 21.405 1.00 36.45 474 ASP E O 1
ATOM 4951 N N . ALA E 1 91 ? -0.350 8.904 22.260 1.00 35.36 475 ALA E N 1
ATOM 4952 C CA . ALA E 1 91 ? -0.275 7.522 22.735 1.00 32.62 475 ALA E CA 1
ATOM 4953 C C . ALA E 1 91 ? -1.554 6.762 22.387 1.00 33.43 475 ALA E C 1
ATOM 4954 O O . ALA E 1 91 ? -2.663 7.305 22.458 1.00 38.03 475 ALA E O 1
ATOM 4956 N N . ALA E 1 92 ? -1.384 5.510 21.983 1.00 32.95 476 ALA E N 1
ATOM 4957 C CA . ALA E 1 92 ? -2.505 4.643 21.671 1.00 33.88 476 ALA E CA 1
ATOM 4958 C C . ALA E 1 92 ? -2.131 3.196 21.921 1.00 35.20 476 ALA E C 1
ATOM 4959 O O . ALA E 1 92 ? -0.972 2.856 22.182 1.00 34.64 476 ALA E O 1
ATOM 4961 N N . CYS E 1 93 ? -3.135 2.339 21.820 1.00 41.29 477 CYS E N 1
ATOM 4962 C CA . CYS E 1 93 ? -2.972 0.942 22.147 1.00 40.83 477 CYS E CA 1
ATOM 4963 C C . CYS E 1 93 ? -4.003 0.123 21.408 1.00 38.70 477 CYS E C 1
ATOM 4964 O O . CYS E 1 93 ? -5.198 0.431 21.482 1.00 39.30 477 CYS E O 1
ATOM 4967 N N . ILE E 1 94 ? -3.550 -0.913 20.701 1.00 36.63 478 ILE E N 1
ATOM 4968 C CA . ILE E 1 94 ? -4.459 -1.775 19.936 1.00 33.64 478 ILE E CA 1
ATOM 4969 C C . ILE E 1 94 ? -4.358 -3.221 20.404 1.00 35.63 478 ILE E C 1
ATOM 4970 O O . ILE E 1 94 ? -3.256 -3.749 20.600 1.00 37.56 478 ILE E O 1
ATOM 4975 N N . ALA E 1 95 ? -5.525 -3.831 20.615 1.00 36.54 479 ALA E N 1
ATOM 4976 C CA . ALA E 1 95 ? -5.662 -5.274 20.920 1.00 33.26 479 ALA E CA 1
ATOM 4977 C C . ALA E 1 95 ? -6.505 -5.917 19.817 1.00 33.86 479 ALA E C 1
ATOM 4978 O O . ALA E 1 95 ? -7.589 -5.421 19.479 1.00 35.30 479 ALA E O 1
ATOM 4980 N N . TYR E 1 96 ? -6.005 -7.013 19.258 1.00 36.79 480 TYR E N 1
ATOM 4981 C CA . TYR E 1 96 ? -6.682 -7.677 18.159 1.00 35.13 480 TYR E CA 1
ATOM 4982 C C . TYR E 1 96 ? -6.352 -9.165 18.144 1.00 34.42 480 TYR E C 1
ATOM 4983 O O . TYR E 1 96 ? -5.334 -9.586 18.726 1.00 34.14 480 TYR E O 1
ATOM 4992 N N . ILE E 1 97 ? -7.233 -9.943 17.502 1.00 33.68 481 ILE E N 1
ATOM 4993 C CA . ILE E 1 97 ? -7.001 -11.354 17.214 1.00 31.26 481 ILE E CA 1
ATOM 4994 C C . ILE E 1 97 ? -6.483 -11.478 15.773 1.00 33.31 481 ILE E C 1
ATOM 4995 O O . ILE E 1 97 ? -7.009 -10.851 14.851 1.00 34.86 481 ILE E O 1
ATOM 5000 N N . ARG E 1 98 ? -5.436 -12.280 15.596 1.00 33.40 482 ARG E N 1
ATOM 5001 C CA . ARG E 1 98 ? -4.843 -12.513 14.302 1.00 33.18 482 ARG E CA 1
ATOM 5002 C C . ARG E 1 98 ? -5.021 -13.976 13.922 1.00 32.58 482 ARG E C 1
ATOM 5003 O O . ARG E 1 98 ? -4.479 -14.871 14.587 1.00 37.04 482 ARG E O 1
ATOM 5011 N N . LEU E 1 99 ? -5.798 -14.212 12.864 1.00 30.10 483 LEU E N 1
ATOM 5012 C CA . LEU E 1 99 ? -5.859 -15.519 12.239 1.00 31.17 483 LEU E CA 1
ATOM 5013 C C . LEU E 1 99 ? -4.929 -15.473 11.029 1.00 33.14 483 LEU E C 1
ATOM 5014 O O . LEU E 1 99 ? -5.006 -14.536 10.206 1.00 33.34 483 LEU E O 1
ATOM 5019 N N . THR E 1 100 ? -4.075 -16.492 10.916 1.00 33.04 484 THR E N 1
ATOM 5020 C CA . THR E 1 100 ? -3.174 -16.608 9.794 1.00 31.07 484 THR E CA 1
ATOM 5021 C C . THR E 1 100 ? -3.403 -17.932 9.105 1.00 32.61 484 THR E C 1
ATOM 5022 O O . THR E 1 100 ? -3.213 -18.992 9.703 1.00 34.49 484 THR E O 1
ATOM 5026 N N . GLN E 1 101 ? -3.849 -17.858 7.854 1.00 31.88 485 GLN E N 1
ATOM 5027 C CA . GLN E 1 101 ? -3.948 -19.023 7.000 1.00 34.71 485 GLN E CA 1
ATOM 5028 C C . GLN E 1 101 ? -2.615 -19.160 6.281 1.00 36.53 485 GLN E C 1
ATOM 5029 O O . GLN E 1 101 ? -2.037 -18.164 5.857 1.00 39.31 485 GLN E O 1
ATOM 5035 N N . TYR E 1 102 ? -2.106 -20.383 6.183 1.00 35.67 486 TYR E N 1
ATOM 5036 C CA . TYR E 1 102 ? -0.798 -20.617 5.586 1.00 35.05 486 TYR E CA 1
ATOM 5037 C C . TYR E 1 102 ? -0.729 -22.061 5.132 1.00 34.75 486 TYR E C 1
ATOM 5038 O O . TYR E 1 102 ? -1.669 -22.841 5.367 1.00 35.57 486 TYR E O 1
ATOM 5047 N N . ILE E 1 103 ? 0.378 -22.408 4.474 1.00 34.74 487 ILE E N 1
ATOM 5048 C CA . ILE E 1 103 ? 0.608 -23.768 3.979 1.00 36.30 487 ILE E CA 1
ATOM 5049 C C . ILE E 1 103 ? 1.770 -24.401 4.740 1.00 38.15 487 ILE E C 1
ATOM 5050 O O . ILE E 1 103 ? 2.805 -23.754 4.946 1.00 39.89 487 ILE E O 1
ATOM 5055 N N . ASP E 1 104 ? 1.598 -25.661 5.154 1.00 41.06 488 ASP E N 1
ATOM 5056 C CA . ASP E 1 104 ? 2.586 -26.318 6.019 1.00 43.70 488 ASP E CA 1
ATOM 5057 C C . ASP E 1 104 ? 3.621 -27.084 5.185 1.00 46.07 488 ASP E C 1
ATOM 5058 O O . ASP E 1 104 ? 3.408 -27.360 3.995 1.00 47.44 488 ASP E O 1
ATOM 5063 N N . GLY E 1 105 ? 4.778 -27.341 5.788 1.00 49.19 489 GLY E N 1
ATOM 5064 C CA . GLY E 1 105 ? 5.898 -28.007 5.099 1.00 51.02 489 GLY E CA 1
ATOM 5065 C C . GLY E 1 105 ? 5.475 -29.215 4.285 1.00 50.13 489 GLY E C 1
ATOM 5066 O O . GLY E 1 105 ? 5.944 -29.399 3.170 1.00 49.52 489 GLY E O 1
ATOM 5067 N N . GLN E 1 106 ? 4.566 -30.016 4.850 1.00 50.55 490 GLN E N 1
ATOM 5068 C CA . GLN E 1 106 ? 3.995 -31.186 4.183 1.00 49.25 490 GLN E CA 1
ATOM 5069 C C . GLN E 1 106 ? 2.914 -30.835 3.138 1.00 49.12 490 GLN E C 1
ATOM 5070 O O . GLN E 1 106 ? 2.248 -31.737 2.622 1.00 48.89 490 GLN E O 1
ATOM 5072 N N . GLY E 1 107 ? 2.731 -29.547 2.828 1.00 48.20 491 GLY E N 1
ATOM 5073 C CA . GLY E 1 107 ? 1.785 -29.119 1.787 1.00 46.25 491 GLY E CA 1
ATOM 5074 C C . GLY E 1 107 ? 0.399 -28.657 2.241 1.00 45.98 491 GLY E C 1
ATOM 5075 O O . GLY E 1 107 ? -0.166 -27.756 1.612 1.00 44.77 491 GLY E O 1
ATOM 5076 N N . ARG E 1 108 ? -0.151 -29.252 3.318 1.00 40.10 492 ARG E N 1
ATOM 5077 C CA . ARG E 1 108 ? -1.517 -28.946 3.799 1.00 38.28 492 ARG E CA 1
ATOM 5078 C C . ARG E 1 108 ? -1.677 -27.476 4.231 1.00 36.82 492 ARG E C 1
ATOM 5079 O O . ARG E 1 108 ? -0.715 -26.874 4.692 1.00 39.94 492 ARG E O 1
ATOM 5083 N N . PRO E 1 109 ? -2.891 -26.895 4.082 1.00 41.69 493 PRO E N 1
ATOM 5084 C CA . PRO E 1 109 ? -3.156 -25.561 4.624 1.00 42.12 493 PRO E CA 1
ATOM 5085 C C . PRO E 1 109 ? -3.710 -25.611 6.038 1.00 40.36 493 PRO E C 1
ATOM 5086 O O . PRO E 1 109 ? -4.508 -26.497 6.366 1.00 39.94 493 PRO E O 1
ATOM 5090 N N . ARG E 1 110 ? -3.294 -24.646 6.851 1.00 38.24 494 ARG E N 1
ATOM 5091 C CA . ARG E 1 110 ? -3.610 -24.640 8.263 1.00 37.06 494 ARG E CA 1
ATOM 5092 C C . ARG E 1 110 ? -3.891 -23.213 8.699 1.00 33.45 494 ARG E C 1
ATOM 5093 O O . ARG E 1 110 ? -3.641 -22.276 7.946 1.00 33.14 494 ARG E O 1
ATOM 5097 N N . THR E 1 111 ? -4.462 -23.066 9.893 1.00 30.79 495 THR E N 1
ATOM 5098 C CA . THR E 1 111 ? -4.751 -21.760 10.469 1.00 26.72 495 THR E CA 1
ATOM 5099 C C . THR E 1 111 ? -4.116 -21.688 11.834 1.00 28.04 495 THR E C 1
ATOM 5100 O O . THR E 1 111 ? -4.000 -22.695 12.507 1.00 27.05 495 THR E O 1
ATOM 5104 N N . SER E 1 112 ? -3.670 -20.500 12.233 1.00 30.27 496 SER E N 1
ATOM 5105 C CA . SER E 1 112 ? -3.226 -20.296 13.604 1.00 33.48 496 SER E CA 1
ATOM 5106 C C . SER E 1 112 ? -3.855 -19.010 14.130 1.00 31.62 496 SER E C 1
ATOM 5107 O O . SER E 1 112 ? -4.060 -18.051 13.379 1.00 34.29 496 SER E O 1
ATOM 5110 N N . GLN E 1 113 ? -4.179 -19.018 15.418 1.00 29.81 497 GLN E N 1
ATOM 5111 C CA . GLN E 1 113 ? -4.740 -17.854 16.074 1.00 30.12 497 GLN E CA 1
ATOM 5112 C C . GLN E 1 113 ? -3.711 -17.346 17.047 1.00 29.13 497 GLN E C 1
ATOM 5113 O O . GLN E 1 113 ? -3.036 -18.118 17.726 1.00 30.54 497 GLN E O 1
ATOM 5119 N N . SER E 1 114 ? -3.593 -16.034 17.120 1.00 33.44 498 SER E N 1
ATOM 5120 C CA . SER E 1 114 ? -2.834 -15.428 18.195 1.00 36.30 498 SER E CA 1
ATOM 5121 C C . SER E 1 114 ? -3.524 -14.131 18.618 1.00 34.31 498 SER E C 1
ATOM 5122 O O . SER E 1 114 ? -4.233 -13.491 17.827 1.00 36.29 498 SER E O 1
ATOM 5125 N N . GLU E 1 115 ? -3.358 -13.789 19.888 1.00 34.24 499 GLU E N 1
ATOM 5126 C CA . GLU E 1 115 ? -3.971 -12.607 20.468 1.00 35.34 499 GLU E CA 1
ATOM 5127 C C . GLU E 1 115 ? -2.865 -11.588 20.687 1.00 35.62 499 GLU E C 1
ATOM 5128 O O . GLU E 1 115 ? -1.846 -11.902 21.311 1.00 34.33 499 GLU E O 1
ATOM 5134 N N . GLU E 1 116 ? -3.061 -10.371 20.176 1.00 35.86 500 GLU E N 1
ATOM 5135 C CA . GLU E 1 116 ? -1.946 -9.437 20.096 1.00 36.91 500 GLU E CA 1
ATOM 5136 C C . GLU E 1 116 ? -2.280 -8.060 20.633 1.00 35.94 500 GLU E C 1
ATOM 5137 O O . GLU E 1 116 ? -3.361 -7.511 20.351 1.00 37.31 500 GLU E O 1
ATOM 5143 N N . THR E 1 117 ? -1.333 -7.529 21.412 1.00 34.87 501 THR E N 1
ATOM 5144 C CA . THR E 1 117 ? -1.369 -6.151 21.892 1.00 35.22 501 THR E CA 1
ATOM 5145 C C . THR E 1 117 ? -0.177 -5.392 21.330 1.00 35.85 501 THR E C 1
ATOM 5146 O O . THR E 1 117 ? 0.947 -5.904 21.353 1.00 36.96 501 THR E O 1
ATOM 5150 N N . ARG E 1 118 ? -0.431 -4.195 20.799 1.00 34.89 502 ARG E N 1
ATOM 5151 C CA . ARG E 1 118 ? 0.625 -3.287 20.384 1.00 33.48 502 ARG E CA 1
ATOM 5152 C C . ARG E 1 118 ? 0.376 -1.924 20.978 1.00 32.24 502 ARG E C 1
ATOM 5153 O O . ARG E 1 118 ? -0.713 -1.383 20.875 1.00 33.45 502 ARG E O 1
ATOM 5161 N N . VAL E 1 119 ? 1.409 -1.384 21.606 1.00 32.88 503 VAL E N 1
ATOM 5162 C CA . VAL E 1 119 ? 1.369 -0.059 22.191 1.00 32.70 503 VAL E CA 1
ATOM 5163 C C . VAL E 1 119 ? 2.125 0.892 21.276 1.00 34.39 503 VAL E C 1
ATOM 5164 O O . VAL E 1 119 ? 3.228 0.579 20.808 1.00 32.45 503 VAL E O 1
ATOM 5168 N N . TRP E 1 120 ? 1.513 2.058 21.045 1.00 34.96 504 TRP E N 1
ATOM 5169 C CA . TRP E 1 120 ? 1.970 3.023 20.041 1.00 34.47 504 TRP E CA 1
ATOM 5170 C C . TRP E 1 120 ? 2.294 4.398 20.625 1.00 32.99 504 TRP E C 1
ATOM 5171 O O . TRP E 1 120 ? 1.570 4.903 21.485 1.00 34.24 504 TRP E O 1
ATOM 5182 N N . HIS E 1 121 ? 3.381 4.995 20.140 1.00 33.38 505 HIS E N 1
ATOM 5183 C CA . HIS E 1 121 ? 3.826 6.316 20.581 1.00 34.41 505 HIS E CA 1
ATOM 5184 C C . HIS E 1 121 ? 4.160 7.143 19.344 1.00 35.57 505 HIS E C 1
ATOM 5185 O O . HIS E 1 121 ? 4.975 6.726 18.523 1.00 38.26 505 HIS E O 1
ATOM 5192 N N . ARG E 1 122 ? 3.534 8.309 19.214 1.00 37.77 506 ARG E N 1
ATOM 5193 C CA . ARG E 1 122 ? 3.856 9.218 18.134 1.00 38.24 506 ARG E CA 1
ATOM 5194 C C . ARG E 1 122 ? 4.981 10.161 18.546 1.00 40.23 506 ARG E C 1
ATOM 5195 O O . ARG E 1 122 ? 4.817 10.964 19.467 1.00 41.53 506 ARG E O 1
ATOM 5203 N N . ARG E 1 123 ? 6.123 10.048 17.868 1.00 43.41 507 ARG E N 1
ATOM 5204 C CA . ARG E 1 123 ? 7.270 10.917 18.109 1.00 43.90 507 ARG E CA 1
ATOM 5205 C C . ARG E 1 123 ? 7.620 11.569 16.791 1.00 41.15 507 ARG E C 1
ATOM 5206 O O . ARG E 1 123 ? 7.765 10.893 15.771 1.00 43.73 507 ARG E O 1
ATOM 5214 N N . ASP E 1 124 ? 7.763 12.884 16.812 1.00 39.78 508 ASP E N 1
ATOM 5215 C CA . ASP E 1 124 ? 8.076 13.626 15.601 1.00 40.73 508 ASP E CA 1
ATOM 5216 C C . ASP E 1 124 ? 7.139 13.232 14.461 1.00 40.40 508 ASP E C 1
ATOM 5217 O O . ASP E 1 124 ? 7.587 12.883 13.368 1.00 43.87 508 ASP E O 1
ATOM 5222 N N . GLY E 1 125 ? 5.838 13.257 14.727 1.00 39.06 509 GLY E N 1
ATOM 5223 C CA . GLY E 1 125 ? 4.841 13.046 13.677 1.00 37.22 509 GLY E CA 1
ATOM 5224 C C . GLY E 1 125 ? 4.704 11.623 13.138 1.00 38.12 509 GLY E C 1
ATOM 5225 O O . GLY E 1 125 ? 3.836 11.361 12.307 1.00 40.45 509 GLY E O 1
ATOM 5226 N N . LYS E 1 126 ? 5.527 10.690 13.609 1.00 36.59 510 LYS E N 1
ATOM 5227 C CA . LYS E 1 126 ? 5.423 9.303 13.146 1.00 36.61 510 LYS E CA 1
ATOM 5228 C C . LYS E 1 126 ? 5.053 8.364 14.303 1.00 35.75 510 LYS E C 1
ATOM 5229 O O . LYS E 1 126 ? 5.652 8.437 15.378 1.00 39.79 510 LYS E O 1
ATOM 5232 N N . TRP E 1 127 ? 4.048 7.507 14.078 1.00 34.49 511 TRP E N 1
ATOM 5233 C CA . TRP E 1 127 ? 3.651 6.467 15.049 1.00 34.48 511 TRP E CA 1
ATOM 5234 C C . TRP E 1 127 ? 4.657 5.313 15.093 1.00 35.12 511 TRP E C 1
ATOM 5235 O O . TRP E 1 127 ? 4.982 4.729 14.060 1.00 37.68 511 TRP E O 1
ATOM 5246 N N . LEU E 1 128 ? 5.130 4.988 16.294 1.00 35.25 512 LEU E N 1
ATOM 5247 C CA . LEU E 1 128 ? 6.142 3.956 16.480 1.00 33.92 512 LEU E CA 1
ATOM 5248 C C . LEU E 1 128 ? 5.670 2.966 17.532 1.00 32.30 512 LEU E C 1
ATOM 5249 O O . LEU E 1 128 ? 5.109 3.372 18.546 1.00 33.63 512 LEU E O 1
ATOM 5254 N N . ASN E 1 129 ? 5.886 1.674 17.267 1.00 31.64 513 ASN E N 1
ATOM 5255 C CA . ASN E 1 129 ? 5.482 0.594 18.166 1.00 30.90 513 ASN E CA 1
ATOM 5256 C C . ASN E 1 129 ? 6.528 0.410 19.261 1.00 32.30 513 ASN E C 1
ATOM 5257 O O . ASN E 1 129 ? 7.677 0.080 18.966 1.00 34.81 513 ASN E O 1
ATOM 5262 N N . VAL E 1 130 ? 6.144 0.628 20.517 1.00 30.97 514 VAL E N 1
ATOM 5263 C CA . VAL E 1 130 ? 7.105 0.534 21.633 1.00 30.91 514 VAL E CA 1
ATOM 5264 C C . VAL E 1 130 ? 7.004 -0.766 22.432 1.00 32.21 514 VAL E C 1
ATOM 5265 O O . VAL E 1 130 ? 7.953 -1.171 23.077 1.00 35.91 514 VAL E O 1
ATOM 5269 N N . HIS E 1 131 ? 5.854 -1.418 22.385 1.00 34.14 515 HIS E N 1
ATOM 5270 C CA . HIS E 1 131 ? 5.669 -2.690 23.079 1.00 34.22 515 HIS E CA 1
ATOM 5271 C C . HIS E 1 131 ? 4.757 -3.608 22.288 1.00 34.41 515 HIS E C 1
ATOM 5272 O O . HIS E 1 131 ? 3.865 -3.149 21.552 1.00 36.90 515 HIS E O 1
ATOM 5279 N N . TYR E 1 132 ? 4.994 -4.907 22.445 1.00 35.61 516 TYR E N 1
ATOM 5280 C CA . TYR E 1 132 ? 4.237 -5.919 21.736 1.00 34.67 516 TYR E CA 1
ATOM 5281 C C . TYR E 1 132 ? 4.100 -7.148 22.610 1.00 37.64 516 TYR E C 1
ATOM 5282 O O . TYR E 1 132 ? 5.089 -7.647 23.143 1.00 39.15 516 TYR E O 1
ATOM 5291 N N . HIS E 1 133 ? 2.853 -7.601 22.767 1.00 36.50 517 HIS E N 1
ATOM 5292 C CA . HIS E 1 133 ? 2.527 -8.788 23.553 1.00 32.55 517 HIS E CA 1
ATOM 5293 C C . HIS E 1 133 ? 1.715 -9.702 22.645 1.00 33.70 517 HIS E C 1
ATOM 5294 O O . HIS E 1 133 ? 0.661 -9.318 22.113 1.00 34.85 517 HIS E O 1
ATOM 5301 N N . CYS E 1 134 ? 2.236 -10.905 22.446 1.00 35.32 518 CYS E N 1
ATOM 5302 C CA . CYS E 1 134 ? 1.587 -11.879 21.614 1.00 35.38 518 CYS E CA 1
ATOM 5303 C C . CYS E 1 134 ? 1.405 -13.175 22.398 1.00 32.88 518 CYS E C 1
ATOM 5304 O O . CYS E 1 134 ? 2.336 -13.656 23.040 1.00 39.12 518 CYS E O 1
ATOM 5307 N N . SER E 1 135 ? 0.200 -13.725 22.377 1.00 31.22 519 SER E N 1
ATOM 5308 C CA . SER E 1 135 ? -0.033 -15.033 22.970 1.00 34.42 519 SER E CA 1
ATOM 5309 C C . SER E 1 135 ? -0.704 -15.952 21.956 1.00 35.24 519 SER E C 1
ATOM 5310 O O . SER E 1 135 ? -1.492 -15.509 21.133 1.00 37.48 519 SER E O 1
ATOM 5313 N N . GLY E 1 136 ? -0.355 -17.232 22.001 1.00 40.16 520 GLY E N 1
ATOM 5314 C CA . GLY E 1 136 ? -0.927 -18.213 21.075 1.00 47.11 520 GLY E CA 1
ATOM 5315 C C . GLY E 1 136 ? -0.215 -19.550 21.089 1.00 54.52 520 GLY E C 1
ATOM 5316 O O . GLY E 1 136 ? 0.964 -19.632 21.452 1.00 56.57 520 GLY E O 1
ATOM 5317 N N . THR F 1 3 ? -52.062 -30.026 -1.134 1.00 61.87 387 THR F N 1
ATOM 5318 C CA . THR F 1 3 ? -51.457 -28.849 -1.827 1.00 60.05 387 THR F CA 1
ATOM 5319 C C . THR F 1 3 ? -50.735 -27.903 -0.871 1.00 61.73 387 THR F C 1
ATOM 5320 O O . THR F 1 3 ? -49.995 -27.029 -1.315 1.00 62.75 387 THR F O 1
ATOM 5324 N N . GLU F 1 4 ? -50.969 -28.071 0.431 1.00 61.75 388 GLU F N 1
ATOM 5325 C CA . GLU F 1 4 ? -50.305 -27.278 1.473 1.00 57.77 388 GLU F CA 1
ATOM 5326 C C . GLU F 1 4 ? -49.032 -28.032 1.854 1.00 56.90 388 GLU F C 1
ATOM 5327 O O . GLU F 1 4 ? -47.942 -27.463 1.927 1.00 56.94 388 GLU F O 1
ATOM 5333 N N . ASP F 1 5 ? -49.210 -29.329 2.093 1.00 54.23 389 ASP F N 1
ATOM 5334 C CA . ASP F 1 5 ? -48.139 -30.291 2.401 1.00 55.55 389 ASP F CA 1
ATOM 5335 C C . ASP F 1 5 ? -47.183 -30.472 1.212 1.00 53.13 389 ASP F C 1
ATOM 5336 O O . ASP F 1 5 ? -45.957 -30.559 1.398 1.00 53.26 389 ASP F O 1
ATOM 5341 N N . GLU F 1 6 ? -47.762 -30.561 0.005 1.00 50.80 390 GLU F N 1
ATOM 5342 C CA . GLU F 1 6 ? -46.998 -30.719 -1.243 1.00 50.85 390 GLU F CA 1
ATOM 5343 C C . GLU F 1 6 ? -46.164 -29.465 -1.535 1.00 49.71 390 GLU F C 1
ATOM 5344 O O . GLU F 1 6 ? -45.032 -29.556 -2.020 1.00 50.74 390 GLU F O 1
ATOM 5346 N N . ASP F 1 7 ? -46.736 -28.301 -1.233 1.00 48.61 391 ASP F N 1
ATOM 5347 C CA . ASP F 1 7 ? -46.022 -27.014 -1.270 1.00 46.76 391 ASP F CA 1
ATOM 5348 C C . ASP F 1 7 ? -44.758 -27.043 -0.396 1.00 45.35 391 ASP F C 1
ATOM 5349 O O . ASP F 1 7 ? -43.657 -26.641 -0.815 1.00 47.02 391 ASP F O 1
ATOM 5354 N N . LEU F 1 8 ? -44.932 -27.513 0.836 1.00 40.84 392 LEU F N 1
ATOM 5355 C CA . LEU F 1 8 ? -43.840 -27.545 1.799 1.00 39.61 392 LEU F CA 1
ATOM 5356 C C . LEU F 1 8 ? -42.735 -28.477 1.300 1.00 41.71 392 LEU F C 1
ATOM 5357 O O . LEU F 1 8 ? -41.548 -28.124 1.348 1.00 43.59 392 LEU F O 1
ATOM 5362 N N . LYS F 1 9 ? -43.137 -29.661 0.825 1.00 46.03 393 LYS F N 1
ATOM 5363 C CA . LYS F 1 9 ? -42.218 -30.652 0.232 1.00 47.71 393 LYS F CA 1
ATOM 5364 C C . LYS F 1 9 ? -41.329 -30.013 -0.838 1.00 46.58 393 LYS F C 1
ATOM 5365 O O . LYS F 1 9 ? -40.098 -30.170 -0.806 1.00 47.96 393 LYS F O 1
ATOM 5369 N N . VAL F 1 10 ? -41.963 -29.290 -1.769 1.00 44.43 394 VAL F N 1
ATOM 5370 C CA . VAL F 1 10 ? -41.252 -28.641 -2.881 1.00 43.83 394 VAL F CA 1
ATOM 5371 C C . VAL F 1 10 ? -40.204 -27.644 -2.406 1.00 44.89 394 VAL F C 1
ATOM 5372 O O . VAL F 1 10 ? -39.060 -27.675 -2.871 1.00 46.52 394 VAL F O 1
ATOM 5376 N N . ARG F 1 11 ? -40.597 -26.750 -1.498 1.00 44.15 395 ARG F N 1
ATOM 5377 C CA . ARG F 1 11 ? -39.656 -25.740 -1.000 1.00 44.66 395 ARG F CA 1
ATOM 5378 C C . ARG F 1 11 ? -38.497 -26.438 -0.300 1.00 42.03 395 ARG F C 1
ATOM 5379 O O . ARG F 1 11 ? -37.335 -26.086 -0.506 1.00 42.38 395 ARG F O 1
ATOM 5383 N N . LYS F 1 12 ? -38.814 -27.445 0.506 1.00 39.81 396 LYS F N 1
ATOM 5384 C CA . LYS F 1 12 ? -37.788 -28.217 1.172 1.00 38.75 396 LYS F CA 1
ATOM 5385 C C . LYS F 1 12 ? -36.815 -28.814 0.157 1.00 40.26 396 LYS F C 1
ATOM 5386 O O . LYS F 1 12 ? -35.596 -28.710 0.333 1.00 45.09 396 LYS F O 1
ATOM 5392 N N . GLN F 1 13 ? -37.328 -29.396 -0.922 1.00 41.54 397 GLN F N 1
ATOM 5393 C CA . GLN F 1 13 ? -36.430 -29.958 -1.939 1.00 43.84 397 GLN F CA 1
ATOM 5394 C C . GLN F 1 13 ? -35.623 -28.849 -2.631 1.00 41.49 397 GLN F C 1
ATOM 5395 O O . GLN F 1 13 ? -34.459 -29.056 -2.997 1.00 43.71 397 GLN F O 1
ATOM 5398 N N . GLU F 1 14 ? -36.226 -27.672 -2.775 1.00 39.76 398 GLU F N 1
ATOM 5399 C CA . GLU F 1 14 ? -35.529 -26.532 -3.361 1.00 42.15 398 GLU F CA 1
ATOM 5400 C C . GLU F 1 14 ? -34.244 -26.217 -2.581 1.00 40.88 398 GLU F C 1
ATOM 5401 O O . GLU F 1 14 ? -33.192 -25.964 -3.179 1.00 41.96 398 GLU F O 1
ATOM 5407 N N . ILE F 1 15 ? -34.332 -26.265 -1.250 1.00 39.58 399 ILE F N 1
ATOM 5408 C CA . ILE F 1 15 ? -33.200 -25.959 -0.362 1.00 37.97 399 ILE F CA 1
ATOM 5409 C C . ILE F 1 15 ? -32.151 -27.071 -0.383 1.00 39.88 399 ILE F C 1
ATOM 5410 O O . ILE F 1 15 ? -30.942 -26.803 -0.237 1.00 41.13 399 ILE F O 1
ATOM 5415 N N . ILE F 1 16 ? -32.600 -28.315 -0.552 1.00 38.94 400 ILE F N 1
ATOM 5416 C CA . ILE F 1 16 ? -31.654 -29.418 -0.647 1.00 37.94 400 ILE F CA 1
ATOM 5417 C C . ILE F 1 16 ? -30.882 -29.285 -1.954 1.00 37.33 400 ILE F C 1
ATOM 5418 O O . ILE F 1 16 ? -29.647 -29.381 -1.943 1.00 40.09 400 ILE F O 1
ATOM 5423 N N . LYS F 1 17 ? -31.585 -29.031 -3.062 1.00 34.37 401 LYS F N 1
ATOM 5424 C CA . LYS F 1 17 ? -30.893 -28.936 -4.345 1.00 36.36 401 LYS F CA 1
ATOM 5425 C C . LYS F 1 17 ? -29.807 -27.868 -4.271 1.00 36.10 401 LYS F C 1
ATOM 5426 O O . LYS F 1 17 ? -28.669 -28.127 -4.647 1.00 38.54 401 LYS F O 1
ATOM 5429 N N . ILE F 1 18 ? -30.133 -26.684 -3.762 1.00 34.06 402 ILE F N 1
ATOM 5430 C CA . ILE F 1 18 ? -29.139 -25.608 -3.784 1.00 33.20 402 ILE F CA 1
ATOM 5431 C C . ILE F 1 18 ? -27.980 -25.879 -2.810 1.00 33.99 402 ILE F C 1
ATOM 5432 O O . ILE F 1 18 ? -26.824 -25.543 -3.102 1.00 33.39 402 ILE F O 1
ATOM 5437 N N . THR F 1 19 ? -28.277 -26.484 -1.660 1.00 37.72 403 THR F N 1
ATOM 5438 C CA . THR F 1 19 ? -27.208 -26.900 -0.751 1.00 36.25 403 THR F CA 1
ATOM 5439 C C . THR F 1 19 ? -26.280 -27.876 -1.464 1.00 38.46 403 THR F C 1
ATOM 5440 O O . THR F 1 19 ? -25.063 -27.764 -1.364 1.00 39.66 403 THR F O 1
ATOM 5444 N N . GLU F 1 20 ? -26.865 -28.825 -2.190 1.00 38.51 404 GLU F N 1
ATOM 5445 C CA . GLU F 1 20 ? -26.094 -29.809 -2.962 1.00 40.91 404 GLU F CA 1
ATOM 5446 C C . GLU F 1 20 ? -25.217 -29.159 -4.044 1.00 38.61 404 GLU F C 1
ATOM 5447 O O . GLU F 1 20 ? -24.074 -29.580 -4.290 1.00 40.35 404 GLU F O 1
ATOM 5453 N N . GLN F 1 21 ? -25.752 -28.134 -4.690 1.00 37.01 405 GLN F N 1
ATOM 5454 C CA . GLN F 1 21 ? -24.995 -27.415 -5.711 1.00 37.77 405 GLN F CA 1
ATOM 5455 C C . GLN F 1 21 ? -23.826 -26.668 -5.097 1.00 37.47 405 GLN F C 1
ATOM 5456 O O . GLN F 1 21 ? -22.735 -26.628 -5.676 1.00 40.12 405 GLN F O 1
ATOM 5462 N N . LEU F 1 22 ? -24.065 -26.079 -3.923 1.00 36.04 406 LEU F N 1
ATOM 5463 C CA . LEU F 1 22 ? -23.025 -25.376 -3.177 1.00 36.47 406 LEU F CA 1
ATOM 5464 C C . LEU F 1 22 ? -21.857 -26.320 -2.904 1.00 36.38 406 LEU F C 1
ATOM 5465 O O . LEU F 1 22 ? -20.693 -25.979 -3.137 1.00 36.07 406 LEU F O 1
ATOM 5470 N N . ILE F 1 23 ? -22.186 -27.520 -2.437 1.00 38.74 407 ILE F N 1
ATOM 5471 C CA . ILE F 1 23 ? -21.173 -28.513 -2.091 1.00 36.92 407 ILE F CA 1
ATOM 5472 C C . ILE F 1 23 ? -20.432 -28.946 -3.335 1.00 35.76 407 ILE F C 1
ATOM 5473 O O . ILE F 1 23 ? -19.224 -29.118 -3.273 1.00 38.25 407 ILE F O 1
ATOM 5478 N N . GLU F 1 24 ? -21.132 -29.092 -4.466 1.00 35.93 408 GLU F N 1
ATOM 5479 C CA . GLU F 1 24 ? -20.476 -29.428 -5.748 1.00 38.09 408 GLU F CA 1
ATOM 5480 C C . GLU F 1 24 ? -19.457 -28.355 -6.122 1.00 37.56 408 GLU F C 1
ATOM 5481 O O . GLU F 1 24 ? -18.332 -28.674 -6.518 1.00 38.10 408 GLU F O 1
ATOM 5483 N N . ALA F 1 25 ? -19.851 -27.088 -5.966 1.00 37.31 409 ALA F N 1
ATOM 5484 C CA . ALA F 1 25 ? -18.977 -25.948 -6.266 1.00 35.92 409 ALA F CA 1
ATOM 5485 C C . ALA F 1 25 ? -17.698 -25.986 -5.421 1.00 35.62 409 ALA F C 1
ATOM 5486 O O . ALA F 1 25 ? -16.594 -25.738 -5.916 1.00 35.85 409 ALA F O 1
ATOM 5488 N N . ILE F 1 26 ? -17.860 -26.301 -4.144 1.00 35.08 410 ILE F N 1
ATOM 5489 C CA . ILE F 1 26 ? -16.729 -26.402 -3.224 1.00 36.40 410 ILE F CA 1
ATOM 5490 C C . ILE F 1 26 ? -15.788 -27.548 -3.650 1.00 38.15 410 ILE F C 1
ATOM 5491 O O . ILE F 1 26 ? -14.570 -27.375 -3.759 1.00 39.82 410 ILE F O 1
ATOM 5496 N N . ASN F 1 27 ? -16.370 -28.709 -3.907 1.00 35.89 411 ASN F N 1
ATOM 5497 C CA . ASN F 1 27 ? -15.597 -29.878 -4.293 1.00 37.03 411 ASN F CA 1
ATOM 5498 C C . ASN F 1 27 ? -14.829 -29.672 -5.593 1.00 38.23 411 ASN F C 1
ATOM 5499 O O . ASN F 1 27 ? -13.699 -30.150 -5.743 1.00 42.33 411 ASN F O 1
ATOM 5504 N N . ASN F 1 28 ? -15.447 -28.984 -6.542 1.00 38.80 412 ASN F N 1
ATOM 5505 C CA . ASN F 1 28 ? -14.793 -28.704 -7.820 1.00 38.60 412 ASN F CA 1
ATOM 5506 C C . ASN F 1 28 ? -13.836 -27.518 -7.747 1.00 37.31 412 ASN F C 1
ATOM 5507 O O . ASN F 1 28 ? -13.064 -27.292 -8.676 1.00 39.06 412 ASN F O 1
ATOM 5512 N N . GLY F 1 29 ? -13.887 -26.761 -6.651 1.00 37.19 413 GLY F N 1
ATOM 5513 C CA . GLY F 1 29 ? -13.058 -25.558 -6.502 1.00 37.79 413 GLY F CA 1
ATOM 5514 C C . GLY F 1 29 ? -13.499 -24.397 -7.380 1.00 37.66 413 GLY F C 1
ATOM 5515 O O . GLY F 1 29 ? -12.670 -23.587 -7.803 1.00 37.44 413 GLY F O 1
ATOM 5516 N N . ASP F 1 30 ? -14.804 -24.326 -7.648 1.00 38.74 414 ASP F N 1
ATOM 5517 C CA . ASP F 1 30 ? -15.390 -23.287 -8.488 1.00 38.67 414 ASP F CA 1
ATOM 5518 C C . ASP F 1 30 ? -15.764 -22.125 -7.587 1.00 38.13 414 ASP F C 1
ATOM 5519 O O . ASP F 1 30 ? -16.823 -22.142 -6.963 1.00 40.93 414 ASP F O 1
ATOM 5524 N N . PHE F 1 31 ? -14.892 -21.125 -7.508 1.00 37.55 415 PHE F N 1
ATOM 5525 C CA . PHE F 1 31 ? -15.109 -19.995 -6.595 1.00 37.86 415 PHE F CA 1
ATOM 5526 C C . PHE F 1 31 ? -16.148 -19.011 -7.124 1.00 38.26 415 PHE F C 1
ATOM 5527 O O . PHE F 1 31 ? -16.813 -18.315 -6.352 1.00 41.55 415 PHE F O 1
ATOM 5535 N N . GLU F 1 32 ? -16.286 -18.963 -8.442 1.00 38.24 416 GLU F N 1
ATOM 5536 C CA . GLU F 1 32 ? -17.240 -18.074 -9.081 1.00 39.31 416 GLU F CA 1
ATOM 5537 C C . GLU F 1 32 ? -18.658 -18.596 -8.819 1.00 37.56 416 GLU F C 1
ATOM 5538 O O . GLU F 1 32 ? -19.559 -17.827 -8.468 1.00 38.75 416 GLU F O 1
ATOM 5544 N N . ALA F 1 33 ? -18.829 -19.910 -8.951 1.00 35.52 417 ALA F N 1
ATOM 5545 C CA . ALA F 1 33 ? -20.083 -20.572 -8.595 1.00 33.63 417 ALA F CA 1
ATOM 5546 C C . ALA F 1 33 ? -20.359 -20.359 -7.129 1.00 37.76 417 ALA F C 1
ATOM 5547 O O . ALA F 1 33 ? -21.487 -20.055 -6.746 1.00 42.02 417 ALA F O 1
ATOM 5549 N N . TYR F 1 34 ? -19.315 -20.517 -6.317 1.00 39.12 418 TYR F N 1
ATOM 5550 C CA . TYR F 1 34 ? -19.410 -20.337 -4.871 1.00 38.53 418 TYR F CA 1
ATOM 5551 C C . TYR F 1 34 ? -19.890 -18.929 -4.531 1.00 39.58 418 TYR F C 1
ATOM 5552 O O . TYR F 1 34 ? -20.864 -18.774 -3.795 1.00 40.83 418 TYR F O 1
ATOM 5561 N N . THR F 1 35 ? -19.240 -17.905 -5.086 1.00 38.62 419 THR F N 1
ATOM 5562 C CA . THR F 1 35 ? -19.602 -16.521 -4.755 1.00 39.39 419 THR F CA 1
ATOM 5563 C C . THR F 1 35 ? -21.016 -16.166 -5.248 1.00 37.40 419 THR F C 1
ATOM 5564 O O . THR F 1 35 ? -21.684 -15.310 -4.657 1.00 40.64 419 THR F O 1
ATOM 5568 N N . LYS F 1 36 ? -21.474 -16.827 -6.311 1.00 33.20 420 LYS F N 1
ATOM 5569 C CA . LYS F 1 36 ? -22.827 -16.591 -6.835 1.00 33.13 420 LYS F CA 1
ATOM 5570 C C . LYS F 1 36 ? -23.917 -17.169 -5.893 1.00 34.91 420 LYS F C 1
ATOM 5571 O O . LYS F 1 36 ? -25.022 -16.629 -5.815 1.00 40.27 420 LYS F O 1
ATOM 5574 N N . ILE F 1 37 ? -23.593 -18.238 -5.162 1.00 34.60 421 ILE F N 1
ATOM 5575 C CA . ILE F 1 37 ? -24.553 -18.891 -4.246 1.00 35.10 421 ILE F CA 1
ATOM 5576 C C . ILE F 1 37 ? -24.462 -18.372 -2.799 1.00 36.29 421 ILE F C 1
ATOM 5577 O O . ILE F 1 37 ? -25.381 -18.564 -1.999 1.00 36.97 421 ILE F O 1
ATOM 5582 N N . CYS F 1 38 ? -23.353 -17.725 -2.464 1.00 37.48 422 CYS F N 1
ATOM 5583 C CA . CYS F 1 38 ? -23.158 -17.187 -1.133 1.00 38.20 422 CYS F CA 1
ATOM 5584 C C . CYS F 1 38 ? -23.444 -15.698 -1.087 1.00 38.96 422 CYS F C 1
ATOM 5585 O O . CYS F 1 38 ? -23.043 -14.944 -1.985 1.00 41.61 422 CYS F O 1
ATOM 5588 N N . ASP F 1 39 ? -24.115 -15.275 -0.019 1.00 39.11 423 ASP F N 1
ATOM 5589 C CA . ASP F 1 39 ? -24.304 -13.859 0.238 1.00 39.46 423 ASP F CA 1
ATOM 5590 C C . ASP F 1 39 ? -22.931 -13.251 0.526 1.00 37.33 423 ASP F C 1
ATOM 5591 O O . ASP F 1 39 ? -22.101 -13.872 1.205 1.00 39.12 423 ASP F O 1
ATOM 5596 N N . PRO F 1 40 ? -22.659 -12.061 -0.020 1.00 35.78 424 PRO F N 1
ATOM 5597 C CA . PRO F 1 40 ? -21.383 -11.397 0.275 1.00 35.23 424 PRO F CA 1
ATOM 5598 C C . PRO F 1 40 ? -21.113 -11.158 1.768 1.00 34.57 424 PRO F C 1
ATOM 5599 O O . PRO F 1 40 ? -19.957 -11.036 2.153 1.00 37.34 424 PRO F O 1
ATOM 5603 N N . GLY F 1 41 ? -22.163 -11.091 2.587 1.00 33.97 425 GLY F N 1
ATOM 5604 C CA . GLY F 1 41 ? -22.026 -10.961 4.045 1.00 31.95 425 GLY F CA 1
ATOM 5605 C C . GLY F 1 41 ? -22.058 -12.270 4.826 1.00 34.29 425 GLY F C 1
ATOM 5606 O O . GLY F 1 41 ? -22.281 -12.258 6.045 1.00 34.54 425 GLY F O 1
ATOM 5607 N N . LEU F 1 42 ? -21.830 -13.392 4.134 1.00 34.48 426 LEU F N 1
ATOM 5608 C CA . LEU F 1 42 ? -21.826 -14.712 4.757 1.00 32.31 426 LEU F CA 1
ATOM 5609 C C . LEU F 1 42 ? -20.884 -14.717 5.955 1.00 34.80 426 LEU F C 1
ATOM 5610 O O . LEU F 1 42 ? -19.732 -14.278 5.862 1.00 38.49 426 LEU F O 1
ATOM 5615 N N . THR F 1 43 ? -21.394 -15.205 7.081 1.00 35.53 427 THR F N 1
ATOM 5616 C CA . THR F 1 43 ? -20.603 -15.433 8.279 1.00 32.44 427 THR F CA 1
ATOM 5617 C C . THR F 1 43 ? -20.449 -16.933 8.466 1.00 33.96 427 THR F C 1
ATOM 5618 O O . THR F 1 43 ? -21.310 -17.699 8.052 1.00 38.52 427 THR F O 1
ATOM 5622 N N . SER F 1 44 ? -19.365 -17.352 9.110 1.00 36.91 428 SER F N 1
ATOM 5623 C CA . SER F 1 44 ? -19.102 -18.762 9.301 1.00 35.90 428 SER F CA 1
ATOM 5624 C C . SER F 1 44 ? -18.481 -19.078 10.648 1.00 34.52 428 SER F C 1
ATOM 5625 O O . SER F 1 44 ? -17.532 -18.411 11.077 1.00 37.06 428 SER F O 1
ATOM 5628 N N . PHE F 1 45 ? -19.029 -20.110 11.294 1.00 32.43 429 PHE F N 1
ATOM 5629 C CA . PHE F 1 45 ? -18.344 -20.853 12.348 1.00 34.23 429 PHE F CA 1
ATOM 5630 C C . PHE F 1 45 ? -17.882 -22.153 11.722 1.00 35.77 429 PHE F C 1
ATOM 5631 O O . PHE F 1 45 ? -18.696 -22.857 11.109 1.00 34.21 429 PHE F O 1
ATOM 5639 N N . GLU F 1 46 ? -16.592 -22.464 11.867 1.00 35.87 430 GLU F N 1
ATOM 5640 C CA . GLU F 1 46 ? -16.040 -23.707 11.346 1.00 33.81 430 GLU F CA 1
ATOM 5641 C C . GLU F 1 46 ? -14.667 -24.020 11.940 1.00 35.21 430 GLU F C 1
ATOM 5642 O O . GLU F 1 46 ? -13.947 -23.112 12.395 1.00 40.14 430 GLU F O 1
ATOM 5648 N N . PRO F 1 47 ? -14.300 -25.307 11.933 1.00 34.29 431 PRO F N 1
ATOM 5649 C CA . PRO F 1 47 ? -13.079 -25.783 12.587 1.00 31.68 431 PRO F CA 1
ATOM 5650 C C . PRO F 1 47 ? -11.795 -25.017 12.224 1.00 33.05 431 PRO F C 1
ATOM 5651 O O . PRO F 1 47 ? -10.937 -24.790 13.087 1.00 38.46 431 PRO F O 1
ATOM 5655 N N . GLU F 1 48 ? -11.668 -24.626 10.962 1.00 33.32 432 GLU F N 1
ATOM 5656 C CA . GLU F 1 48 ? -10.481 -23.912 10.513 1.00 34.10 432 GLU F CA 1
ATOM 5657 C C . GLU F 1 48 ? -10.446 -22.470 10.982 1.00 33.76 432 GLU F C 1
ATOM 5658 O O . GLU F 1 48 ? -9.399 -21.840 10.890 1.00 35.57 432 GLU F O 1
ATOM 5664 N N . ALA F 1 49 ? -11.580 -21.950 11.461 1.00 35.14 433 ALA F N 1
ATOM 5665 C CA . ALA F 1 49 ? -11.666 -20.598 12.024 1.00 33.27 433 ALA F CA 1
ATOM 5666 C C . ALA F 1 49 ? -11.338 -20.578 13.544 1.00 34.41 433 ALA F C 1
ATOM 5667 O O . ALA F 1 49 ? -11.332 -19.512 14.170 1.00 39.51 433 ALA F O 1
ATOM 5669 N N . LEU F 1 50 ? -11.086 -21.745 14.135 1.00 30.51 434 LEU F N 1
ATOM 5670 C CA . LEU F 1 50 ? -10.588 -21.813 15.510 1.00 31.09 434 LEU F CA 1
ATOM 5671 C C . LEU F 1 50 ? -11.480 -21.101 16.553 1.00 32.24 434 LEU F C 1
ATOM 5672 O O . LEU F 1 50 ? -10.984 -20.376 17.452 1.00 35.76 434 LEU F O 1
ATOM 5677 N N . GLY F 1 51 ? -12.786 -21.324 16.440 1.00 32.85 435 GLY F N 1
ATOM 5678 C CA . GLY F 1 51 ? -13.736 -20.825 17.424 1.00 34.36 435 GLY F CA 1
ATOM 5679 C C . GLY F 1 51 ? -14.186 -19.393 17.215 1.00 36.20 435 GLY F C 1
ATOM 5680 O O . GLY F 1 51 ? -14.992 -18.865 17.996 1.00 40.60 435 GLY F O 1
ATOM 5681 N N . ASN F 1 52 ? -13.683 -18.782 16.148 1.00 33.84 436 ASN F N 1
ATOM 5682 C CA . ASN F 1 52 ? -14.063 -17.440 15.777 1.00 31.52 436 ASN F CA 1
ATOM 5683 C C . ASN F 1 52 ? -15.118 -17.445 14.661 1.00 33.52 436 ASN F C 1
ATOM 5684 O O . ASN F 1 52 ? -15.230 -18.405 13.880 1.00 34.17 436 ASN F O 1
ATOM 5689 N N . LEU F 1 53 ? -15.907 -16.371 14.620 1.00 35.12 437 LEU F N 1
ATOM 5690 C CA . LEU F 1 53 ? -16.829 -16.134 13.533 1.00 32.06 437 LEU F CA 1
ATOM 5691 C C . LEU F 1 53 ? -16.116 -15.281 12.506 1.00 33.16 437 LEU F C 1
ATOM 5692 O O . LEU F 1 53 ? -15.612 -14.213 12.830 1.00 37.36 437 LEU F O 1
ATOM 5697 N N . VAL F 1 54 ? -16.083 -15.765 11.266 1.00 34.26 438 VAL F N 1
ATOM 5698 C CA . VAL F 1 54 ? -15.352 -15.114 10.183 1.00 34.32 438 VAL F CA 1
ATOM 5699 C C . VAL F 1 54 ? -16.311 -14.680 9.078 1.00 36.40 438 VAL F C 1
ATOM 5700 O O . VAL F 1 54 ? -17.348 -15.316 8.866 1.00 34.63 438 VAL F O 1
ATOM 5704 N N . GLU F 1 55 ? -15.969 -13.599 8.368 1.00 43.65 439 GLU F N 1
ATOM 5705 C CA . GLU F 1 55 ? -16.682 -13.306 7.109 1.00 49.72 439 GLU F CA 1
ATOM 5706 C C . GLU F 1 55 ? -16.174 -14.296 6.065 1.00 50.39 439 GLU F C 1
ATOM 5707 O O . GLU F 1 55 ? -15.044 -14.176 5.550 1.00 49.47 439 GLU F O 1
ATOM 5713 N N . GLY F 1 56 ? -17.037 -15.280 5.786 1.00 48.30 440 GLY F N 1
ATOM 5714 C CA . GLY F 1 56 ? -16.709 -16.452 4.969 1.00 45.57 440 GLY F CA 1
ATOM 5715 C C . GLY F 1 56 ? -16.116 -16.233 3.581 1.00 45.81 440 GLY F C 1
ATOM 5716 O O . GLY F 1 56 ? -15.385 -17.115 3.088 1.00 46.05 440 GLY F O 1
ATOM 5717 N N . MET F 1 57 ? -16.410 -15.096 2.934 1.00 41.93 441 MET F N 1
ATOM 5718 C CA . MET F 1 57 ? -15.952 -14.896 1.544 1.00 41.45 441 MET F CA 1
ATOM 5719 C C . MET F 1 57 ? -14.448 -14.606 1.442 1.00 40.94 441 MET F C 1
ATOM 5720 O O . MET F 1 57 ? -13.792 -15.069 0.512 1.00 44.37 441 MET F O 1
ATOM 5725 N N . ASP F 1 58 ? -13.907 -13.855 2.399 1.00 39.90 442 ASP F N 1
ATOM 5726 C CA . ASP F 1 58 ? -12.460 -13.596 2.455 1.00 40.63 442 ASP F CA 1
ATOM 5727 C C . ASP F 1 58 ? -11.709 -14.831 2.978 1.00 40.59 442 ASP F C 1
ATOM 5728 O O . ASP F 1 58 ? -10.674 -15.227 2.434 1.00 42.07 442 ASP F O 1
ATOM 5733 N N . PHE F 1 59 ? -12.257 -15.440 4.025 1.00 38.34 443 PHE F N 1
ATOM 5734 C CA . PHE F 1 59 ? -11.602 -16.548 4.702 1.00 39.71 443 PHE F CA 1
ATOM 5735 C C . PHE F 1 59 ? -11.529 -17.802 3.819 1.00 39.63 443 PHE F C 1
ATOM 5736 O O . PHE F 1 59 ? -10.551 -18.553 3.869 1.00 37.86 443 PHE F O 1
ATOM 5744 N N . HIS F 1 60 ? -12.542 -17.999 2.985 1.00 39.85 444 HIS F N 1
ATOM 5745 C CA . HIS F 1 60 ? -12.606 -19.164 2.120 1.00 38.93 444 HIS F CA 1
ATOM 5746 C C . HIS F 1 60 ? -11.773 -19.048 0.859 1.00 36.05 444 HIS F C 1
ATOM 5747 O O . HIS F 1 60 ? -11.430 -20.061 0.249 1.00 38.28 444 HIS F O 1
ATOM 5754 N N . LYS F 1 61 ? -11.432 -17.823 0.471 1.00 32.01 445 LYS F N 1
ATOM 5755 C CA . LYS F 1 61 ? -10.635 -17.625 -0.736 1.00 32.86 445 LYS F CA 1
ATOM 5756 C C . LYS F 1 61 ? -9.374 -18.508 -0.687 1.00 34.86 445 LYS F C 1
ATOM 5757 O O . LYS F 1 61 ? -8.971 -19.085 -1.702 1.00 38.54 445 LYS F O 1
ATOM 5760 N N . PHE F 1 62 ? -8.783 -18.639 0.501 1.00 37.10 446 PHE F N 1
ATOM 5761 C CA . PHE F 1 62 ? -7.489 -19.312 0.642 1.00 36.75 446 PHE F CA 1
ATOM 5762 C C . PHE F 1 62 ? -7.571 -20.783 0.250 1.00 36.50 446 PHE F C 1
ATOM 5763 O O . PHE F 1 62 ? -6.647 -21.327 -0.366 1.00 36.44 446 PHE F O 1
ATOM 5771 N N . TYR F 1 63 ? -8.692 -21.410 0.580 1.00 37.11 447 TYR F N 1
ATOM 5772 C CA . TYR F 1 63 ? -8.874 -22.829 0.330 1.00 39.58 447 TYR F CA 1
ATOM 5773 C C . TYR F 1 63 ? -9.130 -23.095 -1.160 1.00 40.95 447 TYR F C 1
ATOM 5774 O O . TYR F 1 63 ? -8.789 -24.161 -1.682 1.00 41.89 447 TYR F O 1
ATOM 5783 N N . PHE F 1 64 ? -9.689 -22.105 -1.847 1.00 40.33 448 PHE F N 1
ATOM 5784 C CA . PHE F 1 64 ? -9.892 -22.194 -3.286 1.00 39.27 448 PHE F CA 1
ATOM 5785 C C . PHE F 1 64 ? -8.581 -21.969 -4.019 1.00 41.57 448 PHE F C 1
ATOM 5786 O O . PHE F 1 64 ? -8.234 -22.742 -4.905 1.00 45.82 448 PHE F O 1
ATOM 5794 N N . GLU F 1 65 ? -7.857 -20.917 -3.645 1.00 42.85 449 GLU F N 1
ATOM 5795 C CA . GLU F 1 65 ? -6.568 -20.606 -4.273 1.00 45.44 449 GLU F CA 1
ATOM 5796 C C . GLU F 1 65 ? -5.532 -21.723 -4.089 1.00 42.89 449 GLU F C 1
ATOM 5797 O O . GLU F 1 65 ? -4.717 -21.963 -4.972 1.00 44.37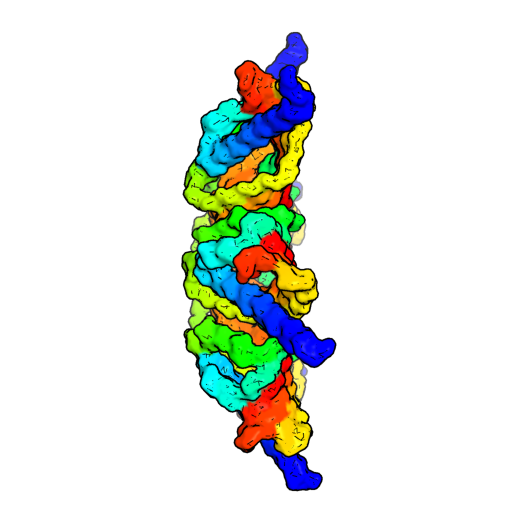 449 GLU F O 1
ATOM 5803 N N . ASN F 1 66 ? -5.571 -22.413 -2.954 1.00 45.08 450 ASN F N 1
ATOM 5804 C CA . ASN F 1 66 ? -4.453 -23.273 -2.567 1.00 45.89 450 ASN F CA 1
ATOM 5805 C C . ASN F 1 66 ? -4.793 -24.753 -2.329 1.00 48.19 450 ASN F C 1
ATOM 5806 O O . ASN F 1 66 ? -3.956 -25.504 -1.817 1.00 49.21 450 ASN F O 1
ATOM 5811 N N . LEU F 1 67 ? -5.988 -25.204 -2.699 1.00 48.99 451 LEU F N 1
ATOM 5812 C CA . LEU F 1 67 ? -6.337 -26.594 -2.391 1.00 48.43 451 LEU F CA 1
ATOM 5813 C C . LEU F 1 67 ? -7.395 -27.174 -3.320 1.00 45.04 451 LEU F C 1
ATOM 5814 O O . LEU F 1 67 ? -7.115 -28.106 -4.092 1.00 46.37 451 LEU F O 1
ATOM 5819 N N . LEU F 1 68 ? -8.602 -26.615 -3.231 1.00 39.47 452 LEU F N 1
ATOM 5820 C CA . LEU F 1 68 ? -9.789 -27.202 -3.853 1.00 37.27 452 LEU F CA 1
ATOM 5821 C C . LEU F 1 68 ? -9.704 -27.202 -5.391 1.00 40.62 452 LEU F C 1
ATOM 5822 O O . LEU F 1 68 ? -10.127 -28.173 -6.030 1.00 42.57 452 LEU F O 1
ATOM 5827 N N . SER F 1 69 ? -9.105 -26.165 -5.985 1.00 51.29 453 SER F N 1
ATOM 5828 C CA . SER F 1 69 ? -8.918 -26.122 -7.458 1.00 60.79 453 SER F CA 1
ATOM 5829 C C . SER F 1 69 ? -7.697 -26.931 -8.002 1.00 63.50 453 SER F C 1
ATOM 5830 O O . SER F 1 69 ? -7.780 -27.522 -9.090 1.00 62.26 453 SER F O 1
ATOM 5833 N N . LYS F 1 70 ? -6.595 -26.967 -7.240 1.00 66.81 454 LYS F N 1
ATOM 5834 C CA . LYS F 1 70 ? -5.362 -27.690 -7.633 1.00 66.63 454 LYS F CA 1
ATOM 5835 C C . LYS F 1 70 ? -5.372 -29.210 -7.309 1.00 67.71 454 LYS F C 1
ATOM 5836 O O . LYS F 1 70 ? -4.319 -29.853 -7.369 1.00 67.85 454 LYS F O 1
ATOM 5838 N N . ASN F 1 71 ? -6.551 -29.773 -6.998 1.00 66.59 455 ASN F N 1
ATOM 5839 C CA . ASN F 1 71 ? -6.705 -31.177 -6.539 1.00 65.88 455 ASN F CA 1
ATOM 5840 C C . ASN F 1 71 ? -7.392 -32.118 -7.566 1.00 62.95 455 ASN F C 1
ATOM 5841 O O . ASN F 1 71 ? -8.555 -31.910 -7.943 1.00 63.38 455 ASN F O 1
ATOM 5846 N N . SER F 1 72 ? -6.663 -33.155 -7.990 1.00 58.15 456 SER F N 1
ATOM 5847 C CA . SER F 1 72 ? -7.192 -34.208 -8.881 1.00 53.50 456 SER F CA 1
ATOM 5848 C C . SER F 1 72 ? -7.658 -35.473 -8.114 1.00 49.68 456 SER F C 1
ATOM 5849 O O . SER F 1 72 ? -8.104 -36.452 -8.721 1.00 52.74 456 SER F O 1
ATOM 5851 N N . LYS F 1 73 ? -7.560 -35.449 -6.788 1.00 39.97 457 LYS F N 1
ATOM 5852 C CA . LYS F 1 73 ? -7.805 -36.649 -5.980 1.00 37.68 457 LYS F CA 1
ATOM 5853 C C . LYS F 1 73 ? -9.292 -36.852 -5.740 1.00 35.16 457 LYS F C 1
ATOM 5854 O O . LYS F 1 73 ? -10.005 -35.891 -5.441 1.00 40.28 457 LYS F O 1
ATOM 5860 N N . PRO F 1 74 ? -9.766 -38.106 -5.869 1.00 37.57 458 PRO F N 1
ATOM 5861 C CA . PRO F 1 74 ? -11.201 -38.388 -5.745 1.00 37.31 458 PRO F CA 1
ATOM 5862 C C . PRO F 1 74 ? -11.752 -38.128 -4.348 1.00 39.39 458 PRO F C 1
ATOM 5863 O O . PRO F 1 74 ? -11.035 -38.303 -3.350 1.00 39.83 458 PRO F O 1
ATOM 5867 N N . ILE F 1 75 ? -13.005 -37.675 -4.294 1.00 38.58 459 ILE F N 1
ATOM 5868 C CA . ILE F 1 75 ? -13.729 -37.534 -3.037 1.00 42.58 459 ILE F CA 1
ATOM 5869 C C . ILE F 1 75 ? -15.219 -37.749 -3.283 1.00 43.14 459 ILE F C 1
ATOM 5870 O O . ILE F 1 75 ? -15.782 -37.213 -4.240 1.00 46.00 459 ILE F O 1
ATOM 5875 N N . HIS F 1 76 ? -15.834 -38.556 -2.422 1.00 41.43 460 HIS F N 1
ATOM 5876 C CA . HIS F 1 76 ? -17.265 -38.791 -2.456 1.00 38.67 460 HIS F CA 1
ATOM 5877 C C . HIS F 1 76 ? -17.917 -38.201 -1.210 1.00 37.14 460 HIS F C 1
ATOM 5878 O O . HIS F 1 76 ? -17.598 -38.605 -0.099 1.00 41.13 460 HIS F O 1
ATOM 5885 N N . THR F 1 77 ? -18.835 -37.257 -1.413 1.00 34.18 461 THR F N 1
ATOM 5886 C CA . THR F 1 77 ? -19.622 -36.683 -0.337 1.00 33.99 461 THR F CA 1
ATOM 5887 C C . THR F 1 77 ? -20.955 -37.396 -0.213 1.00 35.54 461 THR F C 1
ATOM 5888 O O . THR F 1 77 ? -21.614 -37.650 -1.206 1.00 41.98 461 THR F O 1
ATOM 5892 N N . THR F 1 78 ? -21.341 -37.712 1.018 1.00 35.43 462 THR F N 1
ATOM 5893 C CA . THR F 1 78 ? -22.637 -38.297 1.303 1.00 32.10 462 THR F CA 1
ATOM 5894 C C . THR F 1 78 ? -23.346 -37.371 2.282 1.00 34.05 462 THR F C 1
ATOM 5895 O O . THR F 1 78 ? -22.764 -36.956 3.266 1.00 34.95 462 THR F O 1
ATOM 5899 N N . ILE F 1 79 ? -24.585 -37.004 1.982 1.00 36.76 463 ILE F N 1
ATOM 5900 C CA . ILE F 1 79 ? -25.369 -36.131 2.854 1.00 37.91 463 ILE F CA 1
ATOM 5901 C C . ILE F 1 79 ? -26.396 -36.981 3.583 1.00 35.22 463 ILE F C 1
ATOM 5902 O O . ILE F 1 79 ? -27.257 -37.576 2.959 1.00 39.86 463 ILE F O 1
ATOM 5907 N N . LEU F 1 80 ? -26.295 -37.044 4.904 1.00 34.48 464 LEU F N 1
ATOM 5908 C CA . LEU F 1 80 ? -27.142 -37.930 5.662 1.00 33.63 464 LEU F CA 1
ATOM 5909 C C . LEU F 1 80 ? -28.197 -37.148 6.437 1.00 35.84 464 LEU F C 1
ATOM 5910 O O . LEU F 1 80 ? -27.910 -36.119 7.059 1.00 35.96 464 LEU F O 1
ATOM 5915 N N . ASN F 1 81 ? -29.426 -37.658 6.370 1.00 41.14 465 ASN F N 1
ATOM 5916 C CA . ASN F 1 81 ? -30.508 -37.230 7.251 1.00 42.00 465 ASN F CA 1
ATOM 5917 C C . ASN F 1 81 ? -30.695 -35.719 7.288 1.00 38.68 465 ASN F C 1
ATOM 5918 O O . ASN F 1 81 ? -30.776 -35.109 8.371 1.00 39.87 465 ASN F O 1
ATOM 5923 N N . PRO F 1 82 ? -30.778 -35.109 6.097 1.00 37.22 466 PRO F N 1
ATOM 5924 C CA . PRO F 1 82 ? -31.006 -33.684 6.066 1.00 37.18 466 PRO F CA 1
ATOM 5925 C C . PRO F 1 82 ? -32.359 -33.345 6.669 1.00 38.35 466 PRO F C 1
ATOM 5926 O O . PRO F 1 82 ? -33.275 -34.170 6.647 1.00 42.43 466 PRO F O 1
ATOM 5930 N N . HIS F 1 83 ? -32.444 -32.153 7.243 1.00 38.26 467 HIS F N 1
ATOM 5931 C CA . HIS F 1 83 ? -33.678 -31.622 7.791 1.00 36.69 467 HIS F CA 1
ATOM 5932 C C . HIS F 1 83 ? -33.753 -30.146 7.408 1.00 34.41 467 HIS F C 1
ATOM 5933 O O . HIS F 1 83 ? -32.799 -29.390 7.635 1.00 33.41 467 HIS F O 1
ATOM 5940 N N . VAL F 1 84 ? -34.876 -29.753 6.802 1.00 34.60 468 VAL F N 1
ATOM 5941 C CA . VAL F 1 84 ? -35.089 -28.369 6.368 1.00 32.93 468 VAL F CA 1
ATOM 5942 C C . VAL F 1 84 ? -36.233 -27.716 7.154 1.00 34.03 468 VAL F C 1
ATOM 5943 O O . VAL F 1 84 ? -37.301 -28.297 7.314 1.00 33.63 468 VAL F O 1
ATOM 5947 N N . HIS F 1 85 ? -35.953 -26.525 7.676 1.00 34.34 469 HIS F N 1
ATOM 5948 C CA . HIS F 1 85 ? -36.945 -25.687 8.311 1.00 34.40 469 HIS F CA 1
ATOM 5949 C C . HIS F 1 85 ? -37.279 -24.577 7.322 1.00 33.29 469 HIS F C 1
ATOM 5950 O O . HIS F 1 85 ? -36.412 -23.783 6.966 1.00 34.30 469 HIS F O 1
ATOM 5957 N N . VAL F 1 86 ? -38.522 -24.530 6.864 1.00 32.56 470 VAL F N 1
ATOM 5958 C CA . VAL F 1 86 ? -38.971 -23.438 6.008 1.00 31.73 470 VAL F CA 1
ATOM 5959 C C . VAL F 1 86 ? -39.480 -22.310 6.924 1.00 34.26 470 VAL F C 1
ATOM 5960 O O . VAL F 1 86 ? -40.429 -22.504 7.677 1.00 36.21 470 VAL F O 1
ATOM 5964 N N . ILE F 1 87 ? -38.843 -21.140 6.849 1.00 36.59 471 ILE F N 1
ATOM 5965 C CA . ILE F 1 87 ? -39.101 -20.032 7.771 1.00 38.09 471 ILE F CA 1
ATOM 5966 C C . ILE F 1 87 ? -39.751 -18.844 7.047 1.00 39.14 471 ILE F C 1
ATOM 5967 O O . ILE F 1 87 ? -39.286 -17.710 7.140 1.00 43.21 471 ILE F O 1
ATOM 5972 N N . GLY F 1 88 ? -40.839 -19.110 6.331 1.00 41.92 472 GLY F N 1
ATOM 5973 C CA . GLY F 1 88 ? -41.494 -18.084 5.524 1.00 40.63 472 GLY F CA 1
ATOM 5974 C C . GLY F 1 88 ? -41.056 -18.170 4.078 1.00 38.76 472 GLY F C 1
ATOM 5975 O O . GLY F 1 88 ? -40.172 -18.962 3.722 1.00 44.63 472 GLY F O 1
ATOM 5976 N N . GLU F 1 89 ? -41.675 -17.337 3.249 1.00 32.37 473 GLU F N 1
ATOM 5977 C CA . GLU F 1 89 ? -41.508 -17.386 1.786 1.00 31.46 473 GLU F CA 1
ATOM 5978 C C . GLU F 1 89 ? -40.034 -17.295 1.347 1.00 30.41 473 GLU F C 1
ATOM 5979 O O . GLU F 1 89 ? -39.633 -17.972 0.378 1.00 36.23 473 GLU F O 1
ATOM 5985 N N . ASP F 1 90 ? -39.238 -16.501 2.082 1.00 32.70 474 ASP F N 1
ATOM 5986 C CA . ASP F 1 90 ? -37.898 -16.079 1.636 1.00 35.53 474 ASP F CA 1
ATOM 5987 C C . ASP F 1 90 ? -36.737 -16.548 2.520 1.00 34.47 474 ASP F C 1
ATOM 5988 O O . ASP F 1 90 ? -35.578 -16.177 2.293 1.00 36.30 474 ASP F O 1
ATOM 5993 N N . ALA F 1 91 ? -37.040 -17.370 3.516 1.00 35.25 475 ALA F N 1
ATOM 5994 C CA . ALA F 1 91 ? -36.019 -17.829 4.464 1.00 32.66 475 ALA F CA 1
ATOM 5995 C C . ALA F 1 91 ? -36.145 -19.321 4.699 1.00 33.38 475 ALA F C 1
ATOM 5996 O O . ALA F 1 91 ? -37.252 -19.865 4.753 1.00 38.29 475 ALA F O 1
ATOM 5998 N N . ALA F 1 92 ? -35.012 -19.987 4.819 1.00 32.91 476 ALA F N 1
ATOM 5999 C CA . ALA F 1 92 ? -34.992 -21.408 5.164 1.00 33.96 476 ALA F CA 1
ATOM 6000 C C . ALA F 1 92 ? -33.717 -21.743 5.891 1.00 35.12 476 ALA F C 1
ATOM 6001 O O . ALA F 1 92 ? -32.821 -20.921 6.045 1.00 34.56 476 ALA F O 1
ATOM 6003 N N . CYS F 1 93 ? -33.627 -22.987 6.306 1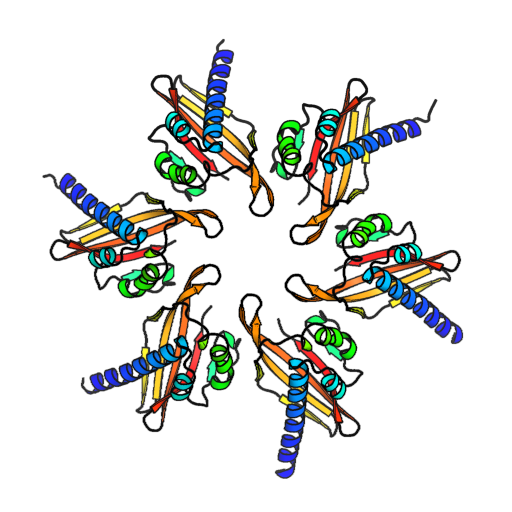.00 41.19 477 CYS F N 1
ATOM 6004 C CA . CYS F 1 93 ? -32.511 -23.423 7.094 1.00 40.77 477 CYS F CA 1
ATOM 6005 C C . CYS F 1 93 ? -32.347 -24.939 6.978 1.00 38.65 477 CYS F C 1
ATOM 6006 O O . CYS F 1 93 ? -33.317 -25.690 7.153 1.00 39.10 477 CYS F O 1
ATOM 6009 N N . ILE F 1 94 ? -31.128 -25.380 6.673 1.00 36.46 478 ILE F N 1
ATOM 6010 C CA . ILE F 1 94 ? -30.848 -26.802 6.496 1.00 33.59 478 ILE F CA 1
ATOM 6011 C C . ILE F 1 94 ? -29.773 -27.286 7.460 1.00 35.68 478 ILE F C 1
ATOM 6012 O O . ILE F 1 94 ? -28.747 -26.625 7.648 1.00 37.46 478 ILE F O 1
ATOM 6017 N N . ALA F 1 95 ? -30.059 -28.417 8.109 1.00 36.49 479 ALA F N 1
ATOM 6018 C CA . ALA F 1 95 ? -29.107 -29.115 8.989 1.00 33.17 479 ALA F CA 1
ATOM 6019 C C . ALA F 1 95 ? -28.890 -30.497 8.405 1.00 33.78 479 ALA F C 1
ATOM 6020 O O . ALA F 1 95 ? -29.857 -31.193 8.109 1.00 35.56 479 ALA F O 1
ATOM 6022 N N . TYR F 1 96 ? -27.632 -30.900 8.251 1.00 36.72 480 TYR F N 1
ATOM 6023 C CA . TYR F 1 96 ? -27.304 -32.221 7.685 1.00 35.29 480 TYR F CA 1
ATOM 6024 C C . TYR F 1 96 ? -25.946 -32.721 8.199 1.00 34.61 480 TYR F C 1
ATOM 6025 O O . TYR F 1 96 ? -25.119 -31.929 8.703 1.00 34.20 480 TYR F O 1
ATOM 6034 N N . ILE F 1 97 ? -25.755 -34.040 8.093 1.00 33.69 481 ILE F N 1
ATOM 6035 C CA . ILE F 1 97 ? -24.478 -34.686 8.343 1.00 31.42 481 ILE F CA 1
ATOM 6036 C C . ILE F 1 97 ? -23.777 -34.903 6.996 1.00 33.26 481 ILE F C 1
ATOM 6037 O O . ILE F 1 97 ? -24.409 -35.342 6.016 1.00 34.66 481 ILE F O 1
ATOM 6042 N N . ARG F 1 98 ? -22.486 -34.571 6.946 1.00 33.21 482 ARG F N 1
ATOM 6043 C CA . ARG F 1 98 ? -21.696 -34.755 5.744 1.00 33.18 482 ARG F CA 1
ATOM 6044 C C . ARG F 1 98 ? -20.571 -35.734 6.018 1.00 32.46 482 ARG F C 1
ATOM 6045 O O . ARG F 1 98 ? -19.698 -35.484 6.853 1.00 37.05 482 ARG F O 1
ATOM 6053 N N . LEU F 1 99 ? -20.631 -36.861 5.318 1.00 30.17 483 LEU F N 1
ATOM 6054 C CA . LEU F 1 99 ? -19.562 -37.819 5.271 1.00 31.01 483 LEU F CA 1
ATOM 6055 C C . LEU F 1 99 ? -18.788 -37.584 4.005 1.00 32.80 483 LEU F C 1
ATOM 6056 O O . LEU F 1 99 ? -19.352 -37.532 2.927 1.00 33.23 483 LEU F O 1
ATOM 6061 N N . THR F 1 100 ? -17.477 -37.477 4.142 1.00 33.20 484 THR F N 1
ATOM 6062 C CA . THR F 1 100 ? -16.587 -37.316 3.004 1.00 31.30 484 THR F CA 1
ATOM 6063 C C . THR F 1 100 ? -15.572 -38.445 2.975 1.00 32.53 484 THR F C 1
ATOM 6064 O O . THR F 1 100 ? -14.759 -38.594 3.882 1.00 34.13 484 THR F O 1
ATOM 6068 N N . GLN F 1 101 ? -15.648 -39.239 1.921 1.00 31.92 485 GLN F N 1
ATOM 6069 C CA . GLN F 1 101 ? -14.643 -40.227 1.631 1.00 34.67 485 GLN F CA 1
ATOM 6070 C C . GLN F 1 101 ? -13.584 -39.543 0.783 1.00 36.52 485 GLN F C 1
ATOM 6071 O O . GLN F 1 101 ? -13.898 -38.774 -0.124 1.00 39.28 485 GLN F O 1
ATOM 6077 N N . TYR F 1 102 ? -12.326 -39.814 1.095 1.00 35.72 486 TYR F N 1
ATOM 6078 C CA . TYR F 1 102 ? -11.217 -39.179 0.412 1.00 35.20 486 TYR F CA 1
ATOM 6079 C C . TYR F 1 102 ? -9.977 -40.046 0.535 1.00 34.75 486 TYR F C 1
ATOM 6080 O O . TYR F 1 102 ? -9.989 -41.062 1.239 1.00 35.44 486 TYR F O 1
ATOM 6089 N N . ILE F 1 103 ? -8.910 -39.638 -0.152 1.00 34.79 487 ILE F N 1
ATOM 6090 C CA . ILE F 1 103 ? -7.643 -40.355 -0.083 1.00 36.14 487 ILE F CA 1
ATOM 6091 C C . ILE F 1 103 ? -6.595 -39.461 0.554 1.00 38.18 487 ILE F C 1
ATOM 6092 O O . ILE F 1 103 ? -6.510 -38.266 0.237 1.00 40.01 487 ILE F O 1
ATOM 6097 N N . ASP F 1 104 ? -5.812 -40.047 1.461 1.00 40.94 488 ASP F N 1
ATOM 6098 C CA . ASP F 1 104 ? -4.911 -39.283 2.315 1.00 43.68 488 ASP F CA 1
ATOM 6099 C C . ASP F 1 104 ? -3.476 -39.270 1.784 1.00 46.08 488 ASP F C 1
ATOM 6100 O O . ASP F 1 104 ? -3.161 -39.878 0.750 1.00 47.47 488 ASP F O 1
ATOM 6105 N N . GLY F 1 105 ? -2.616 -38.568 2.512 1.00 48.55 489 GLY F N 1
ATOM 6106 C CA . GLY F 1 105 ? -1.212 -38.460 2.154 1.00 50.67 489 GLY F CA 1
ATOM 6107 C C . GLY F 1 105 ? -0.537 -39.792 1.896 1.00 49.87 489 GLY F C 1
ATOM 6108 O O . GLY F 1 105 ? 0.001 -40.001 0.808 1.00 49.70 489 GLY F O 1
ATOM 6109 N N . GLN F 1 106 ? -0.588 -40.695 2.882 1.00 50.78 490 GLN F N 1
ATOM 6110 C CA . GLN F 1 106 ? 0.152 -41.984 2.832 1.00 49.57 490 GLN F CA 1
ATOM 6111 C C . GLN F 1 106 ? -0.595 -43.089 2.063 1.00 48.65 490 GLN F C 1
ATOM 6112 O O . GLN F 1 106 ? -0.533 -44.265 2.436 1.00 46.89 490 GLN F O 1
ATOM 6114 N N . GLY F 1 107 ? -1.294 -42.695 0.994 1.00 48.09 491 GLY F N 1
ATOM 6115 C CA . GLY F 1 107 ? -1.975 -43.624 0.096 1.00 46.30 491 GLY F CA 1
ATOM 6116 C C . GLY F 1 107 ? -3.433 -43.896 0.445 1.00 46.65 491 GLY F C 1
ATOM 6117 O O . GLY F 1 107 ? -4.293 -43.952 -0.439 1.00 47.05 491 GLY F O 1
ATOM 6118 N N . ARG F 1 108 ? -3.727 -44.026 1.735 1.00 40.11 492 ARG F N 1
ATOM 6119 C CA . ARG F 1 108 ? -4.966 -44.710 2.160 1.00 38.33 492 ARG F CA 1
ATOM 6120 C C . ARG F 1 108 ? -6.251 -43.868 2.104 1.00 36.92 492 ARG F C 1
ATOM 6121 O O . ARG F 1 108 ? -6.199 -42.632 2.136 1.00 40.07 492 ARG F O 1
ATOM 6129 N N . PRO F 1 109 ? -7.413 -44.548 2.011 1.00 41.73 493 PRO F N 1
ATOM 6130 C CA . PRO F 1 109 ? -8.701 -43.861 1.966 1.00 42.16 493 PRO F CA 1
ATOM 6131 C C . PRO F 1 109 ? -9.295 -43.733 3.358 1.00 40.38 493 PRO F C 1
ATOM 6132 O O . PRO F 1 109 ? -9.141 -44.638 4.188 1.00 39.71 493 PRO F O 1
ATOM 6136 N N . ARG F 1 110 ? -9.962 -42.613 3.599 1.00 38.24 494 ARG F N 1
ATOM 6137 C CA . ARG F 1 110 ? -10.456 -42.293 4.909 1.00 36.89 494 ARG F CA 1
ATOM 6138 C C . ARG F 1 110 ? -11.801 -41.639 4.790 1.00 33.45 494 ARG F C 1
ATOM 6139 O O . ARG F 1 110 ? -12.205 -41.238 3.705 1.00 33.33 494 ARG F O 1
ATOM 6147 N N . THR F 1 111 ? -12.488 -41.524 5.922 1.00 30.67 495 THR F N 1
ATOM 6148 C CA . THR F 1 111 ? -13.763 -40.841 6.003 1.00 26.69 495 THR F CA 1
ATOM 6149 C C . THR F 1 111 ? -13.674 -39.737 7.060 1.00 28.27 495 THR F C 1
ATOM 6150 O O . THR F 1 111 ? -12.967 -39.866 8.063 1.00 27.02 495 THR F O 1
ATOM 6154 N N . SER F 1 112 ? -14.395 -38.639 6.843 1.00 30.55 496 SER F N 1
ATOM 6155 C CA . SER F 1 112 ? -14.565 -37.657 7.908 1.00 33.63 496 SER F CA 1
ATOM 6156 C C . SER F 1 112 ? -16.045 -37.321 8.000 1.00 31.50 496 SER F C 1
ATOM 6157 O O . SER F 1 112 ? -16.743 -37.315 6.994 1.00 34.11 496 SER F O 1
ATOM 6160 N N . GLN F 1 113 ? -16.517 -37.084 9.217 1.00 29.83 497 GLN F N 1
ATOM 6161 C CA . GLN F 1 113 ? -17.890 -36.644 9.433 1.00 29.98 497 GLN F CA 1
ATOM 6162 C C . GLN F 1 113 ? -17.834 -35.212 9.897 1.00 29.20 497 GLN F C 1
ATOM 6163 O O . GLN F 1 113 ? -16.961 -34.825 10.692 1.00 30.64 497 GLN F O 1
ATOM 6169 N N . SER F 1 114 ? -18.783 -34.425 9.413 1.00 33.47 498 SER F N 1
ATOM 6170 C CA . SER F 1 114 ? -19.020 -33.106 9.992 1.00 36.59 498 SER F CA 1
ATOM 6171 C C . SER F 1 114 ? -20.524 -32.846 10.024 1.00 34.25 498 SER F C 1
ATOM 6172 O O . SER F 1 114 ? -21.268 -33.421 9.234 1.00 36.28 498 SER F O 1
ATOM 6175 N N . GLU F 1 115 ? -20.964 -32.031 10.976 1.00 34.26 499 GLU F N 1
ATOM 6176 C CA . GLU F 1 115 ? -22.378 -31.655 11.090 1.00 35.11 499 GLU F CA 1
ATOM 6177 C C . GLU F 1 115 ? -22.474 -30.210 10.677 1.00 35.49 499 GLU F C 1
ATOM 6178 O O . GLU F 1 115 ? -21.698 -29.352 11.148 1.00 34.01 499 GLU F O 1
ATOM 6184 N N . GLU F 1 116 ? -23.435 -29.941 9.804 1.00 35.84 500 GLU F N 1
ATOM 6185 C CA . GLU F 1 116 ? -23.456 -28.666 9.105 1.00 37.01 500 GLU F CA 1
ATOM 6186 C C . GLU F 1 116 ? -24.822 -27.998 9.105 1.00 35.79 500 GLU F C 1
ATOM 6187 O O . GLU F 1 116 ? -25.844 -28.649 8.863 1.00 37.21 500 GLU F O 1
ATOM 6193 N N . THR F 1 117 ? -24.817 -26.701 9.402 1.00 34.83 501 THR F N 1
ATOM 6194 C CA . THR F 1 117 ? -26.014 -25.873 9.320 1.00 35.13 501 THR F CA 1
ATOM 6195 C C . THR F 1 117 ? -25.758 -24.810 8.263 1.00 35.79 501 THR F C 1
ATOM 6196 O O . THR F 1 117 ? -24.702 -24.176 8.265 1.00 36.90 501 THR F O 1
ATOM 6200 N N . ARG F 1 118 ? -26.705 -24.636 7.349 1.00 34.62 502 ARG F N 1
ATOM 6201 C CA . ARG F 1 118 ? -26.661 -23.516 6.421 1.00 33.58 502 ARG F CA 1
ATOM 6202 C C . ARG F 1 118 ? -27.996 -22.778 6.474 1.00 32.58 502 ARG F C 1
ATOM 6203 O O . ARG F 1 118 ? -29.054 -23.415 6.445 1.00 33.49 502 ARG F O 1
ATOM 6211 N N . VAL F 1 119 ? -27.926 -21.446 6.605 1.00 32.98 503 VAL F N 1
ATOM 6212 C CA . VAL F 1 119 ? -29.108 -20.592 6.618 1.00 32.62 503 VAL F CA 1
ATOM 6213 C C . VAL F 1 119 ? -29.213 -19.860 5.277 1.00 34.53 503 VAL F C 1
ATOM 6214 O O . VAL F 1 119 ? -28.228 -19.278 4.784 1.00 33.01 503 VAL F O 1
ATOM 6218 N N . TRP F 1 120 ? -30.418 -19.876 4.714 1.00 34.77 504 TRP F N 1
ATOM 6219 C CA . TRP F 1 120 ? -30.661 -19.414 3.351 1.00 34.41 504 TRP F CA 1
ATOM 6220 C C . TRP F 1 120 ? -31.619 -18.228 3.298 1.00 32.96 504 TRP F C 1
ATOM 6221 O O . TRP F 1 120 ? -32.599 -18.173 4.043 1.00 34.15 504 TRP F O 1
ATOM 6232 N N . HIS F 1 121 ? -31.340 -17.298 2.391 1.00 33.23 505 HIS F N 1
ATOM 6233 C CA . HIS F 1 121 ? -32.178 -16.124 2.195 1.00 34.33 505 HIS F CA 1
ATOM 6234 C C . HIS F 1 121 ? -32.372 -15.914 0.698 1.00 35.53 505 HIS F C 1
ATOM 6235 O O . HIS F 1 121 ? -31.394 -15.826 -0.051 1.00 38.17 505 HIS F O 1
ATOM 6242 N N . ARG F 1 122 ? -33.625 -15.868 0.253 1.00 37.90 506 ARG F N 1
ATOM 6243 C CA . ARG F 1 122 ? -33.917 -15.584 -1.153 1.00 38.42 506 ARG F CA 1
ATOM 6244 C C . ARG F 1 122 ? -33.979 -14.080 -1.358 1.00 40.20 506 ARG F C 1
ATOM 6245 O O . ARG F 1 122 ? -34.833 -13.415 -0.778 1.00 41.51 506 ARG F O 1
ATOM 6253 N N . ARG F 1 123 ? -33.070 -13.554 -2.177 1.00 43.33 507 ARG F N 1
ATOM 6254 C CA . ARG F 1 123 ? -33.069 -12.139 -2.546 1.00 43.85 507 ARG F CA 1
ATOM 6255 C C . ARG F 1 123 ? -33.123 -12.040 -4.071 1.00 41.12 507 ARG F C 1
ATOM 6256 O O . ARG F 1 123 ? -32.309 -12.662 -4.755 1.00 43.74 507 ARG F O 1
ATOM 6258 N N . ASP F 1 124 ? -34.085 -11.277 -4.594 1.00 39.82 508 ASP F N 1
ATOM 6259 C CA . ASP F 1 124 ? -34.307 -11.135 -6.047 1.00 40.72 508 ASP F CA 1
ATOM 6260 C C . ASP F 1 124 ? -34.319 -12.498 -6.748 1.00 40.47 508 ASP F C 1
ATOM 6261 O O . ASP F 1 124 ? -33.574 -12.727 -7.706 1.00 43.88 508 ASP F O 1
ATOM 6266 N N . GLY F 1 125 ? -35.149 -13.406 -6.227 1.00 39.10 509 GLY F N 1
ATOM 6267 C CA . GLY F 1 125 ? -35.373 -14.720 -6.838 1.00 37.30 509 GLY F CA 1
ATOM 6268 C C . GLY F 1 125 ? -34.269 -15.764 -6.718 1.00 38.06 509 GLY F C 1
ATOM 6269 O O . GLY F 1 125 ? -34.453 -16.896 -7.171 1.00 40.38 509 GLY F O 1
ATOM 6270 N N . LYS F 1 126 ? -33.132 -15.406 -6.122 1.00 36.47 510 LYS F N 1
ATOM 6271 C CA . LYS F 1 126 ? -32.019 -16.352 -5.984 1.00 36.57 510 LYS F CA 1
ATOM 6272 C C . LYS F 1 126 ? -31.754 -16.650 -4.520 1.00 35.59 510 LYS F C 1
ATOM 6273 O O . LYS F 1 126 ? -31.679 -15.733 -3.713 1.00 39.74 510 LYS F O 1
ATOM 6276 N N . TRP F 1 127 ? -31.640 -17.932 -4.178 1.00 34.43 511 TRP F N 1
ATOM 6277 C CA . TRP F 1 127 ? -31.290 -18.351 -2.810 1.00 34.33 511 TRP F CA 1
ATOM 6278 C C . TRP F 1 127 ? -29.808 -18.120 -2.536 1.00 35.21 511 TRP F C 1
ATOM 6279 O O . TRP F 1 127 ? -28.952 -18.527 -3.325 1.00 37.84 511 TRP F O 1
ATOM 6290 N N . LEU F 1 128 ? -29.516 -17.478 -1.405 1.00 35.23 512 LEU F N 1
ATOM 6291 C CA . LEU F 1 128 ? -28.144 -17.179 -1.007 1.00 33.91 512 LEU F CA 1
ATOM 6292 C C . LEU F 1 128 ? -27.857 -17.669 0.427 1.00 32.56 512 LEU F C 1
ATOM 6293 O O . LEU F 1 128 ? -28.698 -17.508 1.337 1.00 33.88 512 LEU F O 1
ATOM 6298 N N . ASN F 1 129 ? -26.672 -18.255 0.629 1.00 31.50 513 ASN F N 1
ATOM 6299 C CA . ASN F 1 129 ? -26.275 -18.713 1.953 1.00 30.94 513 ASN F CA 1
ATOM 6300 C C . ASN F 1 129 ? -25.769 -17.516 2.743 1.00 32.41 513 ASN F C 1
ATOM 6301 O O . ASN F 1 129 ? -24.803 -16.863 2.325 1.00 34.74 513 ASN F O 1
ATOM 6306 N N . VAL F 1 130 ? -26.421 -17.229 3.872 1.00 31.09 514 VAL F N 1
ATOM 6307 C CA . VAL F 1 130 ? -26.025 -16.099 4.712 1.00 30.93 514 VAL F CA 1
ATOM 6308 C C . VAL F 1 130 ? -25.199 -16.517 5.926 1.00 32.42 514 VAL F C 1
ATOM 6309 O O . VAL F 1 130 ? -24.382 -15.744 6.427 1.00 36.05 514 VAL F O 1
ATOM 6313 N N . HIS F 1 131 ? -25.397 -17.741 6.392 1.00 34.33 515 HIS F N 1
ATOM 6314 C CA . HIS F 1 131 ? -24.649 -18.243 7.549 1.00 34.38 515 HIS F CA 1
ATOM 6315 C C . HIS F 1 131 ? -24.371 -19.737 7.431 1.00 34.20 515 HIS F C 1
ATOM 6316 O O . HIS F 1 131 ? -25.139 -20.484 6.824 1.00 36.72 515 HIS F O 1
ATOM 6323 N N . TYR F 1 132 ? -23.256 -20.147 8.019 1.00 35.81 516 TYR F N 1
ATOM 6324 C CA . TYR F 1 132 ? -22.760 -21.513 7.939 1.00 34.60 516 TYR F CA 1
ATOM 6325 C C . TYR F 1 132 ? -22.075 -21.888 9.255 1.00 37.64 516 TYR F C 1
ATOM 6326 O O . TYR F 1 132 ? -21.194 -21.172 9.739 1.00 39.35 516 TYR F O 1
ATOM 6335 N N . HIS F 1 133 ? -22.509 -23.000 9.835 1.00 36.27 517 HIS F N 1
ATOM 6336 C CA . HIS F 1 133 ? -21.931 -23.511 11.060 1.00 32.59 517 HIS F CA 1
ATOM 6337 C C . HIS F 1 133 ? -21.560 -24.951 10.768 1.00 33.57 517 HIS F C 1
ATOM 6338 O O . HIS F 1 133 ? -22.382 -25.745 10.323 1.00 34.78 517 HIS F O 1
ATOM 6345 N N . CYS F 1 134 ? -20.296 -25.252 11.004 1.00 35.43 518 CYS F N 1
ATOM 6346 C CA . CYS F 1 134 ? -19.731 -26.563 10.772 1.00 35.47 518 CYS F CA 1
ATOM 6347 C C . CYS F 1 134 ? -19.042 -27.056 12.040 1.00 32.79 518 CYS F C 1
ATOM 6348 O O . CYS F 1 134 ? -18.237 -26.336 12.635 1.00 38.85 518 CYS F O 1
ATOM 6351 N N . SER F 1 135 ? -19.365 -28.267 12.473 1.00 31.24 519 SER F N 1
ATOM 6352 C CA . SER F 1 135 ? -18.623 -28.883 13.576 1.00 34.44 519 SER F CA 1
ATOM 6353 C C . SER F 1 135 ? -18.082 -30.239 13.138 1.00 35.21 519 SER F C 1
ATOM 6354 O O . SER F 1 135 ? -18.698 -30.926 12.324 1.00 37.57 519 SER F O 1
ATOM 6357 N N . GLY F 1 136 ? -16.899 -30.589 13.628 1.00 39.98 520 GLY F N 1
ATOM 6358 C CA . GLY F 1 136 ? -16.303 -31.893 13.316 1.00 47.13 520 GLY F CA 1
ATOM 6359 C C . GLY F 1 136 ? -14.849 -32.006 13.743 1.00 54.58 520 GLY F C 1
ATOM 6360 O O . GLY F 1 136 ? -14.128 -31.009 13.817 1.00 56.45 520 GLY F O 1
#

Nearest PDB structures (foldseek):
  2ux0-assembly1_A  TM=1.007E+00  e=1.236E-26  Homo sapiens
  8t17-assembly1_A  TM=9.819E-01  e=1.834E-21  Aequorea victoria
  8uso-assembly1_A  TM=9.901E-01  e=6.403E-21  Homo sapiens
  8uso-assembly1_C  TM=9.837E-01  e=4.847E-20  Homo sapiens
  6of8-assembly1_B-2  TM=9.785E-01  e=1.906E-19  Homo sapiens

Sequence (815 aa):
SMTEDEDLKVRKQEIIKITEQLIEAINNGDFEAYTKICDPGLTSFEPEALGNLVEGMDFHKFYFENLLSKNSKPIHTTILNPHVHVIGEDAACIAYIRLTQYIDGQGRPRTSQSEETRVWHRRDGKWLNVHYHCSGASMTEDEDLKVRKQEIIKITEQLIEAINNGDFEAYTKICDPGLTSFEPEALGNLVEGMDFHKFYFENLLSKNSKPIHTTILNPHVHVIGEDAACIAYIRLTQYIDGQGRPRTSQSEETRVWHRRDGKWLNVHYHCSGSMTEDEDLKVRKQEIIKITEQLIEAINNGDFEAYTKICDPGLTSFEPEALGNLVEGMDFHKFYFENLLSKNSKPIHTTILNPHVHVIGEDAACIAYIRLTQYIDGQGRPRTSQSEETRVWHRRDGKWLNVHYHCSGAMTEDEDLKVRKQEIIKITEQLIEAINNGDFEAYTKICDPGLTSFEPEALGNLVEGMDFHKFYFENLLSKNSKPIHTTILNPHVHVIGEDAACIAYIRLTQYIDGQGRPRTSQSEETRVWHRRDGKWLNVHYHCSGAMTEDEDLKVRKQEIIKITEQLIEAINNGDFEAYTKICDPGLTSFEPEALGNLVEGMDFHKFYFENLLSKNSKPIHTTILNPHVHVIGEDAACIAYIRLTQYIDGQGRPRTSQSEETRVWHRRDGKWLNVHYHCSGTEDEDLKVRKQEIIKITEQLIEAINNGDFEAYTKICDPGLTSFEPEALGNLVEGMDFHKFYFENLLSKNSKPIHTTILNPHVHVIGEDAACIAYIRLTQYIDGQGRPRTSQSEETRVWHRRDGKWLNVHYHCSG